Protein AF-A0A2R6NJC8-F1 (afdb_monomer_lite)

InterPro domains:
  IPR000626 Ubiquitin-like domain [PF00240] (3-74)
  IPR000626 Ubiquitin-like domain [PF00240] (79-150)
  IPR000626 Ubiquitin-like domain [PF00240] (155-226)
  IPR000626 Ubiquitin-like domain [PF00240] (231-302)
  IPR000626 Ubiquitin-like domain [PF00240] (307-374)
  IPR000626 Ubiquitin-like domain [PS50053] (1-76)
  IPR000626 Ubiquitin-like domain [PS50053] (77-152)
  IPR000626 Ubiquitin-like domain [PS50053] (153-228)
  IPR000626 Ubiquitin-like domain [PS50053] (229-304)
  IPR000626 Ubiquitin-like domain [PS50053] (305-373)
  IPR000626 Ubiquitin-like domain [SM00213] (1-72)
  IPR000626 Ubiquitin-like domain [SM00213] (77-148)
  IPR000626 Ubiquitin-like domain [SM00213] (153-224)
  IPR000626 Ubiquitin-like domain [SM00213] (229-300)
  IPR000626 Ubiquitin-like domain [SM00213] (305-376)
  IPR019954 Ubiquitin conserved site [PS00299] (27-52)
  IPR019954 Ubiquitin conserved site [PS00299] (103-128)
  IPR019954 Ubiquitin conserved site [PS00299] (179-204)
  IPR019954 Ubiquitin conserved site [PS00299] (255-280)
  IPR019954 Ubiquitin conserved site [PS00299] (331-356)

Radius of gyration: 40.55 Å; chains: 1; bounding box: 77×120×90 Å

Organism: NCBI:txid98765

Foldseek 3Di:
DWEWEAEPVGDIDIDDDDQFDFPLNVLVRCCVVPVAHSVQWWKAFPNDTGDRGDGNVVVVNDHHGYIYTDGDPDDAQWEWEAEPVRDIDIDHDDQFDFLLNVLVSCCVVPVAHSVQWFKDFPNDTGDRGDGNVVVVNTRHHYIYTDGDPPQAQWEWEQEPVRDIDIDHDDQFDFVLNVLVSVCVVPVQHSVQWWKDFPNDTGDRGDGNVVVVNTRHGYIYTDGDPDDAQWEWEAEPVRDIDIDHDDQFDFVLNVLVSCCVVPVAHSVQWWKDFPNDTGDRGDGNVVVVNTRHGYIYTDGDPDAAQKEWEQEPVRDIDIDHDDQFQFVLNVLVRCCVVPVQHSVQWWKDFPNDTGDRGDGNVVVVNGRHHYIYTDGPVVVCCCQAEPDDHVDWDQDVHTDHDDDDPDDDDPVVVVVVVPPDDDDVVNVVVVVVVVVLQVPQKFAFQKKFFFAQDLVQATATQDMDGAPGWIWTADPVQQWTWIWGQDPVVQKIKIWTHHPVFFPAKAWAQPPVRFTKIKTFGNFFTWIWMAGNDDPDDPDDGDFIATAQANDDSRLQCLLQGRRMMMTTTPDNVSRVSVCVVCVVSVGHHDHDDTHYDHPCLRPPVLVVVQLCCLPPQDDVLLLQLLLQLRSVNLDTSVLSVVCSVVLSVCCVPVNDVVSNVLSVQLSVQSVCLVPDDPVSSVDSDRSVSSSVVSVVVDDDDPDPPPPVPPQLQWDQAKEWEDESHGIHTDTSDIDTDFQLCSVAVPVNVQKYKYAYDYRVRHHDDDDPRYPVVVSCCVRVVCCACVADAGSNFGWHFAAAAPVQVVRRIGMTGGWDQGPVRDIDHRVVSLPLLAAQAPDPVCNCQVVDVVSVRNLSNRRVQRWRWFDFDDPVQEAEDEFLDDDPDTLQQQEWEWEPVQQQRRQVRVPVSDVVCVLQPDGAQKFFKDFRSFGHMYGYAHVDDDGHTYDYPSGRSGGGSVRRIITTSDGQRAWAFDFDWPLNVVLVVVLPDDPVVLVVLLVVQLVLLVCLQFALQSVLVLCVSVVHCVVVVSSVVSVVCVVVVNGRVCVDPVSVVSSVVSSVVSVCCCVVTVRGTDPPDTDFAEHEPPVLPDEQLEKWAWHQHSVRDDIWIQAAWDWDADPPNDDSLNIATGGTPGDDDPPDSCNVPVNYRHMYDHSDDPHSRRDDDRPD

Sequence (1168 aa):
MQIFVKTLTGKTITLEVESSDTIDNVKAKIQDKEGIPPDQQRLIFAGKQLEDGRTLSDYNIQKESTLHLVLRLRGGMQIFVKTLTGKTITLEVESSDTIDNVKAKIQDKEGIPPDQQRLIFAGKQLEDGRTLSDYNIQKESTLHLVLRLRGGMQIFVKTLTGKTITLEVESSDTIDNVKAKIQDKEGIPPDQQRLIFAGKQLEDGRTLSDYNIQKESTLHLVLRLRGGMQIFVKTLTGKTITLEVESSDTIDNVKAKIQDKEGIPPDQQRLIFAGKQLEDGRTLSDYNIQKESTLHLVLRLRGGMQIFVKTLTGKTITLEVESSDTIDNVKAKIQDKEGIPPDQQRLIFAGKQLEDGRTLSDYNIQKESTLHLAAIGHQFLQEFGEPNPRKSIVLGTKVYFCTSNQPFKVDVVKRIRTTAYASSGVKKERRRLAHFGVFTSVPLSTIQFGWECRDNTFSVEWDEDVTSGELVFDPERREFRIKIYDSESAMTRIIAIRVAHINWASAAMDSSVIPTLFMSLEHPPHFETEPMYLSGGRSKPPQRQRWSYLDYEHAHVVAYTSLAIRLVCRDKSGLRIFEDLCTSTHIKAGDFLYPVEFRELFSRDARLKYNAWLVSQLPWTVAFQVEAMVCKLLVDLREMLLLKPKIS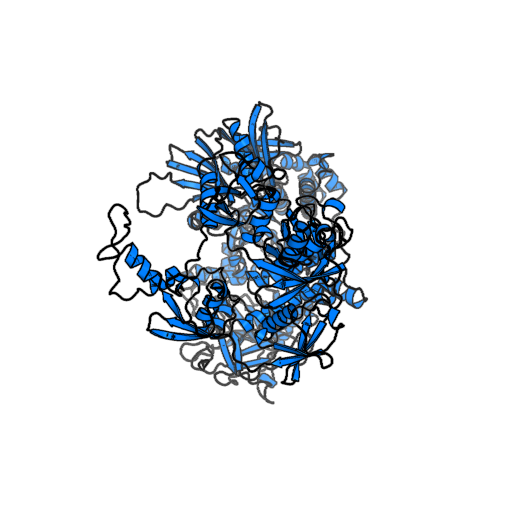RMVQEKGREFTVLFLRYFAIQAKASSWYTSEARNSILSVEELFVRCQQDFTPPTRPQQRPMADVDTFQCLHVSVTPTRMKLDGPYPERSNRIIRQYPSHHDSFLRVSFVDETGLQYRFDRDVDGRSFIKRRVGSLLTVGLKVAGRRFHFLAYSQSALKEHAVWFVKEFVDTNGRLVNAATIIEGLGTFSGLLNDPKLIYCPARYGARISQAFTATDSSVTVEPEEIFELDDIKRGKWCFTDGVGTISAELACAIWKTLAERNRGVKGARTYPRAFQIRFMGSKGMLSVDYRLTGRAICIRPSMIKFEAPSSLAVEIARAFYRPGPFYLNRQLIMILEALGIPYEVFAKLQRAAVQDAQQSVNSLERSARLLEAYGLGASYRMTSVMLSLHKLGVGPLSEDPFWRRMMDFSVNHVLRELKYHARIPVPQAWNLVGVADIHGYLKKGEIFGCIVPPDGTAPIYLTGPTMISRSPTIHPGDVQIARGIGKPPPGSPFAKESLRNTLVFSVKGTSIHLDLEPLN

Secondary structure (DSSP, 8-state):
-EEEEEETTS-EEEEE--TT-BHHHHHHHHHHHH---TTTEEEEETTEEPPTTSBTGGGT--TT-EEEEEE--S---EEEEEETTS-EEEEE--TT-BHHHHHHHHHHHH---TTTEEEEETTEEPPTTSBTGGGT--TT-EEEEEEP-S--SEEEEE-TTS-EEEEE--TT-BHHHHHHHHHHHH---GGGEEEEETTEEPPTTSBTGGGT--TT-EEEEEE--S---EEEEEETTS-EEEEE--TT-BHHHHHHHHHHHH---TTTEEEEETTEEPPTTSBTGGGTPPTT-EEEEEE--S--EEEEEE-TTS-EEEEEE-TT-BHHHHHHHHHHHH---GGG--EEETTEEPPTTSBTGGGT--TT-EEEE--HHHHHHHHHBSSS-SS-EEESEEE-B---SSPP-HHHHHHHHHSPPPPHHHHHHHHHHHHHHTT--EEEEEEEEEEE-TTS-EEEEEEEEEEEEEEEEETTTTEEEEEEEETTTTEEEEEEEEGGGEEEEEEEE-TTS-EEEEEEESSPPEEEEEE---S---SPPPPBEEESSSSTTGGGTHHHHTTEEEEEESSTHHHHHHHHHHHHHT--EE-----EE---TT-HHHHHHHHHHHHHHS-HHHHHHHHHHHHTTSS-HHHHHHHHHHHHHHHHHHHHHHHHHHHHHHHHHHHHHHHS-SSGGG----HHHHHHHHHHH-PPPSS----SS--TTEEEEEEEEE-SS-EEEEEEEEEE--HHHHH-GGGGGGEEEEEEB-TTSSBPP--TTB-HHHHHIIIIIHHHHH-EEETTEEEEEEE--HHHHHTTEEEEE--EE-TTS-EE-HHHHHHTT-B-SS-TT-TTGGG-HHHHHHHHTTTTS--EEEEE--GGGEEE----EETTEETTTTEEEE-HHHHHHHHHHHHHH-GGGTT-SS--SEEEEEETTEEEEEEE-TT--SS-EEE-GGGBSSB-TT--EEEEEEE--SPEEEEE-HHHHHHHHHTT--HHHHHHHHHHHHHHHHHGGG-HHHHHHHHHHHT-SGGGTHHHHHHHHHHTT----TT-HHHHHHHHHHHHHHHHHHHHH--EEEEEEEE-EEEE-TT--SPTTEEEEEE--TTSPPPEE-EEEEEEE-SS--SGGGEEEEEEE-SPPTTSHHHH---TTEEEEPS-SSSSS-PPPP--

pLDDT: mean 83.74, std 13.52, range [28.77, 98.31]

Structure (mmCIF, N/CA/C/O backbone):
data_AF-A0A2R6NJC8-F1
#
_entry.id   AF-A0A2R6NJC8-F1
#
loop_
_atom_site.group_PDB
_atom_site.id
_atom_site.type_symbol
_atom_site.label_atom_id
_atom_site.label_alt_id
_atom_site.label_comp_id
_atom_site.label_asym_id
_atom_site.label_entity_id
_atom_site.label_seq_id
_atom_site.pdbx_PDB_ins_code
_atom_site.Cartn_x
_atom_site.Cartn_y
_atom_site.Cartn_z
_atom_site.occupancy
_atom_site.B_iso_or_equiv
_atom_site.auth_seq_id
_atom_site.auth_comp_id
_atom_site.auth_asym_id
_atom_site.auth_atom_id
_atom_site.pdbx_PDB_model_num
ATOM 1 N N . MET A 1 1 ? -18.883 -63.480 -39.395 1.00 82.44 1 MET A N 1
ATOM 2 C CA . MET A 1 1 ? -19.271 -64.798 -38.837 1.00 82.44 1 MET A CA 1
ATOM 3 C C . MET A 1 1 ? -18.699 -64.938 -37.436 1.00 82.44 1 MET A C 1
ATOM 5 O O . MET A 1 1 ? -17.597 -64.474 -37.187 1.00 82.44 1 MET A O 1
ATOM 9 N N . GLN A 1 2 ? -19.440 -65.550 -36.516 1.00 86.94 2 GLN A N 1
ATOM 10 C CA . GLN A 1 2 ? -18.984 -65.724 -35.137 1.00 86.94 2 GLN A CA 1
ATOM 11 C C . GLN A 1 2 ? -18.220 -67.045 -34.996 1.00 86.94 2 GLN A C 1
ATOM 13 O O . GLN A 1 2 ? -18.735 -68.073 -35.427 1.00 86.94 2 GLN A O 1
ATOM 18 N N . ILE A 1 3 ? -17.026 -67.024 -34.404 1.00 92.50 3 ILE A N 1
ATOM 19 C CA . ILE A 1 3 ? -16.242 -68.215 -34.038 1.00 92.50 3 ILE A CA 1
ATOM 20 C C . ILE A 1 3 ? -15.901 -68.184 -32.545 1.00 92.50 3 ILE A C 1
ATOM 22 O O . ILE A 1 3 ? -15.941 -67.130 -31.904 1.00 92.50 3 ILE A O 1
ATOM 26 N N . PHE A 1 4 ? -15.534 -69.335 -31.991 1.00 91.62 4 PHE A N 1
ATOM 27 C CA . PHE A 1 4 ? -15.145 -69.480 -30.592 1.00 91.62 4 PHE A CA 1
ATOM 28 C C . PHE A 1 4 ? -13.667 -69.846 -30.475 1.00 91.62 4 PHE A C 1
ATOM 30 O O . PHE A 1 4 ? -13.152 -70.642 -31.251 1.00 91.62 4 PHE A O 1
ATOM 37 N N . VAL A 1 5 ? -12.975 -69.296 -29.482 1.00 91.38 5 VAL A N 1
ATOM 38 C CA . VAL A 1 5 ? -11.580 -69.611 -29.169 1.00 91.38 5 VAL A CA 1
ATOM 39 C C . VAL A 1 5 ? -11.499 -70.084 -27.727 1.00 91.38 5 VAL A C 1
ATOM 41 O O . VAL A 1 5 ? -11.769 -69.328 -26.798 1.00 91.38 5 VAL A O 1
ATOM 44 N N . LYS A 1 6 ? -11.151 -71.350 -27.519 1.00 87.75 6 LYS A N 1
ATOM 45 C CA . LYS A 1 6 ? -11.101 -71.971 -26.198 1.00 87.75 6 LYS A CA 1
ATOM 46 C C . LYS A 1 6 ? -9.666 -72.039 -25.690 1.00 87.75 6 LYS A C 1
ATOM 48 O O . LYS A 1 6 ? -8.800 -72.626 -26.341 1.00 87.75 6 LYS A O 1
ATOM 53 N N . THR A 1 7 ? -9.408 -71.452 -24.527 1.00 81.31 7 THR A N 1
ATOM 54 C CA . THR A 1 7 ? -8.098 -71.501 -23.869 1.00 81.31 7 THR A CA 1
ATOM 55 C C . THR A 1 7 ? -7.888 -72.847 -23.169 1.00 81.31 7 THR A C 1
ATOM 57 O O . THR A 1 7 ? -8.840 -73.577 -22.874 1.00 81.31 7 THR A O 1
ATOM 60 N N . LEU A 1 8 ? -6.634 -73.172 -22.835 1.00 69.69 8 LEU A N 1
ATOM 61 C CA . LEU A 1 8 ? -6.288 -74.377 -22.065 1.00 69.69 8 LEU A CA 1
ATOM 62 C C . LEU A 1 8 ? -6.893 -74.414 -20.647 1.00 69.69 8 LEU A C 1
ATOM 64 O O . LEU A 1 8 ? -7.014 -75.490 -20.070 1.00 69.69 8 LEU A O 1
ATOM 68 N N . THR A 1 9 ? -7.311 -73.270 -20.097 1.00 66.25 9 THR A N 1
ATOM 69 C CA . THR A 1 9 ? -7.998 -73.177 -18.795 1.00 66.25 9 THR A CA 1
ATOM 70 C C . THR A 1 9 ? -9.514 -73.392 -18.896 1.00 66.25 9 THR A C 1
ATOM 72 O O . THR A 1 9 ? -10.212 -73.327 -17.888 1.00 66.25 9 THR A O 1
ATOM 75 N N . GLY A 1 10 ? -10.038 -73.652 -20.101 1.00 66.00 10 GLY A N 1
ATOM 76 C CA . GLY A 1 10 ? -11.456 -73.917 -20.358 1.00 66.00 10 GLY A CA 1
ATOM 77 C C . GLY A 1 10 ? -12.304 -72.677 -20.662 1.00 66.00 10 GLY A C 1
ATOM 78 O O . GLY A 1 10 ? -13.470 -72.833 -21.034 1.00 66.00 10 GLY A O 1
ATOM 79 N N . LYS A 1 11 ? -11.736 -71.463 -20.571 1.00 81.69 11 LYS A N 1
ATOM 80 C CA . LYS A 1 11 ? -12.406 -70.205 -20.947 1.00 81.69 11 LYS A CA 1
ATOM 81 C C . LYS A 1 11 ? -12.663 -70.191 -22.457 1.00 81.69 11 LYS A C 1
ATOM 83 O O . LYS A 1 11 ? -11.781 -70.540 -23.235 1.00 81.69 11 LYS A O 1
ATOM 88 N N . THR A 1 12 ? -13.868 -69.795 -22.869 1.00 82.62 12 THR A N 1
ATOM 89 C CA . THR A 1 12 ? -14.246 -69.664 -24.287 1.00 82.62 12 THR A CA 1
ATOM 90 C C . THR A 1 12 ? -14.422 -68.187 -24.624 1.00 82.62 12 THR A C 1
ATOM 92 O O . THR A 1 12 ? -15.189 -67.495 -23.961 1.00 82.62 12 THR A O 1
ATOM 95 N N . ILE A 1 13 ? -13.690 -67.711 -25.627 1.00 89.56 13 ILE A N 1
ATOM 96 C CA . ILE A 1 13 ? -13.687 -66.334 -26.125 1.00 89.56 13 ILE A CA 1
ATOM 97 C C . ILE A 1 13 ? -14.468 -66.313 -27.435 1.00 89.56 13 ILE A C 1
ATOM 99 O O . ILE A 1 13 ? -14.212 -67.124 -28.321 1.00 89.56 13 ILE A O 1
ATOM 103 N N . THR A 1 14 ? -15.402 -65.383 -27.582 1.00 91.12 14 THR A N 1
ATOM 104 C CA . THR A 1 14 ? -16.202 -65.256 -28.805 1.00 91.12 14 THR A CA 1
ATOM 105 C C . THR A 1 14 ? -15.627 -64.162 -29.700 1.00 91.12 14 THR A C 1
ATOM 107 O O . THR A 1 14 ? -15.441 -63.031 -29.241 1.00 91.12 14 THR A O 1
ATOM 110 N N . LEU A 1 15 ? -15.364 -64.463 -30.974 1.00 88.62 15 LEU A N 1
ATOM 111 C CA . LEU A 1 15 ? -14.820 -63.519 -31.957 1.00 88.62 15 LEU A CA 1
ATOM 112 C C . LEU A 1 15 ? -15.744 -63.365 -33.167 1.00 88.62 15 LEU A C 1
ATOM 114 O O . LEU A 1 15 ? -16.257 -64.345 -33.700 1.00 88.62 15 LEU A O 1
ATOM 118 N N . GLU A 1 16 ? -15.908 -62.121 -33.613 1.00 89.50 16 GLU A N 1
ATOM 119 C CA . GLU A 1 16 ? -16.520 -61.761 -34.896 1.00 89.50 16 GLU A CA 1
ATOM 120 C C . GLU A 1 16 ? -15.409 -61.677 -35.957 1.00 89.50 16 GLU A C 1
ATOM 122 O O . GLU A 1 16 ? -14.505 -60.837 -35.865 1.00 89.50 16 GLU A O 1
ATOM 127 N N . VAL A 1 17 ? -15.449 -62.570 -36.944 1.00 90.00 17 VAL A N 1
ATOM 128 C CA . VAL A 1 17 ? -14.423 -62.718 -37.993 1.00 90.00 17 VAL A CA 1
ATOM 129 C C . VAL A 1 17 ? -15.055 -62.849 -39.375 1.00 90.00 17 VAL A C 1
ATOM 131 O O . VAL A 1 17 ? -16.196 -63.294 -39.500 1.00 90.00 17 VAL A O 1
ATOM 134 N N . GLU A 1 18 ? -14.331 -62.508 -40.429 1.00 89.62 18 GLU A N 1
ATOM 135 C CA . GLU A 1 18 ? -14.726 -62.796 -41.812 1.00 89.62 18 GLU A CA 1
ATOM 136 C C . GLU A 1 18 ? -14.039 -64.070 -42.307 1.00 89.62 18 GLU A C 1
ATOM 138 O O . GLU A 1 18 ? -12.953 -64.411 -41.853 1.00 89.62 18 GLU A O 1
ATOM 143 N N . SER A 1 19 ? -14.645 -64.814 -43.237 1.00 85.06 19 SER A N 1
ATOM 144 C CA . SER A 1 19 ? -14.005 -66.029 -43.774 1.00 85.06 19 SER A CA 1
ATOM 145 C C . SER A 1 19 ? -12.674 -65.734 -44.479 1.00 85.06 19 SER A C 1
ATOM 147 O O . SER A 1 19 ? -11.804 -66.597 -44.508 1.00 85.06 19 SER A O 1
ATOM 149 N N . SER A 1 20 ? -12.504 -64.513 -44.991 1.00 87.06 20 SER A N 1
ATOM 150 C CA . SER A 1 20 ? -11.275 -63.988 -45.592 1.00 87.06 20 SER A CA 1
ATOM 151 C C . SER A 1 20 ? -10.226 -63.504 -44.585 1.00 87.06 20 SER A C 1
ATOM 153 O O . SER A 1 20 ? -9.113 -63.200 -45.009 1.00 87.06 20 SER A O 1
ATOM 155 N N . ASP A 1 21 ? -10.534 -63.421 -43.284 1.00 88.94 21 ASP A N 1
ATOM 156 C CA . ASP A 1 21 ? -9.545 -63.008 -42.280 1.00 88.94 21 ASP A CA 1
ATOM 157 C C . ASP A 1 21 ? -8.388 -64.011 -42.240 1.00 88.94 21 ASP A C 1
ATOM 159 O O . ASP A 1 21 ? -8.606 -65.224 -42.158 1.00 88.94 21 ASP A O 1
ATOM 163 N N . THR A 1 22 ? -7.151 -63.510 -42.275 1.00 91.75 22 THR A N 1
ATOM 164 C CA . THR A 1 22 ? -5.953 -64.324 -42.045 1.00 91.75 22 THR A CA 1
ATOM 165 C C . THR A 1 22 ? -5.857 -64.750 -40.585 1.00 91.75 22 THR A C 1
ATOM 167 O O . THR A 1 22 ? -6.444 -64.132 -39.692 1.00 91.75 22 THR A O 1
ATOM 170 N N . ILE A 1 23 ? -5.095 -65.804 -40.307 1.00 89.69 23 ILE A N 1
ATOM 171 C CA . ILE A 1 23 ? -4.850 -66.243 -38.931 1.00 89.69 23 ILE A CA 1
ATOM 172 C C . ILE A 1 23 ? -4.159 -65.148 -38.109 1.00 89.69 23 ILE A C 1
ATOM 174 O O . ILE A 1 23 ? -4.484 -65.003 -36.931 1.00 89.69 23 ILE A O 1
ATOM 178 N N . ASP A 1 24 ? -3.314 -64.319 -38.725 1.00 83.69 24 ASP A N 1
ATOM 179 C CA . ASP A 1 24 ? -2.761 -63.120 -38.081 1.00 83.69 24 ASP A CA 1
ATOM 180 C C . ASP A 1 24 ? -3.833 -62.116 -37.658 1.00 83.69 24 ASP A C 1
ATOM 182 O O . ASP A 1 24 ? -3.834 -61.669 -36.509 1.00 83.69 24 ASP A O 1
ATOM 186 N N . ASN A 1 25 ? -4.810 -61.823 -38.523 1.00 86.31 25 ASN A N 1
ATOM 187 C CA . ASN A 1 25 ? -5.922 -60.936 -38.168 1.00 86.31 25 ASN A CA 1
ATOM 188 C C . ASN A 1 25 ? -6.727 -61.500 -36.989 1.00 86.31 25 ASN A C 1
ATOM 190 O O . ASN A 1 25 ? -7.160 -60.765 -36.101 1.00 86.31 25 ASN A O 1
ATOM 194 N N . VAL A 1 26 ? -6.916 -62.821 -36.950 1.00 85.88 26 VAL A N 1
ATOM 195 C CA . VAL A 1 26 ? -7.620 -63.494 -35.850 1.00 85.88 26 VAL A CA 1
ATOM 196 C C . VAL A 1 26 ? -6.821 -63.403 -34.550 1.00 85.88 26 VAL A C 1
ATOM 198 O O . VAL A 1 26 ? -7.412 -63.163 -33.496 1.00 85.88 26 VAL A O 1
ATOM 201 N N . LYS A 1 27 ? -5.492 -63.537 -34.604 1.00 87.44 27 LYS A N 1
ATOM 202 C CA . LYS A 1 27 ? -4.620 -63.357 -33.437 1.00 87.44 27 LYS A CA 1
ATOM 203 C C . LYS A 1 27 ? -4.604 -61.916 -32.931 1.00 87.44 27 LYS A C 1
ATOM 205 O O . LYS A 1 27 ? -4.677 -61.711 -31.721 1.00 87.44 27 LYS A O 1
ATOM 210 N N . ALA A 1 28 ? -4.585 -60.925 -33.821 1.00 79.81 28 ALA A N 1
ATOM 211 C CA . ALA A 1 28 ? -4.707 -59.516 -33.443 1.00 79.81 28 ALA A CA 1
ATOM 212 C C . ALA A 1 28 ? -6.028 -59.261 -32.692 1.00 79.81 28 ALA A C 1
ATOM 214 O O . ALA A 1 28 ? -6.025 -58.740 -31.582 1.00 79.81 28 ALA A O 1
ATOM 215 N N . LYS A 1 29 ? -7.154 -59.788 -33.194 1.00 85.88 29 LYS A N 1
ATOM 216 C CA . LYS A 1 29 ? -8.454 -59.684 -32.500 1.00 85.88 29 LYS A CA 1
ATOM 217 C C . LYS A 1 29 ? -8.470 -60.360 -31.121 1.00 85.88 29 LYS A C 1
ATOM 219 O O . LYS A 1 29 ? -9.228 -59.952 -30.242 1.00 85.88 29 LYS A O 1
ATOM 224 N N . ILE A 1 30 ? -7.675 -61.411 -30.913 1.00 81.88 30 ILE A N 1
ATOM 225 C CA . ILE A 1 30 ? -7.503 -62.040 -29.592 1.00 81.88 30 ILE A CA 1
ATOM 226 C C . ILE A 1 30 ? -6.632 -61.169 -28.688 1.00 81.88 30 ILE A C 1
ATOM 228 O O . ILE A 1 30 ? -6.935 -61.062 -27.501 1.00 81.88 30 ILE A O 1
ATOM 232 N N . GLN A 1 31 ? -5.586 -60.537 -29.223 1.00 79.25 31 GLN A N 1
ATOM 233 C CA . GLN A 1 31 ? -4.765 -59.590 -28.472 1.00 79.25 31 GLN A CA 1
ATOM 234 C C . GLN A 1 31 ? -5.616 -58.424 -27.969 1.00 79.25 31 GLN A C 1
ATOM 236 O O . GLN A 1 31 ? -5.560 -58.114 -26.784 1.00 79.25 31 GLN A O 1
ATOM 241 N N . ASP A 1 32 ? -6.457 -57.852 -28.828 1.00 70.94 32 ASP A N 1
ATOM 242 C CA . ASP A 1 32 ? -7.331 -56.735 -28.465 1.00 70.94 32 ASP A CA 1
ATOM 243 C C . ASP A 1 32 ? -8.323 -57.107 -27.353 1.00 70.94 32 ASP A C 1
ATOM 245 O O . ASP A 1 32 ? -8.651 -56.283 -26.502 1.00 70.94 32 ASP A O 1
ATOM 249 N N . LYS A 1 33 ? -8.801 -58.361 -27.328 1.00 73.75 33 LYS A N 1
ATOM 250 C CA . LYS A 1 33 ? -9.772 -58.823 -26.321 1.00 73.75 33 LYS A CA 1
ATOM 251 C C . LYS A 1 33 ? -9.159 -59.334 -25.025 1.00 73.75 33 LYS A C 1
ATOM 253 O O . LYS A 1 33 ? -9.774 -59.197 -23.973 1.00 73.75 33 LYS A O 1
ATOM 258 N N . GLU A 1 34 ? -8.013 -59.998 -25.095 1.00 77.06 34 GLU A N 1
ATOM 259 C CA . GLU A 1 34 ? -7.449 -60.750 -23.966 1.00 77.06 34 GLU A CA 1
ATOM 260 C C . GLU A 1 34 ? -6.054 -60.258 -23.554 1.00 77.06 34 GLU A C 1
ATOM 262 O O . GLU A 1 34 ? -5.485 -60.774 -22.595 1.00 77.06 34 GLU A O 1
ATOM 267 N N . GLY A 1 35 ? -5.488 -59.274 -24.260 1.00 62.38 35 GLY A N 1
ATOM 268 C CA . GLY A 1 35 ? -4.174 -58.690 -23.970 1.00 62.38 35 GLY A CA 1
ATOM 269 C C . GLY A 1 35 ? -2.990 -59.614 -24.269 1.00 62.38 35 GLY A C 1
ATOM 270 O O . GLY A 1 35 ? -1.879 -59.358 -23.811 1.00 62.38 35 GLY A O 1
ATOM 271 N N . ILE A 1 36 ? -3.209 -60.706 -25.007 1.00 74.88 36 ILE A N 1
ATOM 272 C CA . ILE A 1 36 ? -2.194 -61.729 -25.287 1.00 74.88 36 ILE A CA 1
ATOM 273 C C . ILE A 1 36 ? -1.495 -61.397 -26.614 1.00 74.88 36 ILE A C 1
ATOM 275 O O . ILE A 1 36 ? -2.171 -61.400 -27.639 1.00 74.88 36 ILE A O 1
ATOM 279 N N . PRO A 1 37 ? -0.173 -61.158 -26.657 1.00 69.06 37 PRO A N 1
ATOM 280 C CA . PRO A 1 37 ? 0.542 -60.852 -27.900 1.00 69.06 37 PRO A CA 1
ATOM 281 C C . PRO A 1 37 ? 0.418 -61.958 -28.978 1.00 69.06 37 PRO A C 1
ATOM 283 O O . PRO A 1 37 ? 0.491 -63.138 -28.622 1.00 69.06 37 PRO A O 1
ATOM 286 N N . PRO A 1 38 ? 0.246 -61.632 -30.278 1.00 74.81 38 PRO A N 1
ATOM 287 C CA . PRO A 1 38 ? 0.038 -62.596 -31.367 1.00 74.81 38 PRO A CA 1
ATOM 288 C C . PRO A 1 38 ? 1.131 -63.665 -31.504 1.00 74.81 38 PRO A C 1
ATOM 290 O O . PRO A 1 38 ? 0.836 -64.814 -31.847 1.00 74.81 38 PRO A O 1
ATOM 293 N N . ASP A 1 39 ? 2.382 -63.333 -31.180 1.00 65.25 39 ASP A N 1
ATOM 294 C CA . ASP A 1 39 ? 3.531 -64.249 -31.192 1.00 65.25 39 ASP A CA 1
ATOM 295 C C . ASP A 1 39 ? 3.459 -65.312 -30.077 1.00 65.25 39 ASP A C 1
ATOM 297 O O . ASP A 1 39 ? 3.919 -66.452 -30.240 1.00 65.25 39 ASP A O 1
ATOM 301 N N . GLN A 1 40 ? 2.806 -64.973 -28.963 1.00 73.25 40 GLN A N 1
ATOM 302 C CA . GLN A 1 40 ? 2.505 -65.887 -27.863 1.00 73.25 40 GLN A CA 1
ATOM 303 C C . GLN A 1 40 ? 1.266 -66.740 -28.141 1.00 73.25 40 GLN A C 1
ATOM 305 O O . GLN A 1 40 ? 1.054 -67.755 -27.469 1.00 73.25 40 GLN A O 1
ATOM 310 N N . GLN A 1 41 ? 0.464 -66.389 -29.146 1.00 82.06 41 GLN A N 1
ATOM 311 C CA . GLN A 1 41 ? -0.735 -67.125 -29.508 1.00 82.06 41 GLN A CA 1
ATOM 312 C C . GLN A 1 41 ? -0.437 -68.253 -30.499 1.00 82.06 41 GLN A C 1
ATOM 314 O O . GLN A 1 41 ? 0.091 -68.060 -31.595 1.00 82.06 41 GLN A O 1
ATOM 319 N N . ARG A 1 42 ? -0.854 -69.471 -30.151 1.00 84.25 42 ARG A N 1
ATOM 320 C CA . ARG A 1 42 ? -0.896 -70.607 -31.074 1.00 84.25 42 ARG A CA 1
ATOM 321 C C . ARG A 1 42 ? -2.333 -71.077 -31.224 1.00 84.25 42 ARG A C 1
ATOM 323 O O . ARG A 1 42 ? -2.880 -71.686 -30.307 1.00 84.25 42 ARG A O 1
ATOM 330 N N . LEU A 1 43 ? -2.913 -70.822 -32.392 1.00 90.00 43 LEU A N 1
ATOM 331 C CA . LEU A 1 43 ? -4.255 -71.279 -32.732 1.00 90.00 43 LEU A CA 1
ATOM 332 C C . LEU A 1 43 ? -4.207 -72.667 -33.368 1.00 90.00 43 LEU A C 1
ATOM 334 O O . LEU A 1 43 ? -3.372 -72.947 -34.231 1.00 90.00 43 LEU A O 1
ATOM 338 N N . ILE A 1 44 ? -5.086 -73.549 -32.902 1.00 88.31 44 ILE A N 1
ATOM 339 C CA . ILE A 1 44 ? -5.204 -74.931 -33.364 1.00 88.31 44 ILE A CA 1
ATOM 340 C C . ILE A 1 44 ? -6.664 -75.200 -33.720 1.00 88.31 44 ILE A C 1
ATOM 342 O O . ILE A 1 44 ? -7.554 -74.965 -32.906 1.00 88.31 44 ILE A O 1
ATOM 346 N N . PHE A 1 45 ? -6.914 -75.739 -34.908 1.00 91.06 45 PHE A N 1
ATOM 347 C CA . PHE A 1 45 ? -8.240 -76.167 -35.348 1.00 91.06 45 PHE A CA 1
ATOM 348 C C . PHE A 1 45 ? -8.155 -77.560 -35.971 1.00 91.06 45 PHE A C 1
ATOM 350 O O . PHE A 1 45 ? -7.221 -77.852 -36.717 1.00 91.06 45 PHE A O 1
ATOM 357 N N . ALA A 1 46 ? -9.092 -78.448 -35.616 1.00 81.56 46 ALA A N 1
ATOM 358 C CA . ALA A 1 46 ? -9.111 -79.850 -36.055 1.00 81.56 46 ALA A CA 1
ATOM 359 C C . ALA A 1 46 ? -7.753 -80.582 -35.889 1.00 81.56 46 ALA A C 1
ATOM 361 O O . ALA A 1 46 ? -7.320 -81.343 -36.752 1.00 81.56 46 ALA A O 1
ATOM 362 N N . GLY A 1 47 ? -7.045 -80.310 -34.785 1.00 77.38 47 GLY A N 1
ATOM 363 C CA . GLY A 1 47 ? -5.736 -80.902 -34.480 1.00 77.38 47 GLY A CA 1
ATOM 364 C C . GLY A 1 47 ? -4.551 -80.326 -35.266 1.00 77.38 47 GLY A C 1
ATOM 365 O O . GLY A 1 47 ? -3.415 -80.722 -35.011 1.00 77.38 47 GLY A O 1
ATOM 366 N N . LYS A 1 48 ? -4.772 -79.373 -36.180 1.00 80.31 48 LYS A N 1
ATOM 367 C CA . LYS A 1 48 ? -3.715 -78.702 -36.948 1.00 80.31 48 LYS A CA 1
ATOM 368 C C . LYS A 1 48 ? -3.453 -77.305 -36.405 1.00 80.31 48 LYS A C 1
ATOM 370 O O . LYS A 1 48 ? -4.383 -76.573 -36.077 1.00 80.31 48 LYS A O 1
ATOM 375 N N . GLN A 1 49 ? -2.177 -76.936 -36.313 1.00 87.44 49 GLN A N 1
ATOM 376 C CA . GLN A 1 49 ? -1.809 -75.556 -36.021 1.00 87.44 49 GLN A CA 1
ATOM 377 C C . GLN A 1 49 ? -2.128 -74.689 -37.239 1.00 87.44 49 GLN A C 1
ATOM 379 O O . GLN A 1 49 ? -1.779 -75.048 -38.360 1.00 87.44 49 GLN A O 1
ATOM 384 N N . LEU A 1 50 ? -2.758 -73.551 -36.983 1.00 89.94 50 LEU A N 1
ATOM 385 C CA . LEU A 1 50 ? -3.079 -72.562 -37.992 1.00 89.94 50 LEU A CA 1
ATOM 386 C C . LEU A 1 50 ? -1.852 -71.687 -38.293 1.00 89.94 50 LEU A C 1
ATOM 388 O O . LEU A 1 50 ? -1.129 -71.281 -37.378 1.00 89.94 50 LEU A O 1
ATOM 392 N N . GLU A 1 51 ? -1.607 -71.456 -39.579 1.00 85.56 51 GLU A N 1
ATOM 393 C CA . GLU A 1 51 ? -0.519 -70.627 -40.108 1.00 85.56 51 GLU A CA 1
ATOM 394 C C . GLU A 1 51 ? -1.005 -69.206 -40.402 1.00 85.56 51 GLU A C 1
ATOM 396 O O . GLU A 1 51 ? -1.994 -69.019 -41.108 1.00 85.56 51 GLU A O 1
ATOM 401 N N . ASP A 1 52 ? -0.237 -68.248 -39.902 1.00 80.06 52 ASP A N 1
ATOM 402 C CA . ASP A 1 52 ? -0.438 -66.796 -39.879 1.00 80.06 52 ASP A CA 1
ATOM 403 C C . ASP A 1 52 ? -0.867 -66.181 -41.228 1.00 80.06 52 ASP A C 1
ATOM 405 O O . ASP A 1 52 ? -1.844 -65.433 -41.285 1.00 80.06 52 ASP A O 1
ATOM 409 N N . GLY A 1 53 ? -0.249 -66.609 -42.335 1.00 77.94 53 GLY A N 1
ATOM 410 C CA . GLY A 1 53 ? -0.536 -66.104 -43.687 1.00 77.94 53 GLY A CA 1
ATOM 411 C C . GLY A 1 53 ? -1.710 -66.755 -44.433 1.00 77.94 53 GLY A C 1
ATOM 412 O O . GLY A 1 53 ? -1.950 -66.400 -45.585 1.00 77.94 53 GLY A O 1
ATOM 413 N N . ARG A 1 54 ? -2.424 -67.720 -43.838 1.00 86.12 54 ARG A N 1
ATOM 414 C CA . ARG A 1 54 ? -3.607 -68.351 -44.458 1.00 86.12 54 ARG A CA 1
ATOM 415 C C . ARG A 1 54 ? -4.899 -67.775 -43.891 1.00 86.12 54 ARG A C 1
ATOM 417 O O . ARG A 1 54 ? -4.916 -67.289 -42.767 1.00 86.12 54 ARG A O 1
ATOM 424 N N . THR A 1 55 ? -5.982 -67.845 -44.652 1.00 91.06 55 THR A N 1
ATOM 425 C CA . THR A 1 55 ? -7.309 -67.364 -44.245 1.00 91.06 55 THR A CA 1
ATOM 426 C C . THR A 1 55 ? -8.080 -68.399 -43.430 1.00 91.06 55 THR A C 1
ATOM 428 O O . THR A 1 55 ? -7.798 -69.598 -43.480 1.00 91.06 55 THR A O 1
ATOM 431 N N . LEU A 1 56 ? -9.104 -67.961 -42.696 1.00 88.62 56 LEU A N 1
ATOM 432 C CA . LEU A 1 56 ? -10.044 -68.860 -42.026 1.00 88.62 56 LEU A CA 1
ATOM 433 C C . LEU A 1 56 ? -10.736 -69.815 -43.015 1.00 88.62 56 LEU A C 1
ATOM 435 O O . LEU A 1 56 ? -10.934 -70.991 -42.688 1.00 88.62 56 LEU A O 1
ATOM 439 N N . SER A 1 57 ? -11.043 -69.353 -44.234 1.00 88.62 57 SER A N 1
ATOM 440 C CA . SER A 1 57 ? -11.585 -70.199 -45.302 1.00 88.62 57 SER A CA 1
ATOM 441 C C . SER A 1 57 ? -10.619 -71.289 -45.763 1.00 88.62 57 SER A C 1
ATOM 443 O O . SER A 1 57 ? -11.073 -72.400 -46.025 1.00 88.62 57 SER A O 1
ATOM 445 N N . ASP A 1 58 ? -9.305 -71.040 -45.774 1.00 88.75 58 ASP A N 1
ATOM 446 C CA . ASP A 1 58 ? -8.307 -72.048 -46.176 1.00 88.75 58 ASP A CA 1
ATOM 447 C C . ASP A 1 58 ? -8.276 -73.259 -45.230 1.00 88.75 58 ASP A C 1
ATOM 449 O O . ASP A 1 58 ? -7.844 -74.350 -45.608 1.00 88.75 58 ASP A O 1
ATOM 453 N N . TYR A 1 59 ? -8.759 -73.083 -43.996 1.00 87.88 59 TYR A N 1
ATOM 454 C CA . TYR A 1 59 ? -8.900 -74.142 -42.997 1.00 87.88 59 TYR A CA 1
ATOM 455 C C . TYR A 1 59 ? -10.331 -74.676 -42.863 1.00 87.88 59 TYR A C 1
ATOM 457 O O . TYR A 1 59 ? -10.593 -75.475 -41.961 1.00 87.88 59 TYR A O 1
ATOM 465 N N . ASN A 1 60 ? -11.252 -74.264 -43.744 1.00 87.56 60 ASN A N 1
ATOM 466 C CA . ASN A 1 60 ? -12.683 -74.573 -43.670 1.00 87.56 60 ASN A CA 1
ATOM 467 C C . ASN A 1 60 ? -13.309 -74.224 -42.306 1.00 87.56 60 ASN A C 1
ATOM 469 O O . ASN A 1 60 ? -14.194 -74.929 -41.817 1.00 87.56 60 ASN A O 1
ATOM 473 N N . ILE A 1 61 ? -12.852 -73.141 -41.672 1.00 89.94 61 ILE A N 1
ATOM 474 C CA . ILE A 1 61 ? -13.422 -72.665 -40.410 1.00 89.94 61 ILE A CA 1
ATOM 475 C C . ILE A 1 61 ? -14.729 -71.934 -40.729 1.00 89.94 61 ILE A C 1
ATOM 477 O O . ILE A 1 61 ? -14.735 -70.934 -41.442 1.00 89.94 61 ILE A O 1
ATOM 481 N N . GLN A 1 62 ? -15.843 -72.445 -40.206 1.00 86.56 62 GLN A N 1
ATOM 482 C CA . GLN A 1 62 ? -17.188 -71.904 -40.427 1.00 86.56 62 GLN A CA 1
ATOM 483 C C . GLN A 1 62 ? -17.738 -71.199 -39.182 1.00 86.56 62 GLN A C 1
ATOM 485 O O . GLN A 1 62 ? -17.157 -71.274 -38.095 1.00 86.56 62 GLN A O 1
ATOM 490 N N . LYS A 1 63 ? -18.896 -70.546 -39.322 1.00 84.81 63 LYS A N 1
ATOM 491 C CA . LYS A 1 63 ? -19.654 -69.986 -38.196 1.00 84.81 63 LYS A CA 1
ATOM 492 C C . LYS A 1 63 ? -19.826 -71.049 -37.095 1.00 84.81 63 LYS A C 1
ATOM 494 O O . LYS A 1 63 ? -20.111 -72.200 -37.396 1.00 84.81 63 LYS A O 1
ATOM 499 N N . GLU A 1 64 ? -19.627 -70.646 -35.845 1.00 87.88 64 GLU A N 1
ATOM 500 C CA . GLU A 1 64 ? -19.658 -71.466 -34.622 1.00 87.88 64 GLU A CA 1
ATOM 501 C C . GLU A 1 64 ? -18.515 -72.486 -34.467 1.00 87.88 64 GLU A C 1
ATOM 503 O O . GLU A 1 64 ? -18.479 -73.250 -33.502 1.00 87.88 64 GLU A O 1
ATOM 508 N N . SER A 1 65 ? -17.510 -72.458 -35.347 1.00 89.50 65 SER A N 1
ATOM 509 C CA . SER A 1 65 ? -16.302 -73.271 -35.172 1.00 89.50 65 SER A CA 1
ATOM 510 C C . SER A 1 65 ? -15.536 -72.880 -33.908 1.00 89.50 65 SER A C 1
ATOM 512 O O . SER A 1 65 ? -15.429 -71.699 -33.577 1.00 89.50 65 SER A O 1
ATOM 514 N N . THR A 1 66 ? -14.960 -73.873 -33.222 1.00 89.69 66 THR A N 1
ATOM 515 C CA . THR A 1 66 ? -14.133 -73.658 -32.026 1.00 89.69 66 THR A CA 1
ATOM 516 C C . THR A 1 66 ? -12.657 -73.911 -32.324 1.00 89.69 66 THR A C 1
ATOM 518 O O . THR A 1 66 ? -12.259 -75.039 -32.609 1.00 89.69 66 THR A O 1
ATOM 521 N N . LEU A 1 67 ? -11.837 -72.868 -32.230 1.00 92.12 67 LEU A N 1
ATOM 522 C CA . LEU A 1 67 ? -10.379 -72.932 -32.267 1.00 92.12 67 LEU A CA 1
ATOM 523 C C . LEU A 1 67 ? -9.846 -73.093 -30.839 1.00 92.12 67 LEU A C 1
ATOM 525 O O . LEU A 1 67 ? -10.437 -72.601 -29.882 1.00 92.12 67 LEU A O 1
ATOM 529 N N . HIS A 1 68 ? -8.700 -73.741 -30.678 1.00 88.50 68 HIS A N 1
ATOM 530 C CA . HIS A 1 68 ? -8.004 -73.844 -29.400 1.00 88.50 68 HIS A CA 1
ATOM 531 C C . HIS A 1 68 ? -6.810 -72.894 -29.360 1.00 88.50 68 HIS A C 1
ATOM 533 O O . HIS A 1 68 ? -5.950 -72.949 -30.238 1.00 88.50 68 HIS A O 1
ATOM 539 N N . LEU A 1 69 ? -6.745 -72.056 -28.323 1.00 87.00 69 LEU A N 1
ATOM 540 C CA . LEU A 1 69 ? -5.619 -71.162 -28.066 1.00 87.00 69 LEU A CA 1
ATOM 541 C C . LEU A 1 69 ? -4.661 -71.798 -27.058 1.00 87.00 69 LEU A C 1
ATOM 543 O O . LEU A 1 69 ? -4.996 -72.006 -25.889 1.00 87.00 69 LEU A O 1
ATOM 547 N N . VAL A 1 70 ? -3.448 -72.073 -27.525 1.00 81.25 70 VAL A N 1
ATOM 548 C CA . VAL A 1 70 ? -2.319 -72.538 -26.719 1.00 81.25 70 VAL A CA 1
ATOM 549 C C . VAL A 1 70 ? -1.306 -71.404 -26.617 1.00 81.25 70 VAL A C 1
ATOM 551 O O . VAL A 1 70 ? -0.879 -70.865 -27.634 1.00 81.25 70 VAL A O 1
ATOM 554 N N . LEU A 1 71 ? -0.893 -71.052 -25.401 1.00 75.38 71 LEU A N 1
ATOM 555 C CA . LEU A 1 71 ? 0.121 -70.018 -25.197 1.00 75.38 71 LEU A CA 1
ATOM 556 C C . LEU A 1 71 ? 1.522 -70.606 -25.364 1.00 75.38 71 LEU A C 1
ATOM 558 O O . LEU A 1 71 ? 1.873 -71.603 -24.728 1.00 75.38 71 LEU A O 1
ATOM 562 N N . ARG A 1 72 ? 2.335 -70.007 -26.234 1.00 62.19 72 ARG A N 1
ATOM 563 C CA . ARG A 1 72 ? 3.752 -70.354 -26.372 1.00 62.19 72 ARG A CA 1
ATOM 564 C C . ARG A 1 72 ? 4.548 -69.624 -25.290 1.00 62.19 72 ARG A C 1
ATOM 566 O O . ARG A 1 72 ? 4.605 -68.407 -25.277 1.00 62.19 72 ARG A O 1
ATOM 573 N N . LEU A 1 73 ? 5.234 -70.377 -24.428 1.00 47.94 73 LEU A N 1
ATOM 574 C CA . LEU A 1 73 ? 6.131 -69.839 -23.389 1.00 47.94 73 LEU A CA 1
ATOM 575 C C . LEU A 1 73 ? 7.546 -69.496 -23.906 1.00 47.94 73 LEU A C 1
ATOM 577 O O . LEU A 1 73 ? 8.495 -69.450 -23.125 1.00 47.94 73 LEU A O 1
ATOM 581 N N . ARG A 1 74 ? 7.743 -69.308 -25.218 1.00 46.72 74 ARG A N 1
ATOM 582 C CA . ARG A 1 74 ? 9.064 -68.936 -25.754 1.00 46.72 74 ARG A CA 1
ATOM 583 C C . ARG A 1 74 ? 9.141 -67.421 -25.863 1.00 46.72 74 ARG A C 1
ATOM 585 O O . ARG A 1 74 ? 8.355 -66.836 -26.591 1.00 46.72 74 ARG A O 1
ATOM 592 N N . GLY A 1 75 ? 10.088 -66.835 -25.126 1.00 54.81 75 GLY A N 1
ATOM 593 C CA . GLY A 1 75 ? 10.270 -65.389 -25.017 1.00 54.81 75 GLY A CA 1
ATOM 594 C C . GLY A 1 75 ? 10.335 -64.709 -26.381 1.00 54.81 75 GLY A C 1
ATOM 595 O O . GLY A 1 75 ? 11.228 -65.031 -27.177 1.00 54.81 75 GLY A O 1
ATOM 596 N N . GLY A 1 76 ? 9.390 -63.794 -26.596 1.00 59.59 76 GLY A N 1
ATOM 597 C CA . GLY A 1 76 ? 9.265 -62.943 -27.772 1.00 59.59 76 GLY A CA 1
ATOM 598 C C . GLY A 1 76 ? 10.509 -62.093 -28.020 1.00 59.59 76 GLY A C 1
ATOM 599 O O . GLY A 1 76 ? 11.518 -62.160 -27.298 1.00 59.59 76 GLY A O 1
ATOM 600 N N . MET A 1 77 ? 10.485 -61.343 -29.118 1.00 75.62 77 MET A N 1
ATOM 601 C CA . MET A 1 77 ? 11.548 -60.401 -29.438 1.00 75.62 77 MET A CA 1
ATOM 602 C C . MET A 1 77 ? 11.461 -59.214 -28.470 1.00 75.62 77 MET A C 1
ATOM 604 O O . MET A 1 77 ? 10.713 -58.264 -28.654 1.00 75.62 77 MET A O 1
ATOM 608 N N . GLN A 1 78 ? 12.261 -59.282 -27.409 1.00 78.50 78 GLN A N 1
ATOM 609 C CA . GLN A 1 78 ? 12.415 -58.185 -26.461 1.00 78.50 78 GLN A CA 1
ATOM 610 C C . GLN A 1 78 ? 13.525 -57.250 -26.917 1.00 78.50 78 GLN A C 1
ATOM 612 O O . GLN A 1 78 ? 14.588 -57.714 -27.320 1.00 78.50 78 GLN A O 1
ATOM 617 N N . ILE A 1 79 ? 13.329 -55.945 -26.784 1.00 86.69 79 ILE A N 1
ATOM 618 C CA . ILE A 1 79 ? 14.397 -54.946 -26.886 1.00 86.69 79 ILE A CA 1
ATOM 619 C C . ILE A 1 79 ? 14.507 -54.166 -25.576 1.00 86.69 79 ILE A C 1
ATOM 621 O O . ILE A 1 79 ? 13.554 -54.059 -24.800 1.00 86.69 79 ILE A O 1
ATOM 625 N N . PHE A 1 80 ? 15.680 -53.598 -25.324 1.00 87.75 80 PHE A N 1
ATOM 626 C CA . PHE A 1 80 ? 15.945 -52.763 -24.161 1.00 87.75 80 PHE A CA 1
ATOM 627 C C . PHE A 1 80 ? 16.009 -51.292 -24.559 1.00 87.75 80 PHE A C 1
ATOM 629 O O . PHE A 1 80 ? 16.623 -50.937 -25.557 1.00 87.75 80 PHE A O 1
ATOM 636 N N . VAL A 1 81 ? 15.438 -50.412 -23.746 1.00 88.81 81 VAL A N 1
ATOM 637 C CA . VAL A 1 81 ? 15.506 -48.961 -23.926 1.00 88.81 81 VAL A CA 1
ATOM 638 C C . VAL A 1 81 ? 16.175 -48.344 -22.703 1.00 88.81 81 VAL A C 1
ATOM 640 O O . VAL A 1 81 ? 15.620 -48.346 -21.606 1.00 88.81 81 VAL A O 1
ATOM 643 N N . LYS A 1 82 ? 17.394 -47.826 -22.871 1.00 85.38 82 LYS A N 1
ATOM 644 C CA . LYS A 1 82 ? 18.140 -47.118 -21.823 1.00 85.38 82 LYS A CA 1
ATOM 645 C C . LYS A 1 82 ? 17.822 -45.632 -21.846 1.00 85.38 82 LYS A C 1
ATOM 647 O O . LYS A 1 82 ? 18.109 -44.950 -22.828 1.00 85.38 82 LYS A O 1
ATOM 652 N N . THR A 1 83 ? 17.297 -45.115 -20.744 1.00 78.19 83 THR A N 1
ATOM 653 C CA . THR A 1 83 ? 17.062 -43.680 -20.561 1.00 78.19 83 THR A CA 1
ATOM 654 C C . THR A 1 83 ? 18.353 -42.953 -20.164 1.00 78.19 83 THR A C 1
ATOM 656 O O . THR A 1 83 ? 19.311 -43.552 -19.667 1.00 78.19 83 THR A O 1
ATOM 659 N N . LEU A 1 84 ? 18.372 -41.623 -20.306 1.00 66.00 84 LEU A N 1
ATOM 660 C CA . LEU A 1 84 ? 19.485 -40.760 -19.870 1.00 66.00 84 LEU A CA 1
ATOM 661 C C . LEU A 1 84 ? 19.778 -40.813 -18.356 1.00 66.00 84 LEU A C 1
ATOM 663 O O . LEU A 1 84 ? 20.834 -40.356 -17.923 1.00 66.00 84 LEU A O 1
ATOM 667 N N . THR A 1 85 ? 18.862 -41.348 -17.542 1.00 64.50 85 THR A N 1
ATOM 668 C CA . THR A 1 85 ? 19.065 -41.548 -16.096 1.00 64.50 85 THR A CA 1
ATOM 669 C C . THR A 1 85 ? 19.719 -42.893 -15.768 1.00 64.50 85 THR A C 1
ATOM 671 O O . THR A 1 85 ? 19.997 -43.159 -14.601 1.00 64.50 85 THR A O 1
ATOM 674 N N . GLY A 1 86 ? 19.981 -43.731 -16.780 1.00 63.72 86 GLY A N 1
ATOM 675 C CA . GLY A 1 86 ? 20.560 -45.069 -16.638 1.00 63.72 86 GLY A CA 1
ATOM 676 C C . GLY A 1 86 ? 19.536 -46.184 -16.393 1.00 63.72 86 GLY A C 1
ATOM 677 O O . GLY A 1 86 ? 19.928 -47.348 -16.313 1.00 63.72 86 GLY A O 1
ATOM 678 N N . LYS A 1 87 ? 18.234 -45.864 -16.307 1.00 78.00 87 LYS A N 1
ATOM 679 C CA . LYS A 1 87 ? 17.153 -46.862 -16.208 1.00 78.00 87 LYS A CA 1
ATOM 680 C C . LYS A 1 87 ? 17.044 -47.621 -17.536 1.00 78.00 87 LYS A C 1
ATOM 682 O O . LYS A 1 87 ? 17.022 -47.000 -18.594 1.00 78.00 87 LYS A O 1
ATOM 687 N N . THR A 1 88 ? 16.979 -48.951 -17.477 1.00 77.75 88 THR A N 1
ATOM 688 C CA . THR A 1 88 ? 16.758 -49.812 -18.653 1.00 77.75 88 THR A CA 1
ATOM 689 C C . THR A 1 88 ? 15.331 -50.351 -18.613 1.00 77.75 88 THR A C 1
ATOM 691 O O . THR A 1 88 ? 14.948 -50.989 -17.636 1.00 77.75 88 THR A O 1
ATOM 694 N N . ILE A 1 89 ? 14.548 -50.075 -19.651 1.00 82.50 89 ILE A N 1
ATOM 695 C CA . ILE A 1 89 ? 13.163 -50.527 -19.827 1.00 82.50 89 ILE A CA 1
ATOM 696 C C . ILE A 1 89 ? 13.178 -51.697 -20.810 1.00 82.50 89 ILE A C 1
ATOM 698 O O . ILE A 1 89 ? 13.901 -51.645 -21.797 1.00 82.50 89 ILE A O 1
ATOM 702 N N . THR A 1 90 ? 12.408 -52.752 -20.557 1.00 81.56 90 THR A N 1
ATOM 703 C CA . THR A 1 90 ? 12.258 -53.875 -21.504 1.00 81.56 90 THR A CA 1
ATOM 704 C C . THR A 1 90 ? 10.949 -53.714 -22.269 1.00 81.56 90 THR A C 1
ATOM 706 O O . THR A 1 90 ? 9.918 -53.481 -21.635 1.00 81.56 90 THR A O 1
ATOM 709 N N . LEU A 1 91 ? 10.969 -53.824 -23.595 1.00 79.12 91 LEU A N 1
ATOM 710 C CA . LEU A 1 91 ? 9.787 -53.762 -24.460 1.00 79.12 91 LEU A CA 1
ATOM 711 C C . LEU A 1 91 ? 9.676 -55.044 -25.279 1.00 79.12 91 LEU A C 1
ATOM 713 O O . LEU A 1 91 ? 10.672 -55.488 -25.840 1.00 79.12 91 LEU A O 1
ATOM 717 N N . GLU A 1 92 ? 8.469 -55.595 -25.363 1.00 77.31 92 GLU A N 1
ATOM 718 C CA . GLU A 1 92 ? 8.125 -56.665 -26.305 1.00 77.31 92 GLU A CA 1
ATOM 719 C C . GLU A 1 92 ? 7.724 -56.027 -27.639 1.00 77.31 92 GLU A C 1
ATOM 721 O O . GLU A 1 92 ? 6.818 -55.182 -27.686 1.00 77.31 92 GLU A O 1
ATOM 726 N N . VAL A 1 93 ? 8.427 -56.395 -28.705 1.00 80.75 93 VAL A N 1
ATOM 727 C CA . VAL A 1 93 ? 8.289 -55.798 -30.038 1.00 80.75 93 VAL A CA 1
ATOM 728 C C . VAL A 1 93 ? 8.352 -56.870 -31.120 1.00 80.75 93 VAL A C 1
ATOM 730 O O . VAL A 1 93 ? 8.885 -57.955 -30.904 1.00 80.75 93 VAL A O 1
ATOM 733 N N . GLU A 1 94 ? 7.859 -56.546 -32.308 1.00 76.44 94 GLU A N 1
ATOM 734 C CA . GLU A 1 94 ? 8.046 -57.363 -33.508 1.00 76.44 94 GLU A CA 1
ATOM 735 C C . GLU A 1 94 ? 9.088 -56.728 -34.432 1.00 76.44 94 GLU A C 1
ATOM 737 O O . GLU A 1 94 ? 9.263 -55.512 -34.452 1.00 76.44 94 GLU A O 1
ATOM 742 N N . SER A 1 95 ? 9.788 -57.518 -35.250 1.00 75.56 95 SER A N 1
ATOM 743 C CA . SER A 1 95 ? 10.760 -56.963 -36.208 1.00 75.56 95 SER A CA 1
ATOM 744 C C . SER A 1 95 ? 10.117 -56.015 -37.235 1.00 75.56 95 SER A C 1
ATOM 746 O O . SER A 1 95 ? 10.794 -55.139 -37.772 1.00 75.56 95 SER A O 1
ATOM 748 N N . SER A 1 96 ? 8.818 -56.186 -37.486 1.00 76.56 96 SER A N 1
ATOM 749 C CA . SER A 1 96 ? 7.955 -55.354 -38.330 1.00 76.56 96 SER A CA 1
ATOM 750 C C . SER A 1 96 ? 7.479 -54.061 -37.660 1.00 76.56 96 SER A C 1
ATOM 752 O O . SER A 1 96 ? 6.978 -53.192 -38.372 1.00 76.56 96 SER A O 1
ATOM 754 N N . ASP A 1 97 ? 7.628 -53.896 -36.338 1.00 81.81 97 ASP A N 1
ATOM 755 C CA . ASP A 1 97 ? 7.180 -52.679 -35.652 1.00 81.81 97 ASP A CA 1
ATOM 756 C C . ASP A 1 97 ? 7.917 -51.455 -36.202 1.00 81.81 97 ASP A C 1
ATOM 758 O O . ASP A 1 97 ? 9.151 -51.435 -36.278 1.00 81.81 97 ASP A O 1
ATOM 762 N N . THR A 1 98 ? 7.164 -50.412 -36.558 1.00 86.25 98 THR A N 1
ATOM 763 C CA . THR A 1 98 ? 7.733 -49.105 -36.896 1.00 86.25 98 THR A CA 1
ATOM 764 C C . THR A 1 98 ? 8.328 -48.443 -35.659 1.00 86.25 98 THR A C 1
ATOM 766 O O . THR A 1 98 ? 7.938 -48.717 -34.522 1.00 86.25 98 THR A O 1
ATOM 769 N N . ILE A 1 99 ? 9.276 -47.531 -35.855 1.00 89.56 99 ILE A N 1
ATOM 770 C CA . ILE A 1 99 ? 9.839 -46.745 -34.753 1.00 89.56 99 ILE A CA 1
ATOM 771 C C . ILE A 1 99 ? 8.756 -45.918 -34.053 1.00 89.56 99 ILE A C 1
ATOM 773 O O . ILE A 1 99 ? 8.838 -45.736 -32.839 1.00 89.56 99 ILE A O 1
ATOM 777 N N . ASP A 1 100 ? 7.724 -45.487 -34.777 1.00 81.69 100 ASP A N 1
ATOM 778 C CA . ASP A 1 100 ? 6.555 -44.829 -34.193 1.00 81.69 100 ASP A CA 1
ATOM 779 C C . ASP A 1 100 ? 5.769 -45.758 -33.246 1.00 81.69 100 ASP A C 1
ATOM 781 O O . ASP A 1 100 ? 5.522 -45.402 -32.093 1.00 81.69 100 ASP A O 1
ATOM 785 N N . ASN A 1 101 ? 5.514 -47.012 -33.647 1.00 81.12 101 ASN A N 1
ATOM 786 C CA . ASN A 1 101 ? 4.891 -48.021 -32.777 1.00 81.12 101 ASN A CA 1
ATOM 787 C C . ASN A 1 101 ? 5.735 -48.293 -31.523 1.00 81.12 101 ASN A C 1
ATOM 789 O O . ASN A 1 101 ? 5.212 -48.441 -30.417 1.00 81.12 101 ASN A O 1
ATOM 793 N N . VAL A 1 102 ? 7.062 -48.339 -31.670 1.00 83.75 102 VAL A N 1
ATOM 794 C CA . VAL A 1 102 ? 7.982 -48.527 -30.539 1.00 83.75 102 VAL A CA 1
ATOM 795 C C . VAL A 1 102 ? 7.917 -47.338 -29.580 1.00 83.75 102 VAL A C 1
ATOM 797 O O . VAL A 1 102 ? 7.963 -47.534 -28.365 1.00 83.75 102 VAL A O 1
ATOM 800 N N . LYS A 1 103 ? 7.769 -46.111 -30.093 1.00 86.69 103 LYS A N 1
ATOM 801 C CA . LYS A 1 103 ? 7.579 -44.920 -29.259 1.00 86.69 103 LYS A CA 1
ATOM 802 C C . LYS A 1 103 ? 6.232 -44.915 -28.544 1.00 86.69 103 LYS A C 1
ATOM 804 O O . LYS A 1 103 ? 6.198 -44.595 -27.357 1.00 86.69 103 LYS A O 1
ATOM 809 N N . ALA A 1 104 ? 5.152 -45.326 -29.204 1.00 75.50 104 ALA A N 1
ATOM 810 C CA . ALA A 1 104 ? 3.851 -45.498 -28.557 1.00 75.50 104 ALA A CA 1
ATOM 811 C C . ALA A 1 104 ? 3.943 -46.501 -27.390 1.00 75.50 104 ALA A C 1
ATOM 813 O O . ALA A 1 104 ? 3.602 -46.171 -26.257 1.00 75.50 104 ALA A O 1
ATOM 814 N N . LYS A 1 105 ? 4.587 -47.659 -27.598 1.00 80.69 105 LYS A N 1
ATOM 815 C CA . LYS A 1 105 ? 4.828 -48.650 -26.527 1.00 80.69 105 LYS A CA 1
ATOM 816 C C . LYS A 1 105 ? 5.651 -48.092 -25.352 1.00 80.69 105 LYS A C 1
ATOM 818 O O . LYS A 1 105 ? 5.482 -48.523 -24.211 1.00 80.69 105 LYS A O 1
ATOM 823 N N . ILE A 1 106 ? 6.561 -47.145 -25.596 1.00 81.12 106 ILE A N 1
ATOM 824 C CA . ILE A 1 106 ? 7.301 -46.439 -24.532 1.00 81.12 106 ILE A CA 1
ATOM 825 C C . ILE A 1 106 ? 6.405 -45.427 -23.815 1.00 81.12 106 ILE A C 1
ATOM 827 O O . ILE A 1 106 ? 6.527 -45.282 -22.598 1.00 81.12 106 ILE A O 1
ATOM 831 N N . GLN A 1 107 ? 5.521 -44.735 -24.535 1.00 76.94 107 GLN A N 1
ATOM 832 C CA . GLN A 1 107 ? 4.554 -43.816 -23.941 1.00 76.94 107 GLN A CA 1
ATOM 833 C C . GLN A 1 107 ? 3.622 -44.562 -22.994 1.00 76.94 107 GLN A C 1
ATOM 835 O O . GLN A 1 107 ? 3.484 -44.145 -21.848 1.00 76.94 107 GLN A O 1
ATOM 840 N N . ASP A 1 108 ? 3.065 -45.690 -23.426 1.00 67.62 108 ASP A N 1
ATOM 841 C CA . ASP A 1 108 ? 2.166 -46.498 -22.600 1.00 67.62 108 ASP A CA 1
ATOM 842 C C . ASP A 1 108 ? 2.858 -46.990 -21.323 1.00 67.62 108 ASP A C 1
ATOM 844 O O . ASP A 1 108 ? 2.254 -47.070 -20.254 1.00 67.62 108 ASP A O 1
ATOM 848 N N . LYS A 1 109 ? 4.159 -47.292 -21.414 1.00 69.62 109 LYS A N 1
ATOM 849 C CA . LYS A 1 109 ? 4.929 -47.870 -20.307 1.00 69.62 109 LYS A CA 1
ATOM 850 C C . LYS A 1 109 ? 5.538 -46.844 -19.353 1.00 69.62 109 LYS A C 1
ATOM 852 O O . LYS A 1 109 ? 5.694 -47.131 -18.169 1.00 69.62 109 LYS A O 1
ATOM 857 N N . GLU A 1 110 ? 5.935 -45.677 -19.851 1.00 76.75 110 GLU A N 1
ATOM 858 C CA . GLU A 1 110 ? 6.691 -44.676 -19.083 1.00 76.75 110 GLU A CA 1
ATOM 859 C C . GLU A 1 110 ? 6.033 -43.287 -19.062 1.00 76.75 110 GLU A C 1
ATOM 861 O O . GLU A 1 110 ? 6.560 -42.375 -18.424 1.00 76.75 110 GLU A O 1
ATOM 866 N N . GLY A 1 111 ? 4.901 -43.099 -19.745 1.00 64.31 111 GLY A N 1
ATOM 867 C CA . GLY A 1 111 ? 4.159 -41.836 -19.804 1.00 64.31 111 GLY A CA 1
ATOM 868 C C . GLY A 1 111 ? 4.851 -40.726 -20.602 1.00 64.31 111 GLY A C 1
ATOM 869 O O . GLY A 1 111 ? 4.530 -39.553 -20.423 1.00 64.31 111 GLY A O 1
ATOM 870 N N . ILE A 1 112 ? 5.833 -41.063 -21.447 1.00 75.12 112 ILE A N 1
ATOM 871 C CA . ILE A 1 112 ? 6.623 -40.094 -22.223 1.00 75.12 112 ILE A CA 1
ATOM 872 C C . ILE A 1 112 ? 5.997 -39.949 -23.619 1.00 75.12 112 ILE A C 1
ATOM 874 O O . ILE A 1 112 ? 6.000 -40.932 -24.351 1.00 75.12 112 ILE A O 1
ATOM 878 N N . PRO A 1 113 ? 5.515 -38.769 -24.043 1.00 71.38 113 PRO A N 1
ATOM 879 C CA . PRO A 1 113 ? 4.929 -38.584 -25.375 1.00 71.38 113 PRO A CA 1
ATOM 880 C C . PRO A 1 113 ? 5.894 -38.930 -26.536 1.00 71.38 113 PRO A C 1
ATOM 882 O O . PRO A 1 113 ? 7.079 -38.594 -26.432 1.00 71.38 113 PRO A O 1
ATOM 885 N N . PRO A 1 114 ? 5.442 -39.571 -27.636 1.00 75.19 114 PRO A N 1
ATOM 886 C CA . PRO A 1 114 ? 6.286 -40.041 -28.747 1.00 75.19 114 PRO A CA 1
ATOM 887 C C . PRO A 1 114 ? 7.151 -38.959 -29.412 1.00 75.19 114 PRO A C 1
ATOM 889 O O . PRO A 1 114 ? 8.282 -39.222 -29.833 1.00 75.19 114 PRO A O 1
ATOM 892 N N . ASP A 1 115 ? 6.674 -37.716 -29.458 1.00 66.94 115 ASP A N 1
ATOM 893 C CA . ASP A 1 115 ? 7.381 -36.558 -30.017 1.00 66.94 115 ASP A CA 1
ATOM 894 C C . ASP A 1 115 ? 8.567 -36.094 -29.142 1.00 66.94 115 ASP A C 1
ATOM 896 O O . ASP A 1 115 ? 9.601 -35.626 -29.646 1.00 66.94 115 ASP A O 1
ATOM 900 N N . GLN A 1 116 ? 8.459 -36.304 -27.828 1.00 75.06 116 GLN A N 1
ATOM 901 C CA . GLN A 1 116 ? 9.525 -36.092 -26.849 1.00 75.06 116 GLN A CA 1
ATOM 902 C C . GLN A 1 116 ? 10.544 -37.233 -26.852 1.00 75.06 116 GLN A C 1
ATOM 904 O O . GLN A 1 116 ? 11.662 -37.070 -26.347 1.00 75.06 116 GLN A O 1
ATOM 909 N N . GLN A 1 117 ? 10.207 -38.373 -27.454 1.00 83.12 117 GLN A N 1
ATOM 910 C CA . GLN A 1 117 ? 11.097 -39.516 -27.555 1.00 83.12 117 GLN A CA 1
ATOM 911 C C . GLN A 1 117 ? 12.024 -39.406 -28.768 1.00 83.12 117 GLN A C 1
ATOM 913 O O . GLN A 1 117 ? 11.610 -39.314 -29.925 1.00 83.12 117 GLN A O 1
ATOM 918 N N . ARG A 1 118 ? 13.333 -39.473 -28.518 1.00 86.38 118 ARG A N 1
ATOM 919 C CA . ARG A 1 118 ? 14.344 -39.682 -29.557 1.00 86.38 118 ARG A CA 1
ATOM 920 C C . ARG A 1 118 ? 15.057 -40.995 -29.294 1.00 86.38 118 ARG A C 1
ATOM 922 O O . ARG A 1 118 ? 15.866 -41.085 -28.372 1.00 86.38 118 ARG A O 1
ATOM 929 N N . LEU A 1 119 ? 14.777 -41.987 -30.130 1.00 90.25 119 LEU A N 1
ATOM 930 C CA . LEU A 1 119 ? 15.435 -43.285 -30.076 1.00 90.25 119 LEU A CA 1
ATOM 931 C C . LEU A 1 119 ? 16.713 -43.268 -30.915 1.00 90.25 119 LEU A C 1
ATOM 933 O O . LEU A 1 119 ? 16.735 -42.762 -32.040 1.00 90.25 119 LEU A O 1
ATOM 937 N N . ILE A 1 120 ? 17.797 -43.777 -30.334 1.00 89.88 120 ILE A N 1
ATOM 938 C CA . ILE A 1 120 ? 19.119 -43.864 -30.956 1.00 89.88 120 ILE A CA 1
ATOM 939 C C . ILE A 1 120 ? 19.617 -45.303 -30.842 1.00 89.88 120 ILE A C 1
ATOM 941 O O . ILE A 1 120 ? 19.651 -45.862 -29.748 1.00 89.88 120 ILE A O 1
ATOM 945 N N . PHE A 1 121 ? 20.060 -45.882 -31.952 1.00 91.94 121 PHE A N 1
ATOM 946 C CA . PHE A 1 121 ? 20.675 -47.207 -32.001 1.00 91.94 121 PHE A CA 1
ATOM 947 C C . PHE A 1 121 ? 21.941 -47.158 -32.861 1.00 91.94 121 PHE A C 1
ATOM 949 O O . PHE A 1 121 ? 21.960 -46.498 -33.898 1.00 91.94 121 PHE A O 1
ATOM 956 N N . ALA A 1 122 ? 23.024 -47.795 -32.401 1.00 80.75 122 ALA A N 1
ATOM 957 C CA . ALA A 1 122 ? 24.334 -47.793 -33.072 1.00 80.75 122 ALA A CA 1
ATOM 958 C C . ALA A 1 122 ? 24.832 -46.387 -33.499 1.00 80.75 122 ALA A C 1
ATOM 960 O O . ALA A 1 122 ? 25.407 -46.204 -34.570 1.00 80.75 122 ALA A O 1
ATOM 961 N N . GLY A 1 123 ? 24.569 -45.365 -32.673 1.00 76.81 123 GLY A N 1
ATOM 962 C CA . GLY A 1 123 ? 24.951 -43.972 -32.942 1.00 76.81 123 GLY A CA 1
ATOM 963 C C . GLY A 1 123 ? 24.068 -43.229 -33.955 1.00 76.81 123 GLY A C 1
ATOM 964 O O . GLY A 1 123 ? 24.277 -42.037 -34.169 1.00 76.81 123 GLY A O 1
ATOM 965 N N . LYS A 1 124 ? 23.059 -43.883 -34.544 1.00 78.69 124 LYS A N 1
ATOM 966 C CA . LYS A 1 124 ? 22.100 -43.270 -35.472 1.00 78.69 124 LYS A CA 1
ATOM 967 C C . LYS A 1 124 ? 20.761 -43.024 -34.792 1.00 78.69 124 LYS A C 1
ATOM 969 O O . LYS A 1 124 ? 20.279 -43.849 -34.021 1.00 78.69 124 LYS A O 1
ATOM 974 N N . GLN A 1 125 ? 20.156 -41.877 -35.086 1.00 88.12 125 GLN A N 1
ATOM 975 C CA . GLN A 1 125 ? 18.782 -41.611 -34.681 1.00 88.12 125 GLN A CA 1
ATOM 976 C C . GLN A 1 125 ? 17.828 -42.414 -35.568 1.00 88.12 125 GLN A C 1
ATOM 978 O O . GLN A 1 125 ? 17.982 -42.417 -36.787 1.00 88.12 125 GLN A O 1
ATOM 983 N N . LEU A 1 126 ? 16.849 -43.050 -34.937 1.00 90.00 126 LEU A N 1
ATOM 984 C CA . LEU A 1 126 ? 15.812 -43.817 -35.609 1.00 90.00 126 LEU A CA 1
ATOM 985 C C . LEU A 1 126 ? 14.706 -42.883 -36.142 1.00 90.00 126 LEU A C 1
ATOM 987 O O . LEU A 1 126 ? 14.376 -41.880 -35.499 1.00 90.00 126 LEU A O 1
ATOM 991 N N . GLU A 1 127 ? 14.194 -43.181 -37.335 1.00 86.06 127 GLU A N 1
ATOM 992 C CA . GLU A 1 127 ? 13.155 -42.430 -38.054 1.00 86.06 127 GLU A CA 1
ATOM 993 C C . GLU A 1 127 ? 11.802 -43.131 -37.908 1.00 86.06 127 GLU A C 1
ATOM 995 O O . GLU A 1 127 ? 11.719 -44.340 -38.111 1.00 86.06 127 GLU A O 1
ATOM 1000 N N . ASP A 1 128 ? 10.751 -42.362 -37.609 1.00 78.25 128 ASP A N 1
ATOM 1001 C CA . ASP A 1 128 ? 9.436 -42.870 -37.179 1.00 78.25 128 ASP A CA 1
ATOM 1002 C C . ASP A 1 128 ? 8.767 -43.800 -38.213 1.00 78.25 128 ASP A C 1
ATOM 1004 O O . ASP A 1 128 ? 8.146 -44.791 -37.837 1.00 78.25 128 ASP A O 1
ATOM 1008 N N . GLY A 1 129 ? 8.976 -43.555 -39.512 1.00 75.75 129 GLY A N 1
ATOM 1009 C CA . GLY A 1 129 ? 8.390 -44.340 -40.608 1.00 75.75 129 GLY A CA 1
ATOM 1010 C C . GLY A 1 129 ? 9.142 -45.614 -41.019 1.00 75.75 129 GLY A C 1
ATOM 1011 O O . GLY A 1 129 ? 8.727 -46.260 -41.977 1.00 75.75 129 GLY A O 1
ATOM 1012 N N . ARG A 1 130 ? 10.252 -45.970 -40.358 1.00 82.75 130 ARG A N 1
ATOM 1013 C CA . ARG A 1 130 ? 10.999 -47.215 -40.631 1.00 82.75 130 ARG A CA 1
ATOM 1014 C C . ARG A 1 130 ? 10.717 -48.269 -39.567 1.00 82.75 130 ARG A C 1
ATOM 1016 O O . ARG A 1 130 ? 10.337 -47.927 -38.453 1.00 82.75 130 ARG A O 1
ATOM 1023 N N . THR A 1 131 ? 10.924 -49.539 -39.888 1.00 86.81 131 THR A N 1
ATOM 1024 C CA . THR A 1 131 ? 10.748 -50.669 -38.964 1.00 86.81 131 THR A CA 1
ATOM 1025 C C . THR A 1 131 ? 12.001 -50.959 -38.140 1.00 86.81 131 THR A C 1
ATOM 1027 O O . THR A 1 131 ? 13.109 -50.532 -38.475 1.00 86.81 131 THR A O 1
ATOM 1030 N N . LEU A 1 132 ? 11.858 -51.726 -37.058 1.00 85.69 132 LEU A N 1
ATOM 1031 C CA . LEU A 1 132 ? 12.992 -52.252 -36.294 1.00 85.69 132 LEU A CA 1
ATOM 1032 C C . LEU A 1 132 ? 13.936 -53.089 -37.175 1.00 85.69 132 LEU A C 1
ATOM 1034 O O . LEU A 1 132 ? 15.160 -52.982 -37.039 1.00 85.69 132 LEU A O 1
ATOM 1038 N N . SER A 1 133 ? 13.383 -53.867 -38.112 1.00 83.62 133 SER A N 1
ATOM 1039 C CA . SER A 1 133 ? 14.162 -54.659 -39.068 1.00 83.62 133 SER A CA 1
ATOM 1040 C C . SER A 1 133 ? 14.985 -53.802 -40.035 1.00 83.62 133 SER A C 1
ATOM 1042 O O . SER A 1 133 ? 16.139 -54.142 -40.294 1.00 83.62 133 SER A O 1
ATOM 1044 N N . ASP A 1 134 ? 14.478 -52.639 -40.462 1.00 85.00 134 ASP A N 1
ATOM 1045 C CA . ASP A 1 134 ? 15.207 -51.710 -41.345 1.00 85.00 134 ASP A CA 1
ATOM 1046 C C . ASP A 1 134 ? 16.496 -51.171 -40.703 1.00 85.00 134 ASP A C 1
ATOM 1048 O O . ASP A 1 134 ? 17.439 -50.775 -41.394 1.00 85.00 134 ASP A O 1
ATOM 1052 N N . TYR A 1 135 ? 16.553 -51.164 -39.369 1.00 84.88 135 TYR A N 1
ATOM 1053 C CA . TYR A 1 135 ? 17.729 -50.778 -38.590 1.00 84.88 135 TYR A CA 1
ATOM 1054 C C . TYR A 1 135 ? 18.564 -51.967 -38.101 1.00 84.88 135 TYR A C 1
ATOM 1056 O O . TYR A 1 135 ? 19.522 -51.762 -37.351 1.00 84.88 135 TYR A O 1
ATOM 1064 N N . ASN A 1 136 ? 18.233 -53.192 -38.526 1.00 86.19 136 ASN A N 1
ATOM 1065 C CA . ASN A 1 136 ? 18.821 -54.441 -38.038 1.00 86.19 136 ASN A CA 1
ATOM 1066 C C . ASN A 1 136 ? 18.776 -54.562 -36.505 1.00 86.19 136 ASN A C 1
ATOM 1068 O O . ASN A 1 136 ? 19.701 -55.088 -35.882 1.00 86.19 136 ASN A O 1
ATOM 1072 N N . ILE A 1 137 ? 17.713 -54.054 -35.878 1.00 87.31 137 ILE A N 1
ATOM 1073 C CA . ILE A 1 137 ? 17.510 -54.191 -34.437 1.00 87.31 137 ILE A CA 1
ATOM 1074 C C . ILE A 1 137 ? 17.013 -55.612 -34.178 1.00 87.31 137 ILE A C 1
ATOM 1076 O O . ILE A 1 137 ? 15.968 -56.019 -34.673 1.00 87.31 137 ILE A O 1
ATOM 1080 N N . GLN A 1 138 ? 17.786 -56.373 -33.408 1.00 83.00 138 GLN A N 1
ATOM 1081 C CA . GLN A 1 138 ? 17.500 -57.769 -33.078 1.00 83.00 138 GLN A CA 1
ATOM 1082 C C . GLN A 1 138 ? 17.010 -57.917 -31.636 1.00 83.00 138 GLN A C 1
ATOM 1084 O O . GLN A 1 138 ? 17.098 -56.984 -30.833 1.00 83.00 138 GLN A O 1
ATOM 1089 N N . LYS A 1 139 ? 16.540 -59.117 -31.289 1.00 79.56 139 LYS A N 1
ATOM 1090 C CA . LYS A 1 139 ? 16.247 -59.495 -29.905 1.00 79.56 139 LYS A CA 1
ATOM 1091 C C . LYS A 1 139 ? 17.425 -59.142 -28.982 1.00 79.56 139 LYS A C 1
ATOM 1093 O O . LYS A 1 139 ? 18.580 -59.343 -29.338 1.00 79.56 139 LYS A O 1
ATOM 1098 N N . GLU A 1 140 ? 17.104 -58.583 -27.820 1.00 83.12 140 GLU A N 1
ATOM 1099 C CA . GLU A 1 140 ? 18.004 -58.068 -26.780 1.00 83.12 140 GLU A CA 1
ATOM 1100 C C . GLU A 1 140 ? 18.844 -56.837 -27.174 1.00 83.12 140 GLU A C 1
ATOM 1102 O O . GLU A 1 140 ? 19.713 -56.392 -26.419 1.00 83.12 140 GLU A O 1
ATOM 1107 N N . SER A 1 141 ? 18.556 -56.207 -28.316 1.00 86.31 141 SER A N 1
ATOM 1108 C CA . SER A 1 141 ? 19.194 -54.940 -28.692 1.00 86.31 141 SER A CA 1
ATOM 1109 C C . SER A 1 141 ? 18.858 -53.824 -27.708 1.00 86.31 141 SER A C 1
ATOM 1111 O O . SER A 1 141 ? 17.730 -53.720 -27.232 1.00 86.31 141 SER A O 1
ATOM 1113 N N . THR A 1 142 ? 19.829 -52.948 -27.427 1.00 87.81 142 THR A N 1
ATOM 1114 C CA . THR A 1 142 ? 19.629 -51.785 -26.550 1.00 87.81 142 THR A CA 1
ATOM 1115 C C . THR A 1 142 ? 19.556 -50.485 -27.349 1.00 87.81 142 THR A C 1
ATOM 1117 O O . THR A 1 142 ? 20.555 -50.036 -27.909 1.00 87.81 142 THR A O 1
ATOM 1120 N N . LEU A 1 143 ? 18.389 -49.850 -27.353 1.00 91.50 143 LEU A N 1
ATOM 1121 C CA . LEU A 1 143 ? 18.160 -48.502 -27.860 1.00 91.50 143 LEU A CA 1
ATOM 1122 C C . LEU A 1 143 ? 18.412 -47.488 -26.737 1.00 91.50 143 LEU A C 1
ATOM 1124 O O . LEU A 1 143 ? 18.123 -47.736 -25.567 1.00 91.50 143 LEU A O 1
ATOM 1128 N N . HIS A 1 144 ? 18.921 -46.314 -27.085 1.00 88.62 144 HIS A N 1
ATOM 1129 C CA . HIS A 1 144 ? 19.058 -45.190 -26.167 1.00 88.62 144 HIS A CA 1
ATOM 1130 C C . HIS A 1 144 ? 17.915 -44.200 -26.378 1.00 88.62 144 HIS A C 1
ATOM 1132 O O . HIS A 1 144 ? 17.771 -43.638 -27.463 1.00 88.62 144 HIS A O 1
ATOM 1138 N N . LEU A 1 145 ? 17.131 -43.963 -25.326 1.00 85.56 145 LEU A N 1
ATOM 1139 C CA . LEU A 1 145 ? 16.090 -42.942 -25.304 1.00 85.56 145 LEU A CA 1
ATOM 1140 C C . LEU A 1 145 ? 16.672 -41.623 -24.796 1.00 85.56 145 LEU A C 1
ATOM 1142 O O . LEU A 1 145 ? 17.007 -41.466 -23.618 1.00 85.56 145 LEU A O 1
ATOM 1146 N N . VAL A 1 146 ? 16.759 -40.660 -25.706 1.00 82.25 146 VAL A N 1
ATOM 1147 C CA . VAL A 1 146 ? 17.106 -39.270 -25.425 1.00 82.25 146 VAL A CA 1
ATOM 1148 C C . VAL A 1 146 ? 15.819 -38.454 -25.442 1.00 82.25 146 VAL A C 1
ATOM 1150 O O . VAL A 1 146 ? 15.087 -38.469 -26.425 1.00 82.25 146 VAL A O 1
ATOM 1153 N N . LEU A 1 147 ? 15.536 -37.719 -24.369 1.00 75.12 147 LEU A N 1
ATOM 1154 C CA . LEU A 1 147 ? 14.377 -36.828 -24.342 1.00 75.12 147 LEU A CA 1
ATOM 1155 C C . LEU A 1 147 ? 14.691 -35.549 -25.119 1.00 75.12 147 LEU A C 1
ATOM 1157 O O . LEU A 1 147 ? 15.667 -34.851 -24.822 1.00 75.12 147 LEU A O 1
ATOM 1161 N N . ARG A 1 148 ? 13.874 -35.226 -26.122 1.00 61.25 148 ARG A N 1
ATOM 1162 C CA . ARG A 1 148 ? 13.917 -33.917 -26.778 1.00 61.25 148 ARG A CA 1
ATOM 1163 C C . ARG A 1 148 ? 13.296 -32.893 -25.830 1.00 61.25 148 ARG A C 1
ATOM 1165 O O . ARG A 1 148 ? 12.126 -32.977 -25.503 1.00 61.25 148 ARG A O 1
ATOM 1172 N N . LEU A 1 149 ? 14.072 -31.883 -25.431 1.00 47.88 149 LEU A N 1
ATOM 1173 C CA . LEU A 1 149 ? 13.572 -30.729 -24.663 1.00 47.88 149 LEU A CA 1
ATOM 1174 C C . LEU A 1 149 ? 12.917 -29.655 -25.555 1.00 47.88 149 LEU A C 1
ATOM 1176 O O . LEU A 1 149 ? 12.664 -28.543 -25.095 1.00 47.88 149 LEU A O 1
ATOM 1180 N N . ARG A 1 150 ? 12.681 -29.944 -26.842 1.00 46.56 150 ARG A N 1
ATOM 1181 C CA . ARG A 1 150 ? 11.910 -29.049 -27.711 1.00 46.56 150 ARG A CA 1
ATOM 1182 C C . ARG A 1 150 ? 10.442 -29.348 -27.447 1.00 46.56 150 ARG A C 1
ATOM 1184 O O . ARG A 1 150 ? 10.008 -30.448 -27.753 1.00 46.56 150 ARG A O 1
ATOM 1191 N N . GLY A 1 151 ? 9.744 -28.392 -26.829 1.00 52.03 151 GLY A N 1
ATOM 1192 C CA . GLY A 1 151 ? 8.351 -28.552 -26.415 1.00 52.03 151 GLY A CA 1
ATOM 1193 C C . GLY A 1 151 ? 7.492 -29.085 -27.555 1.00 52.03 151 GLY A C 1
ATOM 1194 O O . GLY A 1 151 ? 7.549 -28.530 -28.661 1.00 52.03 151 GLY A O 1
ATOM 1195 N N . GLY A 1 152 ? 6.747 -30.148 -27.261 1.00 60.78 152 GLY A N 1
ATOM 1196 C CA . GLY A 1 152 ? 5.754 -30.738 -28.146 1.00 60.78 152 GLY A CA 1
ATOM 1197 C C . GLY A 1 152 ? 4.682 -29.739 -28.563 1.00 60.78 152 GLY A C 1
ATOM 1198 O O . GLY A 1 152 ? 4.742 -28.541 -28.236 1.00 60.78 152 GLY A O 1
ATOM 1199 N N . MET A 1 153 ? 3.710 -30.198 -29.345 1.00 77.50 153 MET A N 1
ATOM 1200 C CA . MET A 1 153 ? 2.541 -29.384 -29.649 1.00 77.50 153 MET A CA 1
ATOM 1201 C C . MET A 1 153 ? 1.727 -29.204 -28.361 1.00 77.50 153 MET A C 1
ATOM 1203 O O . MET A 1 153 ? 0.911 -30.022 -27.962 1.00 77.50 153 MET A O 1
ATOM 1207 N N . GLN A 1 154 ? 1.996 -28.101 -27.671 1.00 82.94 154 GLN A N 1
ATOM 1208 C CA . GLN A 1 154 ? 1.250 -27.704 -26.488 1.00 82.94 154 GLN A CA 1
ATOM 1209 C C . GLN A 1 154 ? 0.087 -26.822 -26.901 1.00 82.94 154 GLN A C 1
ATOM 1211 O O . GLN A 1 154 ? 0.276 -25.878 -27.664 1.00 82.94 154 GLN A O 1
ATOM 1216 N N . ILE A 1 155 ? -1.089 -27.071 -26.346 1.00 88.44 155 ILE A N 1
ATOM 1217 C CA . ILE A 1 155 ? -2.205 -26.130 -26.389 1.00 88.44 155 ILE A CA 1
ATOM 1218 C C . ILE A 1 155 ? -2.531 -25.665 -24.975 1.00 88.44 155 ILE A C 1
ATOM 1220 O O . ILE A 1 155 ? -2.259 -26.338 -23.978 1.00 88.44 155 ILE A O 1
ATOM 1224 N N . PHE A 1 156 ? -3.126 -24.487 -24.878 1.00 91.06 156 PHE A N 1
ATOM 1225 C CA . PHE A 1 156 ? -3.567 -23.907 -23.624 1.00 91.06 156 PHE A CA 1
ATOM 1226 C C . PHE A 1 156 ? -5.078 -24.024 -23.510 1.00 91.06 156 PHE A C 1
ATOM 1228 O O . PHE A 1 156 ? -5.803 -23.684 -24.436 1.00 91.06 156 PHE A O 1
ATOM 1235 N N . VAL A 1 157 ? -5.578 -24.442 -22.355 1.00 90.62 157 VAL A N 1
ATOM 1236 C CA . VAL A 1 157 ? -7.008 -24.462 -22.054 1.00 90.62 157 VAL A CA 1
ATOM 1237 C C . VAL A 1 157 ? -7.282 -23.477 -20.930 1.00 90.62 157 VAL A C 1
ATOM 1239 O O . VAL A 1 157 ? -6.870 -23.675 -19.788 1.00 90.62 157 VAL A O 1
ATOM 1242 N N . LYS A 1 158 ? -7.964 -22.377 -21.248 1.00 87.62 158 LYS A N 1
ATOM 1243 C CA . LYS A 1 158 ? -8.439 -21.411 -20.255 1.00 87.62 158 LYS A CA 1
ATOM 1244 C C . LYS A 1 158 ? -9.745 -21.900 -19.658 1.00 87.62 158 LYS A C 1
ATOM 1246 O O . LYS A 1 158 ? -10.765 -21.952 -20.341 1.00 87.62 158 LYS A O 1
ATOM 1251 N N . THR A 1 159 ? -9.712 -22.215 -18.371 1.00 78.81 159 THR A N 1
ATOM 1252 C CA . THR A 1 159 ? -10.914 -22.532 -17.593 1.00 78.81 159 THR A CA 1
ATOM 1253 C C . THR A 1 159 ? -11.736 -21.274 -17.306 1.00 78.81 159 THR A C 1
ATOM 1255 O O . THR A 1 159 ? -11.228 -20.150 -17.359 1.00 78.81 159 THR A O 1
ATOM 1258 N N . LEU A 1 160 ? -12.989 -21.463 -16.885 1.00 62.62 160 LEU A N 1
ATOM 1259 C CA . LEU A 1 160 ? -13.883 -20.387 -16.436 1.00 62.62 160 LEU A CA 1
ATOM 1260 C C . LEU A 1 160 ? -13.331 -19.534 -15.274 1.00 62.62 160 LEU A C 1
ATOM 1262 O O . LEU A 1 160 ? -13.797 -18.420 -15.065 1.00 62.62 160 LEU A O 1
ATOM 1266 N N . THR A 1 161 ? -12.331 -20.022 -14.530 1.00 62.50 161 THR A N 1
ATOM 1267 C CA . THR A 1 161 ? -11.707 -19.299 -13.401 1.00 62.50 161 THR A CA 1
ATOM 1268 C C . THR A 1 161 ? -10.555 -18.378 -13.822 1.00 62.50 161 THR A C 1
ATOM 1270 O O . THR A 1 161 ? -9.936 -17.732 -12.979 1.00 62.50 161 THR A O 1
ATOM 1273 N N . GLY A 1 162 ? -10.222 -18.347 -15.118 1.00 63.38 162 GLY A N 1
ATOM 1274 C CA . GLY A 1 162 ? -9.057 -17.635 -15.649 1.00 63.38 162 GLY A CA 1
ATOM 1275 C C . GLY A 1 162 ? -7.730 -18.384 -15.475 1.00 63.38 162 GLY A C 1
ATOM 1276 O O . GLY A 1 162 ? -6.705 -17.914 -15.967 1.00 63.38 162 GLY A O 1
ATOM 1277 N N . LYS A 1 163 ? -7.730 -19.559 -14.826 1.00 75.94 163 LYS A N 1
ATOM 1278 C CA . LYS A 1 163 ? -6.591 -20.488 -14.813 1.00 75.94 163 LYS A CA 1
ATOM 1279 C C . LYS A 1 163 ? -6.391 -21.060 -16.220 1.00 75.94 163 LYS A C 1
ATOM 1281 O O . LYS A 1 163 ? -7.325 -21.633 -16.786 1.00 75.94 163 LYS A O 1
ATOM 1286 N N . THR A 1 164 ? -5.177 -20.924 -16.748 1.00 79.69 164 THR A N 1
ATOM 1287 C CA . THR A 1 164 ? -4.731 -21.563 -17.993 1.00 79.69 164 THR A CA 1
ATOM 1288 C C . THR A 1 164 ? -4.041 -22.883 -17.664 1.00 79.69 164 THR A C 1
ATOM 1290 O O . THR A 1 164 ? -3.115 -22.903 -16.853 1.00 79.69 164 THR A O 1
ATOM 1293 N N . ILE A 1 165 ? -4.481 -23.970 -18.289 1.00 84.00 165 ILE A N 1
ATOM 1294 C CA . ILE A 1 165 ? -3.884 -25.305 -18.184 1.00 84.00 165 ILE A CA 1
ATOM 1295 C C . ILE A 1 165 ? -3.135 -25.583 -19.479 1.00 84.00 165 ILE A C 1
ATOM 1297 O O . ILE A 1 165 ? -3.665 -25.334 -20.556 1.00 84.00 165 ILE A O 1
ATOM 1301 N N . THR A 1 166 ? -1.921 -26.110 -19.388 1.00 85.81 166 THR A N 1
ATOM 1302 C CA . THR A 1 166 ? -1.178 -26.566 -20.567 1.00 85.81 166 THR A CA 1
ATOM 1303 C C . THR A 1 166 ? -1.488 -28.038 -20.817 1.00 85.81 166 THR A C 1
ATOM 1305 O O . THR A 1 166 ? -1.350 -28.856 -19.900 1.00 85.81 166 THR A O 1
ATOM 1308 N N . LEU A 1 167 ? -1.885 -28.390 -22.036 1.00 83.31 167 LEU A N 1
ATOM 1309 C CA . LEU A 1 167 ? -2.041 -29.769 -22.500 1.00 83.31 167 LEU A CA 1
ATOM 1310 C C . LEU A 1 167 ? -1.012 -30.054 -23.588 1.00 83.31 167 LEU A C 1
ATOM 1312 O O . LEU A 1 167 ? -0.861 -29.258 -24.507 1.00 83.31 167 LEU A O 1
ATOM 1316 N N . GLU A 1 168 ? -0.330 -31.188 -23.469 1.00 79.19 168 GLU A N 1
ATOM 1317 C CA . GLU A 1 168 ? 0.452 -31.766 -24.565 1.00 79.19 168 GLU A CA 1
ATOM 1318 C C . GLU A 1 168 ? -0.520 -32.558 -25.437 1.00 79.19 168 GLU A C 1
ATOM 1320 O O . GLU A 1 168 ? -1.243 -33.419 -24.920 1.00 79.19 168 GLU A O 1
ATOM 1325 N N . VAL A 1 169 ? -0.577 -32.231 -26.723 1.00 81.56 169 VAL A N 1
ATOM 1326 C CA . VAL A 1 169 ? -1.521 -32.810 -27.683 1.00 81.56 169 VAL A CA 1
ATOM 1327 C C . VAL A 1 169 ? -0.832 -33.052 -29.019 1.00 81.56 169 VAL A C 1
ATOM 1329 O O . VAL A 1 169 ? 0.200 -32.453 -29.312 1.00 81.56 169 VAL A O 1
ATOM 1332 N N . GLU A 1 170 ? -1.429 -33.887 -29.854 1.00 77.25 170 GLU A N 1
ATOM 1333 C CA . GLU A 1 170 ? -1.025 -34.055 -31.249 1.00 77.25 170 GLU A CA 1
ATOM 1334 C C . GLU A 1 170 ? -2.033 -33.382 -32.180 1.00 77.25 170 GLU A C 1
ATOM 1336 O O . GLU A 1 170 ? -3.210 -33.255 -31.855 1.00 77.25 170 GLU A O 1
ATOM 1341 N N . SER A 1 171 ? -1.613 -32.960 -33.374 1.00 77.75 171 SER A N 1
ATOM 1342 C CA . SER A 1 171 ? -2.547 -32.376 -34.349 1.00 77.75 171 SER A CA 1
ATOM 1343 C C . SER A 1 171 ? -3.661 -33.351 -34.764 1.00 77.75 171 SER A C 1
ATOM 1345 O O . SER A 1 171 ? -4.739 -32.911 -35.154 1.00 77.75 171 SER A O 1
ATOM 1347 N N . SER A 1 172 ? -3.400 -34.655 -34.649 1.00 78.00 172 SER A N 1
ATOM 1348 C CA . SER A 1 172 ? -4.320 -35.775 -34.876 1.00 78.00 172 SER A CA 1
ATOM 1349 C C . SER A 1 172 ? -5.289 -36.043 -33.719 1.00 78.00 172 SER A C 1
ATOM 1351 O O . SER A 1 172 ? -6.254 -36.777 -33.928 1.00 78.00 172 SER A O 1
ATOM 1353 N N . ASP A 1 173 ? -5.078 -35.477 -32.522 1.00 83.44 173 ASP A N 1
ATOM 1354 C CA . ASP A 1 173 ? -5.963 -35.716 -31.375 1.00 83.44 173 ASP A CA 1
ATOM 1355 C C . ASP A 1 173 ? -7.389 -35.242 -31.692 1.00 83.44 173 ASP A C 1
ATOM 1357 O O . ASP A 1 173 ? -7.600 -34.104 -32.128 1.00 83.44 173 ASP A O 1
ATOM 1361 N N . THR A 1 174 ? -8.381 -36.101 -31.437 1.00 87.69 174 THR A N 1
ATOM 1362 C CA . THR A 1 174 ? -9.796 -35.721 -31.497 1.00 87.69 174 THR A CA 1
ATOM 1363 C C . THR A 1 174 ? -10.154 -34.795 -30.339 1.00 87.69 174 THR A C 1
ATOM 1365 O O . THR A 1 174 ? -9.514 -34.791 -29.286 1.00 87.69 174 THR A O 1
ATOM 1368 N N . ILE A 1 175 ? -11.211 -34.003 -30.500 1.00 90.75 175 ILE A N 1
ATOM 1369 C CA . ILE A 1 175 ? -11.708 -33.145 -29.418 1.00 90.75 175 ILE A CA 1
ATOM 1370 C C . ILE A 1 175 ? -12.136 -33.970 -28.199 1.00 90.75 175 ILE A C 1
ATOM 1372 O O . ILE A 1 175 ? -11.953 -33.507 -27.073 1.00 90.75 175 ILE A O 1
ATOM 1376 N N . ASP A 1 176 ? -12.625 -35.193 -28.400 1.00 84.75 176 ASP A N 1
ATOM 1377 C CA . ASP A 1 176 ? -12.937 -36.114 -27.306 1.00 84.75 176 ASP A CA 1
ATOM 1378 C C . ASP A 1 176 ? -11.679 -36.534 -26.520 1.00 84.75 176 ASP A C 1
ATOM 1380 O O . ASP A 1 176 ? -11.644 -36.423 -25.293 1.00 84.75 176 ASP A O 1
ATOM 1384 N N . ASN A 1 177 ? -10.578 -36.855 -27.214 1.00 82.00 177 ASN A N 1
ATOM 1385 C CA . ASN A 1 177 ? -9.284 -37.132 -26.575 1.00 82.00 177 ASN A CA 1
ATOM 1386 C C . ASN A 1 177 ? -8.774 -35.922 -25.783 1.00 82.00 177 ASN A C 1
ATOM 1388 O O . ASN A 1 177 ? -8.240 -36.059 -24.680 1.00 82.00 177 ASN A O 1
ATOM 1392 N N . VAL A 1 178 ? -8.950 -34.712 -26.322 1.00 87.31 178 VAL A N 1
ATOM 1393 C CA . VAL A 1 178 ? -8.569 -33.473 -25.630 1.00 87.31 178 VAL A CA 1
ATOM 1394 C C . VAL A 1 178 ? -9.399 -33.284 -24.359 1.00 87.31 178 VAL A C 1
ATOM 1396 O O . VAL A 1 178 ? -8.851 -32.858 -23.341 1.00 87.31 178 VAL A O 1
ATOM 1399 N N . LYS A 1 179 ? -10.690 -33.633 -24.373 1.00 87.88 179 LYS A N 1
ATOM 1400 C CA . LYS A 1 179 ? -11.544 -33.588 -23.179 1.00 87.88 179 LYS A CA 1
ATOM 1401 C C . LYS A 1 179 ? -11.160 -34.631 -22.136 1.00 87.88 179 LYS A C 1
ATOM 1403 O O . LYS A 1 179 ? -11.090 -34.292 -20.955 1.00 87.88 179 LYS A O 1
ATOM 1408 N N . ALA A 1 180 ? -10.841 -35.856 -22.542 1.00 77.81 180 ALA A N 1
ATOM 1409 C CA . ALA A 1 180 ? -10.322 -36.875 -21.630 1.00 77.81 180 ALA A CA 1
ATOM 1410 C C . ALA A 1 180 ? -9.032 -36.392 -20.938 1.00 77.81 180 ALA A C 1
ATOM 1412 O O . ALA A 1 180 ? -8.947 -36.369 -19.712 1.00 77.81 180 ALA A O 1
ATOM 1413 N N . LYS A 1 181 ? -8.085 -35.816 -21.696 1.00 83.62 181 LYS A N 1
ATOM 1414 C CA . LYS A 1 181 ? -6.851 -35.231 -21.130 1.00 83.62 181 LYS A CA 1
ATOM 1415 C C . LYS A 1 181 ? -7.119 -34.078 -20.146 1.00 83.62 181 LYS A C 1
ATOM 1417 O O . LYS A 1 181 ? -6.318 -33.831 -19.242 1.00 83.62 181 LYS A O 1
ATOM 1422 N N . ILE A 1 182 ? -8.221 -33.340 -20.306 1.00 83.75 182 ILE A N 1
ATOM 1423 C CA . ILE A 1 182 ? -8.658 -32.312 -19.343 1.00 83.75 182 ILE A CA 1
ATOM 1424 C C . ILE A 1 182 ? -9.270 -32.952 -18.098 1.00 83.75 182 ILE A C 1
ATOM 1426 O O . ILE A 1 182 ? -9.021 -32.459 -16.997 1.00 83.75 182 ILE A O 1
ATOM 1430 N N . GLN A 1 183 ? -10.044 -34.029 -18.249 1.00 79.94 183 GLN A N 1
ATOM 1431 C CA . GLN A 1 183 ? -10.596 -34.782 -17.125 1.00 79.94 183 GLN A CA 1
ATOM 1432 C C . GLN A 1 183 ? -9.471 -35.326 -16.249 1.00 79.94 183 GLN A C 1
ATOM 1434 O O . GLN A 1 183 ? -9.498 -35.109 -15.042 1.00 79.94 183 GLN A O 1
ATOM 1439 N N . ASP A 1 184 ? -8.441 -35.921 -16.843 1.00 69.19 184 ASP A N 1
ATOM 1440 C CA . ASP A 1 184 ? -7.300 -36.459 -16.098 1.00 69.19 184 ASP A CA 1
ATOM 1441 C C . ASP A 1 184 ? -6.553 -35.373 -15.310 1.00 69.19 184 ASP A C 1
ATOM 1443 O O . ASP A 1 184 ? -6.059 -35.610 -14.207 1.00 69.19 184 ASP A O 1
ATOM 1447 N N . LYS A 1 185 ? -6.475 -34.149 -15.854 1.00 75.19 185 LYS A N 1
ATOM 1448 C CA . LYS A 1 185 ? -5.771 -33.033 -15.201 1.00 75.19 185 LYS A CA 1
ATOM 1449 C C . LYS A 1 185 ? -6.601 -32.266 -14.180 1.00 75.19 185 LYS A C 1
ATOM 1451 O O . LYS A 1 185 ? -6.039 -31.767 -13.207 1.00 75.19 185 LYS A O 1
ATOM 1456 N N . GLU A 1 186 ? -7.898 -32.098 -14.413 1.00 79.69 186 GLU A N 1
ATOM 1457 C CA . GLU A 1 186 ? -8.747 -31.206 -13.611 1.00 79.69 186 GLU A CA 1
ATOM 1458 C C . GLU A 1 186 ? -9.944 -31.905 -12.956 1.00 79.69 186 GLU A C 1
ATOM 1460 O O . GLU A 1 186 ? -10.672 -31.266 -12.199 1.00 79.69 186 GLU A O 1
ATOM 1465 N N . GLY A 1 187 ? -10.162 -33.194 -13.222 1.00 69.00 187 GLY A N 1
ATOM 1466 C CA . GLY A 1 187 ? -11.254 -33.993 -12.661 1.00 69.00 187 GLY A CA 1
ATOM 1467 C C . GLY A 1 187 ? -12.644 -33.635 -13.196 1.00 69.00 187 GLY A C 1
ATOM 1468 O O . GLY A 1 187 ? -13.641 -33.956 -12.554 1.00 69.00 187 GLY A O 1
ATOM 1469 N N . ILE A 1 188 ? -12.732 -32.931 -14.330 1.00 77.62 188 ILE A N 1
ATOM 1470 C CA . ILE A 1 188 ? -14.001 -32.487 -14.928 1.00 77.62 188 ILE A CA 1
ATOM 1471 C C . ILE A 1 188 ? -14.461 -33.539 -15.949 1.00 77.62 188 ILE A C 1
ATOM 1473 O O . ILE A 1 188 ? -13.745 -33.738 -16.926 1.00 77.62 188 ILE A O 1
ATOM 1477 N N . PRO A 1 189 ? -15.634 -34.177 -15.796 1.00 73.44 189 PRO A N 1
ATOM 1478 C CA . PRO A 1 189 ? -16.145 -35.152 -16.764 1.00 73.44 189 PRO A CA 1
ATOM 1479 C C . PRO A 1 189 ? -16.279 -34.586 -18.198 1.00 73.44 189 PRO A C 1
ATOM 1481 O O . PRO A 1 189 ? -16.694 -33.429 -18.337 1.00 73.44 189 PRO A O 1
ATOM 1484 N N . PRO A 1 190 ? -15.941 -35.338 -19.267 1.00 77.44 190 PRO A N 1
ATOM 1485 C CA . PRO A 1 190 ? -15.941 -34.865 -20.658 1.00 77.44 190 PRO A CA 1
ATOM 1486 C C . PRO A 1 190 ? -17.283 -34.295 -21.142 1.00 77.44 190 PRO A C 1
ATOM 1488 O O . PRO A 1 190 ? -17.309 -33.336 -21.922 1.00 77.44 190 PRO A O 1
ATOM 1491 N N . ASP A 1 191 ? -18.406 -34.813 -20.643 1.00 70.25 191 ASP A N 1
ATOM 1492 C CA . ASP A 1 191 ? -19.763 -34.343 -20.956 1.00 70.25 191 ASP A CA 1
ATOM 1493 C C . ASP A 1 191 ? -20.051 -32.929 -20.403 1.00 70.25 191 ASP A C 1
ATOM 1495 O O . ASP A 1 191 ? -20.741 -32.115 -21.040 1.00 70.25 191 ASP A O 1
ATOM 1499 N N . GLN A 1 192 ? -19.448 -32.602 -19.256 1.00 78.31 192 GLN A N 1
ATOM 1500 C CA . GLN A 1 192 ? -19.474 -31.283 -18.627 1.00 78.31 192 GLN A CA 1
ATOM 1501 C C . GLN A 1 192 ? -18.518 -30.298 -19.303 1.00 78.31 192 GLN A C 1
ATOM 1503 O O . GLN A 1 192 ? -18.648 -29.085 -19.106 1.00 78.31 192 GLN A O 1
ATOM 1508 N N . GLN A 1 193 ? -17.592 -30.779 -20.134 1.00 85.56 193 GLN A N 1
ATOM 1509 C CA . GLN A 1 193 ? -16.641 -29.944 -20.848 1.00 85.56 193 GLN A CA 1
ATOM 1510 C C . GLN A 1 193 ? -17.203 -29.438 -22.182 1.00 85.56 193 GLN A C 1
ATOM 1512 O O . GLN A 1 193 ? -17.601 -30.192 -23.073 1.00 85.56 193 GLN A O 1
ATOM 1517 N N . ARG A 1 194 ? -17.175 -28.118 -22.373 1.00 88.38 194 ARG A N 1
ATOM 1518 C CA . ARG A 1 194 ? -17.412 -27.470 -23.668 1.00 88.38 194 ARG A CA 1
ATOM 1519 C C . ARG A 1 194 ? -16.170 -26.694 -24.077 1.00 88.38 194 ARG A C 1
ATOM 1521 O O . ARG A 1 194 ? -15.860 -25.670 -23.473 1.00 88.38 194 ARG A O 1
ATOM 1528 N N . LEU A 1 195 ? -15.498 -27.160 -25.124 1.00 92.25 195 LEU A N 1
ATOM 1529 C CA . LEU A 1 195 ? -14.327 -26.494 -25.688 1.00 92.25 195 LEU A CA 1
ATOM 1530 C C . LEU A 1 195 ? -14.734 -25.539 -26.812 1.00 92.25 195 LEU A C 1
ATOM 1532 O O . LEU A 1 195 ? -15.567 -25.869 -27.658 1.00 92.25 195 LEU A O 1
ATOM 1536 N N . ILE A 1 196 ? -14.171 -24.331 -26.786 1.00 91.56 196 ILE A N 1
ATOM 1537 C CA . ILE A 1 196 ? -14.432 -23.262 -27.752 1.00 91.56 196 ILE A CA 1
ATOM 1538 C C . ILE A 1 196 ? -13.097 -22.720 -28.265 1.00 91.56 196 ILE A C 1
ATOM 1540 O O . ILE A 1 196 ? -12.227 -22.359 -27.471 1.00 91.56 196 ILE A O 1
ATOM 1544 N N . PHE A 1 197 ? -12.953 -22.601 -29.583 1.00 93.38 197 PHE A N 1
ATOM 1545 C CA . PHE A 1 197 ? -11.792 -22.000 -30.240 1.00 93.38 197 PHE A CA 1
ATOM 1546 C C . PHE A 1 197 ? -12.245 -21.072 -31.373 1.00 93.38 197 PHE A C 1
ATOM 1548 O O . PHE A 1 197 ? -13.173 -21.400 -32.110 1.00 93.38 197 PHE A O 1
ATOM 1555 N N . ALA A 1 198 ? -11.636 -19.885 -31.481 1.00 84.06 198 ALA A N 1
ATOM 1556 C CA . ALA A 1 198 ? -11.991 -18.855 -32.471 1.00 84.06 198 ALA A CA 1
ATOM 1557 C C . ALA A 1 198 ? -13.508 -18.542 -32.553 1.00 84.06 198 ALA A C 1
ATOM 1559 O O . ALA A 1 198 ? -14.060 -18.312 -33.626 1.00 84.06 198 ALA A O 1
ATOM 1560 N N . GLY A 1 199 ? -14.203 -18.573 -31.409 1.00 77.56 199 GLY A N 1
ATOM 1561 C CA . GLY A 1 199 ? -15.650 -18.335 -31.324 1.00 77.56 199 GLY A CA 1
ATOM 1562 C C . GLY A 1 199 ? -16.538 -19.512 -31.754 1.00 77.56 199 GLY A C 1
ATOM 1563 O O . GLY A 1 199 ? -17.758 -19.402 -31.662 1.00 77.56 199 GLY A O 1
ATOM 1564 N N . LYS A 1 200 ? -15.964 -20.648 -32.172 1.00 79.38 200 LYS A N 1
ATOM 1565 C CA . LYS A 1 200 ? -16.695 -21.872 -32.528 1.00 79.38 200 LYS A CA 1
ATOM 1566 C C . LYS A 1 200 ? -16.579 -22.921 -31.428 1.00 79.38 200 LYS A C 1
ATOM 1568 O O . LYS A 1 200 ? -15.509 -23.122 -30.858 1.00 79.38 200 LYS A O 1
ATOM 1573 N N . GLN A 1 201 ? -17.687 -23.595 -31.133 1.00 88.94 201 GLN A N 1
ATOM 1574 C CA . GLN A 1 201 ? -17.665 -24.782 -30.284 1.00 88.94 201 GLN A CA 1
ATOM 1575 C C . GLN A 1 201 ? -17.044 -25.946 -31.058 1.00 88.94 201 GLN A C 1
ATOM 1577 O O . GLN A 1 201 ? -17.378 -26.159 -32.221 1.00 88.94 201 GLN A O 1
ATOM 1582 N N . LEU A 1 202 ? -16.170 -26.687 -30.387 1.00 91.88 202 LEU A N 1
ATOM 1583 C CA . LEU A 1 202 ? -15.504 -27.854 -30.943 1.00 91.88 202 LEU A CA 1
ATOM 1584 C C . LEU A 1 202 ? -16.396 -29.103 -30.811 1.00 91.88 202 LEU A C 1
ATOM 1586 O O . LEU A 1 202 ? -17.101 -29.259 -29.808 1.00 91.88 202 LEU A O 1
ATOM 1590 N N . GLU A 1 203 ? -16.396 -29.944 -31.843 1.00 88.19 203 GLU A N 1
ATOM 1591 C CA . GLU A 1 203 ? -17.182 -31.179 -31.957 1.00 88.19 203 GLU A CA 1
ATOM 1592 C C . GLU A 1 203 ? -16.301 -32.395 -31.660 1.00 88.19 203 GLU A C 1
ATOM 1594 O O . GLU A 1 203 ? -15.207 -32.500 -32.208 1.00 88.19 203 GLU A O 1
ATOM 1599 N N . ASP A 1 204 ? -16.804 -33.322 -30.840 1.00 79.56 204 ASP A N 1
ATOM 1600 C CA . ASP A 1 204 ? -16.031 -34.432 -30.255 1.00 79.56 204 ASP A CA 1
ATOM 1601 C C . ASP A 1 204 ? -15.384 -35.357 -31.308 1.00 79.56 204 ASP A C 1
ATOM 1603 O O . ASP A 1 204 ? -14.274 -35.840 -31.102 1.00 79.56 204 ASP A O 1
ATOM 1607 N N . GLY A 1 205 ? -16.016 -35.519 -32.478 1.00 77.56 205 GLY A N 1
ATOM 1608 C CA . GLY A 1 205 ? -15.537 -36.380 -33.569 1.00 77.56 205 GLY A CA 1
ATOM 1609 C C . GLY A 1 205 ? -14.541 -35.754 -34.556 1.00 77.56 205 GLY A C 1
ATOM 1610 O O . GLY A 1 205 ? -14.168 -36.423 -35.515 1.00 77.56 205 GLY A O 1
ATOM 1611 N N . ARG A 1 206 ? -14.134 -34.490 -34.379 1.00 83.56 206 ARG A N 1
ATOM 1612 C CA . ARG A 1 206 ? -13.136 -33.822 -35.243 1.00 83.56 206 ARG A CA 1
ATOM 1613 C C . ARG A 1 206 ? -11.777 -33.731 -34.557 1.00 83.56 206 ARG A C 1
ATOM 1615 O O . ARG A 1 206 ? -11.709 -33.783 -33.332 1.00 83.56 206 ARG A O 1
ATOM 1622 N N . THR A 1 207 ? -10.702 -33.571 -35.323 1.00 87.94 207 THR A N 1
ATOM 1623 C CA . THR A 1 207 ? -9.336 -33.435 -34.787 1.00 87.94 207 THR A CA 1
ATOM 1624 C C . THR A 1 207 ? -8.947 -31.982 -34.514 1.00 87.94 207 THR A C 1
ATOM 1626 O O . THR A 1 207 ? -9.600 -31.036 -34.964 1.00 87.94 207 THR A O 1
ATOM 1629 N N . LEU A 1 208 ? -7.849 -31.772 -33.784 1.00 87.12 208 LEU A N 1
ATOM 1630 C CA . LEU A 1 208 ? -7.256 -30.445 -33.608 1.00 87.12 208 LEU A CA 1
ATOM 1631 C C . LEU A 1 208 ? -6.835 -29.816 -34.948 1.00 87.12 208 LEU A C 1
ATOM 1633 O O . LEU A 1 208 ? -7.039 -28.611 -35.142 1.00 87.12 208 LEU A O 1
ATOM 1637 N N . SER A 1 209 ? -6.318 -30.609 -35.896 1.00 85.62 209 SER A N 1
ATOM 1638 C CA . SER A 1 209 ? -5.971 -30.127 -37.237 1.00 85.62 209 SER A CA 1
ATOM 1639 C C . SER A 1 209 ? -7.189 -29.686 -38.043 1.00 85.62 209 SER A C 1
ATOM 1641 O O . SER A 1 209 ? -7.100 -28.683 -38.748 1.00 85.62 209 SER A O 1
ATOM 1643 N N . ASP A 1 210 ? -8.342 -30.346 -37.887 1.00 85.12 210 ASP A N 1
ATOM 1644 C CA . ASP A 1 210 ? -9.580 -29.969 -38.591 1.00 85.12 210 ASP A CA 1
ATOM 1645 C C . ASP A 1 210 ? -10.051 -28.550 -38.230 1.00 85.12 210 ASP A C 1
ATOM 1647 O O . ASP A 1 210 ? -10.715 -27.874 -39.020 1.00 85.12 210 ASP A O 1
ATOM 1651 N N . TYR A 1 211 ? -9.691 -28.077 -37.034 1.00 86.69 211 TYR A N 1
ATOM 1652 C CA . TYR A 1 211 ? -9.968 -26.722 -36.557 1.00 86.69 211 TYR A CA 1
ATOM 1653 C C . TYR A 1 211 ? -8.797 -25.748 -36.746 1.00 86.69 211 TYR A C 1
ATOM 1655 O O . TYR A 1 211 ? -8.880 -24.608 -36.281 1.00 86.69 211 TYR A O 1
ATOM 1663 N N . ASN A 1 212 ? -7.723 -26.168 -37.424 1.00 87.06 212 ASN A N 1
ATOM 1664 C CA . ASN A 1 212 ? -6.464 -25.428 -37.541 1.00 87.06 212 ASN A CA 1
ATOM 1665 C C . ASN A 1 212 ? -5.908 -24.982 -36.177 1.00 87.06 212 ASN A C 1
ATOM 1667 O O . ASN A 1 212 ? -5.329 -23.900 -36.053 1.00 87.06 212 ASN A O 1
ATOM 1671 N N . ILE A 1 213 ? -6.091 -25.800 -35.140 1.00 87.00 213 ILE A N 1
ATOM 1672 C CA . ILE A 1 213 ? -5.533 -25.532 -33.817 1.00 87.00 213 ILE A CA 1
ATOM 1673 C C . ILE A 1 213 ? -4.046 -25.869 -33.876 1.00 87.00 213 ILE A C 1
ATOM 1675 O O . ILE A 1 213 ? -3.662 -27.014 -34.083 1.00 87.00 213 ILE A O 1
ATOM 1679 N N . GLN A 1 214 ? -3.212 -24.845 -33.718 1.00 86.06 214 GLN A N 1
ATOM 1680 C CA . GLN A 1 214 ? -1.754 -24.940 -33.788 1.00 86.06 214 GLN A CA 1
ATOM 1681 C C . GLN A 1 214 ? -1.131 -24.970 -32.392 1.00 86.06 214 GLN A C 1
ATOM 1683 O O . GLN A 1 214 ? -1.787 -24.667 -31.390 1.00 86.06 214 GLN A O 1
ATOM 1688 N N . LYS A 1 215 ? 0.167 -25.265 -32.324 1.00 80.12 215 LYS A N 1
ATOM 1689 C CA . LYS A 1 215 ? 0.962 -25.097 -31.104 1.00 80.12 215 LYS A CA 1
ATOM 1690 C C . LYS A 1 215 ? 0.758 -23.696 -30.498 1.00 80.12 215 LYS A C 1
ATOM 1692 O O . LYS A 1 215 ? 0.685 -22.704 -31.213 1.00 80.12 215 LYS A O 1
ATOM 1697 N N . GLU A 1 216 ? 0.645 -23.652 -29.175 1.00 84.56 216 GLU A N 1
ATOM 1698 C CA . GLU A 1 216 ? 0.341 -22.488 -28.330 1.00 84.56 216 GLU A CA 1
ATOM 1699 C C . GLU A 1 216 ? -1.062 -21.878 -28.517 1.00 84.56 216 GLU A C 1
ATOM 1701 O O . GLU A 1 216 ? -1.384 -20.838 -27.935 1.00 84.56 216 GLU A O 1
ATOM 1706 N N . SER A 1 217 ? -1.955 -22.546 -29.254 1.00 87.62 217 SER A N 1
ATOM 1707 C CA . SER A 1 217 ? -3.356 -22.127 -29.351 1.00 87.62 217 SER A CA 1
ATOM 1708 C C . SER A 1 217 ? -4.053 -22.190 -27.997 1.00 87.62 217 SER A C 1
ATOM 1710 O O . SER A 1 217 ? -3.840 -23.114 -27.216 1.00 87.62 217 SER A O 1
ATOM 1712 N N . THR A 1 218 ? -4.925 -21.215 -27.725 1.00 91.25 218 THR A N 1
ATOM 1713 C CA . THR A 1 218 ? -5.722 -21.183 -26.493 1.00 91.25 218 THR A CA 1
ATOM 1714 C C . THR A 1 218 ? -7.178 -21.553 -26.761 1.00 91.25 218 THR A C 1
ATOM 1716 O O . THR A 1 218 ? -7.909 -20.791 -27.391 1.00 91.25 218 THR A O 1
ATOM 1719 N N . LEU A 1 219 ? -7.614 -22.696 -26.238 1.00 93.62 219 LEU A N 1
ATOM 1720 C CA . LEU A 1 219 ? -9.008 -23.119 -26.176 1.00 93.62 219 LEU A CA 1
ATOM 1721 C C . LEU A 1 219 ? -9.649 -22.567 -24.899 1.00 93.62 219 LEU A C 1
ATOM 1723 O O . LEU A 1 219 ? -9.016 -22.464 -23.847 1.00 93.62 219 LEU A O 1
ATOM 1727 N N . HIS A 1 220 ? -10.929 -22.233 -24.971 1.00 91.81 220 HIS A N 1
ATOM 1728 C CA . HIS A 1 220 ? -11.727 -21.840 -23.818 1.00 91.81 220 HIS A CA 1
ATOM 1729 C C . HIS A 1 220 ? -12.593 -23.016 -23.371 1.00 91.81 220 HIS A C 1
ATOM 1731 O O . HIS A 1 220 ? -13.428 -23.495 -24.136 1.00 91.81 220 HIS A O 1
ATOM 1737 N N . LEU A 1 221 ? -12.402 -23.458 -22.129 1.00 88.88 221 LEU A N 1
ATOM 1738 C CA . LEU A 1 221 ? -13.234 -24.464 -21.484 1.00 88.88 221 LEU A CA 1
ATOM 1739 C C . LEU A 1 221 ? -14.371 -23.779 -20.728 1.00 88.88 221 LEU A C 1
ATOM 1741 O O . LEU A 1 221 ? -14.149 -23.056 -19.755 1.00 88.88 221 LEU A O 1
ATOM 1745 N N . VAL A 1 222 ? -15.594 -24.050 -21.168 1.00 84.88 222 VAL A N 1
ATOM 1746 C CA . VAL A 1 222 ? -16.838 -23.662 -20.506 1.00 84.88 222 VAL A CA 1
ATOM 1747 C C . VAL A 1 222 ? -17.475 -24.915 -19.917 1.00 84.88 222 VAL A C 1
ATOM 1749 O O . VAL A 1 222 ? -17.606 -25.925 -20.601 1.00 84.88 222 VAL A O 1
ATOM 1752 N N . LEU A 1 223 ? -17.895 -24.856 -18.657 1.00 78.38 223 LEU A N 1
ATOM 1753 C CA . LEU A 1 223 ? -18.651 -25.940 -18.037 1.00 78.38 223 LEU A CA 1
ATOM 1754 C C . LEU A 1 223 ? -20.116 -25.873 -18.477 1.00 78.38 223 LEU A C 1
ATOM 1756 O O . LEU A 1 223 ? -20.754 -24.821 -18.380 1.00 78.38 223 LEU A O 1
ATOM 1760 N N . ARG A 1 224 ? -20.672 -26.985 -18.959 1.00 65.12 224 ARG A N 1
ATOM 1761 C CA . ARG A 1 224 ? -22.117 -27.088 -19.202 1.00 65.12 224 ARG A CA 1
ATOM 1762 C C . ARG A 1 224 ? -22.832 -27.249 -17.856 1.00 65.12 224 ARG A C 1
ATOM 1764 O O . ARG A 1 224 ? -22.676 -28.258 -17.191 1.00 65.12 224 ARG A O 1
ATOM 1771 N N . LEU A 1 225 ? -23.664 -26.277 -17.472 1.00 46.38 225 LEU A N 1
ATOM 1772 C CA . LEU A 1 225 ? -24.501 -26.331 -16.256 1.00 46.38 225 LEU A CA 1
ATOM 1773 C C . LEU A 1 225 ? -25.804 -27.139 -16.446 1.00 46.38 225 LEU A C 1
ATOM 1775 O O . LEU A 1 225 ? -26.839 -26.790 -15.880 1.00 46.38 225 LEU A O 1
ATOM 1779 N N . ARG A 1 226 ? -25.805 -28.193 -17.269 1.00 46.41 226 ARG A N 1
ATOM 1780 C CA . ARG A 1 226 ? -26.968 -29.091 -17.376 1.00 46.41 226 ARG A CA 1
ATOM 1781 C C . ARG A 1 226 ? -26.678 -30.337 -16.556 1.00 46.41 226 ARG A C 1
ATOM 1783 O O . ARG A 1 226 ? -25.649 -30.959 -16.772 1.00 46.41 226 ARG A O 1
ATOM 1790 N N . GLY A 1 227 ? -27.565 -30.644 -15.606 1.00 54.38 227 GLY A N 1
ATOM 1791 C CA . GLY A 1 227 ? -27.393 -31.753 -14.667 1.00 54.38 227 GLY A CA 1
ATOM 1792 C C . GLY A 1 227 ? -27.082 -33.052 -15.402 1.00 54.38 227 GLY A C 1
ATOM 1793 O O . GLY A 1 227 ? -27.931 -33.518 -16.173 1.00 54.38 227 GLY A O 1
ATOM 1794 N N . GLY A 1 228 ? -25.879 -33.572 -15.152 1.00 61.00 228 GLY A N 1
ATOM 1795 C CA . GLY A 1 228 ? -25.366 -34.827 -15.684 1.00 61.00 228 GLY A CA 1
ATOM 1796 C C . GLY A 1 228 ? -26.280 -36.006 -15.366 1.00 61.00 228 GLY A C 1
ATOM 1797 O O . GLY A 1 228 ? -27.293 -35.886 -14.659 1.00 61.00 228 GLY A O 1
ATOM 1798 N N . MET A 1 229 ? -25.971 -37.151 -15.962 1.00 78.06 229 MET A N 1
ATOM 1799 C CA . MET A 1 229 ? -26.674 -38.389 -15.667 1.00 78.06 229 MET A CA 1
ATOM 1800 C C . MET A 1 229 ? -26.304 -38.827 -14.244 1.00 78.06 229 MET A C 1
ATOM 1802 O O . MET A 1 229 ? -25.273 -39.433 -13.987 1.00 78.06 229 MET A O 1
ATOM 1806 N N . GLN A 1 230 ? -27.164 -38.477 -13.291 1.00 82.69 230 GLN A N 1
ATOM 1807 C CA . GLN A 1 230 ? -27.047 -38.931 -11.912 1.00 82.69 230 GLN A CA 1
ATOM 1808 C C . GLN A 1 230 ? -27.779 -40.253 -11.741 1.00 82.69 230 GLN A C 1
ATOM 1810 O O . GLN A 1 230 ? -28.890 -40.403 -12.240 1.00 82.69 230 GLN A O 1
ATOM 1815 N N . ILE A 1 231 ? -27.208 -41.179 -10.982 1.00 88.75 231 ILE A N 1
ATOM 1816 C CA . ILE A 1 231 ? -27.910 -42.358 -10.468 1.00 88.75 231 ILE A CA 1
ATOM 1817 C C . ILE A 1 231 ? -27.868 -42.350 -8.940 1.00 88.75 231 ILE A C 1
ATOM 1819 O O . ILE A 1 231 ? -26.995 -41.740 -8.320 1.00 88.75 231 ILE A O 1
ATOM 1823 N N . PHE A 1 232 ? -28.816 -43.032 -8.315 1.00 90.44 232 PHE A N 1
ATOM 1824 C CA . PHE A 1 232 ? -28.883 -43.195 -6.869 1.00 90.44 232 PHE A CA 1
ATOM 1825 C C . PHE A 1 232 ? -28.480 -44.612 -6.479 1.00 90.44 232 PHE A C 1
ATOM 1827 O O . PHE A 1 232 ? -28.870 -45.574 -7.129 1.00 90.44 232 PHE A O 1
ATOM 1834 N N . VAL A 1 233 ? -27.743 -44.761 -5.385 1.00 90.50 233 VAL A N 1
ATOM 1835 C CA . VAL A 1 233 ? -27.371 -46.054 -4.809 1.00 90.50 233 VAL A CA 1
ATOM 1836 C C . VAL A 1 233 ? -27.921 -46.128 -3.390 1.00 90.50 233 VAL A C 1
ATOM 1838 O O . VAL A 1 233 ? -27.504 -45.371 -2.514 1.00 90.50 233 VAL A O 1
ATOM 1841 N N . LYS A 1 234 ? -28.884 -47.021 -3.152 1.00 87.50 234 LYS A N 1
ATOM 1842 C CA . LYS A 1 234 ? -29.445 -47.295 -1.824 1.00 87.50 234 LYS A CA 1
ATOM 1843 C C . LYS A 1 234 ? -28.665 -48.404 -1.136 1.00 87.50 234 LYS A C 1
ATOM 1845 O O . LYS A 1 234 ? -28.611 -49.522 -1.642 1.00 87.50 234 LYS A O 1
ATOM 1850 N N . THR A 1 235 ? -28.111 -48.115 0.034 1.00 80.75 235 THR A N 1
ATOM 1851 C CA . THR A 1 235 ? -27.473 -49.117 0.893 1.00 80.75 235 THR A CA 1
ATOM 1852 C C . THR A 1 235 ? -28.520 -49.939 1.653 1.00 80.75 235 THR A C 1
ATOM 1854 O O . THR A 1 235 ? -29.668 -49.520 1.823 1.00 80.75 235 THR A O 1
ATOM 1857 N N . LEU A 1 236 ? -28.108 -51.090 2.195 1.00 73.00 236 LEU A N 1
ATOM 1858 C CA . LEU A 1 236 ? -28.932 -51.923 3.087 1.00 73.00 236 LEU A CA 1
ATOM 1859 C C . LEU A 1 236 ? -29.408 -51.197 4.363 1.00 73.00 236 LEU A C 1
ATOM 1861 O O . LEU A 1 236 ? -30.385 -51.620 4.971 1.00 73.00 236 LEU A O 1
ATOM 1865 N N . THR A 1 237 ? -28.750 -50.103 4.763 1.00 72.62 237 THR A N 1
ATOM 1866 C CA . THR A 1 237 ? -29.127 -49.286 5.932 1.00 72.62 237 THR A CA 1
ATOM 1867 C C . THR A 1 237 ? -30.172 -48.211 5.612 1.00 72.62 237 THR A C 1
ATOM 1869 O O . THR A 1 237 ? -30.554 -47.447 6.493 1.00 72.62 237 THR A O 1
ATOM 1872 N N . GLY A 1 238 ? -30.629 -48.125 4.356 1.00 70.81 238 GLY A N 1
ATOM 1873 C CA . GLY A 1 238 ? -31.595 -47.126 3.891 1.00 70.81 238 GLY A CA 1
ATOM 1874 C C . GLY A 1 238 ? -30.980 -45.783 3.475 1.00 70.81 238 GLY A C 1
ATOM 1875 O O . GLY A 1 238 ? -31.705 -44.902 3.010 1.00 70.81 238 GLY A O 1
ATOM 1876 N N . LYS A 1 239 ? -29.652 -45.615 3.581 1.00 82.81 239 LYS A N 1
ATOM 1877 C CA . LYS A 1 239 ? -28.938 -44.422 3.096 1.00 82.81 239 LYS A CA 1
ATOM 1878 C C . LYS A 1 239 ? -28.927 -44.420 1.564 1.00 82.81 239 LYS A C 1
ATOM 1880 O O . LYS A 1 239 ? -28.599 -45.425 0.942 1.00 82.81 239 LYS A O 1
ATOM 1885 N N . THR A 1 240 ? -29.276 -43.287 0.955 1.00 84.69 240 THR A N 1
ATOM 1886 C CA . THR A 1 240 ? -29.211 -43.095 -0.504 1.00 84.69 240 THR A CA 1
ATOM 1887 C C . THR A 1 240 ? -28.016 -42.209 -0.848 1.00 84.69 240 THR A C 1
ATOM 1889 O O . THR A 1 240 ? -27.865 -41.133 -0.273 1.00 84.69 240 THR A O 1
ATOM 1892 N N . ILE A 1 241 ? -27.170 -42.661 -1.770 1.00 86.44 241 ILE A N 1
ATOM 1893 C CA . ILE A 1 241 ? -25.964 -41.972 -2.239 1.00 86.44 241 ILE A CA 1
ATOM 1894 C C . ILE A 1 241 ? -26.176 -41.581 -3.701 1.00 86.44 241 ILE A C 1
ATOM 1896 O O . ILE A 1 241 ? -26.563 -42.419 -4.506 1.00 86.44 241 ILE A O 1
ATOM 1900 N N . THR A 1 242 ? -25.914 -40.330 -4.063 1.00 86.94 242 THR A N 1
ATOM 1901 C CA . THR A 1 242 ? -25.986 -39.875 -5.463 1.00 86.94 242 THR A CA 1
ATOM 1902 C C . THR A 1 242 ? -24.633 -40.051 -6.147 1.00 86.94 242 THR A C 1
ATOM 1904 O O . THR A 1 242 ? -23.624 -39.627 -5.582 1.00 86.94 242 THR A O 1
ATOM 1907 N N . LEU A 1 243 ? -24.585 -40.621 -7.348 1.00 83.81 243 LEU A N 1
ATOM 1908 C CA . LEU A 1 243 ? -23.381 -40.741 -8.176 1.00 83.81 243 LEU A CA 1
ATOM 1909 C C . LEU A 1 243 ? -23.596 -40.056 -9.525 1.00 83.81 243 LEU A C 1
ATOM 1911 O O . LEU A 1 243 ? -24.644 -40.232 -10.135 1.00 83.81 243 LEU A O 1
ATOM 1915 N N . GLU A 1 244 ? -22.596 -39.309 -9.982 1.00 81.31 244 GLU A N 1
ATOM 1916 C CA . GLU A 1 244 ? -22.525 -38.782 -11.351 1.00 81.31 244 GLU A CA 1
ATOM 1917 C C . GLU A 1 244 ? -21.849 -39.834 -12.239 1.00 81.31 244 GLU A C 1
ATOM 1919 O O . GLU A 1 244 ? -20.727 -40.275 -11.949 1.00 81.31 244 GLU A O 1
ATOM 1924 N N . VAL A 1 245 ? -22.540 -40.260 -13.291 1.00 81.25 245 VAL A N 1
ATOM 1925 C CA . VAL A 1 245 ? -22.126 -41.366 -14.163 1.00 81.25 245 VAL A CA 1
ATOM 1926 C C . VAL A 1 245 ? -22.399 -41.040 -15.627 1.00 81.25 245 VAL A C 1
ATOM 1928 O O . VAL A 1 245 ? -23.213 -40.174 -15.938 1.00 81.25 245 VAL A O 1
ATOM 1931 N N . GLU A 1 246 ? -21.747 -41.764 -16.527 1.00 78.94 246 GLU A N 1
ATOM 1932 C CA . GLU A 1 246 ? -22.059 -41.758 -17.958 1.00 78.94 246 GLU A CA 1
ATOM 1933 C C . GLU A 1 246 ? -22.798 -43.042 -18.346 1.00 78.94 246 GLU A C 1
ATOM 1935 O O . GLU A 1 246 ? -22.624 -44.084 -17.722 1.00 78.94 246 GLU A O 1
ATOM 1940 N N . SER A 1 247 ? -23.609 -43.022 -19.406 1.00 77.06 247 SER A N 1
ATOM 1941 C CA . SER A 1 247 ? -24.283 -44.244 -19.875 1.00 77.06 247 SER A CA 1
ATOM 1942 C C . SER A 1 247 ? -23.296 -45.337 -20.317 1.00 77.06 247 SER A C 1
ATOM 1944 O O . SER A 1 247 ? -23.628 -46.518 -20.279 1.00 77.06 247 SER A O 1
ATOM 1946 N N . SER A 1 248 ? -22.085 -44.942 -20.711 1.00 77.00 248 SER A N 1
ATOM 1947 C CA . SER A 1 248 ? -20.945 -45.795 -21.061 1.00 77.00 248 SER A CA 1
ATOM 1948 C C . SER A 1 248 ? -20.173 -46.335 -19.854 1.00 77.00 248 SER A C 1
ATOM 1950 O O . SER A 1 248 ? -19.371 -47.247 -20.043 1.00 77.00 248 SER A O 1
ATOM 1952 N N . ASP A 1 249 ? -20.388 -45.821 -18.634 1.00 82.44 249 ASP A N 1
ATOM 1953 C CA . ASP A 1 249 ? -19.665 -46.305 -17.454 1.00 82.44 249 ASP A CA 1
ATOM 1954 C C . ASP A 1 249 ? -19.946 -47.796 -17.241 1.00 82.44 249 ASP A C 1
ATOM 1956 O O . ASP A 1 249 ? -21.105 -48.222 -17.204 1.00 82.44 249 ASP A O 1
ATOM 1960 N N . THR A 1 250 ? -18.884 -48.588 -17.073 1.00 86.12 250 THR A N 1
ATOM 1961 C CA . THR A 1 250 ? -19.002 -49.994 -16.678 1.00 86.12 250 THR A CA 1
ATOM 1962 C C . THR A 1 250 ? -19.454 -50.113 -15.228 1.00 86.12 250 THR A C 1
ATOM 1964 O O . THR A 1 250 ? -19.293 -49.197 -14.416 1.00 86.12 250 THR A O 1
ATOM 1967 N N . ILE A 1 251 ? -20.009 -51.264 -14.861 1.00 87.31 251 ILE A N 1
ATOM 1968 C CA . ILE A 1 251 ? -20.376 -51.533 -13.469 1.00 87.31 251 ILE A CA 1
ATOM 1969 C C . ILE A 1 251 ? -19.146 -51.493 -12.552 1.00 87.31 251 ILE A C 1
ATOM 1971 O O . ILE A 1 251 ? -19.269 -51.022 -11.421 1.00 87.31 251 ILE A O 1
ATOM 1975 N N . ASP A 1 252 ? -17.963 -51.871 -13.041 1.00 80.38 252 ASP A N 1
ATOM 1976 C CA . ASP A 1 252 ? -16.700 -51.672 -12.319 1.00 80.38 252 ASP A CA 1
ATOM 1977 C C . ASP A 1 252 ? -16.385 -50.195 -12.059 1.00 80.38 252 ASP A C 1
ATOM 1979 O O . ASP A 1 252 ? -16.074 -49.831 -10.921 1.00 80.38 252 ASP A O 1
ATOM 1983 N N . ASN A 1 253 ? -16.561 -49.313 -13.051 1.00 80.31 253 ASN A N 1
ATOM 1984 C CA . ASN A 1 253 ? -16.390 -47.869 -12.855 1.00 80.31 253 ASN A CA 1
ATOM 1985 C C . ASN A 1 253 ? -17.360 -47.337 -11.791 1.00 80.31 253 ASN A C 1
ATOM 1987 O O . ASN A 1 253 ? -16.995 -46.519 -10.944 1.00 80.31 253 ASN A O 1
ATOM 1991 N N . VAL A 1 254 ? -18.607 -47.818 -11.801 1.00 82.81 254 VAL A N 1
ATOM 1992 C CA . VAL A 1 254 ? -19.621 -47.427 -10.813 1.00 82.81 254 VAL A CA 1
ATOM 1993 C C . VAL A 1 254 ? -19.241 -47.913 -9.413 1.00 82.81 254 VAL A C 1
ATOM 1995 O O . VAL A 1 254 ? -19.405 -47.165 -8.448 1.00 82.81 254 VAL A O 1
ATOM 1998 N N . LYS A 1 255 ? -18.686 -49.123 -9.280 1.00 85.50 255 LYS A N 1
ATOM 1999 C CA . LYS A 1 255 ? -18.194 -49.642 -7.998 1.00 85.50 255 LYS A CA 1
ATOM 2000 C C . LYS A 1 255 ? -16.985 -48.873 -7.472 1.00 85.50 255 LYS A C 1
ATOM 2002 O O . LYS A 1 255 ? -16.943 -48.561 -6.281 1.00 85.50 255 LYS A O 1
ATOM 2007 N N . ALA A 1 256 ? -16.043 -48.506 -8.336 1.00 75.88 256 ALA A N 1
ATOM 2008 C CA . ALA A 1 256 ? -14.918 -47.651 -7.961 1.00 75.88 256 ALA A CA 1
ATOM 2009 C C . ALA A 1 256 ? -15.409 -46.291 -7.429 1.00 75.88 256 ALA A C 1
ATOM 2011 O O . ALA A 1 256 ? -15.047 -45.882 -6.328 1.00 75.88 256 ALA A O 1
ATOM 2012 N N . LYS A 1 257 ? -16.371 -45.654 -8.115 1.00 82.94 257 LYS A N 1
ATOM 2013 C CA . LYS A 1 257 ? -16.994 -44.396 -7.650 1.00 82.94 257 LYS A CA 1
ATOM 2014 C C . LYS A 1 257 ? -17.693 -44.534 -6.287 1.00 82.94 257 LYS A C 1
ATOM 2016 O O . LYS A 1 257 ? -17.766 -43.566 -5.528 1.00 82.94 257 LYS A O 1
ATOM 2021 N N . ILE A 1 258 ? -18.226 -45.713 -5.956 1.00 81.19 258 ILE A N 1
ATOM 2022 C CA . ILE A 1 258 ? -18.797 -46.001 -4.628 1.00 81.19 258 ILE A CA 1
ATOM 2023 C C . ILE A 1 258 ? -17.694 -46.189 -3.585 1.00 81.19 258 ILE A C 1
ATOM 2025 O O . ILE A 1 258 ? -17.852 -45.710 -2.462 1.00 81.19 258 ILE A O 1
ATOM 2029 N N . GLN A 1 259 ? -16.586 -46.845 -3.935 1.00 78.94 259 GLN A N 1
ATOM 2030 C CA . GLN A 1 259 ? -15.433 -47.001 -3.047 1.00 78.94 259 GLN A CA 1
ATOM 2031 C C . GLN A 1 259 ? -14.863 -45.637 -2.660 1.00 78.94 259 GLN A C 1
ATOM 2033 O O . GLN A 1 259 ? -14.702 -45.371 -1.473 1.00 78.94 259 GLN A O 1
ATOM 2038 N N . ASP A 1 260 ? -14.657 -44.747 -3.629 1.00 69.06 260 ASP A N 1
ATOM 2039 C CA . ASP A 1 260 ? -14.148 -43.395 -3.378 1.00 69.06 260 ASP A CA 1
ATOM 2040 C C . ASP A 1 260 ? -15.061 -42.591 -2.444 1.00 69.06 260 ASP A C 1
ATOM 2042 O O . ASP A 1 260 ? -14.607 -41.752 -1.664 1.00 69.06 260 ASP A O 1
ATOM 2046 N N . LYS A 1 261 ? -16.373 -42.842 -2.517 1.00 75.38 261 LYS A N 1
ATOM 2047 C CA . LYS A 1 261 ? -17.380 -42.067 -1.790 1.00 75.38 261 LYS A CA 1
ATOM 2048 C C . LYS A 1 261 ? -17.727 -42.630 -0.413 1.00 75.38 261 LYS A C 1
ATOM 2050 O O . LYS A 1 261 ? -18.037 -41.858 0.491 1.00 75.38 261 LYS A O 1
ATOM 2055 N N . GLU A 1 262 ? -17.700 -43.949 -0.249 1.00 78.69 262 GLU A N 1
ATOM 2056 C CA . GLU A 1 262 ? -18.159 -44.640 0.966 1.00 78.69 262 GLU A CA 1
ATOM 2057 C C . GLU A 1 262 ? -17.098 -45.555 1.600 1.00 78.69 262 GLU A C 1
ATOM 2059 O O . GLU A 1 262 ? -17.345 -46.116 2.665 1.00 78.69 262 GLU A O 1
ATOM 2064 N N . GLY A 1 263 ? -15.922 -45.711 0.984 1.00 67.38 263 GLY A N 1
ATOM 2065 C CA . GLY A 1 263 ? -14.810 -46.516 1.505 1.00 67.38 263 GLY A CA 1
ATOM 2066 C C . GLY A 1 263 ? -15.026 -48.031 1.429 1.00 67.38 263 GLY A C 1
ATOM 2067 O O . GLY A 1 263 ? -14.352 -48.779 2.133 1.00 67.38 263 GLY A O 1
ATOM 2068 N N . ILE A 1 264 ? -15.978 -48.494 0.614 1.00 76.38 264 ILE A N 1
ATOM 2069 C CA . ILE A 1 264 ? -16.347 -49.911 0.493 1.00 76.38 264 ILE A CA 1
ATOM 2070 C C . ILE A 1 264 ? -15.589 -50.517 -0.697 1.00 76.38 264 ILE A C 1
ATOM 2072 O O . ILE A 1 264 ? -15.822 -50.067 -1.816 1.00 76.38 264 ILE A O 1
ATOM 2076 N N . PRO A 1 265 ? -14.721 -51.526 -0.514 1.00 70.75 265 PRO A N 1
ATOM 2077 C CA . PRO A 1 265 ? -14.000 -52.169 -1.617 1.00 70.75 265 PRO A CA 1
ATOM 2078 C C . PRO A 1 265 ? -14.931 -52.741 -2.712 1.00 70.75 265 PRO A C 1
ATOM 2080 O O . PRO A 1 265 ? -15.965 -53.323 -2.364 1.00 70.75 265 PRO A O 1
ATOM 2083 N N . PRO A 1 266 ? -14.621 -52.596 -4.019 1.00 75.44 266 PRO A N 1
ATOM 2084 C CA . PRO A 1 266 ? -15.460 -53.042 -5.138 1.00 75.44 266 PRO A CA 1
ATOM 2085 C C . PRO A 1 266 ? -15.860 -54.524 -5.101 1.00 75.44 266 PRO A C 1
ATOM 2087 O O . PRO A 1 266 ? -16.966 -54.878 -5.521 1.00 75.44 266 PRO A O 1
ATOM 2090 N N . ASP A 1 267 ? -15.009 -55.397 -4.556 1.00 66.94 267 ASP A N 1
ATOM 2091 C CA . ASP A 1 267 ? -15.269 -56.836 -4.399 1.00 66.94 267 ASP A CA 1
ATOM 2092 C C . ASP A 1 267 ? -16.367 -57.136 -3.356 1.00 66.94 267 ASP A C 1
ATOM 2094 O O . ASP A 1 267 ? -17.145 -58.093 -3.498 1.00 66.94 267 ASP A O 1
ATOM 2098 N N . GLN A 1 268 ? -16.491 -56.268 -2.348 1.00 75.06 268 GLN A N 1
ATOM 2099 C CA . GLN A 1 268 ? -17.539 -56.298 -1.327 1.00 75.06 268 GLN A CA 1
ATOM 2100 C C . GLN A 1 268 ? -18.854 -55.683 -1.815 1.00 75.06 268 GLN A C 1
ATOM 2102 O O . GLN A 1 268 ? -19.904 -55.907 -1.202 1.00 75.06 268 GLN A O 1
ATOM 2107 N N . GLN A 1 269 ? -18.833 -54.951 -2.929 1.00 82.06 269 GLN A N 1
ATOM 2108 C CA . GLN A 1 269 ? -20.011 -54.313 -3.494 1.00 82.06 269 GLN A CA 1
ATOM 2109 C C . GLN A 1 269 ? -20.780 -55.254 -4.428 1.00 82.06 269 GLN A C 1
ATOM 2111 O O . GLN A 1 269 ? -20.270 -55.761 -5.429 1.00 82.06 269 GLN A O 1
ATOM 2116 N N . ARG A 1 270 ? -22.071 -55.450 -4.147 1.00 86.12 270 ARG A N 1
ATOM 2117 C CA . ARG A 1 270 ? -23.016 -56.096 -5.064 1.00 86.12 270 ARG A CA 1
ATOM 2118 C C . ARG A 1 270 ? -24.099 -55.101 -5.454 1.00 86.12 270 ARG A C 1
ATOM 2120 O O . ARG A 1 270 ? -24.959 -54.779 -4.639 1.00 86.12 270 ARG A O 1
ATOM 2127 N N . LEU A 1 271 ? -24.066 -54.652 -6.706 1.00 90.50 271 LEU A N 1
ATOM 2128 C CA . LEU A 1 271 ? -25.067 -53.745 -7.260 1.00 90.50 271 LEU A CA 1
ATOM 2129 C C . LEU A 1 271 ? -26.212 -54.524 -7.906 1.00 90.50 271 LEU A C 1
ATOM 2131 O O . LEU A 1 271 ? -25.994 -55.492 -8.637 1.00 90.50 271 LEU A O 1
ATOM 2135 N N . ILE A 1 272 ? -27.439 -54.112 -7.598 1.00 90.00 272 ILE A N 1
ATOM 2136 C CA . ILE A 1 272 ? -28.678 -54.718 -8.086 1.00 90.00 272 ILE A CA 1
ATOM 2137 C C . ILE A 1 272 ? -29.564 -53.619 -8.674 1.00 90.00 272 ILE A C 1
ATOM 2139 O O . ILE A 1 272 ? -29.833 -52.620 -8.011 1.00 90.00 272 ILE A O 1
ATOM 2143 N N . PHE A 1 273 ? -30.071 -53.820 -9.888 1.00 92.19 273 PHE A N 1
ATOM 2144 C CA . PHE A 1 273 ? -31.052 -52.939 -10.525 1.00 92.19 273 PHE A CA 1
ATOM 2145 C C . PHE A 1 273 ? -32.164 -53.776 -11.157 1.00 92.19 273 PHE A C 1
ATOM 2147 O O . PHE A 1 273 ? -31.897 -54.824 -11.743 1.00 92.19 273 PHE A O 1
ATOM 2154 N N . ALA A 1 274 ? -33.422 -53.353 -10.988 1.00 83.12 274 ALA A N 1
ATOM 2155 C CA . ALA A 1 274 ? -34.606 -54.066 -11.487 1.00 83.12 274 ALA A CA 1
ATOM 2156 C C . ALA A 1 274 ? -34.628 -55.580 -11.148 1.00 83.12 274 ALA A C 1
ATOM 2158 O O . ALA A 1 274 ? -35.015 -56.415 -11.962 1.00 83.12 274 ALA A O 1
ATOM 2159 N N . GLY A 1 275 ? -34.164 -55.949 -9.946 1.00 78.31 275 GLY A N 1
ATOM 2160 C CA . GLY A 1 275 ? -34.106 -57.342 -9.481 1.00 78.31 275 GLY A CA 1
ATOM 2161 C C . GLY A 1 275 ? -32.964 -58.187 -10.063 1.00 78.31 275 GLY A C 1
ATOM 2162 O O . GLY A 1 275 ? -32.834 -59.352 -9.691 1.00 78.31 275 GLY A O 1
ATOM 2163 N N . LYS A 1 276 ? -32.110 -57.625 -10.927 1.00 81.50 276 LYS A N 1
ATOM 2164 C CA . LYS A 1 276 ? -30.941 -58.304 -11.503 1.00 81.50 276 LYS A CA 1
ATOM 2165 C C . LYS A 1 276 ? -29.648 -57.781 -10.891 1.00 81.50 276 LYS A C 1
ATOM 2167 O O . LYS A 1 276 ? -29.486 -56.579 -10.691 1.00 81.50 276 LYS A O 1
ATOM 2172 N N . GLN A 1 277 ? -28.723 -58.692 -10.597 1.00 88.38 277 GLN A N 1
ATOM 2173 C CA . GLN A 1 277 ? -27.363 -58.314 -10.226 1.00 88.38 277 GLN A CA 1
ATOM 2174 C C . GLN A 1 277 ? -26.626 -57.806 -11.466 1.00 88.38 277 GLN A C 1
ATOM 2176 O O . GLN A 1 277 ? -26.695 -58.434 -12.521 1.00 88.38 277 GLN A O 1
ATOM 2181 N N . LEU A 1 278 ? -25.919 -56.695 -11.307 1.00 90.31 278 LEU A N 1
ATOM 2182 C CA . LEU A 1 278 ? -25.133 -56.084 -12.368 1.00 90.31 278 LEU A CA 1
ATOM 2183 C C . LEU A 1 278 ? -23.756 -56.755 -12.476 1.00 90.31 278 LEU A C 1
ATOM 2185 O O . LEU A 1 278 ? -23.168 -57.145 -11.462 1.00 90.31 278 LEU A O 1
ATOM 2189 N N . GLU A 1 279 ? -23.294 -56.942 -13.709 1.00 85.50 279 GLU A N 1
ATOM 2190 C CA . GLU A 1 279 ? -22.028 -57.579 -14.070 1.00 85.50 279 GLU A CA 1
ATOM 2191 C C . GLU A 1 279 ? -20.981 -56.511 -14.380 1.00 85.50 279 GLU A C 1
ATOM 2193 O O . GLU A 1 279 ? -21.214 -55.621 -15.193 1.00 85.50 279 GLU A O 1
ATOM 2198 N N . ASP A 1 280 ? -19.822 -56.662 -13.751 1.00 73.06 280 ASP A N 1
ATOM 2199 C CA . ASP A 1 280 ? -18.683 -55.740 -13.708 1.00 73.06 280 ASP A CA 1
ATOM 2200 C C . ASP A 1 280 ? -18.223 -55.225 -15.088 1.00 73.06 280 ASP A C 1
ATOM 2202 O O . ASP A 1 280 ? -18.000 -54.026 -15.260 1.00 73.06 280 ASP A O 1
ATOM 2206 N N . GLY A 1 281 ? -18.222 -56.093 -16.107 1.00 72.44 281 GLY A N 1
ATOM 2207 C CA . GLY A 1 281 ? -17.805 -55.758 -17.476 1.00 72.44 281 GLY A CA 1
ATOM 2208 C C . GLY A 1 281 ? -18.882 -55.177 -18.403 1.00 72.44 281 GLY A C 1
ATOM 2209 O O . GLY A 1 281 ? -18.590 -54.959 -19.576 1.00 72.44 281 GLY A O 1
ATOM 2210 N N . ARG A 1 282 ? -20.119 -54.964 -17.936 1.00 78.06 282 ARG A N 1
ATOM 2211 C CA . ARG A 1 282 ? -21.194 -54.339 -18.734 1.00 78.06 282 ARG A CA 1
ATOM 2212 C C . ARG A 1 282 ? -21.361 -52.869 -18.381 1.00 78.06 282 ARG A C 1
ATOM 2214 O O . ARG A 1 282 ? -21.006 -52.464 -17.278 1.00 78.06 282 ARG A O 1
ATOM 2221 N N . THR A 1 283 ? -21.921 -52.074 -19.285 1.00 86.12 283 THR A N 1
ATOM 2222 C CA . THR A 1 283 ? -22.162 -50.643 -19.050 1.00 86.12 283 THR A CA 1
ATOM 2223 C C . THR A 1 283 ? -23.514 -50.368 -18.391 1.00 86.12 283 THR A C 1
ATOM 2225 O O . THR A 1 283 ? -24.406 -51.219 -18.340 1.00 86.12 283 THR A O 1
ATOM 2228 N N . LEU A 1 284 ? -23.711 -49.144 -17.902 1.00 86.06 284 LEU A N 1
ATOM 2229 C CA . LEU A 1 284 ? -25.020 -48.672 -17.450 1.00 86.06 284 LEU A CA 1
ATOM 2230 C C . LEU A 1 284 ? -26.072 -48.707 -18.576 1.00 86.06 284 LEU A C 1
ATOM 2232 O O . LEU A 1 284 ? -27.226 -49.067 -18.318 1.00 86.06 284 LEU A O 1
ATOM 2236 N N . SER A 1 285 ? -25.685 -48.402 -19.821 1.00 82.44 285 SER A N 1
ATOM 2237 C CA . SER A 1 285 ? -26.567 -48.490 -20.993 1.00 82.44 285 SER A CA 1
ATOM 2238 C C . SER A 1 285 ? -26.984 -49.922 -21.311 1.00 82.44 285 SER A C 1
ATOM 2240 O O . SER A 1 285 ? -28.149 -50.134 -21.642 1.00 82.44 285 SER A O 1
ATOM 2242 N N . ASP A 1 286 ? -26.099 -50.909 -21.135 1.00 84.44 286 ASP A N 1
ATOM 2243 C CA . ASP A 1 286 ? -26.424 -52.329 -21.347 1.00 84.44 286 ASP A CA 1
ATOM 2244 C C . ASP A 1 286 ? -27.570 -52.812 -20.442 1.00 84.44 286 ASP A C 1
ATOM 2246 O O . ASP A 1 286 ? -28.317 -53.730 -20.791 1.00 84.44 286 ASP A O 1
ATOM 2250 N N . TYR A 1 287 ? -27.732 -52.179 -19.277 1.00 85.56 287 TYR A N 1
ATOM 2251 C CA . TYR A 1 287 ? -28.811 -52.451 -18.327 1.00 85.56 287 TYR A CA 1
ATOM 2252 C C . TYR A 1 287 ? -30.004 -51.497 -18.447 1.00 85.56 287 TYR A C 1
ATOM 2254 O O . TYR A 1 287 ? -30.924 -51.576 -17.627 1.00 85.56 287 TYR A O 1
ATOM 2262 N N . ASN A 1 288 ? -30.018 -50.611 -19.450 1.00 86.31 288 ASN A N 1
ATOM 2263 C CA . ASN A 1 288 ? -30.998 -49.532 -19.594 1.00 86.31 288 ASN A CA 1
ATOM 2264 C C . ASN A 1 288 ? -31.136 -48.675 -18.322 1.00 86.31 288 ASN A C 1
ATOM 2266 O O . ASN A 1 288 ? -32.222 -48.187 -18.003 1.00 86.31 288 ASN A O 1
ATOM 2270 N N . ILE A 1 289 ? -30.043 -48.483 -17.581 1.00 87.44 289 ILE A N 1
ATOM 2271 C CA . ILE A 1 289 ? -30.029 -47.605 -16.413 1.00 87.44 289 ILE A CA 1
ATOM 2272 C C . ILE A 1 289 ? -30.032 -46.167 -16.925 1.00 87.44 289 ILE A C 1
ATOM 2274 O O . ILE A 1 289 ? -29.125 -45.744 -17.632 1.00 87.44 289 ILE A O 1
ATOM 2278 N N . GLN A 1 290 ? -31.084 -45.426 -16.587 1.00 85.12 290 GLN A N 1
ATOM 2279 C CA . GLN A 1 290 ? -31.299 -44.044 -17.016 1.00 85.12 290 GLN A CA 1
ATOM 2280 C C . GLN A 1 290 ? -30.951 -43.054 -15.904 1.00 85.12 290 GLN A C 1
ATOM 2282 O O . GLN A 1 290 ? -30.780 -43.431 -14.741 1.00 85.12 290 GLN A O 1
ATOM 2287 N N . LYS A 1 291 ? -30.913 -41.765 -16.246 1.00 81.69 291 LYS A N 1
ATOM 2288 C CA . LYS A 1 291 ? -30.837 -40.681 -15.263 1.00 81.69 291 LYS A CA 1
ATOM 2289 C C . LYS A 1 291 ? -31.904 -40.857 -14.169 1.00 81.69 291 LYS A C 1
ATOM 2291 O O . LYS A 1 291 ? -33.043 -41.206 -14.456 1.00 81.69 291 LYS A O 1
ATOM 2296 N N . GLU A 1 292 ? -31.498 -40.629 -12.925 1.00 86.06 292 GLU A N 1
ATOM 2297 C CA . GLU A 1 292 ? -32.258 -40.787 -11.677 1.00 86.06 292 GLU A CA 1
ATOM 2298 C C . GLU A 1 292 ? -32.655 -42.232 -11.320 1.00 86.06 292 GLU A C 1
ATOM 2300 O O . GLU A 1 292 ? -33.402 -42.469 -10.367 1.00 86.06 292 GLU A O 1
ATOM 2305 N N . SER A 1 293 ? -32.101 -43.230 -12.012 1.00 89.31 293 SER A N 1
ATOM 2306 C CA . SER A 1 293 ? -32.285 -44.638 -11.644 1.00 89.31 293 SER A CA 1
ATOM 2307 C C . SER A 1 293 ? -31.706 -44.944 -10.265 1.00 89.31 293 SER A C 1
ATOM 2309 O O . SER A 1 293 ? -30.650 -44.435 -9.899 1.00 89.31 293 SER A O 1
ATOM 2311 N N . THR A 1 294 ? -32.374 -45.819 -9.506 1.00 89.50 294 THR A N 1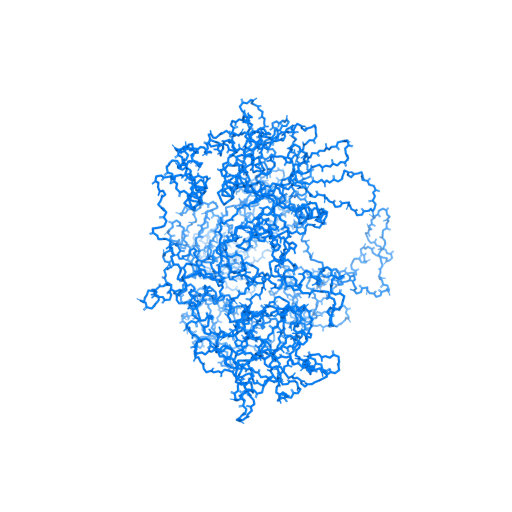
ATOM 2312 C CA . THR A 1 294 ? -31.903 -46.263 -8.185 1.00 89.50 294 THR A CA 1
ATOM 2313 C C . THR A 1 294 ? -31.388 -47.700 -8.230 1.00 89.50 294 THR A C 1
ATOM 2315 O O . THR A 1 294 ? -32.155 -48.632 -8.460 1.00 89.50 294 THR A O 1
ATOM 2318 N N . LEU A 1 295 ? -30.098 -47.880 -7.965 1.00 92.50 295 LEU A N 1
ATOM 2319 C CA . LEU A 1 295 ? -29.436 -49.161 -7.752 1.00 92.50 295 LEU A CA 1
ATOM 2320 C C . LEU A 1 295 ? -29.458 -49.502 -6.256 1.00 92.50 295 LEU A C 1
ATOM 2322 O O . LEU A 1 295 ? -29.374 -48.626 -5.397 1.00 92.50 295 LEU A O 1
ATOM 2326 N N . HIS A 1 296 ? -29.530 -50.785 -5.929 1.00 89.62 296 HIS A N 1
ATOM 2327 C CA . HIS A 1 296 ? -29.407 -51.287 -4.565 1.00 89.62 296 HIS A CA 1
ATOM 2328 C C . HIS A 1 296 ? -28.015 -51.877 -4.347 1.00 89.62 296 HIS A C 1
ATOM 2330 O O . HIS A 1 296 ? -27.609 -52.792 -5.064 1.00 89.62 296 HIS A O 1
ATOM 2336 N N . LEU A 1 297 ? -27.301 -51.368 -3.343 1.00 88.81 297 LEU A N 1
ATOM 2337 C CA . LEU A 1 297 ? -26.010 -51.883 -2.903 1.00 88.81 297 LEU A CA 1
ATOM 2338 C C . LEU A 1 297 ? -26.208 -52.875 -1.756 1.00 88.81 297 LEU A C 1
ATOM 2340 O O . LEU A 1 297 ? -26.637 -52.510 -0.659 1.00 88.81 297 LEU A O 1
ATOM 2344 N N . VAL A 1 298 ? -25.844 -54.128 -2.013 1.00 83.38 298 VAL A N 1
ATOM 2345 C CA . VAL A 1 298 ? -25.788 -55.216 -1.034 1.00 83.38 298 VAL A CA 1
ATOM 2346 C C . VAL A 1 298 ? -24.322 -55.527 -0.748 1.00 83.38 298 VAL A C 1
ATOM 2348 O O . VAL A 1 298 ? -23.535 -55.703 -1.674 1.00 83.38 298 VAL A O 1
ATOM 2351 N N . LEU A 1 299 ? -23.943 -55.610 0.526 1.00 77.31 299 LEU A N 1
ATOM 2352 C CA . LEU A 1 299 ? -22.572 -55.954 0.908 1.00 77.31 299 LEU A CA 1
ATOM 2353 C C . LEU A 1 299 ? -22.391 -57.471 0.937 1.00 77.31 299 LEU A C 1
ATOM 2355 O O . LEU A 1 299 ? -23.193 -58.192 1.537 1.00 77.31 299 LEU A O 1
ATOM 2359 N N . ARG A 1 300 ? -21.339 -57.976 0.288 1.00 64.69 300 ARG A N 1
ATOM 2360 C CA . ARG A 1 300 ? -20.931 -59.382 0.409 1.00 64.69 300 ARG A CA 1
ATOM 2361 C C . ARG A 1 300 ? -20.122 -59.558 1.697 1.00 64.69 300 ARG A C 1
ATOM 2363 O O . ARG A 1 300 ? -19.091 -58.928 1.866 1.00 64.69 300 ARG A O 1
ATOM 2370 N N . LEU A 1 301 ? -20.556 -60.459 2.582 1.00 48.50 301 LEU A N 1
ATOM 2371 C CA . LEU A 1 301 ? -19.884 -60.760 3.862 1.00 48.50 301 LEU A CA 1
ATOM 2372 C C . LEU A 1 301 ? -18.769 -61.825 3.759 1.00 48.50 301 LEU A C 1
ATOM 2374 O O . LEU A 1 301 ? -18.432 -62.458 4.756 1.00 48.50 301 LEU A O 1
ATOM 2378 N N . ARG A 1 302 ? -18.203 -62.087 2.574 1.00 49.66 302 ARG A N 1
ATOM 2379 C CA . ARG A 1 302 ? -17.091 -63.048 2.453 1.00 49.66 302 ARG A CA 1
ATOM 2380 C C . ARG A 1 302 ? -15.769 -62.291 2.465 1.00 49.66 302 ARG A C 1
ATOM 2382 O O . ARG A 1 302 ? -15.563 -61.432 1.622 1.00 49.66 302 ARG A O 1
ATOM 2389 N N . GLY A 1 303 ? -14.927 -62.617 3.449 1.00 54.31 303 GLY A N 1
ATOM 2390 C CA . GLY A 1 303 ? -13.681 -61.914 3.754 1.00 54.31 303 GLY A CA 1
ATOM 2391 C C . GLY A 1 303 ? -12.760 -61.773 2.545 1.00 54.31 303 GLY A C 1
ATOM 2392 O O . GLY A 1 303 ? -12.434 -62.779 1.900 1.00 54.31 303 GLY A O 1
ATOM 2393 N N . GLY A 1 304 ? -12.359 -60.525 2.297 1.00 59.44 304 GLY A N 1
ATOM 2394 C CA . GLY A 1 304 ? -11.456 -60.104 1.233 1.00 59.44 304 GLY A CA 1
ATOM 2395 C C . GLY A 1 304 ? -10.087 -60.785 1.289 1.00 59.44 304 GLY A C 1
ATOM 2396 O O . GLY A 1 304 ? -9.812 -61.678 2.107 1.00 59.44 304 GLY A O 1
ATOM 2397 N N . MET A 1 305 ? -9.229 -60.422 0.343 1.00 76.62 305 MET A N 1
ATOM 2398 C CA . MET A 1 305 ? -7.857 -60.906 0.299 1.00 76.62 305 MET A CA 1
ATOM 2399 C C . MET A 1 305 ? -7.049 -60.216 1.408 1.00 76.62 305 MET A C 1
ATOM 2401 O O . MET A 1 305 ? -6.700 -59.047 1.332 1.00 76.62 305 MET A O 1
ATOM 2405 N N . GLN A 1 306 ? -6.745 -60.963 2.467 1.00 79.69 306 GLN A N 1
ATOM 2406 C CA . GLN A 1 306 ? -5.886 -60.495 3.554 1.00 79.69 306 GLN A CA 1
ATOM 2407 C C . GLN A 1 306 ? -4.448 -60.942 3.320 1.00 79.69 306 GLN A C 1
ATOM 2409 O O . GLN A 1 306 ? -4.224 -62.082 2.924 1.00 79.69 306 GLN A O 1
ATOM 2414 N N . ILE A 1 307 ? -3.474 -60.088 3.619 1.00 88.06 307 ILE A N 1
ATOM 2415 C CA . ILE A 1 307 ? -2.052 -60.446 3.707 1.00 88.06 307 ILE A CA 1
ATOM 2416 C C . ILE A 1 307 ? -1.504 -60.064 5.085 1.00 88.06 307 ILE A C 1
ATOM 2418 O O . ILE A 1 307 ? -2.073 -59.232 5.793 1.00 88.06 307 ILE A O 1
ATOM 2422 N N . PHE A 1 308 ? -0.378 -60.650 5.471 1.00 86.50 308 PHE A N 1
ATOM 2423 C CA . PHE A 1 308 ? 0.315 -60.360 6.720 1.00 86.50 308 PHE A CA 1
ATOM 2424 C C . PHE A 1 308 ? 1.615 -59.601 6.458 1.00 86.50 308 PHE A C 1
ATOM 2426 O O . PHE A 1 308 ? 2.323 -59.884 5.497 1.00 86.50 308 PHE A O 1
ATOM 2433 N N . VAL A 1 309 ? 1.983 -58.671 7.335 1.00 88.38 309 VAL A N 1
ATOM 2434 C CA . VAL A 1 309 ? 3.282 -57.989 7.295 1.00 88.38 309 VAL A CA 1
ATOM 2435 C C . VAL A 1 309 ? 3.980 -58.168 8.637 1.00 88.38 309 VAL A C 1
ATOM 2437 O O . VAL A 1 309 ? 3.469 -57.764 9.679 1.00 88.38 309 VAL A O 1
ATOM 2440 N N . LYS A 1 310 ? 5.161 -58.784 8.631 1.00 80.31 310 LYS A N 1
ATOM 2441 C CA . LYS A 1 310 ? 6.038 -58.878 9.801 1.00 80.31 310 LYS A CA 1
ATOM 2442 C C . LYS A 1 310 ? 6.878 -57.612 9.912 1.00 80.31 310 LYS A C 1
ATOM 2444 O O . LYS A 1 310 ? 7.689 -57.312 9.032 1.00 80.31 310 LYS A O 1
ATOM 2449 N N . THR A 1 311 ? 6.684 -56.879 11.002 1.00 74.38 311 THR A N 1
ATOM 2450 C CA . THR A 1 311 ? 7.482 -55.701 11.337 1.00 74.38 311 THR A CA 1
ATOM 2451 C C . THR A 1 311 ? 8.849 -56.110 11.893 1.00 74.38 311 THR A C 1
ATOM 2453 O O . THR A 1 311 ? 9.087 -57.258 12.274 1.00 74.38 311 THR A O 1
ATOM 2456 N N . LEU A 1 312 ? 9.754 -55.136 11.991 1.00 62.25 312 LEU A N 1
ATOM 2457 C CA . LEU A 1 312 ? 11.111 -55.315 12.519 1.00 62.25 312 LEU A CA 1
ATOM 2458 C C . LEU A 1 312 ? 11.159 -55.737 13.997 1.00 62.25 312 LEU A C 1
ATOM 2460 O O . LEU A 1 312 ? 12.181 -56.242 14.446 1.00 62.25 312 LEU A O 1
ATOM 2464 N N . THR A 1 313 ? 10.068 -55.552 14.750 1.00 62.22 313 THR A N 1
ATOM 2465 C CA . THR A 1 313 ? 9.956 -55.979 16.156 1.00 62.22 313 THR A CA 1
ATOM 2466 C C . THR A 1 313 ? 9.435 -57.412 16.304 1.00 62.22 313 THR A C 1
ATOM 2468 O O . THR A 1 313 ? 9.263 -57.885 17.423 1.00 62.22 313 THR A O 1
ATOM 2471 N N . GLY A 1 314 ? 9.158 -58.104 15.192 1.00 58.28 314 GLY A N 1
ATOM 2472 C CA . GLY A 1 314 ? 8.560 -59.442 15.175 1.00 58.28 314 GLY A CA 1
ATOM 2473 C C . GLY A 1 314 ? 7.028 -59.451 15.267 1.00 58.28 314 GLY A C 1
ATOM 2474 O O . GLY A 1 314 ? 6.420 -60.517 15.159 1.00 58.28 314 GLY A O 1
ATOM 2475 N N . LYS A 1 315 ? 6.383 -58.283 15.410 1.00 76.38 315 LYS A N 1
ATOM 2476 C CA . LYS A 1 315 ? 4.918 -58.139 15.385 1.00 76.38 315 LYS A CA 1
ATOM 2477 C C . LYS A 1 315 ? 4.399 -58.403 13.968 1.00 76.38 315 LYS A C 1
ATOM 2479 O O . LYS A 1 315 ? 4.940 -57.877 13.000 1.00 76.38 315 LYS A O 1
ATOM 2484 N N . THR A 1 316 ? 3.339 -59.198 13.843 1.00 78.38 316 THR A N 1
ATOM 2485 C CA . THR A 1 316 ? 2.666 -59.444 12.556 1.00 78.38 316 THR A CA 1
ATOM 2486 C C . THR A 1 316 ? 1.388 -58.612 12.491 1.00 78.38 316 THR A C 1
ATOM 2488 O O . THR A 1 316 ? 0.571 -58.683 13.406 1.00 78.38 316 THR A O 1
ATOM 2491 N N . ILE A 1 317 ? 1.225 -57.813 11.436 1.00 82.25 317 ILE A N 1
ATOM 2492 C CA . ILE A 1 317 ? 0.018 -57.019 11.173 1.00 82.25 317 ILE A CA 1
ATOM 2493 C C . ILE A 1 317 ? -0.758 -57.623 10.003 1.00 82.25 317 ILE A C 1
ATOM 2495 O O . ILE A 1 317 ? -0.156 -58.060 9.028 1.00 82.25 317 ILE A O 1
ATOM 2499 N N . THR A 1 318 ? -2.086 -57.632 10.084 1.00 82.81 318 THR A N 1
ATOM 2500 C CA . THR A 1 318 ? -2.963 -58.068 8.983 1.00 82.81 318 THR A CA 1
ATOM 2501 C C . THR A 1 318 ? -3.384 -56.863 8.146 1.00 82.81 318 THR A C 1
ATOM 2503 O O . THR A 1 318 ? -3.774 -55.844 8.717 1.00 82.81 318 THR A O 1
ATOM 2506 N N . LEU A 1 319 ? -3.350 -56.957 6.820 1.00 82.56 319 LEU A N 1
ATOM 2507 C CA . LEU A 1 319 ? -3.822 -55.930 5.889 1.00 82.56 319 LEU A CA 1
ATOM 2508 C C . LEU A 1 319 ? -4.857 -56.518 4.935 1.00 82.56 319 LEU A C 1
ATOM 2510 O O . LEU A 1 319 ? -4.643 -57.598 4.397 1.00 82.56 319 LEU A O 1
ATOM 2514 N N . GLU A 1 320 ? -5.939 -55.779 4.708 1.00 78.56 320 GLU A N 1
ATOM 2515 C CA . GLU A 1 320 ? -6.913 -56.057 3.647 1.00 78.56 320 GLU A CA 1
ATOM 2516 C C . GLU A 1 320 ? -6.429 -55.406 2.348 1.00 78.56 320 GLU A C 1
ATOM 2518 O O . GLU A 1 320 ? -6.191 -54.190 2.293 1.00 78.56 320 GLU A O 1
ATOM 2523 N N . VAL A 1 321 ? -6.249 -56.218 1.313 1.00 80.62 321 VAL A N 1
ATOM 2524 C CA . VAL A 1 321 ? -5.653 -55.821 0.035 1.00 80.62 321 VAL A CA 1
ATOM 2525 C C . VAL A 1 321 ? -6.398 -56.452 -1.136 1.00 80.62 321 VAL A C 1
ATOM 2527 O O . VAL A 1 321 ? -7.106 -57.440 -0.978 1.00 80.62 321 VAL A O 1
ATOM 2530 N N . GLU A 1 322 ? -6.212 -55.897 -2.324 1.00 75.06 322 GLU A N 1
ATOM 2531 C CA . GLU A 1 322 ? -6.649 -56.508 -3.581 1.00 75.06 322 GLU A CA 1
ATOM 2532 C C . GLU A 1 322 ? -5.438 -57.053 -4.341 1.00 75.06 322 GLU A C 1
ATOM 2534 O O . GLU A 1 322 ? -4.326 -56.552 -4.198 1.00 75.06 322 GLU A O 1
ATOM 2539 N N . SER A 1 323 ? -5.614 -58.067 -5.189 1.00 71.19 323 SER A N 1
ATOM 2540 C CA . SER A 1 323 ? -4.502 -58.591 -5.998 1.00 71.19 323 SER A CA 1
ATOM 2541 C C . SER A 1 323 ? -3.929 -57.541 -6.964 1.00 71.19 323 SER A C 1
ATOM 2543 O O . SER A 1 323 ? -2.757 -57.612 -7.328 1.00 71.19 323 SER A O 1
ATOM 2545 N N . SER A 1 324 ? -4.745 -56.558 -7.344 1.00 71.88 324 SER A N 1
ATOM 2546 C CA . SER A 1 324 ? -4.399 -55.381 -8.145 1.00 71.88 324 SER A CA 1
ATOM 2547 C C . SER A 1 324 ? -3.707 -54.268 -7.350 1.00 71.88 324 SER A C 1
ATOM 2549 O O . SER A 1 324 ? -3.172 -53.354 -7.975 1.00 71.88 324 SER A O 1
ATOM 2551 N N . ASP A 1 325 ? -3.682 -54.313 -6.009 1.00 79.19 325 ASP A N 1
ATOM 2552 C CA . ASP A 1 325 ? -3.033 -53.265 -5.215 1.00 79.19 325 ASP A CA 1
ATOM 2553 C C . ASP A 1 325 ? -1.550 -53.181 -5.578 1.00 79.19 325 ASP A C 1
ATOM 2555 O O . ASP A 1 325 ? -0.824 -54.180 -5.519 1.00 79.19 325 ASP A O 1
ATOM 2559 N N . THR A 1 326 ? -1.087 -51.977 -5.916 1.00 85.06 326 THR A N 1
ATOM 2560 C CA . THR A 1 326 ? 0.340 -51.718 -6.103 1.00 85.06 326 THR A CA 1
ATOM 2561 C C . THR A 1 326 ? 1.078 -51.813 -4.774 1.00 85.06 326 THR A C 1
ATOM 2563 O O . THR A 1 326 ? 0.511 -51.620 -3.696 1.00 85.06 326 THR A O 1
ATOM 2566 N N . ILE A 1 327 ? 2.377 -52.085 -4.820 1.00 86.88 327 ILE A N 1
ATOM 2567 C CA . ILE A 1 327 ? 3.207 -52.098 -3.616 1.00 86.88 327 ILE A CA 1
ATOM 2568 C C . ILE A 1 327 ? 3.204 -50.726 -2.933 1.00 86.88 327 ILE A C 1
ATOM 2570 O O . ILE A 1 327 ? 3.247 -50.676 -1.704 1.00 86.88 327 ILE A O 1
ATOM 2574 N N . ASP A 1 328 ? 3.077 -49.632 -3.687 1.00 82.62 328 ASP A N 1
ATOM 2575 C CA . ASP A 1 328 ? 2.892 -48.294 -3.117 1.00 82.62 328 ASP A CA 1
ATOM 2576 C C . ASP A 1 328 ? 1.571 -48.173 -2.334 1.00 82.62 328 ASP A C 1
ATOM 2578 O O . ASP A 1 328 ? 1.570 -47.711 -1.190 1.00 82.62 328 ASP A O 1
ATOM 2582 N N . ASN A 1 329 ? 0.462 -48.707 -2.867 1.00 80.12 329 ASN A N 1
ATOM 2583 C CA . ASN A 1 329 ? -0.815 -48.777 -2.144 1.00 80.12 329 ASN A CA 1
ATOM 2584 C C . ASN A 1 329 ? -0.681 -49.604 -0.859 1.00 80.12 329 ASN A C 1
ATOM 2586 O O . ASN A 1 329 ? -1.157 -49.202 0.203 1.00 80.12 329 ASN A O 1
ATOM 2590 N N . VAL A 1 330 ? 0.007 -50.748 -0.921 1.00 83.12 330 VAL A N 1
ATOM 2591 C CA . VAL A 1 330 ? 0.254 -51.596 0.256 1.00 83.12 330 VAL A CA 1
ATOM 2592 C C . VAL A 1 330 ? 1.082 -50.847 1.304 1.00 83.12 330 VAL A C 1
ATOM 2594 O O . VAL A 1 330 ? 0.783 -50.935 2.496 1.00 83.12 330 VAL A O 1
ATOM 2597 N N . LYS A 1 331 ? 2.078 -50.056 0.887 1.00 86.38 331 LYS A N 1
ATOM 2598 C CA . LYS A 1 331 ? 2.862 -49.210 1.794 1.00 86.38 331 LYS A CA 1
ATOM 2599 C C . LYS A 1 331 ? 2.031 -48.096 2.423 1.00 86.38 331 LYS A C 1
ATOM 2601 O O . LYS A 1 331 ? 2.157 -47.859 3.625 1.00 86.38 331 LYS A O 1
ATOM 2606 N N . ALA A 1 332 ? 1.155 -47.443 1.666 1.00 77.25 332 ALA A N 1
ATOM 2607 C CA . ALA A 1 332 ? 0.219 -46.464 2.216 1.00 77.25 332 ALA A CA 1
ATOM 2608 C C . ALA A 1 332 ? -0.678 -47.101 3.296 1.00 77.25 332 ALA A C 1
ATOM 2610 O O . ALA A 1 332 ? -0.763 -46.593 4.412 1.00 77.25 332 ALA A O 1
ATOM 2611 N N . LYS A 1 333 ? -1.214 -48.304 3.046 1.00 82.00 333 LYS A N 1
ATOM 2612 C CA . LYS A 1 333 ? -2.018 -49.043 4.039 1.00 82.00 333 LYS A CA 1
ATOM 2613 C C . LYS A 1 333 ? -1.231 -49.406 5.308 1.00 82.00 333 LYS A C 1
ATOM 2615 O O . LYS A 1 333 ? -1.788 -49.423 6.406 1.00 82.00 333 LYS A O 1
ATOM 2620 N N . ILE A 1 334 ? 0.070 -49.680 5.193 1.00 80.31 334 ILE A N 1
ATOM 2621 C CA . ILE A 1 334 ? 0.954 -49.887 6.355 1.00 80.31 334 ILE A CA 1
ATOM 2622 C C . ILE A 1 334 ? 1.203 -48.574 7.102 1.00 80.31 334 ILE A C 1
ATOM 2624 O O . ILE A 1 334 ? 1.258 -48.585 8.333 1.00 80.31 334 ILE A O 1
ATOM 2628 N N . GLN A 1 335 ? 1.340 -47.451 6.392 1.00 81.75 335 GLN A N 1
ATOM 2629 C CA . GLN A 1 335 ? 1.484 -46.133 7.009 1.00 81.75 335 GLN A CA 1
ATOM 2630 C C . GLN A 1 335 ? 0.256 -45.799 7.851 1.00 81.75 335 GLN A C 1
ATOM 2632 O O . GLN A 1 335 ? 0.409 -45.405 9.004 1.00 81.75 335 GLN A O 1
ATOM 2637 N N . ASP A 1 336 ? -0.938 -46.005 7.307 1.00 69.75 336 ASP A N 1
ATOM 2638 C CA . ASP A 1 336 ? -2.186 -45.719 8.013 1.00 69.75 336 ASP A CA 1
ATOM 2639 C C . ASP A 1 336 ? -2.335 -46.575 9.277 1.00 69.75 336 ASP A C 1
ATOM 2641 O O . ASP A 1 336 ? -2.883 -46.122 10.283 1.00 69.75 336 ASP A O 1
ATOM 2645 N N . LYS A 1 337 ? -1.808 -47.807 9.255 1.00 74.44 337 LYS A N 1
ATOM 2646 C CA . LYS A 1 337 ? -1.959 -48.766 10.356 1.00 74.44 337 LYS A CA 1
ATOM 2647 C C . LYS A 1 337 ? -0.865 -48.689 11.425 1.00 74.44 337 LYS A C 1
ATOM 2649 O O . LYS A 1 337 ? -1.166 -48.850 12.603 1.00 74.44 337 LYS A O 1
ATOM 2654 N N . GLU A 1 338 ? 0.391 -48.457 11.044 1.00 77.50 338 GLU A N 1
ATOM 2655 C CA . GLU A 1 338 ? 1.545 -48.462 11.963 1.00 77.50 338 GLU A CA 1
ATOM 2656 C C . GLU A 1 338 ? 2.307 -47.120 12.014 1.00 77.50 338 GLU A C 1
ATOM 2658 O O . GLU A 1 338 ? 3.274 -46.990 12.764 1.00 77.50 338 GLU A O 1
ATOM 2663 N N . GLY A 1 339 ? 1.899 -46.106 11.244 1.00 65.62 339 GLY A N 1
ATOM 2664 C CA . GLY A 1 339 ? 2.483 -44.758 11.273 1.00 65.62 339 GLY A CA 1
ATOM 2665 C C . GLY A 1 339 ? 3.853 -44.622 10.597 1.00 65.62 339 GLY A C 1
ATOM 2666 O O . GLY A 1 339 ? 4.548 -43.630 10.821 1.00 65.62 339 GLY A O 1
ATOM 2667 N N . ILE A 1 340 ? 4.271 -45.604 9.790 1.00 72.88 340 ILE A N 1
ATOM 2668 C CA . ILE A 1 340 ? 5.575 -45.617 9.107 1.00 72.88 340 ILE A CA 1
ATOM 2669 C C . ILE A 1 340 ? 5.419 -45.000 7.707 1.00 72.88 340 ILE A C 1
ATOM 2671 O O . ILE A 1 340 ? 4.684 -45.562 6.905 1.00 72.88 340 ILE A O 1
ATOM 2675 N N . PRO A 1 341 ? 6.093 -43.891 7.357 1.00 68.62 341 PRO A N 1
ATOM 2676 C CA . PRO A 1 341 ? 5.999 -43.294 6.019 1.00 68.62 341 PRO A CA 1
ATOM 2677 C C . PRO A 1 341 ? 6.404 -44.264 4.878 1.00 68.62 341 PRO A C 1
ATOM 2679 O O . PRO A 1 341 ? 7.383 -44.991 5.056 1.00 68.62 341 PRO A O 1
ATOM 2682 N N . PRO A 1 342 ? 5.716 -44.289 3.714 1.00 73.06 342 PRO A N 1
ATOM 2683 C CA . PRO A 1 342 ? 5.949 -45.236 2.612 1.00 73.06 342 PRO A CA 1
ATOM 2684 C C . PRO A 1 342 ? 7.383 -45.255 2.071 1.00 73.06 342 PRO A C 1
ATOM 2686 O O . PRO A 1 342 ? 7.908 -46.313 1.719 1.00 73.06 342 PRO A O 1
ATOM 2689 N N . ASP A 1 343 ? 8.060 -44.106 2.078 1.00 69.12 343 ASP A N 1
ATOM 2690 C CA . ASP A 1 343 ? 9.462 -43.951 1.671 1.00 69.12 343 ASP A CA 1
ATOM 2691 C C . ASP A 1 343 ? 10.451 -44.610 2.650 1.00 69.12 343 ASP A C 1
ATOM 2693 O O . ASP A 1 343 ? 11.590 -44.914 2.290 1.00 69.12 343 ASP A O 1
ATOM 2697 N N . GLN A 1 344 ? 10.013 -44.870 3.882 1.00 65.38 344 GLN A N 1
ATOM 2698 C CA . GLN A 1 344 ? 10.770 -45.584 4.913 1.00 65.38 344 GLN A CA 1
ATOM 2699 C C . GLN A 1 344 ? 10.437 -47.077 4.959 1.00 65.38 344 GLN A C 1
ATOM 2701 O O . GLN A 1 344 ? 11.068 -47.825 5.711 1.00 65.38 344 GLN A O 1
ATOM 2706 N N . GLN A 1 345 ? 9.470 -47.525 4.158 1.00 74.56 345 GLN A N 1
ATOM 2707 C CA . GLN A 1 345 ? 9.065 -48.917 4.093 1.00 74.56 345 GLN A CA 1
ATOM 2708 C C . GLN A 1 345 ? 9.780 -49.646 2.959 1.00 74.56 345 GLN A C 1
ATOM 2710 O O . GLN A 1 345 ? 9.724 -49.257 1.792 1.00 74.56 345 GLN A O 1
ATOM 2715 N N . ARG A 1 346 ? 10.413 -50.773 3.287 1.00 77.75 346 ARG A N 1
ATOM 2716 C CA . ARG A 1 346 ? 10.936 -51.719 2.300 1.00 77.75 346 ARG A CA 1
ATOM 2717 C C . ARG A 1 346 ? 10.270 -53.067 2.513 1.00 77.75 346 ARG A C 1
ATOM 2719 O O . ARG A 1 346 ? 10.554 -53.722 3.511 1.00 77.75 346 ARG A O 1
ATOM 2726 N N . LEU A 1 347 ? 9.394 -53.457 1.592 1.00 84.12 347 LEU A N 1
ATOM 2727 C CA . LEU A 1 347 ? 8.669 -54.722 1.656 1.00 84.12 347 LEU A CA 1
ATOM 2728 C C . LEU A 1 347 ? 9.422 -55.812 0.897 1.00 84.12 347 LEU A C 1
ATOM 2730 O O . LEU A 1 347 ? 9.928 -55.584 -0.202 1.00 84.12 347 LEU A O 1
ATOM 2734 N N . ILE A 1 348 ? 9.518 -56.988 1.509 1.00 80.94 348 ILE A N 1
ATOM 2735 C CA . ILE A 1 348 ? 10.207 -58.160 0.970 1.00 80.94 348 ILE A CA 1
ATOM 2736 C C . ILE A 1 348 ? 9.245 -59.347 0.999 1.00 80.94 348 ILE A C 1
ATOM 2738 O O . ILE A 1 348 ? 8.648 -59.636 2.035 1.00 80.94 348 ILE A O 1
ATOM 2742 N N . PHE A 1 349 ? 9.140 -60.066 -0.115 1.00 85.19 349 PHE A N 1
ATOM 2743 C CA . PHE A 1 349 ? 8.382 -61.311 -0.229 1.00 85.19 349 PHE A CA 1
ATOM 2744 C C . PHE A 1 349 ? 9.211 -62.348 -0.992 1.00 85.19 349 PHE A C 1
ATOM 2746 O O . PHE A 1 349 ? 9.875 -62.009 -1.970 1.00 85.19 349 PHE A O 1
ATOM 2753 N N . ALA A 1 350 ? 9.235 -63.597 -0.512 1.00 74.25 350 ALA A N 1
ATOM 2754 C CA . ALA A 1 350 ? 10.038 -64.687 -1.088 1.00 74.25 350 ALA A CA 1
ATOM 2755 C C . ALA A 1 350 ? 11.516 -64.307 -1.370 1.00 74.25 350 ALA A C 1
ATOM 2757 O O . ALA A 1 350 ? 12.098 -64.685 -2.384 1.00 74.25 350 ALA A O 1
ATOM 2758 N N . GLY A 1 351 ? 12.120 -63.506 -0.482 1.00 65.56 351 GLY A N 1
ATOM 2759 C CA . GLY A 1 351 ? 13.510 -63.046 -0.601 1.00 65.56 351 GLY A CA 1
ATOM 2760 C C . GLY A 1 351 ? 13.752 -61.916 -1.612 1.00 65.56 351 GLY A C 1
ATOM 2761 O O . GLY A 1 351 ? 14.890 -61.470 -1.746 1.00 65.56 351 GLY A O 1
ATOM 2762 N N . LYS A 1 352 ? 12.716 -61.415 -2.296 1.00 70.44 352 LYS A N 1
ATOM 2763 C CA . LYS A 1 352 ? 12.809 -60.303 -3.254 1.00 70.44 352 LYS A CA 1
ATOM 2764 C C . LYS A 1 352 ? 12.185 -59.034 -2.689 1.00 70.44 352 LYS A C 1
ATOM 2766 O O . LYS A 1 352 ? 11.134 -59.080 -2.053 1.00 70.44 352 LYS A O 1
ATOM 2771 N N . GLN A 1 353 ? 12.840 -57.899 -2.927 1.00 82.44 353 GLN A N 1
ATOM 2772 C CA . GLN A 1 353 ? 12.253 -56.597 -2.629 1.00 82.44 353 GLN A CA 1
ATOM 2773 C C . GLN A 1 353 ? 11.124 -56.309 -3.616 1.00 82.44 353 GLN A C 1
ATOM 2775 O O . GLN A 1 353 ? 11.287 -56.495 -4.819 1.00 82.44 353 GLN A O 1
ATOM 2780 N N . LEU A 1 354 ? 10.020 -55.815 -3.077 1.00 85.75 354 LEU A N 1
ATOM 2781 C CA . LEU A 1 354 ? 8.853 -55.405 -3.832 1.00 85.75 354 LEU A CA 1
ATOM 2782 C C . LEU A 1 354 ? 9.032 -53.965 -4.347 1.00 85.75 354 LEU A C 1
ATOM 2784 O O . LEU A 1 354 ? 9.463 -53.080 -3.604 1.00 85.75 354 LEU A O 1
ATOM 2788 N N . GLU A 1 355 ? 8.750 -53.758 -5.631 1.00 81.44 355 GLU A N 1
ATOM 2789 C CA . GLU A 1 355 ? 8.834 -52.476 -6.348 1.00 81.44 355 GLU A CA 1
ATOM 2790 C C . GLU A 1 355 ? 7.488 -51.741 -6.327 1.00 81.44 355 GLU A C 1
ATOM 2792 O O . GLU A 1 355 ? 6.472 -52.332 -6.686 1.00 81.44 355 GLU A O 1
ATOM 2797 N N . ASP A 1 356 ? 7.507 -50.448 -5.986 1.00 73.25 356 ASP A N 1
ATOM 2798 C CA . ASP A 1 356 ? 6.323 -49.611 -5.707 1.00 73.25 356 ASP A CA 1
ATOM 2799 C C . ASP A 1 356 ? 5.281 -49.589 -6.839 1.00 73.25 356 ASP A C 1
ATOM 2801 O O . ASP A 1 356 ? 4.084 -49.587 -6.570 1.00 73.25 356 ASP A O 1
ATOM 2805 N N . GLY A 1 357 ? 5.724 -49.648 -8.098 1.00 70.00 357 GLY A N 1
ATOM 2806 C CA . GLY A 1 357 ? 4.847 -49.606 -9.274 1.00 70.00 357 GLY A CA 1
ATOM 2807 C C . GLY A 1 357 ? 4.259 -50.948 -9.722 1.00 70.00 357 GLY A C 1
ATOM 2808 O O . GLY A 1 357 ? 3.526 -50.970 -10.703 1.00 70.00 357 GLY A O 1
ATOM 2809 N N . ARG A 1 358 ? 4.593 -52.063 -9.061 1.00 73.06 358 ARG A N 1
ATOM 2810 C CA . ARG A 1 358 ? 4.045 -53.393 -9.383 1.00 73.06 358 ARG A CA 1
ATOM 2811 C C . ARG A 1 358 ? 2.906 -53.761 -8.447 1.00 73.06 358 ARG A C 1
ATOM 2813 O O . ARG A 1 358 ? 2.856 -53.256 -7.332 1.00 73.06 358 ARG A O 1
ATOM 2820 N N . THR A 1 359 ? 2.019 -54.647 -8.876 1.00 79.56 359 THR A N 1
ATOM 2821 C CA . THR A 1 359 ? 0.888 -55.133 -8.075 1.00 79.56 359 THR A CA 1
ATOM 2822 C C . THR A 1 359 ? 1.261 -56.326 -7.198 1.00 79.56 359 THR A C 1
ATOM 2824 O O . THR A 1 359 ? 2.272 -56.995 -7.422 1.00 79.56 359 THR A O 1
ATOM 2827 N N . LEU A 1 360 ? 0.437 -56.642 -6.198 1.00 77.56 360 LEU A N 1
ATOM 2828 C CA . LEU A 1 360 ? 0.561 -57.882 -5.427 1.00 77.56 360 LEU A CA 1
ATOM 2829 C C . LEU A 1 360 ? 0.495 -59.129 -6.328 1.00 77.56 360 LEU A C 1
ATOM 2831 O O . LEU A 1 360 ? 1.243 -60.087 -6.105 1.00 77.56 360 LEU A O 1
ATOM 2835 N N . SER A 1 361 ? -0.340 -59.098 -7.372 1.00 75.12 361 SER A N 1
ATOM 2836 C CA . SER A 1 361 ? -0.454 -60.178 -8.356 1.00 75.12 361 SER A CA 1
ATOM 2837 C C . SER A 1 361 ? 0.817 -60.366 -9.187 1.00 75.12 361 SER A C 1
ATOM 2839 O O . SER A 1 361 ? 1.208 -61.508 -9.420 1.00 75.12 361 SER A O 1
ATOM 2841 N N . ASP A 1 362 ? 1.543 -59.288 -9.510 1.00 75.25 362 ASP A N 1
ATOM 2842 C CA . ASP A 1 362 ? 2.818 -59.363 -10.244 1.00 75.25 362 ASP A CA 1
ATOM 2843 C C . ASP A 1 362 ? 3.884 -60.167 -9.482 1.00 75.25 362 ASP A C 1
ATOM 2845 O O . ASP A 1 362 ? 4.813 -60.719 -10.078 1.00 75.25 362 ASP A O 1
ATOM 2849 N N . TYR A 1 363 ? 3.762 -60.236 -8.153 1.00 75.12 363 TYR A N 1
ATOM 2850 C CA . TYR A 1 363 ? 4.638 -61.012 -7.275 1.00 75.12 363 TYR A CA 1
ATOM 2851 C C . TYR A 1 363 ? 4.049 -62.362 -6.854 1.00 75.12 363 TYR A C 1
ATOM 2853 O O . TYR A 1 363 ? 4.650 -63.042 -6.019 1.00 75.12 363 TYR A O 1
ATOM 2861 N N . ASN A 1 364 ? 2.902 -62.765 -7.415 1.00 81.94 364 ASN A N 1
ATOM 2862 C CA . ASN A 1 364 ? 2.134 -63.939 -6.991 1.00 81.94 364 ASN A CA 1
ATOM 2863 C C . ASN A 1 364 ? 1.847 -63.951 -5.477 1.00 81.94 364 ASN A C 1
ATOM 2865 O O . ASN A 1 364 ? 1.831 -65.008 -4.843 1.00 81.94 364 ASN A O 1
ATOM 2869 N N . ILE A 1 365 ? 1.631 -62.780 -4.876 1.00 82.31 365 ILE A N 1
ATOM 2870 C CA . ILE A 1 365 ? 1.234 -62.683 -3.473 1.00 82.31 365 ILE A CA 1
ATOM 2871 C C . ILE A 1 365 ? -0.247 -63.050 -3.394 1.00 82.31 365 ILE A C 1
ATOM 2873 O O . ILE A 1 365 ? -1.093 -62.391 -3.990 1.00 82.31 365 ILE A O 1
ATOM 2877 N N . GLN A 1 366 ? -0.554 -64.124 -2.673 1.00 82.19 366 GLN A N 1
ATOM 2878 C CA . GLN A 1 366 ? -1.910 -64.651 -2.509 1.00 82.19 366 GLN A CA 1
ATOM 2879 C C . GLN A 1 366 ? -2.482 -64.309 -1.130 1.00 82.19 366 GLN A C 1
ATOM 2881 O O . GLN A 1 366 ? -1.763 -63.846 -0.239 1.00 82.19 366 GLN A O 1
ATOM 2886 N N . LYS A 1 367 ? -3.778 -64.574 -0.939 1.00 80.12 367 LYS A N 1
ATOM 2887 C CA . LYS A 1 367 ? -4.430 -64.506 0.374 1.00 80.12 367 LYS A CA 1
ATOM 2888 C C . LYS A 1 367 ? -3.604 -65.275 1.420 1.00 80.12 367 LYS A C 1
ATOM 2890 O O . LYS A 1 367 ? -3.122 -66.366 1.145 1.00 80.12 367 LYS A O 1
ATOM 2895 N N . GLU A 1 368 ? -3.424 -64.661 2.586 1.00 82.44 368 GLU A N 1
ATOM 2896 C CA . GLU A 1 368 ? -2.630 -65.109 3.742 1.00 82.44 368 GLU A CA 1
ATOM 2897 C C . GLU A 1 368 ? -1.099 -65.114 3.557 1.00 82.44 368 GLU A C 1
ATOM 2899 O O . GLU A 1 368 ? -0.355 -65.580 4.421 1.00 82.44 368 GLU A O 1
ATOM 2904 N N . SER A 1 369 ? -0.584 -64.519 2.479 1.00 85.62 369 SER A N 1
ATOM 2905 C CA . SER A 1 369 ? 0.864 -64.346 2.291 1.00 85.62 369 SER A CA 1
ATOM 2906 C C . SER A 1 369 ? 1.488 -63.426 3.346 1.00 85.62 369 SER A C 1
ATOM 2908 O O . SER A 1 369 ? 0.873 -62.446 3.754 1.00 85.62 369 SER A O 1
ATOM 2910 N N . THR A 1 370 ? 2.738 -63.695 3.753 1.00 83.44 370 THR A N 1
ATOM 2911 C CA . THR A 1 370 ? 3.478 -62.860 4.722 1.00 83.44 370 THR A CA 1
ATOM 2912 C C . THR A 1 370 ? 4.626 -62.085 4.068 1.00 83.44 370 THR A C 1
ATOM 2914 O O . THR A 1 370 ? 5.557 -62.684 3.534 1.00 83.44 370 THR A O 1
ATOM 2917 N N . LEU A 1 371 ? 4.593 -60.755 4.160 1.00 87.19 371 LEU A N 1
ATOM 2918 C CA . LEU A 1 371 ? 5.642 -59.831 3.724 1.00 87.19 371 LEU A CA 1
ATOM 2919 C C . LEU A 1 371 ? 6.519 -59.413 4.916 1.00 87.19 371 LEU A C 1
ATOM 2921 O O . LEU A 1 371 ? 6.065 -59.384 6.058 1.00 87.19 371 LEU A O 1
ATOM 2925 N N . HIS A 1 372 ? 7.771 -59.038 4.660 1.00 80.19 372 HIS A N 1
ATOM 2926 C CA . HIS A 1 372 ? 8.721 -58.573 5.676 1.00 80.19 372 HIS A CA 1
ATOM 2927 C C . HIS A 1 372 ? 9.124 -57.113 5.451 1.00 80.19 372 HIS A C 1
ATOM 2929 O O . HIS A 1 372 ? 9.476 -56.739 4.333 1.00 80.19 372 HIS A O 1
ATOM 2935 N N . LEU A 1 373 ? 9.121 -56.303 6.515 1.00 77.00 373 LEU A N 1
ATOM 2936 C CA . LEU A 1 373 ? 9.533 -54.894 6.481 1.00 77.00 373 LEU A CA 1
ATOM 2937 C C . LEU A 1 373 ? 11.021 -54.732 6.863 1.00 77.00 373 LEU A C 1
ATOM 2939 O O . LEU A 1 373 ? 11.420 -55.197 7.927 1.00 77.00 373 LEU A O 1
ATOM 2943 N N . ALA A 1 374 ? 11.838 -54.051 6.045 1.00 62.34 374 ALA A N 1
ATOM 2944 C CA . ALA A 1 374 ? 13.270 -53.794 6.299 1.00 62.34 374 ALA A CA 1
ATOM 2945 C C . ALA A 1 374 ? 13.609 -52.284 6.421 1.00 62.34 374 ALA A C 1
ATOM 2947 O O . ALA A 1 374 ? 13.140 -51.481 5.621 1.00 62.34 374 ALA A O 1
ATOM 2948 N N . ALA A 1 375 ? 14.454 -51.876 7.385 1.00 57.88 375 ALA A N 1
ATOM 2949 C CA . ALA A 1 375 ? 14.843 -50.465 7.589 1.00 57.88 375 ALA A CA 1
ATOM 2950 C C . ALA A 1 375 ? 16.122 -50.056 6.825 1.00 57.88 375 ALA A C 1
ATOM 2952 O O . ALA A 1 375 ? 17.165 -50.702 6.938 1.00 57.88 375 ALA A O 1
ATOM 2953 N N . ILE A 1 376 ? 16.072 -48.909 6.131 1.00 56.53 376 ILE A N 1
ATOM 2954 C CA . ILE A 1 376 ? 17.165 -48.327 5.316 1.00 56.53 376 ILE A CA 1
ATOM 2955 C C . ILE A 1 376 ? 18.454 -48.081 6.125 1.00 56.53 376 ILE A C 1
ATOM 2957 O O . ILE A 1 376 ? 19.557 -48.268 5.611 1.00 56.53 376 ILE A O 1
ATOM 2961 N N . GLY A 1 377 ? 18.340 -47.720 7.409 1.00 57.47 377 GLY A N 1
ATOM 2962 C CA . GLY A 1 377 ? 19.497 -47.476 8.282 1.00 57.47 377 GLY A CA 1
ATOM 2963 C C . GLY A 1 377 ? 20.383 -48.709 8.497 1.00 57.47 377 GLY A C 1
ATOM 2964 O O . GLY A 1 377 ? 21.605 -48.584 8.546 1.00 57.47 377 GLY A O 1
ATOM 2965 N N . HIS A 1 378 ? 19.795 -49.910 8.537 1.00 60.00 378 HIS A N 1
ATOM 2966 C CA . HIS A 1 378 ? 20.561 -51.154 8.655 1.00 60.00 378 HIS A CA 1
ATOM 2967 C C . HIS A 1 378 ? 21.293 -51.513 7.362 1.00 60.00 378 HIS A C 1
ATOM 2969 O O . HIS A 1 378 ? 22.412 -52.014 7.418 1.00 60.00 378 HIS A O 1
ATOM 2975 N N . GLN A 1 379 ? 20.710 -51.211 6.199 1.00 58.94 379 GLN A N 1
ATOM 2976 C CA . GLN A 1 379 ? 21.392 -51.408 4.922 1.00 58.94 379 GLN A CA 1
ATOM 2977 C C . GLN A 1 379 ? 22.540 -50.406 4.735 1.00 58.94 379 GLN A C 1
ATOM 2979 O O . GLN A 1 379 ? 23.607 -50.786 4.264 1.00 58.94 379 GLN A O 1
ATOM 2984 N N . PHE A 1 380 ? 22.367 -49.151 5.164 1.00 63.44 380 PHE A N 1
ATOM 2985 C CA . PHE A 1 380 ? 23.454 -48.171 5.173 1.00 63.44 380 PHE A CA 1
ATOM 2986 C C . PHE A 1 380 ? 24.627 -48.638 6.048 1.00 63.44 380 PHE A C 1
ATOM 2988 O O . PHE A 1 380 ? 25.774 -48.557 5.621 1.00 63.44 380 PHE A O 1
ATOM 2995 N N . LEU A 1 381 ? 24.352 -49.199 7.231 1.00 65.75 381 LEU A N 1
ATOM 2996 C CA . LEU A 1 381 ? 25.389 -49.782 8.088 1.00 65.75 381 LEU A CA 1
ATOM 2997 C C . LEU A 1 381 ? 25.985 -51.082 7.517 1.00 65.75 381 LEU A C 1
ATOM 2999 O O . LEU A 1 381 ? 27.164 -51.323 7.717 1.00 65.75 381 LEU A O 1
ATOM 3003 N N . GLN A 1 382 ? 25.243 -51.892 6.755 1.00 67.19 382 GLN A N 1
ATOM 3004 C CA . GLN A 1 382 ? 25.824 -53.040 6.036 1.00 67.19 382 GLN A CA 1
ATOM 3005 C C . GLN A 1 382 ? 26.723 -52.622 4.864 1.00 67.19 382 GLN A C 1
ATOM 3007 O O . GLN A 1 382 ? 27.703 -53.299 4.553 1.00 67.19 382 GLN A O 1
ATOM 3012 N N . GLU A 1 383 ? 26.377 -51.538 4.170 1.00 70.88 383 GLU A N 1
ATOM 3013 C CA . GLU A 1 383 ? 27.162 -51.059 3.035 1.00 70.88 383 GLU A CA 1
ATOM 3014 C C . GLU A 1 383 ? 28.362 -50.221 3.479 1.00 70.88 383 GLU A C 1
ATOM 3016 O O . GLU A 1 383 ? 29.419 -50.348 2.871 1.00 70.88 383 GLU A O 1
ATOM 3021 N N . PHE A 1 384 ? 28.239 -49.423 4.542 1.00 74.19 384 PHE A N 1
ATOM 3022 C CA . PHE A 1 384 ? 29.243 -48.430 4.941 1.00 74.19 384 PHE A CA 1
ATOM 3023 C C . PHE A 1 384 ? 29.722 -48.545 6.399 1.00 74.19 384 PHE A C 1
ATOM 3025 O O . PHE A 1 384 ? 30.598 -47.775 6.796 1.00 74.19 384 PHE A O 1
ATOM 3032 N N . GLY A 1 385 ? 29.190 -49.475 7.201 1.00 73.25 385 GLY A N 1
ATOM 3033 C CA . GLY A 1 385 ? 29.499 -49.609 8.629 1.00 73.25 385 GLY A CA 1
ATOM 3034 C C . GLY A 1 385 ? 30.216 -50.894 9.064 1.00 73.25 385 GLY A C 1
ATOM 3035 O O . GLY A 1 385 ? 30.373 -51.843 8.299 1.00 73.25 385 GLY A O 1
ATOM 3036 N N . GLU A 1 386 ? 30.724 -50.883 10.299 1.00 64.94 386 GLU A N 1
ATOM 3037 C CA . GLU A 1 386 ? 31.589 -51.929 10.879 1.00 64.94 386 GLU A CA 1
ATOM 3038 C C . GLU A 1 386 ? 30.887 -53.291 11.113 1.00 64.94 386 GLU A C 1
ATOM 3040 O O . GLU A 1 386 ? 29.669 -53.322 11.306 1.00 64.94 386 GLU A O 1
ATOM 3045 N N . PRO A 1 387 ? 31.626 -54.432 11.132 1.00 51.22 387 PRO A N 1
ATOM 3046 C CA . PRO A 1 387 ? 33.093 -54.558 11.096 1.00 51.22 387 PRO A CA 1
ATOM 3047 C C . PRO A 1 387 ? 33.707 -54.680 9.689 1.00 51.22 387 PRO A C 1
ATOM 3049 O O . PRO A 1 387 ? 34.912 -54.518 9.553 1.00 51.22 387 PRO A O 1
ATOM 3052 N N . ASN A 1 388 ? 32.907 -54.910 8.638 1.00 64.69 388 ASN A N 1
ATOM 3053 C CA . ASN A 1 388 ? 33.385 -55.061 7.253 1.00 64.69 388 ASN A CA 1
ATOM 3054 C C . ASN A 1 388 ? 32.489 -54.287 6.264 1.00 64.69 388 ASN A C 1
ATOM 3056 O O . ASN A 1 388 ? 31.591 -54.881 5.657 1.00 64.69 388 ASN A O 1
ATOM 3060 N N . PRO A 1 389 ? 32.708 -52.971 6.083 1.00 69.75 389 PRO A N 1
ATOM 3061 C CA . PRO A 1 389 ? 31.895 -52.169 5.177 1.00 69.75 389 PRO A CA 1
ATOM 3062 C C . PRO A 1 389 ? 32.162 -52.558 3.717 1.00 69.75 389 PRO A C 1
ATOM 3064 O O . PRO A 1 389 ? 33.306 -52.562 3.258 1.00 69.75 389 PRO A O 1
ATOM 3067 N N . ARG A 1 390 ? 31.101 -52.865 2.960 1.00 66.56 390 ARG A N 1
ATOM 3068 C CA . ARG A 1 390 ? 31.191 -53.243 1.532 1.00 66.56 390 ARG A CA 1
ATOM 3069 C C . ARG A 1 390 ? 31.614 -52.083 0.622 1.00 66.56 390 ARG A C 1
ATOM 3071 O O . ARG A 1 390 ? 32.031 -52.311 -0.510 1.00 66.56 390 ARG A O 1
ATOM 3078 N N . LYS A 1 391 ? 31.469 -50.844 1.092 1.00 67.06 391 LYS A N 1
ATOM 3079 C CA . LYS A 1 391 ? 31.770 -49.588 0.400 1.00 67.06 391 LYS A CA 1
ATOM 3080 C C . LYS A 1 391 ? 32.323 -48.581 1.409 1.00 67.06 391 LYS A C 1
ATOM 3082 O O . LYS A 1 391 ? 31.996 -48.623 2.589 1.00 67.06 391 LYS A O 1
ATOM 3087 N N . SER A 1 392 ? 33.142 -47.634 0.956 1.00 70.31 392 SER A N 1
ATOM 3088 C CA . SER A 1 392 ? 33.707 -46.601 1.833 1.00 70.31 392 SER A CA 1
ATOM 3089 C C . SER A 1 392 ? 33.567 -45.201 1.261 1.00 70.31 392 SER A C 1
ATOM 3091 O O . SER A 1 392 ? 33.702 -45.014 0.054 1.00 70.31 392 SER A O 1
ATOM 3093 N N . ILE A 1 393 ? 33.358 -44.219 2.140 1.00 70.44 393 ILE A N 1
ATOM 3094 C CA . ILE A 1 393 ? 33.288 -42.797 1.793 1.00 70.44 393 ILE A CA 1
ATOM 3095 C C . ILE A 1 393 ? 34.571 -42.115 2.277 1.00 70.44 393 ILE A C 1
ATOM 3097 O O . ILE A 1 393 ? 34.962 -42.272 3.435 1.00 70.44 393 ILE A O 1
ATOM 3101 N N . VAL A 1 394 ? 35.225 -41.357 1.394 1.00 65.00 394 VAL A N 1
ATOM 3102 C CA . VAL A 1 394 ? 36.443 -40.595 1.706 1.00 65.00 394 VAL A CA 1
ATOM 3103 C C . VAL A 1 394 ? 36.151 -39.106 1.554 1.00 65.00 394 VAL A C 1
ATOM 3105 O O . VAL A 1 394 ? 35.766 -38.649 0.480 1.00 65.00 394 VAL A O 1
ATOM 3108 N N . LEU A 1 395 ? 36.339 -38.352 2.635 1.00 53.41 395 LEU A N 1
ATOM 3109 C CA . LEU A 1 395 ? 36.222 -36.893 2.677 1.00 53.41 395 LEU A CA 1
ATOM 3110 C C . LEU A 1 395 ? 37.512 -36.336 3.284 1.00 53.41 395 LEU A C 1
ATOM 3112 O O . LEU A 1 395 ? 37.571 -36.006 4.465 1.00 53.41 395 LEU A O 1
ATOM 3116 N N . GLY A 1 396 ? 38.582 -36.335 2.487 1.00 73.12 396 GLY A N 1
ATOM 3117 C CA . GLY A 1 396 ? 39.955 -36.131 2.965 1.00 73.12 396 GLY A CA 1
ATOM 3118 C C . GLY A 1 396 ? 40.507 -37.375 3.669 1.00 73.12 396 GLY A C 1
ATOM 3119 O O . GLY A 1 396 ? 41.509 -37.930 3.231 1.00 73.12 396 GLY A O 1
ATOM 3120 N N . THR A 1 397 ? 39.808 -37.872 4.694 1.00 56.56 397 THR A N 1
ATOM 3121 C CA . THR A 1 397 ? 40.064 -39.161 5.359 1.00 56.56 397 THR A CA 1
ATOM 3122 C C . THR A 1 397 ? 38.882 -40.120 5.192 1.00 56.56 397 THR A C 1
ATOM 3124 O O . THR A 1 397 ? 37.759 -39.717 4.870 1.00 56.56 397 THR A O 1
ATOM 3127 N N . LYS A 1 398 ? 39.142 -41.423 5.349 1.00 72.19 398 LYS A N 1
ATOM 3128 C CA . LYS A 1 398 ? 38.117 -42.471 5.263 1.00 72.19 398 LYS A CA 1
ATOM 3129 C C . LYS A 1 398 ? 37.200 -42.389 6.484 1.00 72.19 398 LYS A C 1
ATOM 3131 O O . LYS A 1 398 ? 37.677 -42.421 7.616 1.00 72.19 398 LYS A O 1
ATOM 3136 N N . VAL A 1 399 ? 35.898 -42.267 6.242 1.00 71.00 399 VAL A N 1
ATOM 3137 C CA . VAL A 1 399 ? 34.880 -42.118 7.288 1.00 71.00 399 VAL A CA 1
ATOM 3138 C C . VAL A 1 399 ? 34.251 -43.478 7.577 1.00 71.00 399 VAL A C 1
ATOM 3140 O O . VAL A 1 399 ? 33.814 -44.163 6.651 1.00 71.00 399 VAL A O 1
ATOM 3143 N N . TYR A 1 400 ? 34.202 -43.853 8.856 1.00 72.25 400 TYR A N 1
ATOM 3144 C CA . TYR A 1 400 ? 33.602 -45.098 9.336 1.00 72.25 400 TYR A CA 1
ATOM 3145 C C . TYR A 1 400 ? 32.264 -44.813 10.018 1.00 72.25 400 TYR A C 1
ATOM 3147 O O . TYR A 1 400 ? 32.124 -43.824 10.739 1.00 72.25 400 TYR A O 1
ATOM 3155 N N . PHE A 1 401 ? 31.279 -45.676 9.773 1.00 75.38 401 PHE A N 1
ATOM 3156 C CA . PHE A 1 401 ? 29.938 -45.555 10.334 1.00 75.38 401 PHE A CA 1
ATOM 3157 C C . PHE A 1 401 ? 29.662 -46.729 11.277 1.00 75.38 401 PHE A C 1
ATOM 3159 O O . PHE A 1 401 ? 29.951 -47.879 10.964 1.00 75.38 401 PHE A O 1
ATOM 3166 N N . CYS A 1 402 ? 29.073 -46.461 12.434 1.00 74.56 402 CYS A N 1
ATOM 3167 C CA . CYS A 1 402 ? 28.626 -47.493 13.362 1.00 74.56 402 CYS A CA 1
ATOM 3168 C C . CYS A 1 402 ? 27.288 -47.088 13.979 1.00 74.56 402 CYS A C 1
ATOM 3170 O O . CYS A 1 402 ? 26.860 -45.930 13.895 1.00 74.56 402 CYS A O 1
ATOM 3172 N N . THR A 1 403 ? 26.594 -48.055 14.570 1.00 72.62 403 THR A N 1
ATOM 3173 C CA . THR A 1 403 ? 25.360 -47.789 15.305 1.00 72.62 403 THR A CA 1
ATOM 3174 C C . THR A 1 403 ? 25.685 -46.919 16.520 1.00 72.62 403 THR A C 1
ATOM 3176 O O . THR A 1 403 ? 26.563 -47.250 17.310 1.00 72.62 403 THR A O 1
ATOM 3179 N N . SER A 1 404 ? 24.996 -45.785 16.663 1.00 70.06 404 SER A N 1
ATOM 3180 C CA . SER A 1 404 ? 25.205 -44.888 17.802 1.00 70.06 404 SER A CA 1
ATOM 3181 C C . SER A 1 404 ? 24.588 -45.475 19.069 1.00 70.06 404 SER A C 1
ATOM 3183 O O . SER A 1 404 ? 23.393 -45.759 19.101 1.00 70.06 404 SER A O 1
ATOM 3185 N N . ASN A 1 405 ? 25.378 -45.544 20.139 1.00 71.06 405 ASN A N 1
ATOM 3186 C CA . ASN A 1 405 ? 24.914 -45.931 21.477 1.00 71.06 405 ASN A CA 1
ATOM 3187 C C . ASN A 1 405 ? 24.302 -44.740 22.245 1.00 71.06 405 ASN A C 1
ATOM 3189 O O . ASN A 1 405 ? 23.839 -44.885 23.372 1.00 71.06 405 ASN A O 1
ATOM 3193 N N . GLN A 1 406 ? 24.345 -43.541 21.655 1.00 69.06 406 GLN A N 1
ATOM 3194 C CA . GLN A 1 406 ? 23.825 -42.298 22.224 1.00 69.06 406 GLN A CA 1
ATOM 3195 C C . GLN A 1 406 ? 22.411 -42.013 21.685 1.00 69.06 406 GLN A C 1
ATOM 3197 O O . GLN A 1 406 ? 22.197 -42.155 20.473 1.00 69.06 406 GLN A O 1
ATOM 3202 N N . PRO A 1 407 ? 21.461 -41.563 22.530 1.00 64.69 407 PRO A N 1
ATOM 3203 C CA . PRO A 1 407 ? 20.135 -41.146 22.084 1.00 64.69 407 PRO A CA 1
ATOM 3204 C C . PRO A 1 407 ? 20.221 -39.940 21.135 1.00 64.69 407 PRO A C 1
ATOM 3206 O O . PRO A 1 407 ? 21.118 -39.097 21.233 1.00 64.69 407 PRO A O 1
ATOM 3209 N N . PHE A 1 408 ? 19.286 -39.845 20.188 1.00 64.81 408 PHE A N 1
ATOM 3210 C CA . PHE A 1 408 ? 19.297 -38.769 19.197 1.00 64.81 408 PHE A CA 1
ATOM 3211 C C . PHE A 1 408 ? 19.053 -37.400 19.848 1.00 64.81 408 PHE A C 1
ATOM 3213 O O . PHE A 1 408 ? 18.179 -37.232 20.698 1.00 64.81 408 PHE A O 1
ATOM 3220 N N . LYS A 1 409 ? 19.790 -36.377 19.400 1.00 73.06 409 LYS A N 1
ATOM 3221 C CA . LYS A 1 409 ? 19.540 -34.989 19.813 1.00 73.06 409 LYS A CA 1
ATOM 3222 C C . LYS A 1 409 ? 18.263 -34.482 19.142 1.00 73.06 409 LYS A C 1
ATOM 3224 O O . LYS A 1 409 ? 18.238 -34.276 17.925 1.00 73.06 409 LYS A O 1
ATOM 3229 N N . VAL A 1 410 ? 17.215 -34.276 19.938 1.00 67.94 410 VAL A N 1
ATOM 3230 C CA . VAL A 1 410 ? 15.861 -33.899 19.488 1.00 67.94 410 VAL A CA 1
ATOM 3231 C C . VAL A 1 410 ? 15.880 -32.660 18.582 1.00 67.94 410 VAL A C 1
ATOM 3233 O O . VAL A 1 410 ? 15.201 -32.626 17.556 1.00 67.94 410 VAL A O 1
ATOM 3236 N N . ASP A 1 411 ? 16.724 -31.680 18.892 1.00 58.69 411 ASP A N 1
ATOM 3237 C CA . ASP A 1 411 ? 16.830 -30.407 18.167 1.00 58.69 411 ASP A CA 1
ATOM 3238 C C . ASP A 1 411 ? 17.333 -30.591 16.728 1.00 58.69 411 ASP A C 1
ATOM 3240 O O . ASP A 1 411 ? 16.879 -29.915 15.802 1.00 58.69 411 ASP A O 1
ATOM 3244 N N . VAL A 1 412 ? 18.253 -31.539 16.518 1.00 61.47 412 VAL A N 1
ATOM 3245 C CA . VAL A 1 412 ? 18.821 -31.845 15.197 1.00 61.47 412 VAL A CA 1
ATOM 3246 C C . VAL A 1 412 ? 17.777 -32.534 14.327 1.00 61.47 412 VAL A C 1
ATOM 3248 O O . VAL A 1 412 ? 17.596 -32.152 13.172 1.00 61.47 412 VAL A O 1
ATOM 3251 N N . VAL A 1 413 ? 17.040 -33.489 14.897 1.00 59.69 413 VAL A N 1
ATOM 3252 C CA . VAL A 1 413 ? 15.940 -34.181 14.210 1.00 59.69 413 VAL A CA 1
ATOM 3253 C C . VAL A 1 413 ? 14.830 -33.194 13.854 1.00 59.69 413 VAL A C 1
ATOM 3255 O O . VAL A 1 413 ? 14.356 -33.187 12.719 1.00 59.69 413 VAL A O 1
ATOM 3258 N N . LYS A 1 414 ? 14.461 -32.301 14.782 1.00 59.03 414 LYS A N 1
ATOM 3259 C CA . LYS A 1 414 ? 13.459 -31.256 14.546 1.00 59.03 414 LYS A CA 1
ATOM 3260 C C . LYS A 1 414 ? 13.888 -30.316 13.419 1.00 59.03 414 LYS A C 1
ATOM 3262 O O . LYS A 1 414 ? 13.084 -30.042 12.538 1.00 59.03 414 LYS A O 1
ATOM 3267 N N . ARG A 1 415 ? 15.157 -29.893 13.389 1.00 53.34 415 ARG A N 1
ATOM 3268 C CA . ARG A 1 415 ? 15.711 -29.041 12.324 1.00 53.34 415 ARG A CA 1
ATOM 3269 C C . ARG A 1 415 ? 15.715 -29.729 10.959 1.00 53.34 415 ARG A C 1
ATOM 3271 O O . ARG A 1 415 ? 15.394 -29.091 9.963 1.00 53.34 415 ARG A O 1
ATOM 3278 N N . ILE A 1 416 ? 16.064 -31.013 10.896 1.00 54.81 416 ILE A N 1
ATOM 3279 C CA . ILE A 1 416 ? 16.033 -31.780 9.641 1.00 54.81 416 ILE A CA 1
ATOM 3280 C C . ILE A 1 416 ? 14.587 -31.914 9.142 1.00 54.81 416 ILE A C 1
ATOM 3282 O O . ILE A 1 416 ? 14.337 -31.677 7.966 1.00 54.81 416 ILE A O 1
ATOM 3286 N N . ARG A 1 417 ? 13.630 -32.195 10.037 1.00 49.19 417 ARG A N 1
ATOM 3287 C CA . ARG A 1 417 ? 12.199 -32.317 9.703 1.00 49.19 417 ARG A CA 1
ATOM 3288 C C . ARG A 1 417 ? 11.546 -31.001 9.271 1.00 49.19 417 ARG A C 1
ATOM 3290 O O . ARG A 1 417 ? 10.625 -31.029 8.467 1.00 49.19 417 ARG A O 1
ATOM 3297 N N . THR A 1 418 ? 11.999 -29.856 9.785 1.00 44.47 418 THR A N 1
ATOM 3298 C CA . THR A 1 418 ? 11.475 -28.534 9.392 1.00 44.47 418 THR A CA 1
ATOM 3299 C C . THR A 1 418 ? 12.195 -27.920 8.192 1.00 44.47 418 THR A C 1
ATOM 3301 O O . THR A 1 418 ? 11.756 -26.892 7.676 1.00 44.47 418 THR A O 1
ATOM 3304 N N . THR A 1 419 ? 13.291 -28.524 7.724 1.00 43.03 419 THR A N 1
ATOM 3305 C CA . THR A 1 419 ? 13.988 -28.063 6.520 1.00 43.03 419 THR A CA 1
ATOM 3306 C C . THR A 1 419 ? 13.225 -28.545 5.290 1.00 43.03 419 THR A C 1
ATOM 3308 O O . THR A 1 419 ? 13.144 -29.744 5.037 1.00 43.03 419 THR A O 1
ATOM 3311 N N . ALA A 1 420 ? 12.675 -27.611 4.510 1.00 39.31 420 ALA A N 1
ATOM 3312 C CA . ALA A 1 420 ? 11.939 -27.934 3.293 1.00 39.31 420 ALA A CA 1
ATOM 3313 C C . ALA A 1 420 ? 12.807 -28.752 2.318 1.00 39.31 420 ALA A C 1
ATOM 3315 O O . ALA A 1 420 ? 13.909 -28.339 1.939 1.00 39.31 420 ALA A O 1
ATOM 3316 N N . TYR A 1 421 ? 12.299 -29.911 1.901 1.00 42.91 421 TYR A N 1
ATOM 3317 C CA . TYR A 1 421 ? 12.930 -30.737 0.881 1.00 42.91 421 TYR A CA 1
ATOM 3318 C C . TYR A 1 421 ? 12.898 -30.002 -0.467 1.00 42.91 421 TYR A C 1
ATOM 3320 O O . TYR A 1 421 ? 11.836 -29.704 -1.005 1.00 42.91 421 TYR A O 1
ATOM 3328 N N . ALA A 1 422 ? 14.072 -29.702 -1.021 1.00 42.59 422 ALA A N 1
ATOM 3329 C CA . ALA A 1 422 ? 14.208 -29.198 -2.383 1.00 42.59 422 ALA A CA 1
ATOM 3330 C C . ALA A 1 422 ? 14.611 -30.357 -3.299 1.00 42.59 422 ALA A C 1
ATOM 3332 O O . ALA A 1 422 ? 15.693 -30.935 -3.119 1.00 42.59 422 ALA A O 1
ATOM 3333 N N . SER A 1 423 ? 13.747 -30.674 -4.269 1.00 39.44 423 SER A N 1
ATOM 3334 C CA . SER A 1 423 ? 13.964 -31.755 -5.231 1.00 39.44 423 SER A CA 1
ATOM 3335 C C . SER A 1 423 ? 15.287 -31.581 -5.984 1.00 39.44 423 SER A C 1
ATOM 3337 O O . SER A 1 423 ? 15.781 -30.465 -6.194 1.00 39.44 423 SER A O 1
ATOM 3339 N N . SER A 1 424 ? 15.880 -32.697 -6.409 1.00 41.75 424 SER A N 1
ATOM 3340 C CA . SER A 1 424 ? 17.112 -32.695 -7.206 1.00 41.75 424 SER A CA 1
ATOM 3341 C C . SER A 1 424 ? 16.962 -31.879 -8.495 1.00 41.75 424 SER A C 1
ATOM 3343 O O . SER A 1 424 ? 17.943 -31.277 -8.917 1.00 41.75 424 SER A O 1
ATOM 3345 N N . GLY A 1 425 ? 15.746 -31.784 -9.052 1.00 47.03 425 GLY A N 1
ATOM 3346 C CA . GLY A 1 425 ? 15.384 -30.952 -10.203 1.00 47.03 425 GLY A CA 1
ATOM 3347 C C . GLY A 1 425 ? 15.453 -29.450 -9.924 1.00 47.03 425 GLY A C 1
ATOM 3348 O O . GLY A 1 425 ? 16.124 -28.742 -10.660 1.00 47.03 425 GLY A O 1
ATOM 3349 N N . VAL A 1 426 ? 14.886 -28.960 -8.815 1.00 46.22 426 VAL A N 1
ATOM 3350 C CA . VAL A 1 426 ? 14.996 -27.537 -8.421 1.00 46.22 426 VAL A CA 1
ATOM 3351 C C . VAL A 1 426 ? 16.436 -27.179 -8.036 1.00 46.22 426 VAL A C 1
ATOM 3353 O O . VAL A 1 426 ? 16.905 -26.075 -8.311 1.00 46.22 426 VAL A O 1
ATOM 3356 N N . LYS A 1 427 ? 17.188 -28.128 -7.459 1.00 44.22 427 LYS A N 1
ATOM 3357 C CA . LYS A 1 427 ? 18.636 -27.979 -7.232 1.00 44.22 427 LYS A CA 1
ATOM 3358 C C . LYS A 1 427 ? 19.437 -28.000 -8.537 1.00 44.22 427 LYS A C 1
ATOM 3360 O O . LYS A 1 427 ? 20.426 -27.281 -8.625 1.00 44.22 427 LYS A O 1
ATOM 3365 N N . LYS A 1 428 ? 19.034 -28.790 -9.540 1.00 45.47 428 LYS A N 1
ATOM 3366 C CA . LYS A 1 428 ? 19.640 -28.801 -10.883 1.00 45.47 428 LYS A CA 1
ATOM 3367 C C . LYS A 1 428 ? 19.311 -27.530 -11.653 1.00 45.47 428 LYS A C 1
ATOM 3369 O O . LYS A 1 428 ? 20.206 -27.010 -12.294 1.00 45.47 428 LYS A O 1
ATOM 3374 N N . GLU A 1 429 ? 18.100 -27.002 -11.527 1.00 44.16 429 GLU A N 1
ATOM 3375 C CA . GLU A 1 429 ? 17.675 -25.748 -12.151 1.00 44.16 429 GLU A CA 1
ATOM 3376 C C . GLU A 1 429 ? 18.373 -24.551 -11.505 1.00 44.16 429 GLU A C 1
ATOM 3378 O O . GLU A 1 429 ? 18.942 -23.727 -12.207 1.00 44.16 429 GLU A O 1
ATOM 3383 N N . ARG A 1 430 ? 18.497 -24.523 -10.169 1.00 45.66 430 ARG A N 1
ATOM 3384 C CA . ARG A 1 430 ? 19.397 -23.578 -9.485 1.00 45.66 430 ARG A CA 1
ATOM 3385 C C . ARG A 1 430 ? 20.847 -23.732 -9.933 1.00 45.66 430 ARG A C 1
ATOM 3387 O O . ARG A 1 430 ? 21.516 -22.727 -10.106 1.00 45.66 430 ARG A O 1
ATOM 3394 N N . ARG A 1 431 ? 21.342 -24.958 -10.146 1.00 45.28 431 ARG A N 1
ATOM 3395 C CA . ARG A 1 431 ? 22.697 -25.199 -10.680 1.00 45.28 431 ARG A CA 1
ATOM 3396 C C . ARG A 1 431 ? 22.838 -24.806 -12.154 1.00 45.28 431 ARG A C 1
ATOM 3398 O O . ARG A 1 431 ? 23.925 -24.401 -12.534 1.00 45.28 431 ARG A O 1
ATOM 3405 N N . ARG A 1 432 ? 21.777 -24.903 -12.962 1.00 48.88 432 ARG A N 1
ATOM 3406 C CA . ARG A 1 432 ? 21.732 -24.530 -14.384 1.00 48.88 432 ARG A CA 1
ATOM 3407 C C . ARG A 1 432 ? 21.654 -23.012 -14.552 1.00 48.88 432 ARG A C 1
ATOM 3409 O O . ARG A 1 432 ? 22.427 -22.463 -15.324 1.00 48.88 432 ARG A O 1
ATOM 3416 N N . LEU A 1 433 ? 20.808 -22.342 -13.769 1.00 46.28 433 LEU A N 1
ATOM 3417 C CA . LEU A 1 433 ? 20.752 -20.882 -13.647 1.00 46.28 433 LEU A CA 1
ATOM 3418 C C . LEU A 1 433 ? 22.039 -20.319 -13.032 1.00 46.28 433 LEU A C 1
ATOM 3420 O O . LEU A 1 433 ? 22.511 -19.282 -13.477 1.00 46.28 433 LEU A O 1
ATOM 3424 N N . ALA A 1 434 ? 22.662 -21.026 -12.082 1.00 43.50 434 ALA A N 1
ATOM 3425 C CA . ALA A 1 434 ? 24.000 -20.687 -11.597 1.00 43.50 434 ALA A CA 1
ATOM 3426 C C . ALA A 1 434 ? 25.097 -20.954 -12.645 1.00 43.50 434 ALA A C 1
ATOM 3428 O O . ALA A 1 434 ? 26.099 -20.258 -12.647 1.00 43.50 434 ALA A O 1
ATOM 3429 N N . HIS A 1 435 ? 24.931 -21.919 -13.557 1.00 41.75 435 HIS A N 1
ATOM 3430 C CA . HIS A 1 435 ? 25.862 -22.120 -14.676 1.00 41.75 435 HIS A CA 1
ATOM 3431 C C . HIS A 1 435 ? 25.733 -21.029 -15.749 1.00 41.75 435 HIS A C 1
ATOM 3433 O O . HIS A 1 435 ? 26.745 -20.614 -16.298 1.00 41.75 435 HIS A O 1
ATOM 3439 N N . PHE A 1 436 ? 24.517 -20.537 -16.018 1.00 46.34 436 PHE A N 1
ATOM 3440 C CA . PHE A 1 436 ? 24.287 -19.395 -16.914 1.00 46.34 436 PHE A CA 1
ATOM 3441 C C . PHE A 1 436 ? 24.718 -18.061 -16.277 1.00 46.34 436 PHE A C 1
ATOM 3443 O O . PHE A 1 436 ? 25.367 -17.255 -16.926 1.00 46.34 436 PHE A O 1
ATOM 3450 N N . GLY A 1 437 ? 24.419 -17.835 -14.995 1.00 44.22 437 GLY A N 1
ATOM 3451 C CA . GLY A 1 437 ? 24.687 -16.564 -14.309 1.00 44.22 437 GLY A CA 1
ATOM 3452 C C . GLY A 1 437 ? 26.137 -16.322 -13.868 1.00 44.22 437 GLY A C 1
ATOM 3453 O O . GLY A 1 437 ? 26.448 -15.214 -13.447 1.00 44.22 437 GLY A O 1
ATOM 3454 N N . VAL A 1 438 ? 27.027 -17.321 -13.932 1.00 45.41 438 VAL A N 1
ATOM 3455 C CA . VAL A 1 438 ? 28.421 -17.185 -13.450 1.00 45.41 438 VAL A CA 1
ATOM 3456 C C . VAL A 1 438 ? 29.424 -16.873 -14.573 1.00 45.41 438 VAL A C 1
ATOM 3458 O O . VAL A 1 438 ? 30.518 -16.412 -14.267 1.00 45.41 438 VAL A O 1
ATOM 3461 N N . PHE A 1 439 ? 29.075 -17.051 -15.857 1.00 49.16 439 PHE A N 1
ATOM 3462 C CA . PHE A 1 439 ? 30.056 -16.951 -16.957 1.00 49.16 439 PHE A CA 1
ATOM 3463 C C . PHE A 1 439 ? 29.680 -16.050 -18.146 1.00 49.16 439 PHE A C 1
ATOM 3465 O O . PHE A 1 439 ? 30.499 -15.898 -19.048 1.00 49.16 439 PHE A O 1
ATOM 3472 N N . THR A 1 440 ? 28.498 -15.426 -18.173 1.00 70.25 440 THR A N 1
ATOM 3473 C CA . THR A 1 440 ? 28.135 -14.460 -19.229 1.00 70.25 440 THR A CA 1
ATOM 3474 C C . THR A 1 440 ? 27.952 -13.067 -18.642 1.00 70.25 440 THR A C 1
ATOM 3476 O O . THR A 1 440 ? 26.927 -12.782 -18.019 1.00 70.25 440 THR A O 1
ATOM 3479 N N . SER A 1 441 ? 28.948 -12.207 -18.844 1.00 86.81 441 SER A N 1
ATOM 3480 C CA . SER A 1 441 ? 28.875 -10.778 -18.549 1.00 86.81 441 SER A CA 1
ATOM 3481 C C . SER A 1 441 ? 29.052 -9.968 -19.830 1.00 86.81 441 SER A C 1
ATOM 3483 O O . SER A 1 441 ? 29.721 -10.403 -20.767 1.00 86.81 441 SER A O 1
ATOM 3485 N N . VAL A 1 442 ? 28.399 -8.809 -19.900 1.00 93.06 442 VAL A N 1
ATOM 3486 C CA . VAL A 1 442 ? 28.576 -7.868 -21.009 1.00 93.06 442 VAL A CA 1
ATOM 3487 C C . VAL A 1 442 ? 29.638 -6.849 -20.600 1.00 93.06 442 VAL A C 1
ATOM 3489 O O . VAL A 1 442 ? 29.374 -6.063 -19.686 1.00 93.06 442 VAL A O 1
ATOM 3492 N N . PRO A 1 443 ? 30.819 -6.828 -21.237 1.00 93.44 443 PRO A N 1
ATOM 3493 C CA . PRO A 1 443 ? 31.849 -5.849 -20.925 1.00 93.44 443 PRO A CA 1
ATOM 3494 C C . PRO A 1 443 ? 31.443 -4.456 -21.423 1.00 93.44 443 PRO A C 1
ATOM 3496 O O . PRO A 1 443 ? 31.060 -4.272 -22.582 1.00 93.44 443 PRO A O 1
ATOM 3499 N N . LEU A 1 444 ? 31.559 -3.460 -20.548 1.00 96.06 444 LEU A N 1
ATOM 3500 C CA . LEU A 1 444 ? 31.154 -2.077 -20.806 1.00 96.06 444 LEU A CA 1
ATOM 3501 C C . LEU A 1 444 ? 32.370 -1.155 -20.909 1.00 96.06 444 LEU A C 1
ATOM 3503 O O . LEU A 1 444 ? 33.355 -1.335 -20.186 1.00 96.06 444 LEU A O 1
ATOM 3507 N N . SER A 1 445 ? 32.308 -0.181 -21.815 1.00 94.75 445 SER A N 1
ATOM 3508 C CA . SER A 1 445 ? 33.284 0.909 -21.922 1.00 94.75 445 SER A CA 1
ATOM 3509 C C . SER A 1 445 ? 32.780 2.195 -21.280 1.00 94.75 445 SER A C 1
ATOM 3511 O O . SER A 1 445 ? 33.572 2.894 -20.667 1.00 94.75 445 SER A O 1
ATOM 3513 N N . THR A 1 446 ? 31.481 2.485 -21.383 1.00 96.06 446 THR A N 1
ATOM 3514 C CA . THR A 1 446 ? 30.902 3.758 -20.927 1.00 96.06 446 THR A CA 1
ATOM 3515 C C . THR A 1 446 ? 29.495 3.532 -20.386 1.00 96.06 446 THR A C 1
ATOM 3517 O O . THR A 1 446 ? 28.713 2.759 -20.952 1.00 96.06 446 THR A O 1
ATOM 3520 N N . ILE A 1 447 ? 29.160 4.215 -19.294 1.00 96.69 447 ILE A N 1
ATOM 3521 C CA . ILE A 1 447 ? 27.826 4.222 -18.686 1.00 96.69 447 ILE A CA 1
ATOM 3522 C C . ILE A 1 447 ? 27.281 5.639 -18.780 1.00 96.69 447 ILE A C 1
ATOM 3524 O O . ILE A 1 447 ? 27.967 6.579 -18.398 1.00 96.69 447 ILE A O 1
ATOM 3528 N N . GLN A 1 448 ? 26.052 5.796 -19.269 1.00 97.25 448 GLN A N 1
ATOM 3529 C CA . GLN A 1 448 ? 25.450 7.108 -19.483 1.00 97.25 448 GLN A CA 1
ATOM 3530 C C . GLN A 1 448 ? 24.022 7.157 -18.936 1.00 97.25 448 GLN A C 1
ATOM 3532 O O . GLN A 1 448 ? 23.207 6.264 -19.185 1.00 97.25 448 GLN A O 1
ATOM 3537 N N . PHE A 1 449 ? 23.717 8.236 -18.219 1.00 97.44 449 PHE A N 1
ATOM 3538 C CA . PHE A 1 449 ? 22.375 8.590 -17.766 1.00 97.44 449 PHE A CA 1
ATOM 3539 C C . PHE A 1 449 ? 21.933 9.873 -18.462 1.00 97.44 449 PHE A C 1
ATOM 3541 O O . PHE A 1 449 ? 22.726 10.792 -18.684 1.00 97.44 449 PHE A O 1
ATOM 3548 N N . GLY A 1 450 ? 20.650 9.961 -18.791 1.00 95.44 450 GLY A N 1
ATOM 3549 C CA . GLY A 1 450 ? 20.179 11.071 -19.602 1.00 95.44 450 GLY A CA 1
ATOM 3550 C C . GLY A 1 450 ? 18.677 11.265 -19.599 1.00 95.44 450 GLY A C 1
ATOM 3551 O O . GLY A 1 450 ? 17.961 10.783 -18.721 1.00 95.44 450 GLY A O 1
ATOM 3552 N N . TRP A 1 451 ? 18.216 12.012 -20.594 1.00 94.44 451 TRP A N 1
ATOM 3553 C CA . TRP A 1 451 ? 16.826 12.404 -20.764 1.00 94.44 451 TRP A CA 1
ATOM 3554 C C . TRP A 1 451 ? 16.325 12.055 -22.164 1.00 94.44 451 TRP A C 1
ATOM 3556 O O . TRP A 1 451 ? 16.952 12.403 -23.165 1.00 94.44 451 TRP A O 1
ATOM 3566 N N . GLU A 1 452 ? 15.176 11.384 -22.230 1.00 91.44 452 GLU A N 1
ATOM 3567 C CA . GLU A 1 452 ? 14.462 11.102 -23.479 1.00 91.44 452 GLU A CA 1
ATOM 3568 C C . GLU A 1 452 ? 13.700 12.372 -23.906 1.00 91.44 452 GLU A C 1
ATOM 3570 O O . GLU A 1 452 ? 12.676 12.727 -23.319 1.00 91.44 452 GLU A O 1
ATOM 3575 N N . CYS A 1 453 ? 14.226 13.100 -24.894 1.00 89.31 453 CYS A N 1
ATOM 3576 C CA . CYS A 1 453 ? 13.650 14.359 -25.366 1.00 89.31 453 CYS A CA 1
ATOM 3577 C C . CYS A 1 453 ? 12.419 14.118 -26.254 1.00 89.31 453 CYS A C 1
ATOM 3579 O O . CYS A 1 453 ? 12.278 13.075 -26.894 1.00 89.31 453 CYS A O 1
ATOM 3581 N N . ARG A 1 454 ? 11.525 15.114 -26.339 1.00 83.44 454 ARG A N 1
ATOM 3582 C CA . ARG A 1 454 ? 10.274 15.016 -27.121 1.00 83.44 454 ARG A CA 1
ATOM 3583 C C . ARG A 1 454 ? 10.496 14.826 -28.616 1.00 83.44 454 ARG A C 1
ATOM 3585 O O . ARG A 1 454 ? 9.654 14.232 -29.275 1.00 83.44 454 ARG A O 1
ATOM 3592 N N . ASP A 1 455 ? 11.612 15.322 -29.134 1.00 84.38 455 ASP A N 1
ATOM 3593 C CA . ASP A 1 455 ? 12.039 15.193 -30.528 1.00 84.38 455 ASP A CA 1
ATOM 3594 C C . ASP A 1 455 ? 12.703 13.839 -30.837 1.00 84.38 455 ASP A C 1
ATOM 3596 O O . ASP A 1 455 ? 13.290 13.674 -31.900 1.00 84.38 455 ASP A O 1
ATOM 3600 N N . ASN A 1 456 ? 12.569 12.855 -29.937 1.00 86.31 456 ASN A N 1
ATOM 3601 C CA . ASN A 1 456 ? 13.188 11.533 -30.021 1.00 86.31 456 ASN A CA 1
ATOM 3602 C C . ASN A 1 456 ? 14.723 11.575 -30.046 1.00 86.31 456 ASN A C 1
ATOM 3604 O O . ASN A 1 456 ? 15.337 10.738 -30.698 1.00 86.31 456 ASN A O 1
ATOM 3608 N N . THR A 1 457 ? 15.341 12.501 -29.314 1.00 90.44 457 THR A N 1
ATOM 3609 C CA . THR A 1 457 ? 16.790 12.514 -29.060 1.00 90.44 457 THR A CA 1
ATOM 3610 C C . THR A 1 457 ? 17.068 12.175 -27.597 1.00 90.44 457 THR A C 1
ATOM 3612 O O . THR A 1 457 ? 16.356 12.616 -26.696 1.00 90.44 457 THR A O 1
ATOM 3615 N N . PHE A 1 458 ? 18.115 11.402 -27.328 1.00 94.38 458 PHE A N 1
ATOM 3616 C CA . PHE A 1 458 ? 18.593 11.142 -25.975 1.00 94.38 458 PHE A CA 1
ATOM 3617 C C . PHE A 1 458 ? 19.680 12.155 -25.609 1.00 94.38 458 PHE A C 1
ATOM 3619 O O . PHE A 1 458 ? 20.773 12.129 -26.176 1.00 94.38 458 PHE A O 1
ATOM 3626 N N . SER A 1 459 ? 19.380 13.047 -24.659 1.00 96.44 459 SER A N 1
ATOM 3627 C CA . SER A 1 459 ? 20.393 13.944 -24.098 1.00 96.44 459 SER A CA 1
ATOM 3628 C C . SER A 1 459 ? 21.167 13.205 -23.016 1.00 96.44 459 SER A C 1
ATOM 3630 O O . SER A 1 459 ? 20.590 12.883 -21.975 1.00 96.44 459 SER A O 1
ATOM 3632 N N . VAL A 1 460 ? 22.448 12.928 -23.240 1.00 96.75 460 VAL A N 1
ATOM 3633 C CA . VAL A 1 460 ? 23.352 12.455 -22.184 1.00 96.75 460 VAL 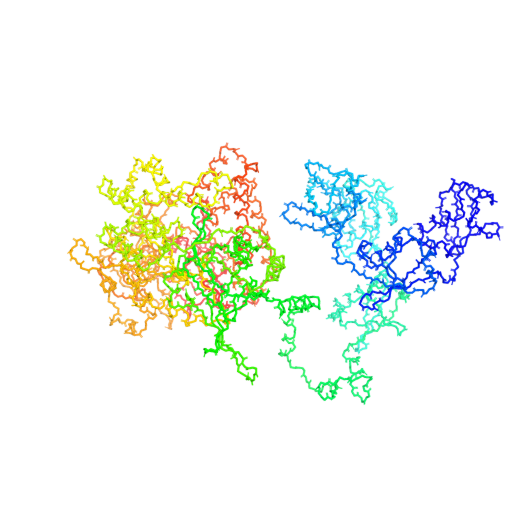A CA 1
ATOM 3634 C C . VAL A 1 460 ? 23.580 13.626 -21.240 1.00 96.75 460 VAL A C 1
ATOM 3636 O O . VAL A 1 460 ? 23.887 14.720 -21.684 1.00 96.75 460 VAL A O 1
ATOM 3639 N N . GLU A 1 461 ? 23.385 13.430 -19.942 1.00 96.38 461 GLU A N 1
ATOM 3640 C CA . GLU A 1 461 ? 23.525 14.501 -18.937 1.00 96.38 461 GLU A CA 1
ATOM 3641 C C . GLU A 1 461 ? 24.502 14.110 -17.822 1.00 96.38 461 GLU A C 1
ATOM 3643 O O . GLU A 1 461 ? 24.881 14.938 -16.994 1.00 96.38 461 GLU A O 1
ATOM 3648 N N . TRP A 1 462 ? 24.902 12.841 -17.807 1.00 96.50 462 TRP A N 1
ATOM 3649 C CA . TRP A 1 462 ? 26.010 12.309 -17.039 1.00 96.50 462 TRP A CA 1
ATOM 3650 C C . TRP A 1 462 ? 26.561 11.090 -17.771 1.00 96.50 462 TRP A C 1
ATOM 3652 O O . TRP A 1 462 ? 25.790 10.244 -18.239 1.00 96.50 462 TRP A O 1
ATOM 3662 N N . ASP A 1 463 ? 27.877 10.983 -17.833 1.00 95.12 463 ASP A N 1
ATOM 3663 C CA . ASP A 1 463 ? 28.587 9.835 -18.361 1.00 95.12 463 ASP A CA 1
ATOM 3664 C C . ASP A 1 463 ? 29.857 9.539 -17.565 1.00 95.12 463 ASP A C 1
ATOM 3666 O O . ASP A 1 463 ? 30.444 10.404 -16.917 1.00 95.12 463 ASP A O 1
ATOM 3670 N N . GLU A 1 464 ? 30.260 8.275 -17.601 1.00 93.94 464 GLU A N 1
ATOM 3671 C CA . GLU A 1 464 ? 31.516 7.811 -17.033 1.00 93.94 464 GLU A CA 1
ATOM 3672 C C . GLU A 1 464 ? 32.105 6.724 -17.931 1.00 93.94 464 GLU A C 1
ATOM 3674 O O . GLU A 1 464 ? 31.466 5.695 -18.190 1.00 93.94 464 GLU A O 1
ATOM 3679 N N . ASP A 1 465 ? 33.341 6.940 -18.376 1.00 93.50 465 ASP A N 1
ATOM 3680 C CA . ASP A 1 465 ? 34.145 5.908 -19.021 1.00 93.50 465 ASP A CA 1
ATOM 3681 C C . ASP A 1 465 ? 34.712 4.952 -17.967 1.00 93.50 465 ASP A C 1
ATOM 3683 O O . ASP A 1 465 ? 35.378 5.352 -17.012 1.00 93.50 465 ASP A O 1
ATOM 3687 N N . VAL A 1 466 ? 34.454 3.658 -18.147 1.00 89.94 466 VAL A N 1
ATOM 3688 C CA . VAL A 1 466 ? 34.782 2.605 -17.186 1.00 89.94 466 VAL A CA 1
ATOM 3689 C C . VAL A 1 466 ? 35.838 1.648 -17.739 1.00 89.94 466 VAL A C 1
ATOM 3691 O O . VAL A 1 466 ? 35.609 0.844 -18.647 1.00 89.94 466 VAL A O 1
ATOM 3694 N N . THR A 1 467 ? 37.020 1.669 -17.122 1.00 82.50 467 THR A N 1
ATOM 3695 C CA . THR A 1 467 ? 38.150 0.784 -17.468 1.00 82.50 467 THR A CA 1
ATOM 3696 C C . THR A 1 467 ? 37.900 -0.675 -17.092 1.00 82.50 467 THR A C 1
ATOM 3698 O O . THR A 1 467 ? 38.398 -1.584 -17.762 1.00 82.50 467 THR A O 1
ATOM 3701 N N . SER A 1 468 ? 37.056 -0.936 -16.090 1.00 86.38 468 SER A N 1
ATOM 3702 C CA . SER A 1 468 ? 36.625 -2.273 -15.666 1.00 86.38 468 SER A CA 1
ATOM 3703 C C . SER A 1 468 ? 35.149 -2.249 -15.253 1.00 86.38 468 SER A C 1
ATOM 3705 O O . SER A 1 468 ? 34.809 -2.056 -14.085 1.00 86.38 468 SER A O 1
ATOM 3707 N N . GLY A 1 469 ? 34.262 -2.385 -16.243 1.00 91.38 469 GLY A N 1
ATOM 3708 C CA . GLY A 1 469 ? 32.813 -2.382 -16.059 1.00 91.38 469 GLY A CA 1
ATOM 3709 C C . GLY A 1 469 ? 32.162 -3.577 -16.745 1.00 91.38 469 GLY A C 1
ATOM 3710 O O . GLY A 1 469 ? 32.511 -3.907 -17.879 1.00 91.38 469 GLY A O 1
ATOM 3711 N N . GLU A 1 470 ? 31.205 -4.214 -16.078 1.00 94.06 470 GLU A N 1
ATOM 3712 C CA . GLU A 1 470 ? 30.429 -5.311 -16.656 1.00 94.06 470 GLU A CA 1
ATOM 3713 C C . GLU A 1 470 ? 28.951 -5.236 -16.273 1.00 94.06 470 GLU A C 1
ATOM 3715 O O . GLU A 1 470 ? 28.594 -4.801 -15.180 1.00 94.06 470 GLU A O 1
ATOM 3720 N N . LEU A 1 471 ? 28.081 -5.706 -17.160 1.00 95.06 471 LEU A N 1
ATOM 3721 C CA . LEU A 1 471 ? 26.675 -5.958 -16.872 1.00 95.06 471 LEU A CA 1
ATOM 3722 C C . LEU A 1 471 ? 26.456 -7.463 -16.702 1.00 95.06 471 LEU A C 1
ATOM 3724 O O . LEU A 1 471 ? 26.775 -8.256 -17.587 1.00 95.06 471 LEU A O 1
ATOM 3728 N N . VAL A 1 472 ? 25.869 -7.844 -15.570 1.00 92.31 472 VAL A N 1
ATOM 3729 C CA . VAL A 1 472 ? 25.512 -9.229 -15.240 1.00 92.31 472 VAL A CA 1
ATOM 3730 C C . VAL A 1 472 ? 24.051 -9.329 -14.827 1.00 92.31 472 VAL A C 1
ATOM 3732 O O . VAL A 1 472 ? 23.452 -8.355 -14.374 1.00 92.31 472 VAL A O 1
ATOM 3735 N N . PHE A 1 473 ? 23.472 -10.521 -14.936 1.00 91.00 473 PHE A N 1
ATOM 3736 C CA . PHE A 1 473 ? 22.133 -10.797 -14.426 1.00 91.00 473 PHE A CA 1
ATOM 3737 C C . PHE A 1 473 ? 22.202 -11.631 -13.144 1.00 91.00 473 PHE A C 1
ATOM 3739 O O . PHE A 1 473 ? 22.824 -12.690 -13.111 1.00 91.00 473 PHE A O 1
ATOM 3746 N N . ASP A 1 474 ? 21.542 -11.156 -12.088 1.00 86.81 474 ASP A N 1
ATOM 3747 C CA . ASP A 1 474 ? 21.355 -11.873 -10.830 1.00 86.81 474 ASP A CA 1
ATOM 3748 C C . ASP A 1 474 ? 19.997 -12.604 -10.858 1.00 86.81 474 ASP A C 1
ATOM 3750 O O . ASP A 1 474 ? 18.947 -11.963 -10.701 1.00 86.81 474 ASP A O 1
ATOM 3754 N N . PRO A 1 475 ? 19.975 -13.938 -11.050 1.00 78.69 475 PRO A N 1
ATOM 3755 C CA . PRO A 1 475 ? 18.732 -14.697 -11.150 1.00 78.69 475 PRO A CA 1
ATOM 3756 C C . PRO A 1 475 ? 18.002 -14.836 -9.810 1.00 78.69 475 PRO A C 1
ATOM 3758 O O . PRO A 1 475 ? 16.784 -15.021 -9.806 1.00 78.69 475 PRO A O 1
ATOM 3761 N N . GLU A 1 476 ? 18.701 -14.740 -8.673 1.00 79.25 476 GLU A N 1
ATOM 3762 C CA . GLU A 1 476 ? 18.065 -14.832 -7.356 1.00 79.25 476 GLU A CA 1
ATOM 3763 C C . GLU A 1 476 ? 17.270 -13.564 -7.046 1.00 79.25 476 GLU A C 1
ATOM 3765 O O . GLU A 1 476 ? 16.149 -13.638 -6.533 1.00 79.25 476 GLU A O 1
ATOM 3770 N N . ARG A 1 477 ? 17.830 -12.400 -7.395 1.00 79.69 477 ARG A N 1
ATOM 3771 C CA . ARG A 1 477 ? 17.191 -11.091 -7.191 1.00 79.69 477 ARG A CA 1
ATOM 3772 C C . ARG A 1 477 ? 16.310 -10.654 -8.357 1.00 79.69 477 ARG A C 1
ATOM 3774 O O . ARG A 1 477 ? 15.481 -9.763 -8.179 1.00 79.69 477 ARG A O 1
ATOM 3781 N N . ARG A 1 478 ? 16.448 -11.298 -9.522 1.00 88.44 478 ARG A N 1
ATOM 3782 C CA . ARG A 1 478 ? 15.868 -10.873 -10.808 1.00 88.44 478 ARG A CA 1
ATOM 3783 C C . ARG A 1 478 ? 16.247 -9.428 -11.144 1.00 88.44 478 ARG A C 1
ATOM 3785 O O . ARG A 1 478 ? 15.391 -8.594 -11.457 1.00 88.44 478 ARG A O 1
ATOM 3792 N N . GLU A 1 479 ? 17.542 -9.146 -11.056 1.00 92.19 479 GLU A N 1
ATOM 3793 C CA . GLU A 1 479 ? 18.126 -7.817 -11.243 1.00 92.19 479 GLU A CA 1
ATOM 3794 C C . GLU A 1 479 ? 19.261 -7.868 -12.273 1.00 92.19 479 GLU A C 1
ATOM 3796 O O . GLU A 1 479 ? 20.142 -8.719 -12.197 1.00 92.19 479 GLU A O 1
ATOM 3801 N N . PHE A 1 480 ? 19.264 -6.931 -13.215 1.00 94.62 480 PHE A N 1
ATOM 3802 C CA . PHE A 1 480 ? 20.453 -6.577 -13.979 1.00 94.62 480 PHE A CA 1
ATOM 3803 C C . PHE A 1 480 ? 21.361 -5.736 -13.086 1.00 94.62 480 PHE A C 1
ATOM 3805 O O . PHE A 1 480 ? 20.912 -4.762 -12.484 1.00 94.62 480 PHE A O 1
ATOM 3812 N N . ARG A 1 481 ? 22.630 -6.114 -12.961 1.00 94.31 481 ARG A N 1
ATOM 3813 C CA . ARG A 1 481 ? 23.604 -5.435 -12.107 1.00 94.31 481 ARG A CA 1
ATOM 3814 C C . ARG A 1 481 ? 24.777 -4.996 -12.965 1.00 94.31 481 ARG A C 1
ATOM 3816 O O . ARG A 1 481 ? 25.500 -5.832 -13.497 1.00 94.31 481 ARG A O 1
ATOM 3823 N N . ILE A 1 482 ? 24.955 -3.688 -13.081 1.00 96.12 482 ILE A N 1
ATOM 3824 C CA . ILE A 1 482 ? 26.149 -3.098 -13.677 1.00 96.12 482 ILE A CA 1
ATOM 3825 C C . ILE A 1 482 ? 27.168 -2.958 -12.555 1.00 96.12 482 ILE A C 1
ATOM 3827 O O . ILE A 1 482 ? 26.902 -2.263 -11.574 1.00 96.12 482 ILE A O 1
ATOM 3831 N N . LYS A 1 483 ? 28.296 -3.650 -12.667 1.00 94.06 483 LYS A N 1
ATOM 3832 C CA . LYS A 1 483 ? 29.401 -3.608 -11.713 1.00 94.06 483 LYS A CA 1
ATOM 3833 C C . LYS A 1 483 ? 30.526 -2.771 -12.294 1.00 94.06 483 LYS A C 1
ATOM 3835 O O . LYS A 1 483 ? 30.950 -3.010 -13.419 1.00 94.06 483 LYS A O 1
ATOM 3840 N N . ILE A 1 484 ? 31.006 -1.822 -11.505 1.00 93.19 484 ILE A N 1
ATOM 3841 C CA . ILE A 1 484 ? 32.141 -0.964 -11.830 1.00 93.19 484 ILE A CA 1
ATOM 3842 C C . ILE A 1 484 ? 33.208 -1.243 -10.776 1.00 93.19 484 ILE A C 1
ATOM 3844 O O . ILE A 1 484 ? 32.995 -0.985 -9.585 1.00 93.19 484 ILE A O 1
ATOM 3848 N N . TYR A 1 485 ? 34.325 -1.821 -11.204 1.00 89.25 485 TYR A N 1
ATOM 3849 C CA . TYR A 1 485 ? 35.418 -2.203 -10.319 1.00 89.25 485 TYR A CA 1
ATOM 3850 C C . TYR A 1 485 ? 36.390 -1.042 -10.168 1.00 89.25 485 TYR A C 1
ATOM 3852 O O . TYR A 1 485 ? 37.009 -0.620 -11.141 1.00 89.25 485 TYR A O 1
ATOM 3860 N N . ASP A 1 486 ? 36.537 -0.553 -8.942 1.00 80.00 486 ASP A N 1
ATOM 3861 C CA . ASP A 1 486 ? 37.498 0.491 -8.616 1.00 80.00 486 ASP A CA 1
ATOM 3862 C C . ASP A 1 486 ? 38.730 -0.139 -7.949 1.00 80.00 486 ASP A C 1
ATOM 3864 O O . ASP A 1 486 ? 38.666 -0.674 -6.836 1.00 80.00 486 ASP A O 1
ATOM 3868 N N . SER A 1 487 ? 39.851 -0.114 -8.674 1.00 68.56 487 SER A N 1
ATOM 3869 C CA . SER A 1 487 ? 41.132 -0.651 -8.215 1.00 68.56 487 SER A CA 1
ATOM 3870 C C . SER A 1 487 ? 41.775 0.185 -7.108 1.00 68.56 487 SER A C 1
ATOM 3872 O O . SER A 1 487 ? 42.575 -0.358 -6.351 1.00 68.56 487 SER A O 1
ATOM 3874 N N . GLU A 1 488 ? 41.440 1.473 -6.993 1.00 71.94 488 GLU A N 1
ATOM 3875 C CA . GLU A 1 488 ? 42.023 2.374 -5.993 1.00 71.94 488 GLU A CA 1
ATOM 3876 C C . GLU A 1 488 ? 41.298 2.270 -4.648 1.00 71.94 488 GLU A C 1
ATOM 3878 O O . GLU A 1 488 ? 41.938 2.234 -3.596 1.00 71.94 488 GLU A O 1
ATOM 3883 N N . SER A 1 489 ? 39.963 2.171 -4.661 1.00 70.19 489 SER A N 1
ATOM 3884 C CA . SER A 1 489 ? 39.158 2.122 -3.429 1.00 70.19 489 SER A CA 1
ATOM 3885 C C . SER A 1 489 ? 38.903 0.714 -2.878 1.00 70.19 489 SER A C 1
ATOM 3887 O O . SER A 1 489 ? 38.333 0.581 -1.791 1.00 70.19 489 SER A O 1
ATOM 3889 N N . ALA A 1 490 ? 39.308 -0.340 -3.601 1.00 77.69 490 ALA A N 1
ATOM 3890 C CA . ALA A 1 490 ? 39.003 -1.742 -3.283 1.00 77.69 490 ALA A CA 1
ATOM 3891 C C . ALA A 1 490 ? 37.495 -2.000 -3.055 1.00 77.69 490 ALA A C 1
ATOM 3893 O O . ALA A 1 490 ? 37.095 -2.883 -2.287 1.00 77.69 490 ALA A O 1
ATOM 3894 N N . MET A 1 491 ? 36.644 -1.222 -3.727 1.00 85.38 491 MET A N 1
ATOM 3895 C CA . MET A 1 491 ? 35.188 -1.313 -3.676 1.00 85.38 491 MET A CA 1
ATOM 3896 C C . MET A 1 491 ? 34.639 -1.509 -5.089 1.00 85.38 491 MET A C 1
ATOM 3898 O O . MET A 1 491 ? 35.172 -1.012 -6.075 1.00 85.38 491 MET A O 1
ATOM 3902 N N . THR A 1 492 ? 33.538 -2.240 -5.197 1.00 90.12 492 THR A N 1
ATOM 3903 C CA . THR A 1 492 ? 32.762 -2.357 -6.433 1.00 90.12 492 THR A CA 1
ATOM 3904 C C . THR A 1 492 ? 31.531 -1.471 -6.309 1.00 90.12 492 THR A C 1
ATOM 3906 O O . THR A 1 492 ? 30.733 -1.654 -5.384 1.00 90.12 492 THR A O 1
ATOM 3909 N N . ARG A 1 493 ? 31.366 -0.510 -7.224 1.00 93.12 493 ARG A N 1
ATOM 3910 C CA . ARG A 1 493 ? 30.118 0.254 -7.376 1.00 93.12 493 ARG A CA 1
ATOM 3911 C C . ARG A 1 493 ? 29.135 -0.574 -8.194 1.00 93.12 493 ARG A C 1
ATOM 3913 O O . ARG A 1 493 ? 29.520 -1.229 -9.158 1.00 93.12 493 ARG A O 1
ATOM 3920 N N . ILE A 1 494 ? 27.869 -0.572 -7.791 1.00 93.81 494 ILE A N 1
ATOM 3921 C CA . ILE A 1 494 ? 26.834 -1.400 -8.403 1.00 93.81 494 ILE A CA 1
ATOM 3922 C C . ILE A 1 494 ? 25.604 -0.552 -8.715 1.00 93.81 494 ILE A C 1
ATOM 3924 O O . ILE A 1 494 ? 25.056 0.107 -7.831 1.00 93.81 494 ILE A O 1
ATOM 3928 N N . ILE A 1 495 ? 25.144 -0.621 -9.962 1.00 96.38 495 ILE A N 1
ATOM 3929 C CA . ILE A 1 495 ? 23.844 -0.105 -10.399 1.00 96.38 495 ILE A CA 1
ATOM 3930 C C . ILE A 1 495 ? 22.934 -1.317 -10.597 1.00 96.38 495 ILE A C 1
ATOM 3932 O O . ILE A 1 495 ? 23.150 -2.116 -11.507 1.00 96.38 495 ILE A O 1
ATOM 3936 N N . ALA A 1 496 ? 21.939 -1.487 -9.730 1.00 94.56 496 ALA A N 1
ATOM 3937 C CA . ALA A 1 496 ? 21.006 -2.609 -9.783 1.00 94.56 496 ALA A CA 1
ATOM 3938 C C . ALA A 1 496 ? 19.645 -2.176 -10.347 1.00 94.56 496 ALA A C 1
ATOM 3940 O O . ALA A 1 496 ? 18.974 -1.298 -9.800 1.00 94.56 496 ALA A O 1
ATOM 3941 N N . ILE A 1 497 ? 19.226 -2.822 -11.433 1.00 96.00 497 ILE A N 1
ATOM 3942 C CA . ILE A 1 497 ? 17.985 -2.576 -12.166 1.00 96.00 497 ILE A CA 1
ATOM 3943 C C . ILE A 1 497 ? 17.121 -3.831 -12.065 1.00 96.00 497 ILE A C 1
ATOM 3945 O O . ILE A 1 497 ? 17.471 -4.893 -12.577 1.00 96.00 497 ILE A O 1
ATOM 3949 N N . ARG A 1 498 ? 15.960 -3.730 -11.418 1.00 92.88 498 ARG A N 1
ATOM 3950 C CA . ARG A 1 498 ? 15.000 -4.841 -11.381 1.00 92.88 498 ARG A CA 1
ATOM 3951 C C . ARG A 1 498 ? 14.376 -5.037 -12.749 1.00 92.88 498 ARG A C 1
ATOM 3953 O O . ARG A 1 498 ? 13.918 -4.073 -13.349 1.00 92.88 498 ARG A O 1
ATOM 3960 N N . VAL A 1 499 ? 14.240 -6.294 -13.168 1.00 91.75 499 VAL A N 1
ATOM 3961 C CA . VAL A 1 499 ? 13.563 -6.667 -14.425 1.00 91.75 499 VAL A CA 1
ATOM 3962 C C . VAL A 1 499 ? 12.172 -6.029 -14.522 1.00 91.75 499 VAL A C 1
ATOM 3964 O O . VAL A 1 499 ? 11.803 -5.502 -15.560 1.00 91.75 499 VAL A O 1
ATOM 3967 N N . ALA A 1 500 ? 11.425 -5.999 -13.415 1.00 90.31 500 ALA A N 1
ATOM 3968 C CA . ALA A 1 500 ? 10.085 -5.410 -13.363 1.00 90.31 500 ALA A CA 1
ATOM 3969 C C . ALA A 1 500 ? 10.048 -3.873 -13.476 1.00 90.31 500 ALA A C 1
ATOM 3971 O O . ALA A 1 500 ? 8.961 -3.319 -13.562 1.00 90.31 500 ALA A O 1
ATOM 3972 N N . HIS A 1 501 ? 11.192 -3.184 -13.404 1.00 92.75 501 HIS A N 1
ATOM 3973 C CA . HIS A 1 501 ? 11.272 -1.729 -13.569 1.00 92.75 501 HIS A CA 1
ATOM 3974 C C . HIS A 1 501 ? 11.607 -1.323 -15.011 1.00 92.75 501 HIS A C 1
ATOM 3976 O O . HIS A 1 501 ? 11.573 -0.133 -15.308 1.00 92.75 501 HIS A O 1
ATOM 3982 N N . ILE A 1 502 ? 11.964 -2.267 -15.889 1.00 92.75 502 ILE A N 1
ATOM 3983 C CA . ILE A 1 502 ? 12.318 -1.983 -17.283 1.00 92.75 502 ILE A CA 1
ATOM 3984 C C . ILE A 1 502 ? 11.024 -1.866 -18.092 1.00 92.75 502 ILE A C 1
ATOM 3986 O O . ILE A 1 502 ? 10.266 -2.829 -18.190 1.00 92.75 502 ILE A O 1
ATOM 3990 N N . ASN A 1 503 ? 10.778 -0.686 -18.662 1.00 90.12 503 ASN A N 1
ATOM 3991 C CA . ASN A 1 503 ? 9.649 -0.435 -19.556 1.00 90.12 503 ASN A CA 1
ATOM 3992 C C . ASN A 1 503 ? 9.916 -1.055 -20.933 1.00 90.12 503 ASN A C 1
ATOM 3994 O O . ASN A 1 503 ? 9.115 -1.827 -21.454 1.00 90.12 503 ASN A O 1
ATOM 3998 N N . TRP A 1 504 ? 11.087 -0.759 -21.497 1.00 92.31 504 TRP A N 1
ATOM 3999 C CA . TRP A 1 504 ? 11.594 -1.406 -22.701 1.00 92.31 504 TRP A CA 1
ATOM 4000 C C . TRP A 1 504 ? 13.124 -1.371 -22.719 1.00 92.31 504 TRP A C 1
ATOM 4002 O O . TRP A 1 504 ? 13.749 -0.554 -22.036 1.00 92.31 504 TRP A O 1
ATOM 4012 N N . ALA A 1 505 ? 13.720 -2.271 -23.497 1.00 94.81 505 ALA A N 1
ATOM 4013 C CA . ALA A 1 505 ? 15.160 -2.329 -23.704 1.00 94.81 505 ALA A CA 1
ATOM 4014 C C . ALA A 1 505 ? 15.487 -2.546 -25.185 1.00 94.81 505 ALA A C 1
ATOM 4016 O O . ALA A 1 505 ? 14.672 -3.099 -25.930 1.00 94.81 505 ALA A O 1
ATOM 4017 N N . SER A 1 506 ? 16.677 -2.133 -25.606 1.00 95.25 506 SER A N 1
ATOM 4018 C CA . SER A 1 506 ? 17.201 -2.388 -26.944 1.00 95.25 506 SER A CA 1
ATOM 4019 C C . SER A 1 506 ? 18.690 -2.692 -26.924 1.00 95.25 506 SER A C 1
ATOM 4021 O O . SER A 1 506 ? 19.408 -2.334 -25.986 1.00 95.25 506 SER A O 1
ATOM 4023 N N . ALA A 1 507 ? 19.129 -3.379 -27.973 1.00 95.69 507 ALA A N 1
ATOM 4024 C CA . ALA A 1 507 ? 20.516 -3.712 -28.240 1.00 95.69 507 ALA A CA 1
ATOM 4025 C C . ALA A 1 507 ? 20.771 -3.559 -29.738 1.00 95.69 507 ALA A C 1
ATOM 4027 O O . ALA A 1 507 ? 20.221 -4.303 -30.544 1.00 95.69 507 ALA A O 1
ATOM 4028 N N . ALA A 1 508 ? 21.584 -2.578 -30.120 1.00 94.69 508 ALA A N 1
ATOM 4029 C CA . ALA A 1 508 ? 21.903 -2.332 -31.522 1.00 94.69 508 ALA A CA 1
ATOM 4030 C C . ALA A 1 508 ? 23.238 -1.595 -31.683 1.00 94.69 508 ALA A C 1
ATOM 4032 O O . ALA A 1 508 ? 23.914 -1.239 -30.718 1.00 94.69 508 ALA A O 1
ATOM 4033 N N . MET A 1 509 ? 23.631 -1.387 -32.935 1.00 91.94 509 MET A N 1
ATOM 4034 C CA . MET A 1 509 ? 24.745 -0.515 -33.294 1.00 91.94 509 MET A CA 1
ATOM 4035 C C . MET A 1 509 ? 24.220 0.919 -33.382 1.00 91.94 509 MET A C 1
ATOM 4037 O O . MET A 1 509 ? 23.218 1.152 -34.055 1.00 91.94 509 MET A O 1
ATOM 4041 N N . ASP A 1 510 ? 24.871 1.870 -32.713 1.00 87.38 510 ASP A N 1
ATOM 4042 C CA . ASP A 1 510 ? 24.506 3.283 -32.846 1.00 87.38 510 ASP A CA 1
ATOM 4043 C C . ASP A 1 510 ? 24.906 3.858 -34.224 1.00 87.38 510 ASP A C 1
ATOM 4045 O O . ASP A 1 510 ? 25.495 3.171 -35.066 1.00 87.38 510 ASP A O 1
ATOM 4049 N N . SER A 1 511 ? 24.599 5.138 -34.466 1.00 80.62 511 SER A N 1
ATOM 4050 C CA . SER A 1 511 ? 24.929 5.836 -35.721 1.00 80.62 511 SER A CA 1
ATOM 4051 C C . SER A 1 511 ? 26.427 5.866 -36.044 1.00 80.62 511 SER A C 1
ATOM 4053 O O . SER A 1 511 ? 26.801 6.033 -37.202 1.00 80.62 511 SER A O 1
ATOM 4055 N N . SER A 1 512 ? 27.278 5.693 -35.033 1.00 85.00 512 SER A N 1
ATOM 4056 C CA . SER A 1 512 ? 28.737 5.658 -35.137 1.00 85.00 512 SER A CA 1
ATOM 4057 C C . SER A 1 512 ? 29.281 4.226 -35.209 1.00 85.00 512 SER A C 1
ATOM 4059 O O . SER A 1 512 ? 30.491 4.019 -35.133 1.00 85.00 512 SER A O 1
ATOM 4061 N N . VAL A 1 513 ? 28.408 3.227 -35.387 1.00 87.75 513 VAL A N 1
ATOM 4062 C CA . VAL A 1 513 ? 28.757 1.800 -35.447 1.00 87.75 513 VAL A CA 1
ATOM 4063 C C . VAL A 1 513 ? 29.378 1.312 -34.126 1.00 87.75 513 VAL A C 1
ATOM 4065 O O . VAL A 1 513 ? 30.242 0.433 -34.109 1.00 87.75 513 VAL A O 1
ATOM 4068 N N . ILE A 1 514 ? 28.899 1.838 -32.998 1.00 91.62 514 ILE A N 1
ATOM 4069 C CA . ILE A 1 514 ? 29.310 1.436 -31.651 1.00 91.62 514 ILE A CA 1
ATOM 4070 C C . ILE A 1 514 ? 28.217 0.545 -31.031 1.00 91.62 514 ILE A C 1
ATOM 4072 O O . ILE A 1 514 ? 27.045 0.940 -30.991 1.00 91.62 514 ILE A O 1
ATOM 4076 N N . PRO A 1 515 ? 28.555 -0.664 -30.537 1.00 95.56 515 PRO A N 1
ATOM 4077 C CA . PRO A 1 515 ? 27.580 -1.556 -29.918 1.00 95.56 515 PRO A CA 1
ATOM 4078 C C . PRO A 1 515 ? 27.037 -0.941 -28.622 1.00 95.56 515 PRO A C 1
ATOM 4080 O O . PRO A 1 515 ? 27.785 -0.661 -27.687 1.00 95.56 515 PRO A O 1
ATOM 4083 N N . THR A 1 516 ? 25.725 -0.727 -28.575 1.00 96.62 516 THR A N 1
ATOM 4084 C CA . THR A 1 516 ? 25.044 0.022 -27.521 1.00 96.62 516 THR A CA 1
ATOM 4085 C C . THR A 1 516 ? 23.814 -0.727 -27.018 1.00 96.62 516 THR A C 1
ATOM 4087 O O . THR A 1 516 ? 23.019 -1.254 -27.799 1.00 96.62 516 THR A O 1
ATOM 4090 N N . LEU A 1 517 ? 23.626 -0.708 -25.701 1.00 96.88 517 LEU A N 1
ATOM 4091 C CA . LEU A 1 517 ? 22.400 -1.128 -25.033 1.00 96.88 517 LEU A CA 1
ATOM 4092 C C . LEU A 1 517 ? 21.651 0.100 -24.523 1.00 96.88 517 LEU A C 1
ATOM 4094 O O . LEU A 1 517 ? 22.266 1.046 -24.021 1.00 96.88 517 LEU A O 1
ATOM 4098 N N . PHE A 1 518 ? 20.327 0.062 -24.580 1.00 96.50 518 PHE A N 1
ATOM 4099 C CA . PHE A 1 518 ? 19.481 1.095 -23.995 1.00 96.50 518 PHE A CA 1
ATOM 4100 C C . PHE A 1 518 ? 18.402 0.469 -23.119 1.00 96.50 518 PHE A C 1
ATOM 4102 O O . PHE A 1 518 ? 17.813 -0.552 -23.470 1.00 96.50 518 PHE A O 1
ATOM 4109 N N . MET A 1 519 ? 18.133 1.087 -21.971 1.00 96.00 519 MET A N 1
ATOM 4110 C CA . MET A 1 519 ? 17.046 0.701 -21.078 1.00 96.00 519 MET A CA 1
ATOM 4111 C C . MET A 1 519 ? 16.267 1.942 -20.642 1.00 96.00 519 MET A C 1
ATOM 4113 O O . MET A 1 519 ? 16.821 2.827 -19.987 1.00 96.00 519 MET A O 1
ATOM 4117 N N . SER A 1 520 ? 14.971 1.965 -20.958 1.00 94.00 520 SER A N 1
ATOM 4118 C CA . SER A 1 520 ? 14.015 2.926 -20.400 1.00 94.00 520 SER A CA 1
ATOM 4119 C C . SER A 1 520 ? 13.315 2.290 -19.202 1.00 94.00 520 SER A C 1
ATOM 4121 O O . SER A 1 520 ? 12.851 1.145 -19.266 1.00 94.00 520 SER A O 1
ATOM 4123 N N . LEU A 1 521 ? 13.260 3.011 -18.086 1.00 94.38 521 LEU A N 1
ATOM 4124 C CA . LEU A 1 521 ? 12.836 2.510 -16.785 1.00 94.38 521 LEU A CA 1
ATOM 4125 C C . LEU A 1 521 ? 11.596 3.246 -16.271 1.00 94.38 521 LEU A C 1
ATOM 4127 O O . LEU A 1 521 ? 11.477 4.465 -16.362 1.00 94.38 521 LEU A O 1
ATOM 4131 N N . GLU A 1 522 ? 10.702 2.516 -15.609 1.00 91.31 522 GLU A N 1
ATOM 4132 C CA . GLU A 1 522 ? 9.583 3.103 -14.865 1.00 91.31 522 GLU A CA 1
ATOM 4133 C C . GLU A 1 522 ? 10.049 3.705 -13.522 1.00 91.31 522 GLU A C 1
ATOM 4135 O O . GLU A 1 522 ? 9.488 4.684 -13.005 1.00 91.31 522 GLU A O 1
ATOM 4140 N N . HIS A 1 523 ? 11.099 3.126 -12.932 1.00 93.38 523 HIS A N 1
ATOM 4141 C CA . HIS A 1 523 ? 11.654 3.524 -11.640 1.00 93.38 523 HIS A CA 1
ATOM 4142 C C . HIS A 1 523 ? 13.189 3.563 -11.668 1.00 93.38 523 HIS A C 1
ATOM 4144 O O . HIS A 1 523 ? 13.788 2.689 -12.294 1.00 93.38 523 HIS A O 1
ATOM 4150 N N . PRO A 1 524 ? 13.828 4.510 -10.946 1.00 94.62 524 PRO A N 1
ATOM 4151 C CA . PRO A 1 524 ? 15.284 4.595 -10.862 1.00 94.62 524 PRO A CA 1
ATOM 4152 C C . PRO A 1 524 ? 15.952 3.290 -10.399 1.00 94.62 524 PRO A C 1
ATOM 4154 O O . PRO A 1 524 ? 15.359 2.552 -9.597 1.00 94.62 524 PRO A O 1
ATOM 4157 N N . PRO A 1 525 ? 17.192 3.015 -10.841 1.00 95.69 525 PRO A N 1
ATOM 4158 C CA . PRO A 1 525 ? 17.984 1.913 -10.318 1.00 95.69 525 PRO A CA 1
ATOM 4159 C C . PRO A 1 525 ? 18.400 2.149 -8.863 1.00 95.69 525 PRO A C 1
ATOM 4161 O O . PRO A 1 525 ? 18.305 3.249 -8.314 1.00 95.69 525 PRO A O 1
ATOM 4164 N N . HIS A 1 526 ? 18.896 1.095 -8.224 1.00 93.56 526 HIS A N 1
ATOM 4165 C CA . HIS A 1 526 ? 19.552 1.202 -6.928 1.00 93.56 526 HIS A CA 1
ATOM 4166 C C . HIS A 1 526 ? 21.056 1.382 -7.105 1.00 93.56 526 HIS A C 1
ATOM 4168 O O . HIS A 1 526 ? 21.688 0.622 -7.835 1.00 93.56 526 HIS A O 1
ATOM 4174 N N . PHE A 1 527 ? 21.620 2.345 -6.382 1.00 94.25 527 PHE A N 1
ATOM 4175 C CA . PHE A 1 527 ? 23.060 2.572 -6.322 1.00 94.25 527 PHE A CA 1
ATOM 4176 C C . PHE A 1 527 ? 23.625 1.954 -5.048 1.00 94.25 527 PHE A C 1
ATOM 4178 O O . PHE A 1 527 ? 23.151 2.246 -3.943 1.00 94.25 527 PHE A O 1
ATOM 4185 N N . GLU A 1 528 ? 24.620 1.089 -5.194 1.00 92.88 528 GLU A N 1
ATOM 4186 C CA . GLU A 1 528 ? 25.215 0.337 -4.095 1.00 92.88 528 GLU A CA 1
ATOM 4187 C C . GLU A 1 528 ? 26.744 0.289 -4.182 1.00 92.88 528 GLU A C 1
ATOM 4189 O O . GLU A 1 528 ? 27.321 0.460 -5.253 1.00 92.88 528 GLU A O 1
ATOM 4194 N N . THR A 1 529 ? 27.401 0.021 -3.053 1.00 91.38 529 THR A N 1
ATOM 4195 C CA . THR A 1 529 ? 28.816 -0.370 -3.016 1.00 91.38 529 THR A CA 1
ATOM 4196 C C . THR A 1 529 ? 29.022 -1.654 -2.224 1.00 91.38 529 THR A C 1
ATOM 4198 O O . THR A 1 529 ? 28.351 -1.902 -1.217 1.00 91.38 529 THR A O 1
ATOM 4201 N N . GLU A 1 530 ? 29.967 -2.470 -2.684 1.00 87.69 530 GLU A N 1
ATOM 4202 C CA . GLU A 1 530 ? 30.352 -3.748 -2.087 1.00 87.69 530 GLU A CA 1
ATOM 4203 C C . GLU A 1 530 ? 31.885 -3.843 -1.962 1.00 87.69 530 GLU A C 1
ATOM 4205 O O . GLU A 1 530 ? 32.578 -3.513 -2.924 1.00 87.69 530 GLU A O 1
ATOM 4210 N N . PRO A 1 531 ? 32.444 -4.287 -0.821 1.00 80.12 531 PRO A N 1
ATOM 4211 C CA . PRO A 1 531 ? 33.888 -4.487 -0.683 1.00 80.12 531 PRO A CA 1
ATOM 4212 C C . PRO A 1 531 ? 34.411 -5.595 -1.598 1.00 80.12 531 PRO A C 1
ATOM 4214 O O . PRO A 1 531 ? 33.798 -6.657 -1.712 1.00 80.12 531 PRO A O 1
ATOM 4217 N N . MET A 1 532 ? 35.577 -5.377 -2.204 1.00 67.62 532 MET A N 1
ATOM 4218 C CA . MET A 1 532 ? 36.229 -6.366 -3.057 1.00 67.62 532 MET A CA 1
ATOM 4219 C C . MET A 1 532 ? 36.844 -7.470 -2.178 1.00 67.62 532 MET A C 1
ATOM 4221 O O . MET A 1 532 ? 37.765 -7.239 -1.396 1.00 67.62 532 MET A O 1
ATOM 4225 N N . TYR A 1 533 ? 36.289 -8.680 -2.241 1.00 60.22 533 TYR A N 1
ATOM 4226 C CA . TYR A 1 533 ? 36.705 -9.792 -1.389 1.00 60.22 533 TYR A CA 1
ATOM 4227 C C . TYR A 1 533 ? 38.004 -10.453 -1.866 1.00 60.22 533 TYR A C 1
ATOM 4229 O O . TYR A 1 533 ? 38.007 -11.167 -2.867 1.00 60.22 533 TYR A O 1
ATOM 4237 N N . LEU A 1 534 ? 39.082 -10.330 -1.084 1.00 47.69 534 LEU A N 1
ATOM 4238 C CA . LEU A 1 534 ? 40.185 -11.296 -1.106 1.00 47.69 534 LEU A CA 1
ATOM 4239 C C . LEU A 1 534 ? 39.736 -12.540 -0.326 1.00 47.69 534 LEU A C 1
ATOM 4241 O O . LEU A 1 534 ? 39.423 -12.477 0.865 1.00 47.69 534 LEU A O 1
ATOM 4245 N N . SER A 1 535 ? 39.638 -13.675 -1.012 1.00 38.22 535 SER A N 1
ATOM 4246 C CA . SER A 1 535 ? 39.203 -14.947 -0.426 1.00 38.22 535 SER A CA 1
ATOM 4247 C C . SER A 1 535 ? 40.145 -15.374 0.712 1.00 38.22 535 SER A C 1
ATOM 4249 O O . SER A 1 535 ? 41.267 -15.788 0.440 1.00 38.22 535 SER A O 1
ATOM 4251 N N . GLY A 1 536 ? 39.716 -15.290 1.983 1.00 37.81 536 GLY A N 1
ATOM 4252 C CA . GLY A 1 536 ? 40.563 -15.764 3.094 1.00 37.81 536 GLY A CA 1
ATOM 4253 C C . GLY A 1 536 ? 40.089 -15.632 4.552 1.00 37.81 536 GLY A C 1
ATOM 4254 O O . GLY A 1 536 ? 40.758 -16.171 5.428 1.00 37.81 536 GLY A O 1
ATOM 4255 N N . GLY A 1 537 ? 38.968 -14.972 4.878 1.00 39.28 537 GLY A N 1
ATOM 4256 C CA . GLY A 1 537 ? 38.583 -14.708 6.281 1.00 39.28 537 GLY A CA 1
ATOM 4257 C C . GLY A 1 537 ? 37.252 -15.328 6.729 1.00 39.28 537 GLY A C 1
ATOM 4258 O O . GLY A 1 537 ? 36.234 -15.149 6.072 1.00 39.28 537 GLY A O 1
ATOM 4259 N N . ARG A 1 538 ? 37.225 -15.989 7.900 1.00 39.44 538 ARG A N 1
ATOM 4260 C CA . ARG A 1 538 ? 36.018 -16.533 8.578 1.00 39.44 538 ARG A CA 1
ATOM 4261 C C . ARG A 1 538 ? 35.106 -15.455 9.224 1.00 39.44 538 ARG A C 1
ATOM 4263 O O . ARG A 1 538 ? 34.445 -15.742 10.221 1.00 39.44 538 ARG A O 1
ATOM 4270 N N . SER A 1 539 ? 35.058 -14.222 8.713 1.00 51.28 539 SER A N 1
ATOM 4271 C CA . SER A 1 539 ? 34.134 -13.183 9.208 1.00 51.28 539 SER A CA 1
ATOM 4272 C C . SER A 1 539 ? 32.903 -13.056 8.300 1.00 51.28 539 SER A C 1
ATOM 4274 O O . SER A 1 539 ? 32.977 -13.292 7.096 1.00 51.28 539 SER A O 1
ATOM 4276 N N . LYS A 1 540 ? 31.739 -12.717 8.881 1.00 53.44 540 LYS A N 1
ATOM 4277 C CA . LYS A 1 540 ? 30.537 -12.371 8.098 1.00 53.44 540 LYS A CA 1
ATOM 4278 C C . LYS A 1 540 ? 30.878 -11.225 7.147 1.00 53.44 540 LYS A C 1
ATOM 4280 O O . LYS A 1 540 ? 31.510 -10.272 7.611 1.00 53.44 540 LYS A O 1
ATOM 4285 N N . PRO A 1 541 ? 30.430 -11.269 5.885 1.00 56.69 541 PRO A N 1
ATOM 4286 C CA . PRO A 1 541 ? 30.792 -10.214 4.973 1.00 56.69 541 PRO A CA 1
ATOM 4287 C C . PRO A 1 541 ? 30.216 -8.850 5.360 1.00 56.69 541 PRO A C 1
ATOM 4289 O O . PRO A 1 541 ? 29.096 -8.820 5.883 1.00 56.69 541 PRO A O 1
ATOM 4292 N N . PRO A 1 542 ? 30.954 -7.727 5.176 1.00 61.28 542 PRO A N 1
ATOM 4293 C CA . PRO A 1 542 ? 30.401 -6.403 5.375 1.00 61.28 542 PRO A CA 1
ATOM 4294 C C . PRO A 1 542 ? 29.157 -6.261 4.512 1.00 61.28 542 PRO A C 1
ATOM 4296 O O . PRO A 1 542 ? 29.137 -6.660 3.348 1.00 61.28 542 PRO A O 1
ATOM 4299 N N . GLN A 1 543 ? 28.107 -5.701 5.100 1.00 77.75 543 GLN A N 1
ATOM 4300 C CA . GLN A 1 543 ? 26.888 -5.421 4.359 1.00 77.75 543 GLN A CA 1
ATOM 4301 C C . GLN A 1 543 ? 27.177 -4.393 3.264 1.00 77.75 543 GLN A C 1
ATOM 4303 O O . GLN A 1 543 ? 27.893 -3.413 3.499 1.00 77.75 543 GLN A O 1
ATOM 4308 N N . ARG A 1 544 ? 26.570 -4.592 2.091 1.00 87.75 544 ARG A N 1
ATOM 4309 C CA . ARG A 1 544 ? 26.608 -3.616 0.999 1.00 87.75 544 ARG A CA 1
ATOM 4310 C C . ARG A 1 544 ? 26.031 -2.290 1.479 1.00 87.75 544 ARG A C 1
ATOM 4312 O O . ARG A 1 544 ? 25.120 -2.253 2.307 1.00 87.75 544 ARG A O 1
ATOM 4319 N N . GLN A 1 545 ? 26.536 -1.184 0.958 1.00 90.50 545 GLN A N 1
ATOM 4320 C CA . GLN A 1 545 ? 26.008 0.142 1.277 1.00 90.50 545 GLN A CA 1
ATOM 4321 C C . GLN A 1 545 ? 25.091 0.608 0.154 1.00 90.50 545 GLN A C 1
ATOM 4323 O O . GLN A 1 545 ? 25.441 0.466 -1.008 1.00 90.50 545 GLN A O 1
ATOM 4328 N N . ARG A 1 546 ? 23.935 1.191 0.495 1.00 91.44 546 ARG A N 1
ATOM 4329 C CA . ARG A 1 546 ? 23.044 1.854 -0.472 1.00 91.44 546 ARG A CA 1
ATOM 4330 C C . ARG A 1 546 ? 23.303 3.358 -0.501 1.00 91.44 546 ARG A C 1
ATOM 4332 O O . ARG A 1 546 ? 23.551 3.972 0.547 1.00 91.44 546 ARG A O 1
ATOM 4339 N N . TRP A 1 547 ? 23.184 3.941 -1.687 1.00 93.06 547 TRP A N 1
ATOM 4340 C CA . TRP A 1 547 ? 23.458 5.345 -1.975 1.00 93.06 547 TRP A CA 1
ATOM 4341 C C . TRP A 1 547 ? 22.319 6.000 -2.760 1.00 93.06 547 TRP A C 1
ATOM 4343 O O . TRP A 1 547 ? 21.458 5.331 -3.332 1.00 93.06 547 TRP A O 1
ATOM 4353 N N . SER A 1 548 ? 22.299 7.331 -2.736 1.00 94.19 548 SER A N 1
ATOM 4354 C CA . SER A 1 548 ? 21.341 8.155 -3.485 1.00 94.19 548 SER A CA 1
ATOM 4355 C C . SER A 1 548 ? 21.836 8.530 -4.883 1.00 94.19 548 SER A C 1
ATOM 4357 O O . SER A 1 548 ? 21.047 9.015 -5.683 1.00 94.19 548 SER A O 1
ATOM 4359 N N . TYR A 1 549 ? 23.128 8.342 -5.143 1.00 94.44 549 TYR A N 1
ATOM 4360 C CA . TYR A 1 549 ? 23.853 8.706 -6.357 1.00 94.44 549 TYR A CA 1
ATOM 4361 C C . TYR A 1 549 ? 25.137 7.865 -6.439 1.00 94.44 549 TYR A C 1
ATOM 4363 O O . TYR A 1 549 ? 25.498 7.212 -5.455 1.00 94.44 549 TYR A O 1
ATOM 4371 N N . LEU A 1 550 ? 25.810 7.881 -7.592 1.00 91.38 550 LEU A N 1
ATOM 4372 C CA . LEU A 1 550 ? 27.071 7.153 -7.813 1.00 91.38 550 LEU A CA 1
ATOM 4373 C C . LEU A 1 550 ? 28.289 7.922 -7.298 1.00 91.38 550 LEU A C 1
ATOM 4375 O O . LEU A 1 550 ? 29.115 7.361 -6.584 1.00 91.38 550 LEU A O 1
ATOM 4379 N N . ASP A 1 551 ? 28.356 9.209 -7.619 1.00 89.62 551 ASP A N 1
ATOM 4380 C CA . ASP A 1 551 ? 29.432 10.129 -7.261 1.00 89.62 551 ASP A CA 1
ATOM 4381 C C . ASP A 1 551 ? 28.886 11.560 -7.099 1.00 89.62 551 ASP A C 1
ATOM 4383 O O . ASP A 1 551 ? 27.677 11.806 -7.184 1.00 89.62 551 ASP A O 1
ATOM 4387 N N . TYR A 1 552 ? 29.785 12.502 -6.816 1.00 90.06 552 TYR A N 1
ATOM 4388 C CA . TYR A 1 552 ? 29.435 13.894 -6.555 1.00 90.06 552 TYR A CA 1
ATOM 4389 C C . TYR A 1 552 ? 28.807 14.607 -7.766 1.00 90.06 552 TYR A C 1
ATOM 4391 O O . TYR A 1 552 ? 27.836 15.343 -7.586 1.00 90.06 552 TYR A O 1
ATOM 4399 N N . GLU A 1 553 ? 29.289 14.358 -8.984 1.00 90.75 553 GLU A N 1
ATOM 4400 C CA . GLU A 1 553 ? 28.738 14.977 -10.195 1.00 90.75 553 GLU A CA 1
ATOM 4401 C C . GLU A 1 553 ? 27.365 14.383 -10.527 1.00 90.75 553 GLU A C 1
ATOM 4403 O O . GLU A 1 553 ? 26.400 15.115 -10.769 1.00 90.75 553 GLU A O 1
ATOM 4408 N N . HIS A 1 554 ? 27.213 13.060 -10.403 1.00 94.06 554 HIS A N 1
ATOM 4409 C CA . HIS A 1 554 ? 25.927 12.395 -10.579 1.00 94.06 554 HIS A CA 1
ATOM 4410 C C . HIS A 1 554 ? 24.879 12.910 -9.581 1.00 94.06 554 HIS A C 1
ATOM 4412 O O . HIS A 1 554 ? 23.711 13.081 -9.937 1.00 94.06 554 HIS A O 1
ATOM 4418 N N . ALA A 1 555 ? 25.272 13.232 -8.341 1.00 94.31 555 ALA A N 1
ATOM 4419 C CA . ALA A 1 555 ? 24.365 13.741 -7.307 1.00 94.31 555 ALA A CA 1
ATOM 4420 C C . ALA A 1 555 ? 23.575 14.990 -7.741 1.00 94.31 555 ALA A C 1
ATOM 4422 O O . ALA A 1 555 ? 22.494 15.263 -7.211 1.00 94.31 555 ALA A O 1
ATOM 4423 N N . HIS A 1 556 ? 24.098 15.752 -8.701 1.00 93.31 556 HIS A N 1
ATOM 4424 C CA . HIS A 1 556 ? 23.472 16.959 -9.220 1.00 93.31 556 HIS A CA 1
ATOM 4425 C C . HIS A 1 556 ? 22.365 16.718 -10.249 1.00 93.31 556 HIS A C 1
ATOM 4427 O O . HIS A 1 556 ? 21.500 17.589 -10.396 1.00 93.31 556 HIS A O 1
ATOM 4433 N N . VAL A 1 557 ? 22.378 15.569 -10.928 1.00 94.56 557 VAL A N 1
ATOM 4434 C CA . VAL A 1 557 ? 21.469 15.263 -12.045 1.00 94.56 557 VAL A CA 1
ATOM 4435 C C . VAL A 1 557 ? 20.662 13.977 -11.853 1.00 94.56 557 VAL A C 1
ATOM 4437 O O . VAL A 1 557 ? 19.615 13.834 -12.478 1.00 94.56 557 VAL A O 1
ATOM 4440 N N . VAL A 1 558 ? 21.054 13.103 -10.915 1.00 95.62 558 VAL A N 1
ATOM 4441 C CA . VAL A 1 558 ? 20.430 11.792 -10.631 1.00 95.62 558 VAL A CA 1
ATOM 4442 C C . VAL A 1 558 ? 18.910 11.858 -10.483 1.00 95.62 558 VAL A C 1
ATOM 4444 O O . VAL A 1 558 ? 18.192 10.966 -10.937 1.00 95.62 558 VAL A O 1
ATOM 4447 N N . ALA A 1 559 ? 18.394 12.933 -9.880 1.00 93.56 559 ALA A N 1
ATOM 4448 C CA . ALA A 1 559 ? 16.964 13.105 -9.658 1.00 93.56 559 ALA A CA 1
ATOM 4449 C C . ALA A 1 559 ? 16.166 13.241 -10.966 1.00 93.56 559 ALA A C 1
ATOM 4451 O O . ALA A 1 559 ? 14.963 12.970 -10.957 1.00 93.56 559 ALA A O 1
ATOM 4452 N N . TYR A 1 560 ? 16.837 13.634 -12.055 1.00 93.62 560 TYR A N 1
ATOM 4453 C CA . TYR A 1 560 ? 16.259 13.888 -13.370 1.00 93.62 560 TYR A CA 1
ATOM 4454 C C . TYR A 1 560 ? 16.579 12.792 -14.397 1.00 93.62 560 TYR A C 1
ATOM 4456 O O . TYR A 1 560 ? 15.739 12.495 -15.239 1.00 93.62 560 TYR A O 1
ATOM 4464 N N . THR A 1 561 ? 17.756 12.165 -14.312 1.00 94.25 561 THR A N 1
ATOM 4465 C CA . THR A 1 561 ? 18.326 11.341 -15.399 1.00 94.25 561 THR A CA 1
ATOM 4466 C C . THR A 1 561 ? 18.233 9.828 -15.178 1.00 94.25 561 THR A C 1
ATOM 4468 O O . THR A 1 561 ? 18.549 9.035 -16.059 1.00 94.25 561 THR A O 1
ATOM 4471 N N . SER A 1 562 ? 17.770 9.385 -14.006 1.00 93.06 562 SER A N 1
ATOM 4472 C CA . SER A 1 562 ? 17.825 7.969 -13.605 1.00 93.06 562 SER A CA 1
ATOM 4473 C C . SER A 1 562 ? 16.810 7.034 -14.284 1.00 93.06 562 SER A C 1
ATOM 4475 O O . SER A 1 562 ? 16.757 5.856 -13.931 1.00 93.06 562 SER A O 1
ATOM 4477 N N . LEU A 1 563 ? 15.955 7.530 -15.186 1.00 94.38 563 LEU A N 1
ATOM 4478 C CA . LEU A 1 563 ? 14.952 6.700 -15.874 1.00 94.38 563 LEU A CA 1
ATOM 4479 C C . LEU A 1 563 ? 15.390 6.211 -17.256 1.00 94.38 563 LEU A C 1
ATOM 4481 O O . LEU A 1 563 ? 14.741 5.324 -17.795 1.00 94.38 563 LEU A O 1
ATOM 4485 N N . ALA A 1 564 ? 16.477 6.739 -17.811 1.00 94.31 564 ALA A N 1
ATOM 4486 C CA . ALA A 1 564 ? 16.965 6.350 -19.125 1.00 94.31 564 ALA A CA 1
ATOM 4487 C C . ALA A 1 564 ? 18.470 6.102 -19.055 1.00 94.31 564 ALA A C 1
ATOM 4489 O O . ALA A 1 564 ? 19.238 6.976 -18.645 1.00 94.31 564 ALA A O 1
ATOM 4490 N N . ILE A 1 565 ? 18.870 4.883 -19.414 1.00 96.88 565 ILE A N 1
ATOM 4491 C CA . ILE A 1 565 ? 20.244 4.405 -19.273 1.00 96.88 565 ILE A CA 1
ATOM 4492 C C . ILE A 1 565 ? 20.737 3.923 -20.628 1.00 96.88 565 ILE A C 1
ATOM 4494 O O . ILE A 1 565 ? 20.128 3.042 -21.238 1.00 96.88 565 ILE A O 1
ATOM 4498 N N . ARG A 1 566 ? 21.877 4.460 -21.058 1.00 96.81 566 ARG A N 1
ATOM 4499 C CA . ARG A 1 566 ? 22.613 4.013 -22.238 1.00 96.81 566 ARG A CA 1
ATOM 4500 C C . ARG A 1 566 ? 23.934 3.394 -21.794 1.00 96.81 566 ARG A C 1
ATOM 4502 O O . ARG A 1 566 ? 24.678 3.994 -21.022 1.00 96.81 566 ARG A O 1
ATOM 4509 N N . LEU A 1 567 ? 24.218 2.184 -22.265 1.00 97.44 567 LEU A N 1
ATOM 4510 C CA . LEU A 1 567 ? 25.444 1.451 -21.955 1.00 97.44 567 LEU A CA 1
ATOM 4511 C C . LEU A 1 567 ? 26.197 1.170 -23.249 1.00 97.44 567 LEU A C 1
ATOM 4513 O O . LEU A 1 567 ? 25.645 0.565 -24.167 1.00 97.44 567 LEU A O 1
ATOM 4517 N N . VAL A 1 568 ? 27.457 1.584 -23.311 1.00 96.38 568 VAL A N 1
ATOM 4518 C CA . VAL A 1 568 ? 28.325 1.318 -24.458 1.00 96.38 568 VAL A CA 1
ATOM 4519 C C . VAL A 1 568 ? 29.107 0.038 -24.187 1.00 96.38 568 VAL A C 1
ATOM 4521 O O . VAL A 1 568 ? 29.800 -0.073 -23.172 1.00 96.38 568 VAL A O 1
ATOM 4524 N N . CYS A 1 569 ? 28.966 -0.953 -25.065 1.00 95.62 569 CYS A N 1
ATOM 4525 C CA . CYS A 1 569 ? 29.690 -2.216 -24.969 1.00 95.62 569 CYS A CA 1
ATOM 4526 C C . CYS A 1 569 ? 31.111 -2.057 -25.519 1.00 95.62 569 CYS A C 1
ATOM 4528 O O . CYS A 1 569 ? 31.333 -1.331 -26.486 1.00 95.62 569 CYS A O 1
ATOM 4530 N N . ARG A 1 570 ? 32.077 -2.798 -24.964 1.00 92.25 570 ARG A N 1
ATOM 4531 C CA . ARG A 1 570 ? 33.448 -2.819 -25.516 1.00 92.25 570 ARG A CA 1
ATOM 4532 C C . ARG A 1 570 ? 33.524 -3.486 -26.880 1.00 92.25 570 ARG A C 1
ATOM 4534 O O . ARG A 1 570 ? 34.365 -3.133 -27.700 1.00 92.25 570 ARG A O 1
ATOM 4541 N N . ASP A 1 571 ? 32.671 -4.476 -27.103 1.00 90.06 571 ASP A N 1
ATOM 4542 C CA . ASP A 1 571 ? 32.681 -5.291 -28.303 1.00 90.06 571 ASP A CA 1
ATOM 4543 C C . ASP A 1 571 ? 31.263 -5.741 -28.687 1.00 90.06 571 ASP A C 1
ATOM 4545 O O . ASP A 1 571 ? 30.323 -5.710 -27.888 1.00 90.06 571 ASP A O 1
ATOM 4549 N N . LYS A 1 572 ? 31.107 -6.164 -29.947 1.00 91.25 572 LYS A N 1
ATOM 4550 C CA . LYS A 1 572 ? 29.805 -6.537 -30.521 1.00 91.25 572 LYS A CA 1
ATOM 4551 C C . LYS A 1 572 ? 29.183 -7.779 -29.875 1.00 91.25 572 LYS A C 1
ATOM 4553 O O . LYS A 1 572 ? 27.973 -7.960 -29.999 1.00 91.25 572 LYS A O 1
ATOM 4558 N N . SER A 1 573 ? 29.962 -8.633 -29.202 1.00 89.88 573 SER A N 1
ATOM 4559 C CA . SER A 1 573 ? 29.410 -9.817 -28.529 1.00 89.88 573 SER A CA 1
ATOM 4560 C C . SER A 1 573 ? 28.481 -9.428 -27.378 1.00 89.88 573 SER A C 1
ATOM 4562 O O . SER A 1 573 ? 27.523 -10.151 -27.105 1.00 89.88 573 SER A O 1
ATOM 4564 N N . GLY A 1 574 ? 28.685 -8.240 -26.792 1.00 89.69 574 GLY A N 1
ATOM 4565 C CA . GLY A 1 574 ? 27.831 -7.683 -25.749 1.00 89.69 574 GLY A CA 1
ATOM 4566 C C . GLY A 1 574 ? 26.358 -7.560 -26.143 1.00 89.69 574 GLY A C 1
ATOM 4567 O O . GLY A 1 574 ? 25.493 -7.831 -25.312 1.00 89.69 574 GLY A O 1
ATOM 4568 N N . LEU A 1 575 ? 26.066 -7.242 -27.413 1.00 93.31 575 LEU A N 1
ATOM 4569 C CA . LEU A 1 575 ? 24.691 -7.163 -27.923 1.00 93.31 575 LEU A CA 1
ATOM 4570 C C . LEU A 1 575 ? 23.998 -8.526 -27.834 1.00 93.31 575 LEU A C 1
ATOM 4572 O O . LEU A 1 575 ? 22.949 -8.653 -27.207 1.00 93.31 575 LEU A O 1
ATOM 4576 N N . ARG A 1 576 ? 24.646 -9.564 -28.373 1.00 90.00 576 ARG A N 1
ATOM 4577 C CA . ARG A 1 576 ? 24.122 -10.935 -28.373 1.00 90.00 576 ARG A CA 1
ATOM 4578 C C . ARG A 1 576 ? 23.962 -11.486 -26.955 1.00 90.00 576 ARG A C 1
ATOM 4580 O O . ARG A 1 576 ? 22.947 -12.097 -26.643 1.00 90.00 576 ARG A O 1
ATOM 4587 N N . ILE A 1 577 ? 24.945 -11.248 -26.084 1.00 91.00 577 ILE A N 1
ATOM 4588 C CA . ILE A 1 577 ? 24.871 -11.678 -24.680 1.00 91.00 577 ILE A CA 1
ATOM 4589 C C . ILE A 1 577 ? 23.686 -10.996 -23.983 1.00 91.00 577 ILE A C 1
ATOM 4591 O O . ILE A 1 577 ? 22.943 -11.650 -23.254 1.00 91.00 577 ILE A O 1
ATOM 4595 N N . PHE A 1 578 ? 23.466 -9.698 -24.212 1.00 92.88 578 PHE A N 1
ATOM 4596 C CA . PHE A 1 578 ? 22.330 -8.991 -23.625 1.00 92.88 578 PHE A CA 1
ATOM 4597 C C . PHE A 1 578 ? 20.977 -9.476 -24.165 1.00 92.88 578 PHE A C 1
ATOM 4599 O O . PHE A 1 578 ? 20.033 -9.607 -23.385 1.00 92.88 578 PHE A O 1
ATOM 4606 N N . GLU A 1 579 ? 20.870 -9.792 -25.457 1.00 90.62 579 GLU A N 1
ATOM 4607 C CA . GLU A 1 579 ? 19.672 -10.405 -26.051 1.00 90.62 579 GLU A CA 1
ATOM 4608 C C . GLU A 1 579 ? 19.352 -11.772 -25.423 1.00 90.62 579 GLU A C 1
ATOM 4610 O O . GLU A 1 579 ? 18.194 -12.046 -25.083 1.00 90.62 579 GLU A O 1
ATOM 4615 N N . ASP A 1 580 ? 20.372 -12.604 -25.187 1.00 86.69 580 ASP A N 1
ATOM 4616 C CA . ASP A 1 580 ? 20.229 -13.889 -24.493 1.00 86.69 580 ASP A CA 1
ATOM 4617 C C . ASP A 1 580 ? 19.749 -13.682 -23.041 1.00 86.69 580 ASP A C 1
ATOM 4619 O O . ASP A 1 580 ? 18.824 -14.360 -22.572 1.00 86.69 580 ASP A O 1
ATOM 4623 N N . LEU A 1 581 ? 20.311 -12.691 -22.334 1.00 88.50 581 LEU A N 1
ATOM 4624 C CA . LEU A 1 581 ? 19.868 -12.314 -20.987 1.00 88.50 581 LEU A CA 1
ATOM 4625 C C . LEU A 1 581 ? 18.415 -11.802 -20.985 1.00 88.50 581 LEU A C 1
ATOM 4627 O O . LEU A 1 581 ? 17.618 -12.219 -20.138 1.00 88.50 581 LEU A O 1
ATOM 4631 N N . CYS A 1 582 ? 18.027 -10.956 -21.940 1.00 87.88 582 CYS A N 1
ATOM 4632 C CA . CYS A 1 582 ? 16.652 -10.474 -22.095 1.00 87.88 582 CYS A CA 1
ATOM 4633 C C . CYS A 1 582 ? 15.676 -11.632 -22.346 1.00 87.88 582 CYS A C 1
ATOM 4635 O O . CYS A 1 582 ? 14.653 -11.745 -21.665 1.00 87.88 582 CYS A O 1
ATOM 4637 N N . THR A 1 583 ? 16.043 -12.566 -23.225 1.00 82.81 583 THR A N 1
ATOM 4638 C CA . THR A 1 583 ? 15.247 -13.765 -23.521 1.00 82.81 583 THR A CA 1
ATOM 4639 C C . THR A 1 583 ? 15.027 -14.612 -22.266 1.00 82.81 583 THR A C 1
ATOM 4641 O O . THR A 1 583 ? 13.900 -15.019 -21.980 1.00 82.81 583 THR A O 1
ATOM 4644 N N . SER A 1 584 ? 16.072 -14.808 -21.453 1.00 78.31 584 SER A N 1
ATOM 4645 C CA . SER A 1 584 ? 15.980 -15.553 -20.187 1.00 78.31 584 SER A CA 1
ATOM 4646 C C . SER A 1 584 ? 15.109 -14.873 -19.119 1.00 78.31 584 SER A C 1
ATOM 4648 O O . SER A 1 584 ? 14.611 -15.531 -18.205 1.00 78.31 584 SER A O 1
ATOM 4650 N N . THR A 1 585 ? 14.902 -13.558 -19.234 1.00 80.69 585 THR A N 1
ATOM 4651 C CA . THR A 1 585 ? 14.117 -12.749 -18.289 1.00 80.69 585 THR A CA 1
ATOM 4652 C C . THR A 1 585 ? 12.714 -12.404 -18.786 1.00 80.69 585 THR A C 1
ATOM 4654 O O . THR A 1 585 ? 11.958 -11.770 -18.045 1.00 80.69 585 THR A O 1
ATOM 4657 N N . HIS A 1 586 ? 12.342 -12.877 -19.982 1.00 83.25 586 HIS A N 1
ATOM 4658 C CA . HIS A 1 586 ? 11.106 -12.538 -20.695 1.00 83.25 586 HIS A CA 1
ATOM 4659 C C . HIS A 1 586 ? 10.970 -11.043 -21.037 1.00 83.25 586 HIS A C 1
ATOM 4661 O O . HIS A 1 586 ? 9.856 -10.528 -21.139 1.00 83.25 586 HIS A O 1
ATOM 4667 N N . ILE A 1 587 ? 12.094 -10.347 -21.226 1.00 85.44 587 ILE A N 1
ATOM 4668 C CA . ILE A 1 587 ? 12.134 -9.005 -21.815 1.00 85.44 587 ILE A CA 1
ATOM 4669 C C . ILE A 1 587 ? 12.404 -9.152 -23.314 1.00 85.44 587 ILE A C 1
ATOM 4671 O O . ILE A 1 587 ? 13.260 -9.932 -23.724 1.00 85.44 587 ILE A O 1
ATOM 4675 N N . LYS A 1 588 ? 11.693 -8.387 -24.147 1.00 86.19 588 LYS A N 1
ATOM 4676 C CA . LYS A 1 588 ? 11.992 -8.290 -25.579 1.00 86.19 588 LYS A CA 1
ATOM 4677 C C . LYS A 1 588 ? 12.961 -7.130 -25.808 1.00 86.19 588 LYS A C 1
ATOM 4679 O O . LYS A 1 588 ? 12.581 -5.984 -25.579 1.00 86.19 588 LYS A O 1
ATOM 4684 N N . ALA A 1 589 ? 14.179 -7.429 -26.257 1.00 89.19 589 ALA A N 1
ATOM 4685 C CA . ALA A 1 589 ? 15.111 -6.413 -26.735 1.00 89.19 589 ALA A CA 1
ATOM 4686 C C . ALA A 1 589 ? 14.724 -5.992 -28.164 1.00 89.19 589 ALA A C 1
ATOM 4688 O O . ALA A 1 589 ? 14.543 -6.843 -29.035 1.00 89.19 589 ALA A O 1
ATOM 4689 N N . GLY A 1 590 ? 14.522 -4.692 -28.379 1.00 90.75 590 GLY A N 1
ATOM 4690 C CA . GLY A 1 590 ? 14.365 -4.099 -29.710 1.00 90.75 590 GLY A CA 1
ATOM 4691 C C . GLY A 1 590 ? 15.699 -3.672 -30.327 1.00 90.75 590 GLY A C 1
ATOM 4692 O O . GLY A 1 590 ? 16.749 -3.786 -29.701 1.00 90.75 590 GLY A O 1
ATOM 4693 N N . ASP A 1 591 ? 15.634 -3.126 -31.536 1.00 88.69 591 ASP A N 1
ATOM 4694 C CA . ASP A 1 591 ? 16.764 -2.611 -32.324 1.00 88.69 591 ASP A CA 1
ATOM 4695 C C . ASP A 1 591 ? 16.819 -1.072 -32.377 1.00 88.69 591 ASP A C 1
ATOM 4697 O O . ASP A 1 591 ? 17.791 -0.485 -32.847 1.00 88.69 591 ASP A O 1
ATOM 4701 N N . PHE A 1 592 ? 15.788 -0.396 -31.866 1.00 89.38 592 PHE A N 1
ATOM 4702 C CA . PHE A 1 592 ? 15.727 1.060 -31.829 1.00 89.38 592 PHE A CA 1
ATOM 4703 C C . PHE A 1 592 ? 16.752 1.667 -30.855 1.00 89.38 592 PHE A C 1
ATOM 4705 O O . PHE A 1 592 ? 16.801 1.303 -29.677 1.00 89.38 592 PHE A O 1
ATOM 4712 N N . LEU A 1 593 ? 17.499 2.666 -31.324 1.00 88.56 593 LEU A N 1
ATOM 4713 C CA . LEU A 1 593 ? 18.340 3.540 -30.508 1.00 88.56 593 LEU A CA 1
ATOM 4714 C C . LEU A 1 593 ? 18.020 5.000 -30.821 1.00 88.56 593 LEU A C 1
ATOM 4716 O O . LEU A 1 593 ? 17.797 5.365 -31.975 1.00 88.56 593 LEU A O 1
ATOM 4720 N N . TYR A 1 594 ? 18.034 5.836 -29.788 1.00 88.94 594 TYR A N 1
ATOM 4721 C CA . TYR A 1 594 ? 17.931 7.279 -29.956 1.00 88.94 594 TYR A CA 1
ATOM 4722 C C . TYR A 1 594 ? 19.218 7.857 -30.571 1.00 88.94 594 TYR A C 1
ATOM 4724 O O . TYR A 1 594 ? 20.313 7.425 -30.196 1.00 88.94 594 TYR A O 1
ATOM 4732 N N . PRO A 1 595 ? 19.118 8.885 -31.435 1.00 91.00 595 PRO A N 1
ATOM 4733 C CA . PRO A 1 595 ? 20.194 9.850 -31.637 1.00 91.00 595 PRO A CA 1
ATOM 4734 C C . PRO A 1 595 ? 20.665 10.409 -30.291 1.00 91.00 595 PRO A C 1
ATOM 4736 O O . PRO A 1 595 ? 19.850 10.620 -29.390 1.00 91.00 595 PRO A O 1
ATOM 4739 N N . VAL A 1 596 ? 21.969 10.635 -30.146 1.00 93.31 596 VAL A N 1
ATOM 4740 C CA . VAL A 1 596 ? 22.587 11.023 -28.871 1.00 93.31 596 VAL A CA 1
ATOM 4741 C C . VAL A 1 596 ? 23.203 12.411 -28.983 1.00 93.31 596 VAL A C 1
ATOM 4743 O O . VAL A 1 596 ? 23.985 12.666 -29.894 1.00 93.31 596 VAL A O 1
ATOM 4746 N N . GLU A 1 597 ? 22.886 13.288 -28.033 1.00 94.56 597 GLU A N 1
ATOM 4747 C CA . GLU A 1 597 ? 23.436 14.644 -27.934 1.00 94.56 597 GLU A CA 1
ATOM 4748 C C . GLU A 1 597 ? 23.743 15.001 -26.472 1.00 94.56 597 GLU A C 1
ATOM 4750 O O . GLU A 1 597 ? 23.234 14.369 -25.552 1.00 94.56 597 GLU A O 1
ATOM 4755 N N . PHE A 1 598 ? 24.551 16.035 -26.241 1.00 95.25 598 PHE A N 1
ATOM 4756 C CA . PHE A 1 598 ? 24.692 16.674 -24.931 1.00 95.25 598 PHE A CA 1
ATOM 4757 C C . PHE A 1 598 ? 24.010 18.043 -24.997 1.00 95.25 598 PHE A C 1
ATOM 4759 O O . PHE A 1 598 ? 24.520 18.959 -25.644 1.00 95.25 598 PHE A O 1
ATOM 4766 N N . ARG A 1 599 ? 22.828 18.183 -24.381 1.00 95.06 599 ARG A N 1
ATOM 4767 C CA . ARG A 1 599 ? 22.012 19.411 -24.475 1.00 95.06 599 ARG A CA 1
ATOM 4768 C C . ARG A 1 599 ? 22.072 20.292 -23.239 1.00 95.06 599 ARG A C 1
ATOM 4770 O O . ARG A 1 599 ? 21.397 21.323 -23.214 1.00 95.06 599 ARG A O 1
ATOM 4777 N N . GLU A 1 600 ? 22.868 19.923 -22.233 1.00 94.75 600 GLU A N 1
ATOM 4778 C CA . GLU A 1 600 ? 23.027 20.691 -20.994 1.00 94.75 600 GLU A CA 1
ATOM 4779 C C . GLU A 1 600 ? 21.669 21.037 -20.347 1.00 94.75 600 GLU A C 1
ATOM 4781 O O . GLU A 1 600 ? 21.445 22.166 -19.876 1.00 94.75 600 GLU A O 1
ATOM 4786 N N . LEU A 1 601 ? 20.725 20.091 -20.369 1.00 95.50 601 LEU A N 1
ATOM 4787 C CA . LEU A 1 601 ? 19.372 20.294 -19.854 1.00 95.50 601 LEU A CA 1
ATOM 4788 C C . LEU A 1 601 ? 19.401 20.573 -18.349 1.00 95.50 601 LEU A C 1
ATOM 4790 O O . LEU A 1 601 ? 18.636 21.404 -17.859 1.00 95.50 601 LEU A O 1
ATOM 4794 N N . PHE A 1 602 ? 20.325 19.939 -17.619 1.00 95.69 602 PHE A N 1
ATOM 4795 C CA . PHE A 1 602 ? 20.456 20.056 -16.161 1.00 95.69 602 PHE A CA 1
ATOM 4796 C C . PHE A 1 602 ? 21.774 20.702 -15.710 1.00 95.69 602 PHE A C 1
ATOM 4798 O O . PHE A 1 602 ? 22.208 20.531 -14.561 1.00 95.69 602 PHE A O 1
ATOM 4805 N N . SER A 1 603 ? 22.402 21.494 -16.585 1.00 94.44 603 SER A N 1
ATOM 4806 C CA . SER A 1 603 ? 23.662 22.180 -16.286 1.00 94.44 603 SER A CA 1
ATOM 4807 C C . SER A 1 603 ? 23.568 23.073 -15.044 1.00 94.44 603 SER A C 1
ATOM 4809 O O . SER A 1 603 ? 22.489 23.472 -14.584 1.00 94.44 603 SER A O 1
ATOM 4811 N N . ARG A 1 604 ? 24.723 23.402 -14.454 1.00 94.56 604 ARG A N 1
ATOM 4812 C CA . ARG A 1 604 ? 24.782 24.285 -13.278 1.00 94.56 604 ARG A CA 1
ATOM 4813 C C . ARG A 1 604 ? 24.109 25.635 -13.551 1.00 94.56 604 ARG A C 1
ATOM 4815 O O . ARG A 1 604 ? 23.378 26.118 -12.690 1.00 94.56 604 ARG A O 1
ATOM 4822 N N . ASP A 1 605 ? 24.314 26.210 -14.734 1.00 95.31 605 ASP A N 1
ATOM 4823 C CA . ASP A 1 605 ? 23.692 27.472 -15.146 1.00 95.31 605 ASP A CA 1
ATOM 4824 C C . ASP A 1 605 ? 22.160 27.360 -15.236 1.00 95.31 605 ASP A C 1
ATOM 4826 O O . ASP A 1 605 ? 21.448 28.156 -14.616 1.00 95.31 605 ASP A O 1
ATOM 4830 N N . ALA A 1 606 ? 21.643 26.318 -15.901 1.00 95.44 606 ALA A N 1
ATOM 4831 C CA . ALA A 1 606 ? 20.204 26.067 -15.992 1.00 95.44 606 ALA A CA 1
ATOM 4832 C C . ALA A 1 606 ? 19.569 25.923 -14.597 1.00 95.44 606 ALA A C 1
ATOM 4834 O O . ALA A 1 606 ? 18.572 26.581 -14.286 1.00 95.44 606 ALA A O 1
ATOM 4835 N N . ARG A 1 607 ? 20.201 25.145 -13.705 1.00 94.69 607 ARG A N 1
ATOM 4836 C CA . ARG A 1 607 ? 19.763 24.977 -12.309 1.00 94.69 607 ARG A CA 1
ATOM 4837 C C . ARG A 1 607 ? 19.782 26.289 -11.524 1.00 94.69 607 ARG A C 1
ATOM 4839 O O . ARG A 1 607 ? 18.865 26.523 -10.735 1.00 94.69 607 ARG A O 1
ATOM 4846 N N . LEU A 1 608 ? 20.792 27.143 -11.699 1.00 94.75 608 LEU A N 1
ATOM 4847 C CA . LEU A 1 608 ? 20.871 28.438 -11.013 1.00 94.75 608 LEU A CA 1
ATOM 4848 C C . LEU A 1 608 ? 19.777 29.399 -11.497 1.00 94.75 608 LEU A C 1
ATOM 4850 O O . LEU A 1 608 ? 19.058 29.960 -10.667 1.00 94.75 608 LEU A O 1
ATOM 4854 N N . LYS A 1 609 ? 19.589 29.527 -12.818 1.00 95.31 609 LYS A N 1
ATOM 4855 C CA . LYS A 1 609 ? 18.523 30.346 -13.426 1.00 95.31 609 LYS A CA 1
ATOM 4856 C C . LYS A 1 609 ? 17.134 29.887 -12.986 1.00 95.31 609 LYS A C 1
ATOM 4858 O O . LYS A 1 609 ? 16.300 30.712 -12.605 1.00 95.31 609 LYS A O 1
ATOM 4863 N N . TYR A 1 610 ? 16.904 28.576 -12.993 1.00 95.50 610 TYR A N 1
ATOM 4864 C CA . TYR A 1 610 ? 15.654 27.965 -12.553 1.00 95.50 610 TYR A CA 1
ATOM 4865 C C . TYR A 1 610 ? 15.375 28.232 -11.067 1.00 95.50 610 TYR A C 1
ATOM 4867 O O . TYR A 1 610 ? 14.317 28.758 -10.721 1.00 95.50 610 TYR A O 1
ATOM 4875 N N . ASN A 1 611 ? 16.348 27.981 -10.184 1.00 94.31 611 ASN A N 1
ATOM 4876 C CA . ASN A 1 611 ? 16.191 28.236 -8.749 1.00 94.31 611 ASN A CA 1
ATOM 4877 C C . ASN A 1 611 ? 15.954 29.722 -8.432 1.00 94.31 611 ASN A C 1
ATOM 4879 O O . ASN A 1 611 ? 15.105 30.038 -7.597 1.00 94.31 611 ASN A O 1
ATOM 4883 N N . ALA A 1 612 ? 16.673 30.631 -9.099 1.00 94.75 612 ALA A N 1
ATOM 4884 C CA . ALA A 1 612 ? 16.479 32.070 -8.935 1.00 94.75 612 ALA A CA 1
ATOM 4885 C C . ALA A 1 612 ? 15.061 32.498 -9.344 1.00 94.75 612 ALA A C 1
ATOM 4887 O O . ALA A 1 612 ? 14.414 33.275 -8.642 1.00 94.75 612 ALA A O 1
ATOM 4888 N N . TRP A 1 613 ? 14.536 31.942 -10.441 1.00 94.94 613 TRP A N 1
ATOM 4889 C CA . TRP A 1 613 ? 13.161 32.194 -10.869 1.00 94.94 613 TRP A CA 1
ATOM 4890 C C . TRP A 1 613 ? 12.130 31.697 -9.848 1.00 94.94 613 TRP A C 1
ATOM 4892 O O . TRP A 1 613 ? 11.256 32.472 -9.451 1.00 94.94 613 TRP A O 1
ATOM 4902 N N . LEU A 1 614 ? 12.258 30.454 -9.366 1.00 94.50 614 LEU A N 1
ATOM 4903 C CA . LEU A 1 614 ? 11.338 29.903 -8.369 1.00 94.50 614 LEU A CA 1
ATOM 4904 C C . LEU A 1 614 ? 11.280 30.765 -7.103 1.00 94.50 614 LEU A C 1
ATOM 4906 O O . LEU A 1 614 ? 10.190 31.038 -6.598 1.00 94.50 614 LEU A O 1
ATOM 4910 N N . VAL A 1 615 ? 12.439 31.161 -6.566 1.00 91.44 615 VAL A N 1
ATOM 4911 C CA . VAL A 1 615 ? 12.539 31.877 -5.284 1.00 91.44 615 VAL A CA 1
ATOM 4912 C C . VAL A 1 615 ? 12.078 33.323 -5.408 1.00 91.44 615 VAL A C 1
ATOM 4914 O O . VAL A 1 615 ? 11.272 33.767 -4.592 1.00 91.44 615 VAL A O 1
ATOM 4917 N N . SER A 1 616 ? 12.572 34.044 -6.414 1.00 90.00 616 SER A N 1
ATOM 4918 C CA . SER A 1 616 ? 12.451 35.503 -6.463 1.00 90.00 616 SER A CA 1
ATOM 4919 C C . SER A 1 616 ? 11.236 36.007 -7.239 1.00 90.00 616 SER A C 1
ATOM 4921 O O . SER A 1 616 ? 10.868 37.163 -7.066 1.00 90.00 616 SER A O 1
ATOM 4923 N N . GLN A 1 617 ? 10.627 35.191 -8.109 1.00 90.25 617 GLN A N 1
ATOM 4924 C CA . GLN A 1 617 ? 9.608 35.679 -9.055 1.00 90.25 617 GLN A CA 1
ATOM 4925 C C . GLN A 1 617 ? 8.263 34.948 -8.971 1.00 90.25 617 GLN A C 1
ATOM 4927 O O . GLN A 1 617 ? 7.270 35.467 -9.475 1.00 90.25 617 GLN A O 1
ATOM 4932 N N . LEU A 1 618 ? 8.199 33.765 -8.347 1.00 94.94 618 LEU A N 1
ATOM 4933 C CA . LEU A 1 618 ? 6.956 32.999 -8.242 1.00 94.94 618 LEU A CA 1
ATOM 4934 C C . LEU A 1 618 ? 6.392 32.972 -6.815 1.00 94.94 618 LEU A C 1
ATOM 4936 O O . LEU A 1 618 ? 7.131 32.694 -5.861 1.00 94.94 618 LEU A O 1
ATOM 4940 N N . PRO A 1 619 ? 5.062 33.141 -6.658 1.00 94.50 619 PRO A N 1
ATOM 4941 C CA . PRO A 1 619 ? 4.372 32.789 -5.425 1.00 94.50 619 PRO A CA 1
ATOM 4942 C C . PRO A 1 619 ? 4.619 31.323 -5.061 1.00 94.50 619 PRO A C 1
ATOM 4944 O O . PRO A 1 619 ? 4.655 30.458 -5.935 1.00 94.50 619 PRO A O 1
ATOM 4947 N N . TRP A 1 620 ? 4.729 31.030 -3.763 1.00 94.38 620 TRP A N 1
ATOM 4948 C CA . TRP A 1 620 ? 5.053 29.692 -3.250 1.00 94.38 620 TRP A CA 1
ATOM 4949 C C . TRP A 1 620 ? 4.196 28.569 -3.855 1.00 94.38 620 TRP A C 1
ATOM 4951 O O . TRP A 1 620 ? 4.732 27.570 -4.324 1.00 94.38 620 TRP A O 1
ATOM 4961 N N . THR A 1 621 ? 2.874 28.739 -3.884 1.00 94.25 621 THR A N 1
ATOM 4962 C CA . THR A 1 621 ? 1.949 27.711 -4.379 1.00 94.25 621 THR A CA 1
ATOM 4963 C C . THR A 1 621 ? 2.095 27.452 -5.877 1.00 94.25 621 THR A C 1
ATOM 4965 O O . THR A 1 621 ? 1.920 26.316 -6.307 1.00 94.25 621 THR A O 1
ATOM 4968 N N . VAL A 1 622 ? 2.471 28.466 -6.663 1.00 96.88 622 VAL A N 1
ATOM 4969 C CA . VAL A 1 622 ? 2.780 28.330 -8.096 1.00 96.88 622 VAL A CA 1
ATOM 4970 C C . VAL A 1 622 ? 4.141 27.658 -8.275 1.00 96.88 622 VAL A C 1
ATOM 4972 O O . VAL A 1 622 ? 4.249 26.694 -9.027 1.00 96.88 622 VAL A O 1
ATOM 4975 N N . ALA A 1 623 ? 5.157 28.105 -7.527 1.00 97.31 623 ALA A N 1
ATOM 4976 C CA . ALA A 1 623 ? 6.497 27.519 -7.539 1.00 97.31 623 ALA A CA 1
ATOM 4977 C C . ALA A 1 623 ? 6.473 26.020 -7.194 1.00 97.31 623 ALA A C 1
ATOM 4979 O O . ALA A 1 623 ? 7.182 25.238 -7.818 1.00 97.31 623 ALA A O 1
ATOM 4980 N N . PHE A 1 624 ? 5.616 25.605 -6.255 1.00 97.44 624 PHE A N 1
ATOM 4981 C CA . PHE A 1 624 ? 5.409 24.195 -5.927 1.00 97.44 624 PHE A CA 1
ATOM 4982 C C . PHE A 1 624 ? 4.899 23.387 -7.129 1.00 97.44 624 PHE A C 1
ATOM 4984 O O . PHE A 1 624 ? 5.386 22.286 -7.362 1.00 97.44 624 PHE A O 1
ATOM 4991 N N . GLN A 1 625 ? 3.937 23.910 -7.901 1.00 97.38 625 GLN A N 1
ATOM 4992 C CA . GLN A 1 625 ? 3.403 23.201 -9.074 1.00 97.38 625 GLN A CA 1
ATOM 4993 C C . GLN A 1 625 ? 4.421 23.136 -10.219 1.00 97.38 625 GLN A C 1
ATOM 4995 O O . GLN A 1 625 ? 4.517 22.112 -10.891 1.00 97.38 625 GLN A O 1
ATOM 5000 N N . VAL A 1 626 ? 5.207 24.201 -10.407 1.00 97.44 626 VAL A N 1
ATOM 5001 C CA . VAL A 1 626 ? 6.329 24.226 -11.357 1.00 97.44 626 VAL A CA 1
ATOM 5002 C C . VAL A 1 626 ? 7.355 23.147 -11.001 1.00 97.44 626 VAL A C 1
ATOM 5004 O O . VAL A 1 626 ? 7.647 22.280 -11.823 1.00 97.44 626 VAL A O 1
ATOM 5007 N N . GLU A 1 627 ? 7.811 23.133 -9.747 1.00 96.75 627 GLU A N 1
ATOM 5008 C CA . GLU A 1 627 ? 8.739 22.122 -9.234 1.00 96.75 627 GLU A CA 1
ATOM 5009 C C . GLU A 1 627 ? 8.161 20.708 -9.335 1.00 96.75 627 GLU A C 1
ATOM 5011 O O . GLU A 1 627 ? 8.867 19.767 -9.689 1.00 96.75 627 GLU A O 1
ATOM 5016 N N . ALA A 1 628 ? 6.859 20.542 -9.087 1.00 96.75 628 ALA A N 1
ATOM 5017 C CA . ALA A 1 628 ? 6.210 19.243 -9.168 1.00 96.75 628 ALA A CA 1
ATOM 5018 C C . ALA A 1 628 ? 6.277 18.622 -10.566 1.00 96.75 628 ALA A C 1
ATOM 5020 O O . ALA A 1 628 ? 6.435 17.406 -10.663 1.00 96.75 628 ALA A O 1
ATOM 5021 N N . MET A 1 629 ? 6.185 19.418 -11.634 1.00 95.19 629 MET A N 1
ATOM 5022 C CA . MET A 1 629 ? 6.297 18.912 -13.006 1.00 95.19 629 MET A CA 1
ATOM 5023 C C . MET A 1 629 ? 7.718 18.451 -13.333 1.00 95.19 629 MET A C 1
ATOM 5025 O O . MET A 1 629 ? 7.885 17.364 -13.888 1.00 95.19 629 MET A O 1
ATOM 5029 N N . VAL A 1 630 ? 8.725 19.225 -12.919 1.00 94.62 630 VAL A N 1
ATOM 5030 C CA . VAL A 1 630 ? 10.141 18.874 -13.100 1.00 94.62 630 VAL A CA 1
ATOM 5031 C C . VAL A 1 630 ? 10.489 17.624 -12.286 1.00 94.62 630 VAL A C 1
ATOM 5033 O O . VAL A 1 630 ? 11.017 16.660 -12.826 1.00 94.62 630 VAL A O 1
ATOM 5036 N N . CYS A 1 631 ? 10.117 17.562 -11.004 1.00 93.25 631 CYS A N 1
ATOM 5037 C CA . CYS A 1 631 ? 10.361 16.394 -10.148 1.00 93.25 631 CYS A CA 1
ATOM 5038 C C . CYS A 1 631 ? 9.629 15.120 -10.613 1.00 93.25 631 CYS A C 1
ATOM 5040 O O . CYS A 1 631 ? 10.048 14.003 -10.296 1.00 93.25 631 CYS A O 1
ATOM 5042 N N . LYS A 1 632 ? 8.520 15.271 -11.346 1.00 91.00 632 LYS A N 1
ATOM 5043 C CA . LYS A 1 632 ? 7.782 14.166 -11.979 1.00 91.00 632 LYS A CA 1
ATOM 5044 C C . LYS A 1 632 ? 8.312 13.794 -13.359 1.00 91.00 632 LYS A C 1
ATOM 5046 O O . LYS A 1 632 ? 7.774 12.865 -13.954 1.00 91.00 632 LYS A O 1
ATOM 5051 N N . LEU A 1 633 ? 9.361 14.473 -13.818 1.00 91.50 633 LEU A N 1
ATOM 5052 C CA . LEU A 1 633 ? 10.003 14.258 -15.107 1.00 91.50 633 LEU A CA 1
ATOM 5053 C C . LEU A 1 633 ? 9.037 14.456 -16.285 1.00 91.50 633 LEU A C 1
ATOM 5055 O O . LEU A 1 633 ? 9.096 13.743 -17.277 1.00 91.50 633 LEU A O 1
ATOM 5059 N N . LEU A 1 634 ? 8.100 15.400 -16.149 1.00 90.31 634 LEU A N 1
ATOM 5060 C CA . LEU A 1 634 ? 7.159 15.730 -17.223 1.00 90.31 634 LEU A CA 1
ATOM 5061 C C . LEU A 1 634 ? 7.755 16.714 -18.229 1.00 90.31 634 LEU A C 1
ATOM 5063 O O . LEU A 1 634 ? 7.307 16.742 -19.370 1.00 90.31 634 LEU A O 1
ATOM 5067 N N . VAL A 1 635 ? 8.707 17.531 -17.776 1.00 92.19 635 VAL A N 1
ATOM 5068 C CA . VAL A 1 635 ? 9.434 18.564 -18.526 1.00 92.19 635 VAL A CA 1
ATOM 5069 C C . VAL A 1 635 ? 10.837 18.700 -17.933 1.00 92.19 635 VAL A C 1
ATOM 5071 O O . VAL A 1 635 ? 11.004 18.534 -16.717 1.00 92.19 635 VAL A O 1
ATOM 5074 N N . ASP A 1 636 ? 11.829 19.013 -18.761 1.00 94.12 636 ASP A N 1
ATOM 5075 C CA . ASP A 1 636 ? 13.181 19.344 -18.298 1.00 94.12 636 ASP A CA 1
ATOM 5076 C C . ASP A 1 636 ? 13.300 20.823 -17.864 1.00 94.12 636 ASP A C 1
ATOM 5078 O O . ASP A 1 636 ? 12.350 21.612 -17.953 1.00 94.12 636 ASP A O 1
ATOM 5082 N N . LEU A 1 637 ? 14.469 21.218 -17.341 1.00 95.69 637 LEU A N 1
ATOM 5083 C CA . LEU A 1 637 ? 14.666 22.580 -16.835 1.00 95.69 637 LEU A CA 1
ATOM 5084 C C . LEU A 1 637 ? 14.677 23.636 -17.942 1.00 95.69 637 LEU A C 1
ATOM 5086 O O . LEU A 1 637 ? 14.225 24.754 -17.688 1.00 95.69 637 LEU A O 1
ATOM 5090 N N . ARG A 1 638 ? 15.175 23.327 -19.145 1.00 94.25 638 ARG A N 1
ATOM 5091 C CA . ARG A 1 638 ? 15.177 24.276 -20.265 1.00 94.25 638 ARG A CA 1
ATOM 5092 C C . ARG A 1 638 ? 13.763 24.461 -20.796 1.00 94.25 638 ARG A C 1
ATOM 5094 O O . ARG A 1 638 ? 13.330 25.604 -20.905 1.00 94.25 638 ARG A O 1
ATOM 5101 N N . GLU A 1 639 ? 13.017 23.376 -21.006 1.00 94.12 639 GLU A N 1
ATOM 5102 C CA . GLU A 1 639 ? 11.587 23.428 -21.345 1.00 94.12 639 GLU A CA 1
ATOM 5103 C C . GLU A 1 639 ? 10.803 24.281 -20.339 1.00 94.12 639 GLU A C 1
ATOM 5105 O O . GLU A 1 639 ? 10.036 25.171 -20.713 1.00 94.12 639 GLU A O 1
ATOM 5110 N N . MET A 1 640 ? 11.032 24.076 -19.042 1.00 96.00 640 MET A N 1
ATOM 5111 C CA . MET A 1 640 ? 10.346 24.858 -18.019 1.00 96.00 640 MET A CA 1
ATOM 5112 C C . MET A 1 640 ? 10.768 26.339 -18.017 1.00 96.00 640 MET A C 1
ATOM 5114 O O . MET A 1 640 ? 9.936 27.230 -17.821 1.00 96.00 640 MET A O 1
ATOM 5118 N N . LEU A 1 641 ? 12.049 26.629 -18.261 1.00 95.94 641 LEU A N 1
ATOM 5119 C CA . LEU A 1 641 ? 12.548 27.997 -18.411 1.00 95.94 641 LEU A CA 1
ATOM 5120 C C . LEU A 1 641 ? 12.007 28.689 -19.673 1.00 95.94 641 LEU A C 1
ATOM 5122 O O . LEU A 1 641 ? 11.858 29.910 -19.649 1.00 95.94 641 LEU A O 1
ATOM 5126 N N . LEU A 1 642 ? 11.652 27.953 -20.730 1.00 95.19 642 LEU A N 1
ATOM 5127 C CA . LEU A 1 642 ? 10.940 28.503 -21.893 1.00 95.19 642 LEU A CA 1
ATOM 5128 C C . LEU A 1 642 ? 9.506 28.916 -21.531 1.00 95.19 642 LEU A C 1
ATOM 5130 O O . LEU A 1 642 ? 9.032 29.968 -21.956 1.00 95.19 642 LEU A O 1
ATOM 5134 N N . LEU A 1 643 ? 8.825 28.150 -20.673 1.00 96.25 643 LEU A N 1
ATOM 5135 C CA . LEU A 1 643 ? 7.471 28.480 -20.205 1.00 96.25 643 LEU A CA 1
ATOM 5136 C C . LEU A 1 643 ? 7.424 29.640 -19.198 1.00 96.25 643 LEU A C 1
ATOM 5138 O O . LEU A 1 643 ? 6.354 30.216 -18.968 1.00 96.25 643 LEU A O 1
ATOM 5142 N N . LYS A 1 644 ? 8.565 30.017 -18.606 1.00 96.25 644 LYS A N 1
ATOM 5143 C CA . LYS A 1 644 ? 8.665 31.056 -17.568 1.00 96.25 644 LYS A CA 1
ATOM 5144 C C . LYS A 1 644 ? 7.901 32.349 -17.900 1.00 96.25 644 LYS A C 1
ATOM 5146 O O . LYS A 1 644 ? 7.112 32.769 -17.052 1.00 96.25 644 LYS A O 1
ATOM 5151 N N . PRO A 1 645 ? 8.063 32.999 -19.073 1.00 96.12 645 PRO A N 1
ATOM 5152 C CA . PRO A 1 645 ? 7.358 34.247 -19.372 1.00 96.12 645 PRO A CA 1
ATOM 5153 C C . PRO A 1 645 ? 5.835 34.079 -19.411 1.00 96.12 645 PRO A C 1
ATOM 5155 O O . PRO A 1 645 ? 5.113 34.952 -18.930 1.00 96.12 645 PRO A O 1
ATOM 5158 N N . LYS A 1 646 ? 5.340 32.948 -19.935 1.00 96.06 646 LYS A N 1
ATOM 5159 C CA . LYS A 1 646 ? 3.901 32.653 -20.024 1.00 96.06 646 LYS A CA 1
ATOM 5160 C C . LYS A 1 646 ? 3.301 32.418 -18.637 1.00 96.06 646 LYS A C 1
ATOM 5162 O O . LYS A 1 646 ? 2.250 32.972 -18.324 1.00 96.06 646 LYS A O 1
ATOM 5167 N N . ILE A 1 647 ? 3.997 31.663 -17.784 1.00 97.19 647 ILE A N 1
ATOM 5168 C CA . ILE A 1 647 ? 3.575 31.413 -16.398 1.00 97.19 647 ILE A CA 1
ATOM 5169 C C . ILE A 1 647 ? 3.578 32.719 -15.598 1.00 97.19 647 ILE A C 1
ATOM 5171 O O . ILE A 1 647 ? 2.588 33.028 -14.939 1.00 97.19 647 ILE A O 1
ATOM 5175 N N . SER A 1 648 ? 4.644 33.521 -15.687 1.00 95.44 648 SER A N 1
ATOM 5176 C CA . SER A 1 648 ? 4.719 34.815 -14.994 1.00 95.44 648 SER A CA 1
ATOM 5177 C C . SER A 1 648 ? 3.600 35.766 -15.428 1.00 95.44 648 SER A C 1
ATOM 5179 O O . SER A 1 648 ? 2.966 36.385 -14.575 1.00 95.44 648 SER A O 1
ATOM 5181 N N . ARG A 1 649 ? 3.302 35.834 -16.733 1.00 95.69 649 ARG A N 1
ATOM 5182 C CA . ARG A 1 649 ? 2.178 36.618 -17.262 1.00 95.69 649 ARG A CA 1
ATOM 5183 C C . ARG A 1 649 ? 0.838 36.121 -16.719 1.00 95.69 649 ARG A C 1
ATOM 5185 O O . ARG A 1 649 ? 0.037 36.923 -16.258 1.00 95.69 649 ARG A O 1
ATOM 5192 N N . MET A 1 650 ? 0.614 34.807 -16.692 1.00 95.69 650 MET A N 1
ATOM 5193 C CA . MET A 1 650 ? -0.620 34.225 -16.154 1.00 95.69 650 MET A CA 1
ATOM 5194 C C . MET A 1 650 ? -0.817 34.547 -14.668 1.00 95.69 650 MET A C 1
ATOM 5196 O O . MET A 1 650 ? -1.928 34.878 -14.256 1.00 95.69 650 MET A O 1
ATOM 5200 N N . VAL A 1 651 ? 0.255 34.518 -13.869 1.00 96.19 651 VAL A N 1
ATOM 5201 C CA . VAL A 1 651 ? 0.197 34.927 -12.457 1.00 96.19 651 VAL A CA 1
ATOM 5202 C C . VAL A 1 651 ? -0.219 36.392 -12.327 1.00 96.19 651 VAL A C 1
ATOM 5204 O O . VAL A 1 651 ? -1.038 36.701 -11.464 1.00 96.19 651 VAL A O 1
ATOM 5207 N N . GLN A 1 652 ? 0.317 37.275 -13.174 1.00 95.25 652 GLN A N 1
ATOM 5208 C CA . GLN A 1 652 ? 0.001 38.707 -13.165 1.00 95.25 652 GLN A CA 1
ATOM 5209 C C . GLN A 1 652 ? -1.432 38.994 -13.641 1.00 95.25 652 GLN A C 1
ATOM 5211 O O . GLN A 1 652 ? -2.140 39.764 -13.002 1.00 95.25 652 GLN A O 1
ATOM 5216 N N . GLU A 1 653 ? -1.879 38.358 -14.726 1.00 95.38 653 GLU A N 1
ATOM 5217 C CA . GLU A 1 653 ? -3.172 38.640 -15.367 1.00 95.38 653 GLU A CA 1
ATOM 5218 C C . GLU A 1 653 ? -4.357 37.902 -14.729 1.00 95.38 653 GLU A C 1
ATOM 5220 O O . GLU A 1 653 ? -5.477 38.412 -14.723 1.00 95.38 653 GLU A O 1
ATOM 5225 N N . LYS A 1 654 ? -4.148 36.672 -14.240 1.00 93.81 654 LYS A N 1
ATOM 5226 C CA . LYS A 1 654 ? -5.216 35.775 -13.755 1.00 93.81 654 LYS A CA 1
ATOM 5227 C C . LYS A 1 654 ? -5.092 35.416 -12.272 1.00 93.81 654 LYS A C 1
ATOM 5229 O O . LYS A 1 654 ? -6.012 34.827 -11.706 1.00 93.81 654 LYS A O 1
ATOM 5234 N N . GLY A 1 655 ? -3.976 35.759 -11.632 1.00 94.06 655 GLY A N 1
ATOM 5235 C CA . GLY A 1 655 ? -3.732 35.496 -10.218 1.00 94.06 655 GLY A CA 1
ATOM 5236 C C . GLY A 1 655 ? -3.226 34.082 -9.908 1.00 94.06 655 GLY A C 1
ATOM 5237 O O . GLY A 1 655 ? -3.208 33.166 -10.737 1.00 94.06 655 GLY A O 1
ATOM 5238 N N . ARG A 1 656 ? -2.799 33.897 -8.652 1.00 93.50 656 ARG A N 1
ATOM 5239 C CA . ARG A 1 656 ? -2.143 32.665 -8.175 1.00 93.50 656 ARG A CA 1
ATOM 5240 C C . ARG A 1 656 ? -3.042 31.425 -8.225 1.00 93.50 656 ARG A C 1
ATOM 5242 O O . ARG A 1 656 ? -2.575 30.355 -8.595 1.00 93.50 656 ARG A O 1
ATOM 5249 N N . GLU A 1 657 ? -4.315 31.551 -7.851 1.00 90.44 657 GLU A N 1
ATOM 5250 C CA . GLU A 1 657 ? -5.222 30.402 -7.699 1.00 90.44 657 GLU A CA 1
ATOM 5251 C C . GLU A 1 657 ? -5.600 29.804 -9.052 1.00 90.44 657 GLU A C 1
ATOM 5253 O O . GLU A 1 657 ? -5.501 28.590 -9.239 1.00 90.44 657 GLU A O 1
ATOM 5258 N N . PHE A 1 658 ? -5.932 30.666 -10.018 1.00 93.50 658 PHE A N 1
ATOM 5259 C CA . PHE A 1 658 ? -6.155 30.265 -11.403 1.00 93.50 658 PHE A CA 1
ATOM 5260 C C . PHE A 1 658 ? -4.921 29.560 -11.970 1.00 93.50 658 PHE A C 1
ATOM 5262 O O . PHE A 1 658 ? -5.030 28.458 -12.504 1.00 93.50 658 PHE A O 1
ATOM 5269 N N . THR A 1 659 ? -3.739 30.158 -11.783 1.00 96.06 659 THR A N 1
ATOM 5270 C CA . THR A 1 659 ? -2.478 29.599 -12.288 1.00 96.06 659 THR A CA 1
ATOM 5271 C C . THR A 1 659 ? -2.197 28.216 -11.698 1.00 96.06 659 THR A C 1
ATOM 5273 O O . THR A 1 659 ? -1.819 27.305 -12.425 1.00 96.06 659 THR A O 1
ATOM 5276 N N . VAL A 1 660 ? -2.420 28.008 -10.395 1.00 94.62 660 VAL A N 1
ATOM 5277 C CA . VAL A 1 660 ? -2.243 26.691 -9.755 1.00 94.62 660 VAL A CA 1
ATOM 5278 C C . VAL A 1 660 ? -3.178 25.640 -10.360 1.00 94.62 660 VAL A C 1
ATOM 5280 O O . VAL A 1 660 ? -2.735 24.526 -10.640 1.00 94.62 660 VAL A O 1
ATOM 5283 N N . LEU A 1 661 ? -4.457 25.968 -10.575 1.00 93.25 661 LEU A N 1
ATOM 5284 C CA . LEU A 1 661 ? -5.411 25.041 -11.193 1.00 93.25 661 LEU A CA 1
ATOM 5285 C C . LEU A 1 661 ? -5.025 24.716 -12.640 1.00 93.25 661 LEU A C 1
ATOM 5287 O O . LEU A 1 661 ? -5.044 23.547 -13.027 1.00 93.25 661 LEU A O 1
ATOM 5291 N N . PHE A 1 662 ? -4.618 25.733 -13.400 1.00 96.25 662 PHE A N 1
ATOM 5292 C CA . PHE A 1 662 ? -4.145 25.572 -14.767 1.00 96.25 662 PHE A CA 1
ATOM 5293 C C . PHE A 1 662 ? -2.895 24.685 -14.838 1.00 96.25 662 PHE A C 1
ATOM 5295 O O . PHE A 1 662 ? -2.875 23.726 -15.600 1.00 96.25 662 PHE A O 1
ATOM 5302 N N . LEU A 1 663 ? -1.871 24.940 -14.016 1.00 96.44 663 LEU A N 1
ATOM 5303 C CA . LEU A 1 663 ? -0.634 24.149 -14.026 1.00 96.44 663 LEU A CA 1
ATOM 5304 C C . LEU A 1 663 ? -0.884 22.682 -13.661 1.00 96.44 663 LEU A C 1
ATOM 5306 O O . LEU A 1 663 ? -0.255 21.792 -14.226 1.00 96.44 663 LEU A O 1
ATOM 5310 N N . ARG A 1 664 ? -1.839 22.406 -12.764 1.00 93.75 664 ARG A N 1
ATOM 5311 C CA . ARG A 1 664 ? -2.268 21.030 -12.473 1.00 93.75 664 ARG A CA 1
ATOM 5312 C C . ARG A 1 664 ? -2.933 20.372 -13.679 1.00 93.75 664 ARG A C 1
ATOM 5314 O O . ARG A 1 664 ? -2.662 19.204 -13.944 1.00 93.75 664 ARG A O 1
ATOM 5321 N N . TYR A 1 665 ? -3.787 21.101 -14.395 1.00 93.25 665 TYR A N 1
ATOM 5322 C CA . TYR A 1 665 ? -4.389 20.623 -15.638 1.00 93.25 665 TYR A CA 1
ATOM 5323 C C . TYR A 1 665 ? -3.320 20.358 -16.706 1.00 93.25 665 TYR A C 1
ATOM 5325 O O . TYR A 1 665 ? -3.264 19.258 -17.248 1.00 93.25 665 TYR A O 1
ATOM 5333 N N . PHE A 1 666 ? -2.412 21.310 -16.928 1.00 94.38 666 PHE A N 1
ATOM 5334 C CA . PHE A 1 666 ? -1.291 21.170 -17.854 1.00 94.38 666 PHE A CA 1
ATOM 5335 C C . PHE A 1 666 ? -0.417 19.955 -17.514 1.00 94.38 666 PHE A C 1
ATOM 5337 O O . PHE A 1 666 ? -0.115 19.161 -18.397 1.00 94.38 666 PHE A O 1
ATOM 5344 N N . ALA A 1 667 ? -0.097 19.724 -16.237 1.00 92.69 667 ALA A N 1
ATOM 5345 C CA . ALA A 1 667 ? 0.654 18.543 -15.809 1.00 92.69 667 ALA A CA 1
ATOM 5346 C C . ALA A 1 667 ? -0.062 17.217 -16.144 1.00 92.69 667 ALA A C 1
ATOM 5348 O O . ALA A 1 667 ? 0.589 16.236 -16.505 1.00 92.69 667 ALA A O 1
ATOM 5349 N N . ILE A 1 668 ? -1.398 17.172 -16.045 1.00 89.94 668 ILE A N 1
ATOM 5350 C CA . ILE A 1 668 ? -2.195 16.000 -16.443 1.00 89.94 668 ILE A CA 1
ATOM 5351 C C . ILE A 1 668 ? -2.105 15.780 -17.959 1.00 89.94 668 ILE A C 1
ATOM 5353 O O . ILE A 1 668 ? -1.879 14.648 -18.387 1.00 89.94 668 ILE A O 1
ATOM 5357 N N . GLN A 1 669 ? -2.228 16.844 -18.758 1.00 88.69 669 GLN A N 1
ATOM 5358 C CA . GLN A 1 669 ? -2.146 16.768 -20.222 1.00 88.69 669 GLN A CA 1
ATOM 5359 C C . GLN A 1 669 ? -0.739 16.398 -20.713 1.00 88.69 669 GLN A C 1
ATOM 5361 O O . GLN A 1 669 ? -0.589 15.543 -21.589 1.00 88.69 669 GLN A O 1
ATOM 5366 N N . ALA A 1 670 ? 0.300 16.966 -20.094 1.00 85.88 670 ALA A N 1
ATOM 5367 C CA . ALA A 1 670 ? 1.693 16.619 -20.357 1.00 85.88 670 ALA A CA 1
ATOM 5368 C C . ALA A 1 670 ? 1.951 15.132 -20.085 1.00 85.88 670 ALA A C 1
ATOM 5370 O O . ALA A 1 670 ? 2.535 14.446 -20.918 1.00 85.88 670 ALA A O 1
ATOM 5371 N N . LYS A 1 671 ? 1.433 14.600 -18.969 1.00 84.56 671 LYS A N 1
ATOM 5372 C CA . LYS A 1 671 ? 1.538 13.170 -18.660 1.00 84.56 671 LYS A CA 1
ATOM 5373 C C . LYS A 1 671 ? 0.778 12.292 -19.661 1.00 84.56 671 LYS A C 1
ATOM 5375 O O . LYS A 1 671 ? 1.302 11.260 -20.068 1.00 84.56 671 LYS A O 1
ATOM 5380 N N . ALA A 1 672 ? -0.445 12.668 -20.037 1.00 76.00 672 ALA A N 1
ATOM 5381 C CA . ALA A 1 672 ? -1.265 11.895 -20.974 1.00 76.00 672 ALA A CA 1
ATOM 5382 C C . ALA A 1 672 ? -0.586 11.761 -22.346 1.00 76.00 672 ALA A C 1
ATOM 5384 O O . ALA A 1 672 ? -0.534 10.661 -22.897 1.00 76.00 672 ALA A O 1
ATOM 5385 N N . SER A 1 673 ? 0.018 12.854 -22.820 1.00 65.06 673 SER A N 1
ATOM 5386 C CA . SER A 1 673 ? 0.779 12.904 -24.075 1.00 65.06 673 SER A CA 1
ATOM 5387 C C . SER A 1 673 ? 2.006 11.980 -24.067 1.00 65.06 673 SER A C 1
ATOM 5389 O O . SER A 1 673 ? 2.424 11.514 -25.119 1.00 65.06 673 SER A O 1
ATOM 5391 N N . SER A 1 674 ? 2.562 11.671 -22.890 1.00 57.34 674 SER A N 1
ATOM 5392 C CA . SER A 1 674 ? 3.713 10.768 -22.738 1.00 57.34 674 SER A CA 1
ATOM 5393 C C . SER A 1 674 ? 3.351 9.278 -22.587 1.00 57.34 674 SER A C 1
ATOM 5395 O O . SER A 1 674 ? 4.237 8.444 -22.726 1.00 57.34 674 SER A O 1
ATOM 5397 N N . TRP A 1 675 ? 2.102 8.912 -22.253 1.00 46.69 675 TRP A N 1
ATOM 5398 C CA . TRP A 1 675 ? 1.741 7.537 -21.827 1.00 46.69 675 TRP A CA 1
ATOM 5399 C C . TRP A 1 675 ? 0.821 6.788 -22.801 1.00 46.69 675 TRP A C 1
ATOM 5401 O O . TRP A 1 675 ? 0.832 5.559 -22.822 1.00 46.69 675 TRP A O 1
ATOM 5411 N N . TYR A 1 676 ? 0.013 7.496 -23.595 1.00 38.88 676 TYR A N 1
ATOM 5412 C CA . TYR A 1 676 ? -1.002 6.877 -24.446 1.00 38.88 676 TYR A CA 1
ATOM 5413 C C . TYR A 1 676 ? -0.892 7.401 -25.872 1.00 38.88 676 TYR A C 1
ATOM 5415 O O . TYR A 1 676 ? -1.451 8.447 -26.183 1.00 38.88 676 TYR A O 1
ATOM 5423 N N . THR A 1 677 ? -0.180 6.663 -26.728 1.00 39.06 677 THR A N 1
ATOM 5424 C CA . THR A 1 677 ? -0.619 6.185 -28.059 1.00 39.06 677 THR A CA 1
ATOM 5425 C C . THR A 1 677 ? 0.568 6.028 -29.017 1.00 39.06 677 THR A C 1
ATOM 5427 O O . THR A 1 677 ? 1.384 6.925 -29.207 1.00 39.06 677 THR A O 1
ATOM 5430 N N . SER A 1 678 ? 0.613 4.881 -29.695 1.00 37.12 678 SER A N 1
ATOM 5431 C CA . SER A 1 678 ? 1.354 4.701 -30.948 1.00 37.12 678 SER A CA 1
ATOM 5432 C C . SER A 1 678 ? 0.842 5.624 -32.067 1.00 37.12 678 SER A C 1
ATOM 5434 O O . SER A 1 678 ? 1.555 5.845 -33.036 1.00 37.12 678 SER A O 1
ATOM 5436 N N . GLU A 1 679 ? -0.365 6.184 -31.921 1.00 34.75 679 GLU A N 1
ATOM 5437 C CA . GLU A 1 679 ? -1.012 7.116 -32.857 1.00 34.75 679 GLU A CA 1
ATOM 5438 C C . GLU A 1 679 ? -0.643 8.602 -32.623 1.00 34.75 679 GLU A C 1
ATOM 5440 O O . GLU A 1 679 ? -0.575 9.353 -33.593 1.00 34.75 679 GLU A O 1
ATOM 5445 N N . ALA A 1 680 ? -0.312 9.048 -31.397 1.00 42.03 680 ALA A N 1
ATOM 5446 C CA . ALA A 1 680 ? 0.141 10.429 -31.132 1.00 42.03 680 ALA A CA 1
ATOM 5447 C C . ALA A 1 680 ? 1.609 10.696 -31.499 1.00 42.03 680 ALA A C 1
ATOM 5449 O O . ALA A 1 680 ? 2.033 11.852 -31.497 1.00 42.03 680 ALA A O 1
ATOM 5450 N N . ARG A 1 681 ? 2.379 9.673 -31.898 1.00 44.69 681 ARG A N 1
ATOM 5451 C CA . ARG A 1 681 ? 3.712 9.880 -32.499 1.00 44.69 681 ARG A CA 1
ATOM 5452 C C . ARG A 1 681 ? 3.663 10.752 -33.764 1.00 44.69 681 ARG A C 1
ATOM 5454 O O . ARG A 1 681 ? 4.691 11.290 -34.155 1.00 44.69 681 ARG A O 1
ATOM 5461 N N . ASN A 1 682 ? 2.480 10.939 -34.356 1.00 42.12 682 ASN A N 1
ATOM 5462 C CA . ASN A 1 682 ? 2.279 11.743 -35.560 1.00 42.12 682 ASN A CA 1
ATOM 5463 C C . ASN A 1 682 ? 2.091 13.256 -35.313 1.00 42.12 682 ASN A C 1
ATOM 5465 O O . ASN A 1 682 ? 2.079 14.009 -36.281 1.00 42.12 682 ASN A O 1
ATOM 5469 N N . SER A 1 683 ? 1.992 13.740 -34.064 1.00 50.91 683 SER A N 1
ATOM 5470 C CA . SER A 1 683 ? 2.125 15.181 -33.779 1.00 50.91 683 SER A CA 1
ATOM 5471 C C . SER A 1 683 ? 2.915 15.415 -32.490 1.00 50.91 683 SER A C 1
ATOM 5473 O O . SER A 1 683 ? 2.347 15.521 -31.399 1.00 50.91 683 SER A O 1
ATOM 5475 N N . ILE A 1 684 ? 4.239 15.494 -32.602 1.00 58.66 684 ILE A N 1
ATOM 5476 C CA . ILE A 1 684 ? 5.099 15.942 -31.503 1.00 58.66 684 ILE A CA 1
ATOM 5477 C C . ILE A 1 684 ? 4.854 17.447 -31.330 1.00 58.66 684 ILE A C 1
ATOM 5479 O O . ILE A 1 684 ? 5.485 18.261 -31.993 1.00 58.66 684 ILE A O 1
ATOM 5483 N N . LEU A 1 685 ? 3.892 17.821 -30.482 1.00 69.12 685 LEU A N 1
ATOM 5484 C CA . LEU A 1 685 ? 3.736 19.214 -30.068 1.00 69.12 685 LEU A CA 1
ATOM 5485 C C . LEU A 1 685 ? 4.899 19.574 -29.140 1.00 69.12 685 LEU A C 1
ATOM 5487 O O . LEU A 1 685 ? 5.183 18.855 -28.175 1.00 69.12 685 LEU A O 1
ATOM 5491 N N . SER A 1 686 ? 5.545 20.704 -29.405 1.00 85.44 686 SER A N 1
ATOM 5492 C CA . SER A 1 686 ? 6.488 21.313 -28.469 1.00 85.44 686 SER A CA 1
ATOM 5493 C C . SER A 1 686 ? 5.797 21.630 -27.136 1.00 85.44 686 SER A C 1
ATOM 5495 O O . SER A 1 686 ? 4.573 21.794 -27.056 1.00 85.44 686 SER A O 1
ATOM 5497 N N . VAL A 1 687 ? 6.579 21.756 -26.060 1.00 89.00 687 VAL A N 1
ATOM 5498 C CA . VAL A 1 687 ? 6.034 22.090 -24.733 1.00 89.00 687 VAL A CA 1
ATOM 5499 C C . VAL A 1 687 ? 5.254 23.415 -24.743 1.00 89.00 687 VAL A C 1
ATOM 5501 O O . VAL A 1 687 ? 4.253 23.556 -24.038 1.00 89.00 687 VAL A O 1
ATOM 5504 N N . GLU A 1 688 ? 5.668 24.375 -25.575 1.00 90.62 688 GLU A N 1
ATOM 5505 C CA . GLU A 1 688 ? 4.991 25.662 -25.732 1.00 90.62 688 GLU A CA 1
ATOM 5506 C C . GLU A 1 688 ? 3.650 25.534 -26.453 1.00 90.62 688 GLU A C 1
ATOM 5508 O O . GLU A 1 688 ? 2.666 26.125 -26.005 1.00 90.62 688 GLU A O 1
ATOM 5513 N N . GLU A 1 689 ? 3.585 24.752 -27.532 1.00 89.94 689 GLU A N 1
ATOM 5514 C CA . GLU A 1 689 ? 2.333 24.486 -28.249 1.00 89.94 689 GLU A CA 1
ATOM 5515 C C . GLU A 1 689 ? 1.338 23.748 -27.355 1.00 89.94 689 GLU A C 1
ATOM 5517 O O . GLU A 1 689 ? 0.165 24.124 -27.292 1.00 89.94 689 GLU A O 1
ATOM 5522 N N . LEU A 1 690 ? 1.808 22.754 -26.590 1.00 89.38 690 LEU A N 1
ATOM 5523 C CA . LEU A 1 690 ? 0.976 22.062 -25.610 1.00 89.38 690 LEU A CA 1
ATOM 5524 C C . LEU A 1 690 ? 0.448 23.032 -24.546 1.00 89.38 690 LEU A C 1
ATOM 5526 O O . LEU A 1 690 ? -0.724 22.956 -24.176 1.00 89.38 690 LEU A O 1
ATOM 5530 N N . PHE A 1 691 ? 1.285 23.953 -24.060 1.00 93.25 691 PHE A N 1
ATOM 5531 C CA . PHE A 1 691 ? 0.882 24.950 -23.069 1.00 93.25 691 PHE A CA 1
ATOM 5532 C C . PHE A 1 691 ? -0.194 25.889 -23.621 1.00 93.25 691 PHE A C 1
ATOM 5534 O O . PHE A 1 691 ? -1.202 26.119 -22.953 1.00 93.25 691 PHE A O 1
ATOM 5541 N N . VAL A 1 692 ? -0.011 26.399 -24.845 1.00 92.69 692 VAL A N 1
ATOM 5542 C CA . VAL A 1 692 ? -0.977 27.284 -25.516 1.00 92.69 692 VAL A CA 1
ATOM 5543 C C . VAL A 1 692 ? -2.300 26.564 -25.758 1.00 92.69 692 VAL A C 1
ATOM 5545 O O . VAL A 1 692 ? -3.353 27.108 -25.430 1.00 92.69 692 VAL A O 1
ATOM 5548 N N . ARG A 1 693 ? -2.259 25.322 -26.249 1.00 91.19 693 ARG A N 1
ATOM 5549 C CA . ARG A 1 693 ? -3.456 24.492 -26.421 1.00 91.19 693 ARG A CA 1
ATOM 5550 C C . ARG A 1 693 ? -4.177 24.273 -25.094 1.00 91.19 693 ARG A C 1
ATOM 5552 O O . ARG A 1 693 ? -5.371 24.525 -24.989 1.00 91.19 693 ARG A O 1
ATOM 5559 N N . CYS A 1 694 ? -3.446 23.885 -24.048 1.00 93.25 694 CYS A N 1
ATOM 5560 C CA . CYS A 1 694 ? -4.031 23.724 -22.721 1.00 93.25 694 CYS A CA 1
ATOM 5561 C C . CYS A 1 694 ? -4.668 25.024 -22.229 1.00 93.25 694 CYS A C 1
ATOM 5563 O O . CYS A 1 694 ? -5.699 24.972 -21.572 1.00 93.25 694 CYS A O 1
ATOM 5565 N N . GLN A 1 695 ? -4.068 26.180 -22.519 1.00 92.38 695 GLN A N 1
ATOM 5566 C CA . GLN A 1 695 ? -4.603 27.482 -22.126 1.00 92.38 695 GLN A CA 1
ATOM 5567 C C . GLN A 1 695 ? -5.915 27.817 -22.848 1.00 92.38 695 GLN A C 1
ATOM 5569 O O . GLN A 1 695 ? -6.771 28.462 -22.247 1.00 92.38 695 GLN A O 1
ATOM 5574 N N . GLN A 1 696 ? -6.083 27.372 -24.095 1.00 91.06 696 GLN A N 1
ATOM 5575 C CA . GLN A 1 696 ? -7.334 27.506 -24.850 1.00 91.06 696 GLN A CA 1
ATOM 5576 C C . GLN A 1 696 ? -8.416 26.547 -24.332 1.00 91.06 696 GLN A C 1
ATOM 5578 O O . GLN A 1 696 ? -9.564 26.952 -24.167 1.00 91.06 696 GLN A O 1
ATOM 5583 N N . ASP A 1 697 ? -8.038 25.305 -24.018 1.00 91.50 697 ASP A N 1
ATOM 5584 C CA . ASP A 1 697 ? -8.966 24.255 -23.580 1.00 91.50 697 ASP A CA 1
ATOM 5585 C C . ASP A 1 697 ? -9.374 24.391 -22.099 1.00 91.50 697 ASP A C 1
ATOM 5587 O O . ASP A 1 697 ? -10.428 23.909 -21.671 1.00 91.50 697 ASP A O 1
ATOM 5591 N N . PHE A 1 698 ? -8.530 25.017 -21.274 1.00 93.12 698 PHE A N 1
ATOM 5592 C CA . PHE A 1 698 ? -8.733 25.072 -19.832 1.00 93.12 698 PHE A CA 1
ATOM 5593 C C . PHE A 1 698 ? -9.838 26.054 -19.449 1.00 93.12 698 PHE A C 1
ATOM 5595 O O . PHE A 1 698 ? -9.650 27.269 -19.398 1.00 93.12 698 PHE A O 1
ATOM 5602 N N . THR A 1 699 ? -10.978 25.497 -19.052 1.00 86.38 699 THR A N 1
ATOM 5603 C CA . THR A 1 699 ? -12.028 26.245 -18.365 1.00 86.38 699 THR A CA 1
ATOM 5604 C C . THR A 1 699 ? -11.931 25.974 -16.863 1.00 86.38 699 THR A C 1
ATOM 5606 O O . THR A 1 699 ? -12.098 24.823 -16.444 1.00 86.38 699 THR A O 1
ATOM 5609 N N . PRO A 1 700 ? -11.665 26.989 -16.017 1.00 79.56 700 PRO A N 1
ATOM 5610 C CA . PRO A 1 700 ? -11.689 26.789 -14.576 1.00 79.56 700 PRO A CA 1
ATOM 5611 C C . PRO A 1 700 ? -13.104 26.365 -14.143 1.00 79.56 700 PRO A C 1
ATOM 5613 O O . PRO A 1 700 ? -14.088 26.810 -14.741 1.00 79.56 700 PRO A O 1
ATOM 5616 N N . PRO A 1 701 ? -13.249 25.536 -13.096 1.00 74.38 701 PRO A N 1
ATOM 5617 C CA . PRO A 1 701 ? -14.563 25.138 -12.598 1.00 74.38 701 PRO A CA 1
ATOM 5618 C C . PRO A 1 701 ? -15.436 26.375 -12.319 1.00 74.38 701 PRO A C 1
ATOM 5620 O O . PRO A 1 701 ? -15.062 27.222 -11.510 1.00 74.38 701 PRO A O 1
ATOM 5623 N N . THR A 1 702 ? -16.602 26.489 -12.969 1.00 55.00 702 THR A N 1
ATOM 5624 C CA . THR A 1 702 ? -17.431 27.718 -13.035 1.00 55.00 702 THR A CA 1
ATOM 5625 C C . THR A 1 702 ? -18.126 28.111 -11.725 1.00 55.00 702 THR A C 1
ATOM 5627 O O . THR A 1 702 ? -18.985 28.987 -11.696 1.00 55.00 702 THR A O 1
ATOM 5630 N N . ARG A 1 703 ? -17.762 27.491 -10.606 1.00 44.72 703 ARG A N 1
ATOM 5631 C CA . ARG A 1 703 ? -18.105 27.944 -9.262 1.00 44.72 703 ARG A CA 1
ATOM 5632 C C . ARG A 1 703 ? -16.908 27.628 -8.372 1.00 44.72 703 ARG A C 1
ATOM 5634 O O . ARG A 1 703 ? -16.501 26.460 -8.359 1.00 44.72 703 ARG A O 1
ATOM 5641 N N . PRO A 1 704 ? -16.402 28.558 -7.537 1.00 41.47 704 PRO A N 1
ATOM 5642 C CA . PRO A 1 704 ? -15.878 28.081 -6.273 1.00 41.47 704 PRO A CA 1
ATOM 5643 C C . PRO A 1 704 ? -17.040 27.287 -5.688 1.00 41.47 704 PRO A C 1
ATOM 5645 O O . PRO A 1 704 ? -18.152 27.808 -5.571 1.00 41.47 704 PRO A O 1
ATOM 5648 N N . GLN A 1 705 ? -16.852 26.000 -5.403 1.00 39.97 705 GLN A N 1
ATOM 5649 C CA . GLN A 1 705 ? -17.730 25.386 -4.428 1.00 39.97 705 GLN A CA 1
ATOM 5650 C C . GLN A 1 705 ? -17.583 26.281 -3.198 1.00 39.97 705 GLN A C 1
ATOM 5652 O O . GLN A 1 705 ? -16.630 26.131 -2.439 1.00 39.97 705 GLN A O 1
ATOM 5657 N N . GLN A 1 706 ? -18.504 27.229 -3.009 1.00 36.91 706 GLN A N 1
ATOM 5658 C CA . GLN A 1 706 ? -18.912 27.657 -1.692 1.00 36.91 706 GLN A CA 1
ATOM 5659 C C . GLN A 1 706 ? -19.436 26.371 -1.057 1.00 36.91 706 GLN A C 1
ATOM 5661 O O . GLN A 1 706 ? -20.629 26.077 -1.049 1.00 36.91 706 GLN A O 1
ATOM 5666 N N . ARG A 1 707 ? -18.501 25.519 -0.612 1.00 37.72 707 ARG A N 1
ATOM 5667 C CA . ARG A 1 707 ? -18.769 24.625 0.492 1.00 37.72 707 ARG A CA 1
ATOM 5668 C C . ARG A 1 707 ? -19.289 25.574 1.572 1.00 37.72 707 ARG A C 1
ATOM 5670 O O . ARG A 1 707 ? -18.633 26.587 1.822 1.00 37.72 707 ARG A O 1
ATOM 5677 N N . PRO A 1 708 ? -20.510 25.354 2.071 1.00 37.09 708 PRO A N 1
ATOM 5678 C CA . PRO A 1 708 ? -21.126 26.270 3.014 1.00 37.09 708 PRO A CA 1
ATOM 5679 C C . PRO A 1 708 ? -20.214 26.364 4.236 1.00 37.09 708 PRO A C 1
ATOM 5681 O O . PRO A 1 708 ? -20.088 25.386 4.960 1.00 37.09 708 PRO A O 1
ATOM 5684 N N . MET A 1 709 ? -19.551 27.516 4.395 1.00 37.03 709 MET A N 1
ATOM 5685 C CA . MET A 1 709 ? -18.466 27.764 5.352 1.00 37.03 709 MET A CA 1
ATOM 5686 C C . MET A 1 709 ? -17.292 26.769 5.245 1.00 37.03 709 MET A C 1
ATOM 5688 O O . MET A 1 709 ? -17.404 25.652 4.748 1.00 37.03 709 MET A O 1
ATOM 5692 N N . ALA A 1 710 ? -16.104 27.208 5.659 1.00 45.53 710 ALA A N 1
ATOM 5693 C CA . ALA A 1 710 ? -14.917 26.367 5.703 1.00 45.53 710 ALA A CA 1
ATOM 5694 C C . ALA A 1 710 ? -15.234 25.059 6.449 1.00 45.53 710 ALA A C 1
ATOM 5696 O O . ALA A 1 710 ? -15.605 25.083 7.621 1.00 45.53 710 ALA A O 1
ATOM 5697 N N . ASP A 1 711 ? -15.115 23.921 5.767 1.00 61.94 711 ASP A N 1
ATOM 5698 C CA . ASP A 1 711 ? -15.139 22.619 6.422 1.00 61.94 711 ASP A CA 1
ATOM 5699 C C . ASP A 1 711 ? -13.874 22.537 7.282 1.00 61.94 711 ASP A C 1
ATOM 5701 O O . ASP A 1 711 ? -12.814 22.169 6.795 1.00 61.94 711 ASP A O 1
ATOM 5705 N N . VAL A 1 712 ? -13.964 22.971 8.543 1.00 69.62 712 VAL A N 1
ATOM 5706 C CA . VAL A 1 712 ? -12.850 23.025 9.511 1.00 69.62 712 VAL A CA 1
ATOM 5707 C C . VAL A 1 712 ? -12.176 21.652 9.672 1.00 69.62 712 VAL A C 1
ATOM 5709 O O . VAL A 1 712 ? -11.018 21.551 10.090 1.00 69.62 712 VAL A O 1
ATOM 5712 N N . ASP A 1 713 ? -12.890 20.588 9.305 1.00 74.81 713 ASP A N 1
ATOM 5713 C CA . ASP A 1 713 ? -12.455 19.207 9.421 1.00 74.81 713 ASP A CA 1
ATOM 5714 C C . ASP A 1 713 ? -11.703 18.710 8.173 1.00 74.81 713 ASP A C 1
ATOM 5716 O O . ASP A 1 713 ? -11.044 17.670 8.257 1.00 74.81 713 ASP A O 1
ATOM 5720 N N . THR A 1 714 ? -11.698 19.445 7.047 1.00 82.56 714 THR A N 1
ATOM 5721 C CA . THR A 1 714 ? -10.879 19.118 5.863 1.00 82.56 714 THR A CA 1
ATOM 5722 C C . THR A 1 714 ? -10.092 20.301 5.300 1.00 82.56 714 THR A C 1
ATOM 5724 O O . THR A 1 714 ? -10.549 21.437 5.266 1.00 82.56 714 THR A O 1
ATOM 5727 N N . PHE A 1 715 ? -8.881 20.046 4.805 1.00 87.69 715 PHE A N 1
ATOM 5728 C CA . PHE A 1 715 ? -8.031 21.081 4.214 1.00 87.69 715 PHE A CA 1
ATOM 5729 C C . PHE A 1 715 ? -7.245 20.571 3.007 1.00 87.69 715 PHE A C 1
ATOM 5731 O O . PHE A 1 715 ? -7.132 19.372 2.775 1.00 87.69 715 PHE A O 1
ATOM 5738 N N . GLN A 1 716 ? -6.719 21.501 2.213 1.00 88.31 716 GLN A N 1
ATOM 5739 C CA . GLN A 1 716 ? -5.903 21.220 1.034 1.00 88.31 716 GLN A CA 1
ATOM 5740 C C . GLN A 1 716 ? -4.435 21.049 1.452 1.00 88.31 716 GLN A C 1
ATOM 5742 O O . GLN A 1 716 ? -3.752 22.033 1.719 1.00 88.31 716 GLN A O 1
ATOM 5747 N N . CYS A 1 717 ? -3.961 19.805 1.527 1.00 92.94 717 CYS A N 1
ATOM 5748 C CA . CYS A 1 717 ? -2.613 19.462 1.975 1.00 92.94 717 CYS A CA 1
ATOM 5749 C C . CYS A 1 717 ? -1.664 19.223 0.796 1.00 92.94 717 CYS A C 1
ATOM 5751 O O . CYS A 1 717 ? -2.017 18.524 -0.155 1.00 92.94 717 CYS A O 1
ATOM 5753 N N . LEU A 1 718 ? -0.452 19.774 0.871 1.00 95.88 718 LEU A N 1
ATOM 5754 C CA . LEU A 1 718 ? 0.640 19.517 -0.067 1.00 95.88 718 LEU A CA 1
ATOM 5755 C C . LEU A 1 718 ? 1.480 18.323 0.405 1.00 95.88 718 LEU A C 1
ATOM 5757 O O . LEU A 1 718 ? 1.813 18.207 1.588 1.00 95.88 718 LEU A O 1
ATOM 5761 N N . HIS A 1 719 ? 1.861 17.458 -0.534 1.00 97.00 719 HIS A N 1
ATOM 5762 C CA . HIS A 1 719 ? 2.579 16.220 -0.249 1.00 97.00 719 HIS A CA 1
ATOM 5763 C C . HIS A 1 719 ? 3.952 16.192 -0.908 1.00 97.00 719 HIS A C 1
ATOM 5765 O O . HIS A 1 719 ? 4.111 16.591 -2.062 1.00 97.00 719 HIS A O 1
ATOM 5771 N N . VAL A 1 720 ? 4.931 15.641 -0.192 1.00 97.56 720 VAL A N 1
ATOM 5772 C CA . VAL A 1 720 ? 6.255 15.326 -0.735 1.00 97.56 720 VAL A CA 1
ATOM 5773 C C . VAL A 1 720 ? 6.592 13.875 -0.429 1.00 97.56 720 VAL A C 1
ATOM 5775 O O . VAL A 1 720 ? 6.615 13.466 0.728 1.00 97.56 720 VAL A O 1
ATOM 5778 N N . SER A 1 721 ? 6.885 13.091 -1.458 1.00 97.12 721 SER A N 1
ATOM 5779 C CA . SER A 1 721 ? 7.413 11.735 -1.311 1.00 97.12 721 SER A CA 1
ATOM 5780 C C . SER A 1 721 ? 8.913 11.751 -1.566 1.00 97.12 721 SER A C 1
ATOM 5782 O O . SER A 1 721 ? 9.351 12.089 -2.662 1.00 97.12 721 SER A O 1
ATOM 5784 N N . VAL A 1 722 ? 9.705 11.392 -0.562 1.00 96.38 722 VAL A N 1
ATOM 5785 C CA . VAL A 1 722 ? 11.164 11.307 -0.650 1.00 96.38 722 VAL A CA 1
ATOM 5786 C C . VAL A 1 722 ? 11.554 9.859 -0.925 1.00 96.38 722 VAL A C 1
ATOM 5788 O O . VAL A 1 722 ? 11.347 8.988 -0.075 1.00 96.38 722 VAL A O 1
ATOM 5791 N N . THR A 1 723 ? 12.146 9.623 -2.094 1.00 94.88 723 THR A N 1
ATOM 5792 C CA . THR A 1 723 ? 12.739 8.340 -2.490 1.00 94.88 723 THR A CA 1
ATOM 5793 C C . THR A 1 723 ? 14.257 8.359 -2.262 1.00 94.88 723 THR A C 1
ATOM 5795 O O . THR A 1 723 ? 14.819 9.412 -1.908 1.00 94.88 723 THR A O 1
ATOM 5798 N N . PRO A 1 724 ? 14.960 7.221 -2.419 1.00 93.62 724 PRO A N 1
ATOM 5799 C CA . PRO A 1 724 ? 16.417 7.185 -2.366 1.00 93.62 724 PRO A CA 1
ATOM 5800 C C . PRO A 1 724 ? 17.099 8.216 -3.255 1.00 93.62 724 PRO A C 1
ATOM 5802 O O . PRO A 1 724 ? 17.983 8.919 -2.771 1.00 93.62 724 PRO A O 1
ATOM 5805 N N . THR A 1 725 ? 16.667 8.343 -4.506 1.00 93.25 725 THR A N 1
ATOM 5806 C CA . THR A 1 725 ? 17.333 9.172 -5.522 1.00 93.25 725 THR A CA 1
ATOM 5807 C C . THR A 1 725 ? 16.676 10.540 -5.701 1.00 93.25 725 THR A C 1
ATOM 5809 O O . THR A 1 725 ? 17.362 11.520 -5.983 1.00 93.25 725 THR A O 1
ATOM 5812 N N . ARG A 1 726 ? 15.360 10.664 -5.475 1.00 92.38 726 ARG A N 1
ATOM 5813 C CA . ARG A 1 726 ? 14.600 11.878 -5.823 1.00 92.38 726 ARG A CA 1
ATOM 5814 C C . ARG A 1 726 ? 13.505 12.245 -4.823 1.00 92.38 726 ARG A C 1
ATOM 5816 O O . ARG A 1 726 ? 13.325 11.609 -3.784 1.00 92.38 726 ARG A O 1
ATOM 5823 N N . MET A 1 727 ? 12.797 13.328 -5.126 1.00 94.62 727 MET A N 1
ATOM 5824 C CA . MET A 1 727 ? 11.581 13.761 -4.440 1.00 94.62 727 MET A CA 1
ATOM 5825 C C . MET A 1 727 ? 10.455 13.864 -5.467 1.00 94.62 727 MET A C 1
ATOM 5827 O O . MET A 1 727 ? 10.703 14.245 -6.605 1.00 94.62 727 MET A O 1
ATOM 5831 N N . LYS A 1 728 ? 9.226 13.527 -5.078 1.00 94.62 728 LYS A N 1
ATOM 5832 C CA . LYS A 1 728 ? 8.013 13.697 -5.890 1.00 94.62 728 LYS A CA 1
ATOM 5833 C C . LYS A 1 728 ? 7.056 14.615 -5.138 1.00 94.62 728 LYS A C 1
ATOM 5835 O O . LYS A 1 728 ? 6.812 14.392 -3.953 1.00 94.62 728 LYS A O 1
ATOM 5840 N N . LEU A 1 729 ? 6.545 15.645 -5.806 1.00 96.25 729 LEU A N 1
ATOM 5841 C CA . LEU A 1 729 ? 5.632 16.630 -5.220 1.00 96.25 729 LEU A CA 1
ATOM 5842 C C . LEU A 1 729 ? 4.215 16.403 -5.744 1.00 96.25 729 LEU A C 1
ATOM 5844 O O . LEU A 1 729 ? 3.991 16.259 -6.950 1.00 96.25 729 LEU A O 1
ATOM 5848 N N . ASP A 1 730 ? 3.251 16.407 -4.833 1.00 93.94 730 ASP A N 1
ATOM 5849 C CA . ASP A 1 730 ? 1.860 16.089 -5.115 1.00 93.94 730 ASP A CA 1
ATOM 5850 C C . ASP A 1 730 ? 0.886 17.017 -4.385 1.00 93.94 730 ASP A C 1
ATOM 5852 O O . ASP A 1 730 ? 1.206 17.653 -3.378 1.00 93.94 730 ASP A O 1
ATOM 5856 N N . GLY A 1 731 ? -0.342 17.057 -4.900 1.00 90.06 731 GLY A N 1
ATOM 5857 C CA . GLY A 1 731 ? -1.432 17.829 -4.328 1.00 90.06 731 GLY A CA 1
ATOM 5858 C C . GLY A 1 731 ? -1.540 19.279 -4.844 1.00 90.06 731 GLY A C 1
ATOM 5859 O O . GLY A 1 731 ? -0.978 19.631 -5.883 1.00 90.06 731 GLY A O 1
ATOM 5860 N N . PRO A 1 732 ? -2.317 20.124 -4.150 1.00 90.31 732 PRO A N 1
ATOM 5861 C CA . PRO A 1 732 ? -2.941 19.799 -2.878 1.00 90.31 732 PRO A CA 1
ATOM 5862 C C . PRO A 1 732 ? -4.080 18.774 -3.002 1.00 90.31 732 PRO A C 1
ATOM 5864 O O . PRO A 1 732 ? -4.814 18.760 -4.001 1.00 90.31 732 PRO A O 1
ATOM 5867 N N . TYR A 1 733 ? -4.197 17.918 -1.987 1.00 89.12 733 TYR A N 1
ATOM 5868 C CA . TYR A 1 733 ? -5.276 16.945 -1.824 1.00 89.12 733 TYR A CA 1
ATOM 5869 C C . TYR A 1 733 ? -6.122 17.272 -0.590 1.00 89.12 733 TYR A C 1
ATOM 5871 O O . TYR A 1 733 ? -5.587 17.785 0.393 1.00 89.12 733 TYR A O 1
ATOM 5879 N N . PRO A 1 734 ? -7.434 16.974 -0.607 1.00 86.81 734 PRO A N 1
ATOM 5880 C CA . PRO A 1 734 ? -8.261 17.102 0.583 1.00 86.81 734 PRO A CA 1
ATOM 5881 C C . PRO A 1 734 ? -7.840 16.069 1.640 1.00 86.81 734 PRO A C 1
ATOM 5883 O O . PRO A 1 734 ? -7.999 14.867 1.433 1.00 86.81 734 PRO A O 1
ATOM 5886 N N . GLU A 1 735 ? -7.352 16.540 2.784 1.00 87.38 735 GLU A N 1
ATOM 5887 C CA . GLU A 1 735 ? -7.031 15.726 3.958 1.00 87.38 735 GLU A CA 1
ATOM 5888 C C . GLU A 1 735 ? -7.873 16.125 5.166 1.00 87.38 735 GLU A C 1
ATOM 5890 O O . GLU A 1 735 ? -8.337 17.260 5.275 1.00 87.38 735 GLU A O 1
ATOM 5895 N N . ARG A 1 736 ? -8.051 15.185 6.101 1.00 85.94 736 ARG A N 1
ATOM 5896 C CA . ARG A 1 736 ? -8.705 15.465 7.381 1.00 85.94 736 ARG A CA 1
ATOM 5897 C C . ARG A 1 736 ? -7.779 16.300 8.263 1.00 85.94 736 ARG A C 1
ATOM 5899 O O . ARG A 1 736 ? -6.600 15.979 8.415 1.00 85.94 736 ARG A O 1
ATOM 5906 N N . SER A 1 737 ? -8.328 17.353 8.849 1.00 90.25 737 SER A N 1
ATOM 5907 C CA . SER A 1 737 ? -7.595 18.307 9.673 1.00 90.25 737 SER A CA 1
ATOM 5908 C C . SER A 1 737 ? -7.225 17.733 11.047 1.00 90.25 737 SER A C 1
ATOM 5910 O O . SER A 1 737 ? -7.711 16.684 11.486 1.00 90.25 737 SER A O 1
ATOM 5912 N N . ASN A 1 738 ? -6.327 18.430 11.734 1.00 92.44 738 ASN A N 1
ATOM 5913 C CA . ASN A 1 738 ? -5.897 18.145 13.100 1.00 92.44 738 ASN A CA 1
ATOM 5914 C C . ASN A 1 738 ? -5.804 19.453 13.900 1.00 92.44 738 ASN A C 1
ATOM 5916 O O . ASN A 1 738 ? -6.043 20.533 13.356 1.00 92.44 738 ASN A O 1
ATOM 5920 N N . ARG A 1 739 ? -5.465 19.359 15.191 1.00 91.31 739 ARG A N 1
ATOM 5921 C CA . ARG A 1 739 ? -5.456 20.507 16.108 1.00 91.31 739 ARG A CA 1
ATOM 5922 C C . ARG A 1 739 ? -4.626 21.668 15.579 1.00 91.31 739 ARG A C 1
ATOM 5924 O O . ARG A 1 739 ? -5.098 22.796 15.581 1.00 91.31 739 ARG A O 1
ATOM 5931 N N . ILE A 1 740 ? -3.408 21.373 15.128 1.00 93.62 740 ILE A N 1
ATOM 5932 C CA . ILE A 1 740 ? -2.443 22.387 14.703 1.00 93.62 740 ILE A CA 1
ATOM 5933 C C . ILE A 1 740 ? -2.864 23.024 13.389 1.00 93.62 740 ILE A C 1
ATOM 5935 O O . ILE A 1 740 ? -2.854 24.242 13.270 1.00 93.62 740 ILE A O 1
ATOM 5939 N N . ILE A 1 741 ? -3.296 22.222 12.417 1.00 93.69 741 ILE A N 1
ATOM 5940 C CA . ILE A 1 741 ? -3.719 22.753 11.117 1.00 93.69 741 ILE A CA 1
ATOM 5941 C C . ILE A 1 741 ? -4.904 23.718 11.282 1.00 93.69 741 ILE A C 1
ATOM 5943 O O . ILE A 1 741 ? -4.892 24.800 10.702 1.00 93.69 741 ILE A O 1
ATOM 5947 N N . ARG A 1 742 ? -5.867 23.401 12.162 1.00 90.56 742 ARG A N 1
ATOM 5948 C CA . ARG A 1 742 ? -7.010 24.284 12.467 1.00 90.56 742 ARG A CA 1
ATOM 5949 C C . ARG A 1 742 ? -6.627 25.636 13.072 1.00 90.56 742 ARG A C 1
ATOM 5951 O O . ARG A 1 742 ? -7.411 26.570 12.947 1.00 90.56 742 ARG A O 1
ATOM 5958 N N . GLN A 1 743 ? -5.468 25.754 13.720 1.00 90.44 743 GLN A N 1
ATOM 5959 C CA . GLN A 1 743 ? -5.015 27.025 14.295 1.00 90.44 743 GLN A CA 1
ATOM 5960 C C . GLN A 1 743 ? -4.545 28.021 13.226 1.00 90.44 743 GLN A C 1
ATOM 5962 O O . GLN A 1 743 ? -4.515 29.219 13.490 1.00 90.44 743 GLN A O 1
ATOM 5967 N N . TYR A 1 744 ? -4.218 27.551 12.015 1.00 92.12 744 TYR A N 1
ATOM 5968 C CA . TYR A 1 744 ? -3.610 28.372 10.964 1.00 92.12 744 TYR A CA 1
ATOM 5969 C C . TYR A 1 744 ? -4.350 28.260 9.613 1.00 92.12 744 TYR A C 1
ATOM 5971 O O . TYR A 1 744 ? -3.733 27.901 8.604 1.00 92.12 744 TYR A O 1
ATOM 5979 N N . PRO A 1 745 ? -5.655 28.605 9.540 1.00 88.88 745 PRO A N 1
ATOM 5980 C CA . PRO A 1 745 ? -6.489 28.396 8.349 1.00 88.88 745 PRO A CA 1
ATOM 5981 C C . PRO A 1 745 ? -5.974 29.102 7.084 1.00 88.88 745 PRO A C 1
ATOM 5983 O O . PRO A 1 745 ? -6.140 28.590 5.976 1.00 88.88 745 PRO A O 1
ATOM 5986 N N . SER A 1 746 ? -5.312 30.251 7.242 1.00 89.19 746 SER A N 1
ATOM 5987 C CA . SER A 1 746 ? -4.756 31.048 6.137 1.00 89.19 746 SER A CA 1
ATOM 5988 C C . SER A 1 746 ? -3.359 30.605 5.683 1.00 89.19 746 SER A C 1
ATOM 5990 O O . SER A 1 746 ? -2.842 31.153 4.713 1.00 89.19 746 SER A O 1
ATOM 5992 N N . HIS A 1 747 ? -2.743 29.633 6.368 1.00 92.62 747 HIS A N 1
ATOM 5993 C CA . HIS A 1 747 ? -1.347 29.223 6.152 1.00 92.62 747 HIS A CA 1
ATOM 5994 C C . HIS A 1 747 ? -1.186 27.704 6.001 1.00 92.62 747 HIS A C 1
ATOM 5996 O O . HIS A 1 747 ? -0.119 27.153 6.267 1.00 92.62 747 HIS A O 1
ATOM 6002 N N . HIS A 1 748 ? -2.232 26.994 5.569 1.00 92.81 748 HIS A N 1
ATOM 6003 C CA . HIS A 1 748 ? -2.161 25.549 5.324 1.00 92.81 748 HIS A CA 1
ATOM 6004 C C . HIS A 1 748 ? -1.064 25.155 4.317 1.00 92.81 748 HIS A C 1
ATOM 6006 O O . HIS A 1 748 ? -0.477 24.082 4.430 1.00 92.81 748 HIS A O 1
ATOM 6012 N N . ASP A 1 749 ? -0.745 26.033 3.363 1.00 92.56 749 ASP A N 1
ATOM 6013 C CA . ASP A 1 749 ? 0.329 25.861 2.380 1.00 92.56 749 ASP A CA 1
ATOM 6014 C C . ASP A 1 749 ? 1.742 25.937 2.990 1.00 92.56 749 ASP A C 1
ATOM 6016 O O . ASP A 1 749 ? 2.722 25.604 2.317 1.00 92.56 749 ASP A O 1
ATOM 6020 N N . SER A 1 750 ? 1.862 26.358 4.253 1.00 95.69 750 SER A N 1
ATOM 6021 C CA . SER A 1 750 ? 3.101 26.306 5.032 1.00 95.69 750 SER A CA 1
ATOM 6022 C C . SER A 1 750 ? 3.390 24.937 5.639 1.00 95.69 750 SER A C 1
ATOM 6024 O O . SER A 1 750 ? 4.505 24.726 6.114 1.00 95.69 750 SER A O 1
ATOM 6026 N N . PHE A 1 751 ? 2.439 24.001 5.589 1.00 96.81 751 PHE A N 1
ATOM 6027 C CA . PHE A 1 751 ? 2.593 22.642 6.100 1.00 96.81 751 PHE A CA 1
ATOM 6028 C C . PHE A 1 751 ? 2.735 21.643 4.950 1.00 96.81 751 PHE A C 1
ATOM 6030 O O . PHE A 1 751 ? 1.961 21.650 3.993 1.00 96.81 751 PHE A O 1
ATOM 6037 N N . LEU A 1 752 ? 3.714 20.747 5.065 1.00 96.75 752 LEU A N 1
ATOM 6038 C CA . LEU A 1 752 ? 3.933 19.646 4.133 1.00 96.75 752 LEU A CA 1
ATOM 6039 C C . LEU A 1 752 ? 3.762 18.314 4.842 1.00 96.75 752 LEU A C 1
ATOM 6041 O O . LEU A 1 752 ? 4.365 18.076 5.893 1.00 96.75 752 LEU A O 1
ATOM 6045 N N . ARG A 1 753 ? 3.017 17.411 4.208 1.00 97.06 753 ARG A N 1
ATOM 6046 C CA . ARG A 1 753 ? 3.033 15.997 4.565 1.00 97.06 753 ARG A CA 1
ATOM 6047 C C . ARG A 1 753 ? 4.136 15.301 3.775 1.00 97.06 753 ARG A C 1
ATOM 6049 O O . ARG A 1 753 ? 4.058 15.169 2.555 1.00 97.06 753 ARG A O 1
ATOM 6056 N N . VAL A 1 754 ? 5.178 14.863 4.472 1.00 97.69 754 VAL A N 1
ATOM 6057 C CA . VAL A 1 754 ? 6.375 14.267 3.870 1.00 97.69 754 VAL A CA 1
ATOM 6058 C C . VAL A 1 754 ? 6.398 12.772 4.151 1.00 97.69 754 VAL A C 1
ATOM 6060 O O . VAL A 1 754 ? 6.348 12.372 5.310 1.00 97.69 754 VAL A O 1
ATOM 6063 N N . SER A 1 755 ? 6.476 11.947 3.108 1.00 96.94 755 SER A N 1
ATOM 6064 C CA . SER A 1 755 ? 6.534 10.482 3.210 1.00 96.94 755 SER A CA 1
ATOM 6065 C C . SER A 1 755 ? 7.882 9.955 2.727 1.00 96.94 755 SER A C 1
ATOM 6067 O O . SER A 1 755 ? 8.369 10.374 1.679 1.00 96.94 755 SER A O 1
ATOM 6069 N N . PHE A 1 756 ? 8.477 9.022 3.465 1.00 95.62 756 PHE A N 1
ATOM 6070 C CA . PHE A 1 756 ? 9.750 8.389 3.122 1.00 95.62 756 PHE A CA 1
ATOM 6071 C C . PHE A 1 756 ? 9.505 6.978 2.578 1.00 95.62 756 PHE A C 1
ATOM 6073 O O . PHE A 1 756 ? 9.148 6.058 3.318 1.00 95.62 756 PHE A O 1
ATOM 6080 N N . VAL A 1 757 ? 9.701 6.816 1.272 1.00 94.44 757 VAL A N 1
ATOM 6081 C CA . VAL A 1 757 ? 9.300 5.626 0.506 1.00 94.44 757 VAL A CA 1
ATOM 6082 C C . VAL A 1 757 ? 10.443 5.131 -0.384 1.00 94.44 757 VAL A C 1
ATOM 6084 O O . VAL A 1 757 ? 11.402 5.853 -0.629 1.00 94.44 757 VAL A O 1
ATOM 6087 N N . ASP A 1 758 ? 10.358 3.893 -0.860 1.00 91.31 758 ASP A N 1
ATOM 6088 C CA . ASP A 1 758 ? 11.244 3.339 -1.888 1.00 91.31 758 ASP A CA 1
ATOM 6089 C C . ASP A 1 758 ? 10.913 3.933 -3.275 1.00 91.31 758 ASP A C 1
ATOM 6091 O O . ASP A 1 758 ? 9.922 4.649 -3.433 1.00 91.31 758 ASP A O 1
ATOM 6095 N N . GLU A 1 759 ? 11.704 3.633 -4.310 1.00 90.62 759 GLU A N 1
ATOM 6096 C CA . GLU A 1 759 ? 11.510 4.219 -5.656 1.00 90.62 759 GLU A CA 1
ATOM 6097 C C . GLU A 1 759 ? 10.127 3.942 -6.273 1.00 90.62 759 GLU A C 1
ATOM 6099 O O . GLU A 1 759 ? 9.543 4.799 -6.952 1.00 90.62 759 GLU A O 1
ATOM 6104 N N . THR A 1 760 ? 9.574 2.773 -5.940 1.00 88.56 760 THR A N 1
ATOM 6105 C CA . THR A 1 760 ? 8.227 2.308 -6.312 1.00 88.56 760 THR A CA 1
ATOM 6106 C C . THR A 1 760 ? 7.097 3.064 -5.599 1.00 88.56 760 THR A C 1
ATOM 6108 O O . THR A 1 760 ? 5.927 2.876 -5.916 1.00 88.56 760 THR A O 1
ATOM 6111 N N . GLY A 1 761 ? 7.413 3.901 -4.605 1.00 88.38 761 GLY A N 1
ATOM 6112 C CA . GLY A 1 761 ? 6.434 4.547 -3.725 1.00 88.38 761 GLY A CA 1
ATOM 6113 C C . GLY A 1 761 ? 5.955 3.670 -2.562 1.00 88.38 761 GLY A C 1
ATOM 6114 O O . GLY A 1 761 ? 5.171 4.127 -1.734 1.00 88.38 761 GLY A O 1
ATOM 6115 N N . LEU A 1 762 ? 6.430 2.425 -2.465 1.00 87.75 762 LEU A N 1
ATOM 6116 C CA . LEU A 1 762 ? 6.138 1.535 -1.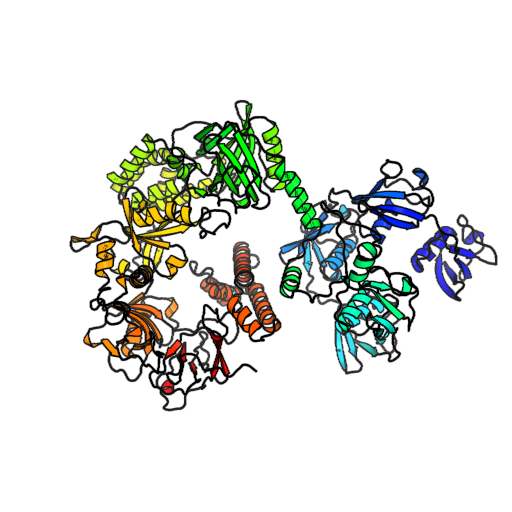342 1.00 87.75 762 LEU A CA 1
ATOM 6117 C C . LEU A 1 762 ? 7.020 1.854 -0.129 1.00 87.75 762 LEU A C 1
ATOM 6119 O O . LEU A 1 762 ? 8.060 2.493 -0.243 1.00 87.75 762 LEU A O 1
ATOM 6123 N N . GLN A 1 763 ? 6.640 1.369 1.053 1.00 85.19 763 GLN A N 1
ATOM 6124 C CA . GLN A 1 763 ? 7.485 1.499 2.243 1.00 85.19 763 GLN A CA 1
ATOM 6125 C C . GLN A 1 763 ? 8.849 0.823 2.048 1.00 85.19 763 GLN A C 1
ATOM 6127 O O . GLN A 1 763 ? 8.939 -0.253 1.450 1.00 85.19 763 GLN A O 1
ATOM 6132 N N . TYR A 1 764 ? 9.895 1.425 2.623 1.00 82.50 764 TYR A N 1
ATOM 6133 C CA . TYR A 1 764 ? 11.232 0.838 2.665 1.00 82.50 764 TYR A CA 1
ATOM 6134 C C . TYR A 1 764 ? 11.200 -0.591 3.209 1.00 82.50 764 TYR A C 1
ATOM 6136 O O . TYR A 1 764 ? 10.771 -0.834 4.338 1.00 82.50 764 TYR A O 1
ATOM 6144 N N . ARG A 1 765 ? 11.706 -1.536 2.415 1.00 73.12 765 ARG A N 1
ATOM 6145 C CA . ARG A 1 765 ? 11.948 -2.911 2.855 1.00 73.12 765 ARG A CA 1
ATOM 6146 C C . ARG A 1 765 ? 13.415 -3.053 3.228 1.00 73.12 765 ARG A C 1
ATOM 6148 O O . ARG A 1 765 ? 14.287 -2.695 2.442 1.00 73.12 765 ARG A O 1
ATOM 6155 N N . PHE A 1 766 ? 13.682 -3.577 4.420 1.00 70.69 766 PHE A N 1
ATOM 6156 C CA . PHE A 1 766 ? 15.045 -3.892 4.832 1.00 70.69 766 PHE A CA 1
ATOM 6157 C C . PHE A 1 766 ? 15.540 -5.119 4.064 1.00 70.69 766 PHE A C 1
ATOM 6159 O O . PHE A 1 766 ? 15.055 -6.230 4.282 1.00 70.69 766 PHE A O 1
ATOM 6166 N N . ASP A 1 767 ? 16.505 -4.899 3.174 1.00 74.69 767 ASP A N 1
ATOM 6167 C CA . ASP A 1 767 ? 17.344 -5.960 2.628 1.00 74.69 767 ASP A CA 1
ATOM 6168 C C . ASP A 1 767 ? 18.368 -6.360 3.703 1.00 74.69 767 ASP A C 1
ATOM 6170 O O . ASP A 1 767 ? 18.973 -5.502 4.345 1.00 74.69 767 ASP A O 1
ATOM 6174 N N . ARG A 1 768 ? 18.519 -7.665 3.951 1.00 76.81 768 ARG A N 1
ATOM 6175 C CA . ARG A 1 768 ? 19.431 -8.189 4.981 1.00 76.81 768 ARG A CA 1
ATOM 6176 C C . ARG A 1 768 ? 20.901 -8.011 4.602 1.00 76.81 768 ARG A C 1
ATOM 6178 O O . ARG A 1 768 ? 21.747 -7.962 5.496 1.00 76.81 768 ARG A O 1
ATOM 6185 N N . ASP A 1 769 ? 21.176 -7.894 3.309 1.00 78.25 769 ASP A N 1
ATOM 6186 C CA . ASP A 1 769 ? 22.522 -7.828 2.745 1.00 78.25 769 ASP A CA 1
ATOM 6187 C C . ASP A 1 769 ? 22.973 -6.384 2.488 1.00 78.25 769 ASP A C 1
ATOM 6189 O O . ASP A 1 769 ? 24.076 -6.159 1.989 1.00 78.25 769 ASP A O 1
ATOM 6193 N N . VAL A 1 770 ? 22.123 -5.408 2.827 1.00 83.00 770 VAL A N 1
ATOM 6194 C CA . VAL A 1 770 ? 22.381 -3.973 2.695 1.00 83.00 770 VAL A CA 1
ATOM 6195 C C . VAL A 1 770 ? 22.281 -3.311 4.066 1.00 83.00 770 VAL A C 1
ATOM 6197 O O . VAL A 1 770 ? 21.342 -3.553 4.827 1.00 83.00 770 VAL A O 1
ATOM 6200 N N . ASP A 1 771 ? 23.212 -2.415 4.379 1.00 86.31 771 ASP A N 1
ATOM 6201 C CA . ASP A 1 771 ? 23.155 -1.593 5.586 1.00 86.31 771 ASP A CA 1
ATOM 6202 C C . ASP A 1 771 ? 22.091 -0.493 5.447 1.00 86.31 771 ASP A C 1
ATOM 6204 O O . ASP A 1 771 ? 22.349 0.675 5.128 1.00 86.31 771 ASP A O 1
ATOM 6208 N N . GLY A 1 772 ? 20.843 -0.882 5.704 1.00 85.00 772 GLY A N 1
ATOM 6209 C CA . GLY A 1 772 ? 19.712 0.035 5.680 1.00 85.00 772 GLY A CA 1
ATOM 6210 C C . GLY A 1 772 ? 19.793 1.124 6.754 1.00 85.00 772 GLY A C 1
ATOM 6211 O O . GLY A 1 772 ? 19.270 2.216 6.546 1.00 85.00 772 GLY A O 1
ATOM 6212 N N . ARG A 1 773 ? 20.454 0.881 7.895 1.00 87.44 773 ARG A N 1
ATOM 6213 C CA . ARG A 1 773 ? 20.511 1.862 8.996 1.00 87.44 773 ARG A CA 1
ATOM 6214 C C . ARG A 1 773 ? 21.356 3.065 8.609 1.00 87.44 773 ARG A C 1
ATOM 6216 O O . ARG A 1 773 ? 20.913 4.201 8.789 1.00 87.44 773 ARG A O 1
ATOM 6223 N N . SER A 1 774 ? 22.539 2.819 8.056 1.00 89.19 774 SER A N 1
ATOM 6224 C CA . SER A 1 774 ? 23.430 3.888 7.614 1.00 89.19 774 SER A CA 1
ATOM 6225 C C . SER A 1 774 ? 22.819 4.674 6.457 1.00 89.19 774 SER A C 1
ATOM 6227 O O . SER A 1 774 ? 22.857 5.905 6.474 1.00 89.19 774 SER A O 1
ATOM 6229 N N . PHE A 1 775 ? 22.157 3.997 5.512 1.00 90.06 775 PHE A N 1
ATOM 6230 C CA . PHE A 1 775 ? 21.412 4.665 4.443 1.00 90.06 775 PHE A CA 1
ATOM 6231 C C . PHE A 1 775 ? 20.307 5.583 4.987 1.00 90.06 775 PHE A C 1
ATOM 6233 O O . PHE A 1 775 ? 20.264 6.763 4.638 1.00 90.06 775 PHE A O 1
ATOM 6240 N N . ILE A 1 776 ? 19.451 5.087 5.888 1.00 90.56 776 ILE A N 1
ATOM 6241 C CA . ILE A 1 776 ? 18.378 5.890 6.495 1.00 90.56 776 ILE A CA 1
ATOM 6242 C C . ILE A 1 776 ? 18.958 7.082 7.262 1.00 90.56 776 ILE A C 1
ATOM 6244 O O . ILE A 1 776 ? 18.461 8.197 7.118 1.00 90.56 776 ILE A O 1
ATOM 6248 N N . LYS A 1 777 ? 20.047 6.898 8.018 1.00 91.81 777 LYS A N 1
ATOM 6249 C CA . LYS A 1 777 ? 20.717 8.002 8.721 1.00 91.81 777 LYS A CA 1
ATOM 6250 C C . LYS A 1 777 ? 21.218 9.081 7.750 1.00 91.81 777 LYS A C 1
ATOM 6252 O O . LYS A 1 777 ? 21.007 10.261 8.014 1.00 91.81 777 LYS A O 1
ATOM 6257 N N . ARG A 1 778 ? 21.832 8.691 6.626 1.00 92.06 778 ARG A N 1
ATOM 6258 C CA . ARG A 1 778 ? 22.343 9.625 5.605 1.00 92.06 778 ARG A CA 1
ATOM 6259 C C . ARG A 1 778 ? 21.221 10.333 4.840 1.00 92.06 778 ARG A C 1
ATOM 6261 O O . ARG A 1 778 ? 21.238 11.557 4.743 1.00 92.06 778 ARG A O 1
ATOM 6268 N N . ARG A 1 779 ? 20.246 9.585 4.309 1.00 91.62 779 ARG A N 1
ATOM 6269 C CA . ARG A 1 779 ? 19.197 10.113 3.416 1.00 91.62 779 ARG A CA 1
ATOM 6270 C C . ARG A 1 779 ? 18.015 10.724 4.163 1.00 91.62 779 ARG A C 1
ATOM 6272 O O . ARG A 1 779 ? 17.587 11.817 3.821 1.00 91.62 779 ARG A O 1
ATOM 6279 N N . VAL A 1 780 ? 17.471 10.026 5.157 1.00 93.44 780 VAL A N 1
ATOM 6280 C CA . VAL A 1 780 ? 16.286 10.478 5.910 1.00 93.44 780 VAL A CA 1
ATOM 6281 C C . VAL A 1 780 ? 16.701 11.350 7.091 1.00 93.44 780 VAL A C 1
ATOM 6283 O O . VAL A 1 780 ? 16.111 12.404 7.314 1.00 93.44 780 VAL A O 1
ATOM 6286 N N . GLY A 1 781 ? 17.741 10.942 7.824 1.00 94.44 781 GLY A N 1
ATOM 6287 C CA . GLY A 1 781 ? 18.216 11.656 9.010 1.00 94.44 781 GLY A CA 1
ATOM 6288 C C . GLY A 1 781 ? 18.616 13.101 8.717 1.00 94.44 781 GLY A C 1
ATOM 6289 O O . GLY A 1 781 ? 18.178 13.994 9.433 1.00 94.44 781 GLY A O 1
ATOM 6290 N N . SER A 1 782 ? 19.362 13.345 7.634 1.00 92.31 782 SER A N 1
ATOM 6291 C CA . SER A 1 782 ? 19.760 14.700 7.221 1.00 92.31 782 SER A CA 1
ATOM 6292 C C . SER A 1 782 ? 18.566 15.612 6.917 1.00 92.31 782 SER A C 1
ATOM 6294 O O . SER A 1 782 ? 18.568 16.775 7.311 1.00 92.31 782 SER A O 1
ATOM 6296 N N . LEU A 1 783 ? 17.515 15.089 6.281 1.00 95.38 783 LEU A N 1
ATOM 6297 C CA . LEU A 1 783 ? 16.298 15.851 5.984 1.00 95.38 783 LEU A CA 1
ATOM 6298 C C . LEU A 1 783 ? 15.496 16.175 7.248 1.00 95.38 783 LEU A C 1
ATOM 6300 O O . LEU A 1 783 ? 14.920 17.257 7.344 1.00 95.38 783 LEU A O 1
ATOM 6304 N N . LEU A 1 784 ? 15.469 15.262 8.223 1.00 95.31 784 LEU A N 1
ATOM 6305 C CA . LEU A 1 784 ? 14.801 15.484 9.507 1.00 95.31 784 LEU A CA 1
ATOM 6306 C C . LEU A 1 784 ? 15.545 16.497 10.390 1.00 95.31 784 LEU A C 1
ATOM 6308 O O . LEU A 1 784 ? 14.893 17.225 11.131 1.00 95.31 784 LEU A O 1
ATOM 6312 N N . THR A 1 785 ? 16.880 16.558 10.321 1.00 93.62 785 THR A N 1
ATOM 6313 C CA . THR A 1 785 ? 17.689 17.444 11.178 1.00 93.62 785 THR A CA 1
ATOM 6314 C C . THR A 1 785 ? 17.982 18.809 10.556 1.00 93.62 785 THR A C 1
ATOM 6316 O O . THR A 1 785 ? 17.899 19.815 11.250 1.00 93.62 785 THR A O 1
ATOM 6319 N N . VAL A 1 786 ? 18.314 18.869 9.262 1.00 94.62 786 VAL A N 1
ATOM 6320 C CA . VAL A 1 786 ? 18.692 20.113 8.551 1.00 94.62 786 VAL A CA 1
ATOM 6321 C C . VAL A 1 786 ? 17.488 20.774 7.865 1.00 94.62 786 VAL A C 1
ATOM 6323 O O . VAL A 1 786 ? 17.506 21.966 7.538 1.00 94.62 786 VAL A O 1
ATOM 6326 N N . GLY A 1 787 ? 16.427 20.005 7.631 1.00 94.81 787 GLY A N 1
ATOM 6327 C CA . GLY A 1 787 ? 15.236 20.446 6.922 1.00 94.81 787 GLY A CA 1
ATOM 6328 C C . GLY A 1 787 ? 15.239 20.093 5.433 1.00 94.81 787 GLY A C 1
ATOM 6329 O O . GLY A 1 787 ? 16.255 19.768 4.817 1.00 94.81 787 GLY A O 1
ATOM 6330 N N . LEU A 1 788 ? 14.048 20.173 4.855 1.00 95.25 788 LEU A N 1
ATOM 6331 C CA . LEU A 1 788 ? 13.718 19.832 3.480 1.00 95.25 788 LEU A CA 1
ATOM 6332 C C . LEU A 1 788 ? 13.624 21.110 2.635 1.00 95.25 788 LEU A C 1
ATOM 6334 O O . LEU A 1 788 ? 12.905 22.040 3.001 1.00 95.25 788 LEU A O 1
ATOM 6338 N N . LYS A 1 789 ? 14.314 21.163 1.490 1.00 94.56 789 LYS A N 1
ATOM 6339 C CA . LYS A 1 789 ? 14.183 22.267 0.526 1.00 94.56 789 LYS A CA 1
ATOM 6340 C C . LYS A 1 789 ? 13.227 21.861 -0.595 1.00 94.56 789 LYS A C 1
ATOM 6342 O O . LYS A 1 789 ? 13.473 20.868 -1.266 1.00 94.56 789 LYS A O 1
ATOM 6347 N N . VAL A 1 790 ? 12.168 22.637 -0.803 1.00 95.75 790 VAL A N 1
ATOM 6348 C CA . VAL A 1 790 ? 11.139 22.397 -1.828 1.00 95.75 790 VAL A CA 1
ATOM 6349 C C . VAL A 1 790 ? 10.909 23.698 -2.578 1.00 95.75 790 VAL A C 1
ATOM 6351 O O . VAL A 1 790 ? 10.675 24.716 -1.931 1.00 95.75 790 VAL A O 1
ATOM 6354 N N . ALA A 1 791 ? 11.024 23.694 -3.909 1.00 93.50 791 ALA A N 1
ATOM 6355 C CA . ALA A 1 791 ? 10.872 24.877 -4.769 1.00 93.50 791 ALA A CA 1
ATOM 6356 C C . ALA A 1 791 ? 11.538 26.151 -4.192 1.00 93.50 791 ALA A C 1
ATOM 6358 O O . ALA A 1 791 ? 10.945 27.231 -4.125 1.00 93.50 791 ALA A O 1
ATOM 6359 N N . GLY A 1 792 ? 12.761 26.005 -3.670 1.00 89.19 792 GLY A N 1
ATOM 6360 C CA . GLY A 1 792 ? 13.536 27.101 -3.083 1.00 89.19 792 GLY A CA 1
ATOM 6361 C C . GLY A 1 792 ? 13.225 27.477 -1.625 1.00 89.19 792 GLY A C 1
ATOM 6362 O O . GLY A 1 792 ? 13.976 28.258 -1.048 1.00 89.19 792 GLY A O 1
ATOM 6363 N N . ARG A 1 793 ? 12.176 26.927 -1.000 1.00 93.12 793 ARG A N 1
ATOM 6364 C CA . ARG A 1 793 ? 11.779 27.212 0.393 1.00 93.12 793 ARG A CA 1
ATOM 6365 C C . ARG A 1 793 ? 12.264 26.102 1.319 1.00 93.12 793 ARG A C 1
ATOM 6367 O O . ARG A 1 793 ? 12.263 24.935 0.931 1.00 93.12 793 ARG A O 1
ATOM 6374 N N . ARG A 1 794 ? 12.668 26.458 2.541 1.00 95.75 794 ARG A N 1
ATOM 6375 C CA . ARG A 1 794 ? 13.110 25.503 3.566 1.00 95.75 794 ARG A CA 1
ATOM 6376 C C . ARG A 1 794 ? 11.965 25.183 4.521 1.00 95.75 794 ARG A C 1
ATOM 6378 O O . ARG A 1 794 ? 11.329 26.087 5.051 1.00 95.75 794 ARG A O 1
ATOM 6385 N N . PHE A 1 795 ? 11.754 23.897 4.750 1.00 97.75 795 PHE A N 1
ATOM 6386 C CA . PHE A 1 795 ? 10.810 23.363 5.714 1.00 97.75 795 PHE A CA 1
ATOM 6387 C C . PHE A 1 795 ? 11.566 22.574 6.776 1.00 97.75 795 PHE A C 1
ATOM 6389 O O . PHE A 1 795 ? 12.469 21.806 6.451 1.00 97.75 795 PHE A O 1
ATOM 6396 N N . HIS A 1 796 ? 11.173 22.712 8.034 1.00 98.00 796 HIS A N 1
ATOM 6397 C CA . HIS A 1 796 ? 11.764 21.980 9.149 1.00 98.00 796 HIS A CA 1
ATOM 6398 C C . HIS A 1 796 ? 10.811 20.898 9.637 1.00 98.00 796 HIS A C 1
ATOM 6400 O O . HIS A 1 796 ? 9.591 21.048 9.539 1.00 98.00 796 HIS A O 1
ATOM 6406 N N . PHE A 1 797 ? 11.373 19.798 10.139 1.00 97.50 797 PHE A N 1
ATOM 6407 C CA . PHE A 1 797 ? 10.588 18.743 10.762 1.00 97.50 797 PHE A CA 1
ATOM 6408 C C . PHE A 1 797 ? 9.780 19.330 11.923 1.00 97.50 797 PHE A C 1
ATOM 6410 O O . PHE A 1 797 ? 10.329 20.011 12.788 1.00 97.50 797 PHE A O 1
ATOM 6417 N N . LEU A 1 798 ? 8.475 19.071 11.917 1.00 96.81 798 LEU A N 1
ATOM 6418 C CA . LEU A 1 798 ? 7.550 19.552 12.934 1.00 96.81 798 LEU A CA 1
ATOM 6419 C C . LEU A 1 798 ? 7.167 18.417 13.882 1.00 96.81 798 LEU A C 1
ATOM 6421 O O . LEU A 1 798 ? 7.472 18.455 15.068 1.00 96.81 798 LEU A O 1
ATOM 6425 N N . ALA A 1 799 ? 6.473 17.404 13.364 1.00 96.12 799 ALA A N 1
ATOM 6426 C CA . ALA A 1 799 ? 5.932 16.317 14.172 1.00 96.12 799 ALA A CA 1
ATOM 6427 C C . ALA A 1 799 ? 5.432 15.168 13.287 1.00 96.12 799 ALA A C 1
ATOM 6429 O O . ALA A 1 799 ? 5.640 15.135 12.080 1.00 96.12 799 ALA A O 1
ATOM 6430 N N . TYR A 1 800 ? 4.722 14.217 13.879 1.00 95.88 800 TYR A N 1
ATOM 6431 C CA . TYR A 1 800 ? 4.021 13.141 13.183 1.00 95.88 800 TYR A CA 1
ATOM 6432 C C . TYR A 1 800 ? 2.775 12.757 13.972 1.00 95.88 800 TYR A C 1
ATOM 6434 O O . TYR A 1 800 ? 2.680 13.055 15.156 1.00 95.88 800 TYR A O 1
ATOM 6442 N N . SER A 1 801 ? 1.834 12.047 13.353 1.00 93.50 801 SER A N 1
ATOM 6443 C CA . SER A 1 801 ? 0.837 11.270 14.098 1.00 93.50 801 SER A CA 1
ATOM 6444 C C . SER A 1 801 ? 1.305 9.819 14.212 1.00 93.50 801 SER A C 1
ATOM 6446 O O . SER A 1 801 ? 2.077 9.344 13.383 1.00 93.50 801 SER A O 1
ATOM 6448 N N . GLN A 1 802 ? 0.847 9.081 15.227 1.00 89.31 802 GLN A N 1
ATOM 6449 C CA . GLN A 1 802 ? 1.252 7.675 15.402 1.00 89.31 802 GLN A CA 1
ATOM 6450 C C . GLN A 1 802 ? 0.853 6.783 14.218 1.00 89.31 802 GLN A C 1
ATOM 6452 O O . GLN A 1 802 ? 1.552 5.824 13.908 1.00 89.31 802 GLN A O 1
ATOM 6457 N N . SER A 1 803 ? -0.271 7.075 13.559 1.00 86.25 803 SER A N 1
ATOM 6458 C CA . SER A 1 803 ? -0.685 6.364 12.348 1.00 86.25 803 SER A CA 1
ATOM 6459 C C . SER A 1 803 ? 0.182 6.750 11.151 1.00 86.25 803 SER A C 1
ATOM 6461 O O . SER A 1 803 ? 0.666 5.859 10.466 1.00 86.25 803 SER A O 1
ATOM 6463 N N . ALA A 1 804 ? 0.452 8.044 10.949 1.00 89.62 804 ALA A N 1
ATOM 6464 C CA . ALA A 1 804 ? 1.302 8.505 9.852 1.00 89.62 804 ALA A CA 1
ATOM 6465 C C . ALA A 1 804 ? 2.742 7.987 9.987 1.00 89.62 804 ALA A C 1
ATOM 6467 O O . ALA A 1 804 ? 3.328 7.558 9.001 1.00 89.62 804 ALA A O 1
ATOM 6468 N N . LEU A 1 805 ? 3.291 7.921 11.205 1.00 91.00 805 LEU A N 1
ATOM 6469 C CA . LEU A 1 805 ? 4.644 7.405 11.425 1.00 91.00 805 LEU A CA 1
ATOM 6470 C C . LEU A 1 805 ? 4.776 5.927 11.019 1.00 91.00 805 LEU A C 1
ATOM 6472 O O . LEU A 1 805 ? 5.792 5.543 10.444 1.00 91.00 805 LEU A O 1
ATOM 6476 N N . LYS A 1 806 ? 3.739 5.106 11.252 1.00 88.81 806 LYS A N 1
ATOM 6477 C CA . LYS A 1 806 ? 3.685 3.710 10.765 1.00 88.81 806 LYS A CA 1
ATOM 6478 C C . LYS A 1 806 ? 3.667 3.619 9.238 1.00 88.81 806 LYS A C 1
ATOM 6480 O O . LYS A 1 806 ? 4.060 2.599 8.685 1.00 88.81 806 LYS A O 1
ATOM 6485 N N . GLU A 1 807 ? 3.217 4.678 8.576 1.00 85.62 807 GLU A N 1
ATOM 6486 C CA . GLU A 1 807 ? 3.238 4.835 7.122 1.00 85.62 807 GLU A CA 1
ATOM 6487 C C . GLU A 1 807 ? 4.514 5.527 6.611 1.00 85.62 807 GLU A C 1
ATOM 6489 O O . GLU A 1 807 ? 4.612 5.825 5.427 1.00 85.62 807 GLU A O 1
ATOM 6494 N N . HIS A 1 808 ? 5.500 5.764 7.488 1.00 93.44 808 HIS A N 1
ATOM 6495 C CA . HIS A 1 808 ? 6.711 6.548 7.216 1.00 93.44 808 HIS A CA 1
ATOM 6496 C C . HIS A 1 808 ? 6.423 7.993 6.767 1.00 93.44 808 HIS A C 1
ATOM 6498 O O . HIS A 1 808 ? 7.189 8.574 5.998 1.00 93.44 808 HIS A O 1
ATOM 6504 N N . ALA A 1 809 ? 5.333 8.582 7.263 1.00 94.75 809 ALA A N 1
ATOM 6505 C CA . ALA A 1 809 ? 4.920 9.946 6.970 1.00 94.75 809 ALA A CA 1
ATOM 6506 C C . ALA A 1 809 ? 5.005 10.863 8.201 1.00 94.75 809 ALA A C 1
ATOM 6508 O O . ALA A 1 809 ? 4.653 10.482 9.321 1.00 94.75 809 ALA A O 1
ATOM 6509 N N . VAL A 1 810 ? 5.452 12.097 7.977 1.00 96.94 810 VAL A N 1
ATOM 6510 C CA . VAL A 1 810 ? 5.674 13.127 8.998 1.00 96.94 810 VAL A CA 1
ATOM 6511 C C . VAL A 1 810 ? 5.259 14.511 8.483 1.00 96.94 810 VAL A C 1
ATOM 6513 O O . VAL A 1 810 ? 5.057 14.710 7.287 1.00 96.94 810 VAL A O 1
ATOM 6516 N N . TRP A 1 811 ? 5.138 15.474 9.391 1.00 97.56 811 TRP A N 1
ATOM 6517 C CA . TRP A 1 811 ? 4.830 16.869 9.097 1.00 97.56 811 TRP A CA 1
ATOM 6518 C C . TRP A 1 811 ? 6.093 17.717 9.090 1.00 97.56 811 TRP A C 1
ATOM 6520 O O . TRP A 1 811 ? 6.933 17.617 9.985 1.00 97.56 811 TRP A O 1
ATOM 6530 N N . PHE A 1 812 ? 6.175 18.590 8.098 1.00 98.31 812 PHE A N 1
ATOM 6531 C CA . PHE A 1 812 ? 7.184 19.626 7.965 1.00 98.31 812 PHE A CA 1
ATOM 6532 C C . PHE A 1 812 ? 6.500 20.991 7.864 1.00 98.31 812 PHE A C 1
ATOM 6534 O O . PHE A 1 812 ? 5.393 21.085 7.333 1.00 98.31 812 PHE A O 1
ATOM 6541 N N . VAL A 1 813 ? 7.150 22.048 8.350 1.00 97.88 813 VAL A N 1
ATOM 6542 C CA . VAL A 1 813 ? 6.613 23.416 8.320 1.00 97.88 813 VAL A CA 1
ATOM 6543 C C . VAL A 1 813 ? 7.684 24.415 7.884 1.00 97.88 813 VAL A C 1
ATOM 6545 O O . VAL A 1 813 ? 8.835 24.321 8.316 1.00 97.88 813 VAL A O 1
ATOM 6548 N N . LYS A 1 814 ? 7.328 25.348 6.997 1.00 96.62 814 LYS A N 1
ATOM 6549 C CA . LYS A 1 814 ? 8.147 26.538 6.706 1.00 96.62 814 LYS A CA 1
ATOM 6550 C C . LYS A 1 814 ? 7.720 27.676 7.624 1.00 96.62 814 LYS A C 1
ATOM 6552 O O . LYS A 1 814 ? 6.578 27.704 8.065 1.00 96.62 814 LYS A O 1
ATOM 6557 N N . GLU A 1 815 ? 8.611 28.620 7.878 1.00 96.12 815 GLU A N 1
ATOM 6558 C CA . GLU A 1 815 ? 8.280 29.776 8.712 1.00 96.12 815 GLU A CA 1
ATOM 6559 C C . GLU A 1 815 ? 7.263 30.694 8.020 1.00 96.12 815 GLU A C 1
ATOM 6561 O O . GLU A 1 815 ? 7.297 30.876 6.797 1.00 96.12 815 GLU A O 1
ATOM 6566 N N . PHE A 1 816 ? 6.345 31.254 8.804 1.00 95.94 816 PHE A N 1
ATOM 6567 C CA . PHE A 1 816 ? 5.368 32.245 8.355 1.00 95.94 816 PHE A CA 1
ATOM 6568 C C . PHE A 1 816 ? 4.979 33.178 9.503 1.00 95.94 816 PHE A C 1
ATOM 6570 O O . PHE A 1 816 ? 5.255 32.896 10.665 1.00 95.94 816 PHE A O 1
ATOM 6577 N N . VAL A 1 817 ? 4.340 34.296 9.170 1.00 95.44 817 VAL A N 1
ATOM 6578 C CA . VAL A 1 817 ? 3.775 35.232 10.148 1.00 95.44 817 VAL A CA 1
ATOM 6579 C C . VAL A 1 817 ? 2.270 35.005 10.194 1.00 95.44 817 VAL A C 1
ATOM 6581 O O . VAL A 1 817 ? 1.637 34.986 9.137 1.00 95.44 817 VAL A O 1
ATOM 6584 N N . ASP A 1 818 ? 1.720 34.775 11.387 1.00 91.12 818 ASP A N 1
ATOM 6585 C CA . ASP A 1 818 ? 0.282 34.567 11.573 1.00 91.12 818 ASP A CA 1
ATOM 6586 C C . ASP A 1 818 ? -0.521 35.878 11.464 1.00 91.12 818 ASP A C 1
ATOM 6588 O O . ASP A 1 818 ? 0.023 36.973 11.305 1.00 91.12 818 ASP A O 1
ATOM 6592 N N . THR A 1 819 ? -1.847 35.781 11.580 1.00 87.88 819 THR A N 1
ATOM 6593 C CA . THR A 1 819 ? -2.751 36.942 11.524 1.00 87.88 819 THR A CA 1
ATOM 6594 C C . THR A 1 819 ? -2.541 37.946 12.659 1.00 87.88 819 THR A C 1
ATOM 6596 O O . THR A 1 819 ? -2.997 39.078 12.549 1.00 87.88 819 THR A O 1
ATOM 6599 N N . ASN A 1 820 ? -1.862 37.548 13.738 1.00 87.88 820 ASN A N 1
ATOM 6600 C CA . ASN A 1 820 ? -1.555 38.387 14.894 1.00 87.88 820 ASN A CA 1
ATOM 6601 C C . ASN A 1 820 ? -0.134 38.973 14.825 1.00 87.88 820 ASN A C 1
ATOM 6603 O O . ASN A 1 820 ? 0.338 39.546 15.808 1.00 87.88 820 ASN A O 1
ATOM 6607 N N . GLY A 1 821 ? 0.572 38.807 13.701 1.00 90.50 821 GLY A N 1
ATOM 6608 C CA . GLY A 1 821 ? 1.937 39.297 13.520 1.00 90.50 821 GLY A CA 1
ATOM 6609 C C . GLY A 1 821 ? 3.011 38.453 14.214 1.00 90.50 821 GLY A C 1
ATOM 6610 O O . GLY A 1 821 ? 4.162 38.879 14.289 1.00 90.50 821 GLY A O 1
ATOM 6611 N N . ARG A 1 822 ? 2.676 37.264 14.730 1.00 92.31 822 ARG A N 1
ATOM 6612 C CA . ARG A 1 822 ? 3.624 36.382 15.422 1.00 92.31 822 ARG A CA 1
ATOM 6613 C C . ARG A 1 822 ? 4.357 35.499 14.422 1.00 92.31 822 ARG A C 1
ATOM 6615 O O . ARG A 1 822 ? 3.747 34.924 13.522 1.00 92.31 822 ARG A O 1
ATOM 6622 N N . LEU A 1 823 ? 5.669 35.359 14.607 1.00 95.81 823 LEU A N 1
ATOM 6623 C CA . LEU A 1 823 ? 6.475 34.413 13.840 1.00 95.81 823 LEU A CA 1
ATOM 6624 C C . LEU A 1 823 ? 6.145 32.980 14.278 1.00 95.81 823 LEU A C 1
ATOM 6626 O O . LEU A 1 823 ? 6.304 32.634 15.447 1.00 95.81 823 LEU A O 1
ATOM 6630 N N . VAL A 1 824 ? 5.717 32.150 13.329 1.00 97.19 824 VAL A N 1
ATOM 6631 C CA . VAL A 1 824 ? 5.356 30.746 13.538 1.00 97.19 824 VAL A CA 1
ATOM 6632 C C . VAL A 1 824 ? 6.353 29.839 12.826 1.00 97.19 824 VAL A C 1
ATOM 6634 O O . VAL A 1 824 ? 6.633 29.987 11.635 1.00 97.19 824 VAL A O 1
ATOM 6637 N N . ASN A 1 825 ? 6.875 28.866 13.566 1.00 96.62 825 ASN A N 1
ATOM 6638 C CA . ASN A 1 825 ? 7.808 27.840 13.111 1.00 96.62 825 ASN A CA 1
ATOM 6639 C C . ASN A 1 825 ? 7.643 26.552 13.941 1.00 96.62 825 ASN A C 1
ATOM 6641 O O . ASN A 1 825 ? 6.769 26.456 14.800 1.00 96.62 825 ASN A O 1
ATOM 6645 N N . ALA A 1 826 ? 8.472 25.534 13.692 1.00 96.12 826 ALA A N 1
ATOM 6646 C CA . ALA A 1 826 ? 8.324 24.247 14.371 1.00 96.12 826 ALA A CA 1
ATOM 6647 C C . ALA A 1 826 ? 8.444 24.341 15.904 1.00 96.12 826 ALA A C 1
ATOM 6649 O O . ALA A 1 826 ? 7.653 23.724 16.615 1.00 96.12 826 ALA A O 1
ATOM 6650 N N . ALA A 1 827 ? 9.400 25.128 16.406 1.00 94.62 827 ALA A N 1
ATOM 6651 C CA . ALA A 1 827 ? 9.646 25.272 17.839 1.00 94.62 827 ALA A CA 1
ATOM 6652 C C . ALA A 1 827 ? 8.481 25.978 18.548 1.00 94.62 827 ALA A C 1
ATOM 6654 O O . ALA A 1 827 ? 7.945 25.445 19.516 1.00 94.62 827 ALA A O 1
ATOM 6655 N N . THR A 1 828 ? 8.037 27.115 18.007 1.00 95.62 828 THR A N 1
ATOM 6656 C CA . THR A 1 828 ? 6.920 27.902 18.563 1.00 95.62 828 THR A CA 1
ATOM 6657 C C . THR A 1 828 ? 5.597 27.131 18.542 1.00 95.62 828 THR A C 1
ATOM 6659 O O . THR A 1 828 ? 4.824 27.219 19.493 1.00 95.62 828 THR A O 1
ATOM 6662 N N . ILE A 1 829 ? 5.350 26.307 17.513 1.00 96.06 829 ILE A N 1
ATOM 6663 C CA . ILE A 1 829 ? 4.179 25.415 17.479 1.00 96.06 829 ILE A CA 1
ATOM 6664 C C . ILE A 1 829 ? 4.249 24.374 18.604 1.00 96.06 829 ILE A C 1
ATOM 6666 O O . ILE A 1 829 ? 3.245 24.141 19.272 1.00 96.06 829 ILE A O 1
ATOM 6670 N N . ILE A 1 830 ? 5.403 23.725 18.807 1.00 94.56 830 ILE A N 1
ATOM 6671 C CA . ILE A 1 830 ? 5.565 22.688 19.842 1.00 94.56 830 ILE A CA 1
ATOM 6672 C C . ILE A 1 830 ? 5.432 23.289 21.244 1.00 94.56 830 ILE A C 1
ATOM 6674 O O . ILE A 1 830 ? 4.770 22.692 22.091 1.00 94.56 830 ILE A O 1
ATOM 6678 N N . GLU A 1 831 ? 6.023 24.459 21.479 1.00 92.12 831 GLU A N 1
ATOM 6679 C CA . GLU A 1 831 ? 5.906 25.199 22.739 1.00 92.12 831 GLU A CA 1
ATOM 6680 C C . GLU A 1 831 ? 4.451 25.600 23.022 1.00 92.12 831 GLU A C 1
ATOM 6682 O O . GLU A 1 831 ? 3.953 25.414 24.131 1.00 92.12 831 GLU A O 1
ATOM 6687 N N . GLY A 1 832 ? 3.721 26.033 21.990 1.00 92.06 832 GLY A N 1
ATOM 6688 C CA . GLY A 1 832 ? 2.304 26.388 22.083 1.00 92.06 832 GLY A CA 1
ATOM 6689 C C . GLY A 1 832 ? 1.347 25.216 22.344 1.00 92.06 832 GLY A C 1
ATOM 6690 O O . GLY A 1 832 ? 0.158 25.449 22.562 1.00 92.06 832 GLY A O 1
ATOM 6691 N N . LEU A 1 833 ? 1.814 23.959 22.331 1.00 93.00 833 LEU A N 1
ATOM 6692 C CA . LEU A 1 833 ? 0.958 22.801 22.615 1.00 93.00 833 LEU A CA 1
ATOM 6693 C C . LEU A 1 833 ? 0.555 22.696 24.087 1.00 93.00 833 LEU A C 1
ATOM 6695 O O . LEU A 1 833 ? -0.540 22.205 24.366 1.00 93.00 833 LEU A O 1
ATOM 6699 N N . GLY A 1 834 ? 1.442 23.086 25.003 1.00 92.06 834 GLY A N 1
ATOM 6700 C CA . GLY A 1 834 ? 1.272 22.907 26.442 1.00 92.06 834 GLY A CA 1
ATOM 6701 C C . GLY A 1 834 ? 2.576 22.569 27.167 1.00 92.06 834 GLY A C 1
ATOM 6702 O O . GLY A 1 834 ? 3.658 22.550 26.580 1.00 92.06 834 GLY A O 1
ATOM 6703 N N . THR A 1 835 ? 2.468 22.262 28.457 1.00 91.69 835 THR A N 1
ATOM 6704 C CA . THR A 1 835 ? 3.610 22.000 29.339 1.00 91.69 835 THR A CA 1
ATOM 6705 C C . THR A 1 835 ? 3.929 20.508 29.388 1.00 91.69 835 THR A C 1
ATOM 6707 O O . THR A 1 835 ? 3.078 19.681 29.718 1.00 91.69 835 THR A O 1
ATOM 6710 N N . PHE A 1 836 ? 5.182 20.154 29.083 1.00 91.19 836 PHE A N 1
ATOM 6711 C CA . PHE A 1 836 ? 5.673 18.766 29.080 1.00 91.19 836 PHE A CA 1
ATOM 6712 C C . PHE A 1 836 ? 6.655 18.449 30.220 1.00 91.19 836 PHE A C 1
ATOM 6714 O O . PHE A 1 836 ? 6.984 17.283 30.440 1.00 91.19 836 PHE A O 1
ATOM 6721 N N . SER A 1 837 ? 7.145 19.467 30.925 1.00 88.12 837 SER A N 1
ATOM 6722 C CA . SER A 1 837 ? 8.083 19.364 32.049 1.00 88.12 837 SER A CA 1
ATOM 6723 C C . SER A 1 837 ? 7.365 19.519 33.388 1.00 88.12 837 SER A C 1
ATOM 6725 O O . SER A 1 837 ? 6.342 20.185 33.456 1.00 88.12 837 SER A O 1
ATOM 6727 N N . GLY A 1 838 ? 7.911 18.940 34.462 1.00 83.81 838 GLY A N 1
ATOM 6728 C CA . GLY A 1 838 ? 7.353 19.125 35.811 1.00 83.81 838 GLY A CA 1
ATOM 6729 C C . GLY A 1 838 ? 5.998 18.446 36.047 1.00 83.81 838 GLY A C 1
ATOM 6730 O O . GLY A 1 838 ? 5.333 18.754 37.026 1.00 83.81 838 GLY A O 1
ATOM 6731 N N . LEU A 1 839 ? 5.597 17.513 35.176 1.00 84.19 839 LEU A N 1
ATOM 6732 C CA . LEU A 1 839 ? 4.329 16.792 35.297 1.00 84.19 839 LEU A CA 1
ATOM 6733 C C . LEU A 1 839 ? 4.311 15.921 36.560 1.00 84.19 839 LEU A C 1
ATOM 6735 O O . LEU A 1 839 ? 5.166 15.045 36.710 1.00 84.19 839 LEU A O 1
ATOM 6739 N N . LEU A 1 840 ? 3.281 16.076 37.399 1.00 77.12 840 LEU A N 1
ATOM 6740 C CA . LEU A 1 840 ? 3.087 15.293 38.632 1.00 77.12 840 LEU A CA 1
ATOM 6741 C C . LEU A 1 840 ? 3.126 13.774 38.388 1.00 77.12 840 LEU A C 1
ATOM 6743 O O . LEU A 1 840 ? 3.747 13.026 39.139 1.00 77.12 840 LEU A O 1
ATOM 6747 N N . ASN A 1 841 ? 2.507 13.318 37.295 1.00 74.31 841 ASN A N 1
ATOM 6748 C CA . ASN A 1 841 ? 2.364 11.893 36.979 1.00 74.31 841 ASN A CA 1
ATOM 6749 C C . ASN A 1 841 ? 3.509 11.324 36.115 1.00 74.31 841 ASN A C 1
ATOM 6751 O O . ASN A 1 841 ? 3.589 10.108 35.931 1.00 74.31 841 ASN A O 1
ATOM 6755 N N . ASP A 1 842 ? 4.372 12.172 35.540 1.00 83.25 842 ASP A N 1
ATOM 6756 C CA . ASP A 1 842 ? 5.451 11.747 34.634 1.00 83.25 842 ASP A CA 1
ATOM 6757 C C . ASP A 1 842 ? 6.609 12.765 34.581 1.00 83.25 842 ASP A C 1
ATOM 6759 O O . ASP A 1 842 ? 6.901 13.331 33.521 1.00 83.25 842 ASP A O 1
ATOM 6763 N N . PRO A 1 843 ? 7.322 12.997 35.698 1.00 85.81 843 PRO A N 1
ATOM 6764 C CA . PRO A 1 843 ? 8.334 14.054 35.790 1.00 85.81 843 PRO A CA 1
ATOM 6765 C C . PRO A 1 843 ? 9.527 13.834 34.846 1.00 85.81 843 PRO A C 1
ATOM 6767 O O . PRO A 1 843 ? 10.273 14.764 34.549 1.00 85.81 843 PRO A O 1
ATOM 6770 N N . LYS A 1 844 ? 9.713 12.605 34.341 1.00 89.38 844 LYS A N 1
ATOM 6771 C CA . LYS A 1 844 ? 10.812 12.231 33.439 1.00 89.38 844 LYS A CA 1
ATOM 6772 C C . LYS A 1 844 ? 10.449 12.288 31.949 1.00 89.38 844 LYS A C 1
ATOM 6774 O O . LYS A 1 844 ? 11.244 11.829 31.127 1.00 89.38 844 LYS A O 1
ATOM 6779 N N . LEU A 1 845 ? 9.273 12.808 31.580 1.00 89.50 845 LEU A N 1
ATOM 6780 C CA . LEU A 1 845 ? 8.765 12.761 30.204 1.00 89.50 845 LEU A CA 1
ATOM 6781 C C . LEU A 1 845 ? 9.758 13.320 29.171 1.00 89.50 845 LEU A C 1
ATOM 6783 O O . LEU A 1 845 ? 10.056 12.642 28.184 1.00 89.50 845 LEU A O 1
ATOM 6787 N N . ILE A 1 846 ? 10.289 14.523 29.411 1.00 90.00 846 ILE A N 1
ATOM 6788 C CA . ILE A 1 846 ? 11.169 15.232 28.465 1.00 90.00 846 ILE A CA 1
ATOM 6789 C C . ILE A 1 846 ? 12.532 14.552 28.272 1.00 90.00 846 ILE A C 1
ATOM 6791 O O . ILE A 1 846 ? 13.146 14.692 27.219 1.00 90.00 846 ILE A O 1
ATOM 6795 N N . TYR A 1 847 ? 12.981 13.746 29.239 1.00 91.44 847 TYR A N 1
ATOM 6796 C CA . TYR A 1 847 ? 14.246 13.006 29.157 1.00 91.44 847 TYR A CA 1
ATOM 6797 C C . TYR A 1 847 ? 14.117 11.691 28.378 1.00 91.44 847 TYR A C 1
ATOM 6799 O O . TYR A 1 847 ? 15.097 10.971 28.197 1.00 91.44 847 TYR A O 1
ATOM 6807 N N . CYS A 1 848 ? 12.913 11.358 27.903 1.00 92.81 848 CYS A N 1
ATOM 6808 C CA . CYS A 1 848 ? 12.662 10.203 27.053 1.00 92.81 848 CYS A CA 1
ATOM 6809 C C . CYS A 1 848 ? 12.135 10.668 25.683 1.00 92.81 848 CYS A C 1
ATOM 6811 O O . CYS A 1 848 ? 10.916 10.756 25.500 1.00 92.81 848 CYS A O 1
ATOM 6813 N N . PRO A 1 849 ? 13.017 10.918 24.690 1.00 91.00 849 PRO A N 1
ATOM 6814 C CA . PRO A 1 849 ? 12.635 11.494 23.395 1.00 91.00 849 PRO A CA 1
ATOM 6815 C C . PRO A 1 849 ? 11.494 10.753 22.686 1.00 91.00 849 PRO A C 1
ATOM 6817 O O . PRO A 1 849 ? 10.605 11.376 22.110 1.00 91.00 849 PRO A O 1
ATOM 6820 N N . ALA A 1 850 ? 11.467 9.419 22.780 1.00 90.38 850 ALA A N 1
ATOM 6821 C CA . ALA A 1 850 ? 10.401 8.605 22.200 1.00 90.38 850 ALA A CA 1
ATOM 6822 C C . ALA A 1 850 ? 9.029 8.881 22.846 1.00 90.38 850 ALA A C 1
ATOM 6824 O O . ALA A 1 850 ? 8.023 8.999 22.144 1.00 90.38 850 ALA A O 1
ATOM 6825 N N . ARG A 1 851 ? 8.973 9.015 24.179 1.00 90.62 851 ARG A N 1
ATOM 6826 C CA . ARG A 1 851 ? 7.731 9.336 24.902 1.00 90.62 851 ARG A CA 1
ATOM 6827 C C . ARG A 1 851 ? 7.324 10.787 24.671 1.00 90.62 851 ARG A C 1
ATOM 6829 O O . ARG A 1 851 ? 6.148 11.035 24.419 1.00 90.62 851 ARG A O 1
ATOM 6836 N N . TYR A 1 852 ? 8.283 11.710 24.697 1.00 92.81 852 TYR A N 1
ATOM 6837 C CA . TYR A 1 852 ? 8.064 13.128 24.423 1.00 92.81 852 TYR A CA 1
ATOM 6838 C C . TYR A 1 852 ? 7.468 13.351 23.023 1.00 92.81 852 TYR A C 1
ATOM 6840 O O . TYR A 1 852 ? 6.367 13.893 22.899 1.00 92.81 852 TYR A O 1
ATOM 6848 N N . GLY A 1 853 ? 8.093 12.797 21.977 1.00 93.06 853 GLY A N 1
ATOM 6849 C CA . GLY A 1 853 ? 7.561 12.838 20.610 1.00 93.06 853 GLY A CA 1
ATOM 6850 C C . GLY A 1 853 ? 6.179 12.186 20.490 1.00 93.06 853 GLY A C 1
ATOM 6851 O O . GLY A 1 853 ? 5.289 12.709 19.814 1.00 93.06 853 GLY A O 1
ATOM 6852 N N . ALA A 1 854 ? 5.930 11.096 21.226 1.00 91.56 854 ALA A N 1
ATOM 6853 C CA . ALA A 1 854 ? 4.605 10.490 21.279 1.00 91.56 854 ALA A CA 1
ATOM 6854 C C . ALA A 1 854 ? 3.539 11.407 21.912 1.00 91.56 854 ALA A C 1
ATOM 6856 O O . ALA A 1 854 ? 2.366 11.286 21.547 1.00 91.56 854 ALA A O 1
ATOM 6857 N N . ARG A 1 855 ? 3.895 12.334 22.814 1.00 92.25 855 ARG A N 1
ATOM 6858 C CA . ARG A 1 855 ? 2.936 13.306 23.370 1.00 92.25 855 ARG A CA 1
ATOM 6859 C C . ARG A 1 855 ? 2.626 14.433 22.400 1.00 92.25 855 ARG A C 1
ATOM 6861 O O . ARG A 1 855 ? 1.440 14.692 22.198 1.00 92.25 855 ARG A O 1
ATOM 6868 N N . ILE A 1 856 ? 3.645 14.975 21.731 1.00 94.06 856 ILE A N 1
ATOM 6869 C CA . ILE A 1 856 ? 3.494 15.947 20.634 1.00 94.06 856 ILE A CA 1
ATOM 6870 C C . ILE A 1 856 ? 2.578 15.372 19.544 1.00 94.06 856 ILE A C 1
ATOM 6872 O O . ILE A 1 856 ? 1.648 16.035 19.087 1.00 94.06 856 ILE A O 1
ATOM 6876 N N . SER A 1 857 ? 2.758 14.089 19.196 1.00 94.19 857 SER A N 1
ATOM 6877 C CA . SER A 1 857 ? 2.005 13.423 18.120 1.00 94.19 857 SER A CA 1
ATOM 6878 C C . SER A 1 857 ? 0.480 13.418 18.287 1.00 94.19 857 SER A C 1
ATOM 6880 O O . SER A 1 857 ? -0.267 13.161 17.338 1.00 94.19 857 SER A O 1
ATOM 6882 N N . GLN A 1 858 ? -0.009 13.689 19.499 1.00 91.25 858 GLN A N 1
ATOM 6883 C CA . GLN A 1 858 ? -1.435 13.707 19.798 1.00 91.25 858 GLN A CA 1
ATOM 6884 C C . GLN A 1 858 ? -2.148 14.879 19.125 1.00 91.25 858 GLN A C 1
ATOM 6886 O O . GLN A 1 858 ? -3.240 14.667 18.602 1.00 91.25 858 GLN A O 1
ATOM 6891 N N . ALA A 1 859 ? -1.512 16.053 19.061 1.00 92.38 859 ALA A N 1
ATOM 6892 C CA . ALA A 1 859 ? -2.065 17.243 18.411 1.00 92.38 859 ALA A CA 1
ATOM 6893 C C . ALA A 1 859 ? -2.150 17.104 16.878 1.00 92.38 859 ALA A C 1
ATOM 6895 O O . ALA A 1 859 ? -2.973 17.744 16.233 1.00 92.38 859 ALA A O 1
ATOM 6896 N N . PHE A 1 860 ? -1.348 16.205 16.301 1.00 93.75 860 PHE A N 1
ATOM 6897 C CA . PHE A 1 860 ? -1.316 15.910 14.864 1.00 93.75 860 PHE A CA 1
ATOM 6898 C C . PHE A 1 860 ? -2.201 14.721 14.471 1.00 93.75 860 PHE A C 1
ATOM 6900 O O . PHE A 1 860 ? -2.219 14.306 13.312 1.00 93.75 860 PHE A O 1
ATOM 6907 N N . THR A 1 861 ? -2.928 14.132 15.426 1.00 91.31 861 THR A N 1
ATOM 6908 C CA . THR A 1 861 ? -3.922 13.100 15.115 1.00 91.31 861 THR A CA 1
ATOM 6909 C C . THR A 1 861 ? -5.074 13.743 14.347 1.00 91.31 861 THR A C 1
ATOM 6911 O O . THR A 1 861 ? -5.618 14.745 14.798 1.00 91.31 861 THR A O 1
ATOM 6914 N N . ALA A 1 862 ? -5.467 13.156 13.215 1.00 89.75 862 ALA A N 1
ATOM 6915 C CA . ALA A 1 862 ? -6.646 13.608 12.485 1.00 89.75 862 ALA A CA 1
ATOM 6916 C C . ALA A 1 862 ? -7.906 13.410 13.346 1.00 89.75 862 ALA A C 1
ATOM 6918 O O . ALA A 1 862 ? -8.210 12.287 13.763 1.00 89.75 862 ALA A O 1
ATOM 6919 N N . THR A 1 863 ? -8.616 14.497 13.625 1.00 89.56 863 THR A N 1
ATOM 6920 C CA . THR A 1 863 ? -9.772 14.548 14.532 1.00 89.56 863 THR A CA 1
ATOM 6921 C C . THR A 1 863 ? -10.818 15.502 13.975 1.00 89.56 863 THR A C 1
ATOM 6923 O O . THR A 1 863 ? -10.454 16.476 13.318 1.00 89.56 863 THR A O 1
ATOM 6926 N N . ASP A 1 864 ? -12.092 15.251 14.267 1.00 86.44 864 ASP A N 1
ATOM 6927 C CA . ASP A 1 864 ? -13.155 16.223 13.989 1.00 86.44 864 ASP A CA 1
ATOM 6928 C C . ASP A 1 864 ? -13.240 17.220 15.148 1.00 86.44 864 ASP A C 1
ATOM 6930 O O . ASP A 1 864 ? -13.219 16.830 16.323 1.00 86.44 864 ASP A O 1
ATOM 6934 N N . SER A 1 865 ? -13.336 18.505 14.824 1.00 83.88 865 SER A N 1
ATOM 6935 C CA . SER A 1 865 ? -13.632 19.547 15.802 1.00 83.88 865 SER A CA 1
ATOM 6936 C C . SER A 1 865 ? -15.108 19.468 16.197 1.00 83.88 865 SER A C 1
ATOM 6938 O O . SER A 1 865 ? -15.979 19.414 15.328 1.00 83.88 865 SER A O 1
ATOM 6940 N N . SER A 1 866 ? -15.398 19.455 17.501 1.00 85.56 866 SER A N 1
ATOM 6941 C CA . SER A 1 866 ? -16.774 19.391 18.005 1.00 85.56 866 SER A CA 1
ATOM 6942 C C . SER A 1 866 ? -17.178 20.669 18.743 1.00 85.56 866 SER A C 1
ATOM 6944 O O . SER A 1 866 ? -17.364 21.702 18.104 1.00 85.56 866 SER A O 1
ATOM 6946 N N . VAL A 1 867 ? -17.320 20.604 20.063 1.00 91.19 867 VAL A N 1
ATOM 6947 C CA . VAL A 1 867 ? -17.748 21.707 20.929 1.00 91.19 867 VAL A CA 1
ATOM 6948 C C . VAL A 1 867 ? -16.596 22.174 21.816 1.00 91.19 867 VAL A C 1
ATOM 6950 O O . VAL A 1 867 ? -15.696 21.395 22.140 1.00 91.19 867 VAL A O 1
ATOM 6953 N N . THR A 1 868 ? -16.649 23.434 22.233 1.00 93.88 868 THR A N 1
ATOM 6954 C CA . THR A 1 868 ? -15.809 23.976 23.310 1.00 93.88 868 THR A CA 1
ATOM 6955 C C . THR A 1 868 ? -16.539 23.803 24.638 1.00 93.88 868 THR A C 1
ATOM 6957 O O . THR A 1 868 ? -17.767 23.924 24.679 1.00 93.88 868 THR A O 1
ATOM 6960 N N . VAL A 1 869 ? -15.805 23.462 25.693 1.00 94.25 869 VAL A N 1
ATOM 6961 C CA . VAL A 1 869 ? -16.331 23.378 27.064 1.00 94.25 869 VAL A CA 1
ATOM 6962 C C . VAL A 1 869 ? -15.787 24.515 27.916 1.00 94.25 869 VAL A C 1
ATOM 6964 O O . VAL A 1 869 ? -14.663 24.959 27.691 1.00 94.25 869 VAL A O 1
ATOM 6967 N N . GLU A 1 870 ? -16.569 24.965 28.887 1.00 94.56 870 GLU A N 1
ATOM 6968 C CA . GLU A 1 870 ? -16.121 25.970 29.857 1.00 94.56 870 GLU A CA 1
ATOM 6969 C C . GLU A 1 870 ? -15.311 25.312 30.988 1.00 94.56 870 GLU A C 1
ATOM 6971 O O . GLU A 1 870 ? -15.510 24.122 31.258 1.00 94.56 870 GLU A O 1
ATOM 6976 N N . PRO A 1 871 ? -14.399 26.035 31.665 1.00 93.06 871 PRO A N 1
ATOM 6977 C CA . PRO A 1 871 ? -13.619 25.487 32.777 1.00 93.06 871 PRO A CA 1
ATOM 6978 C C . PRO A 1 871 ? -14.472 24.835 33.877 1.00 93.06 871 PRO A C 1
ATOM 6980 O O . PRO A 1 871 ? -14.077 23.811 34.427 1.00 93.06 871 PRO A O 1
ATOM 6983 N N . GLU A 1 872 ? -15.661 25.373 34.154 1.00 94.25 872 GLU A N 1
ATOM 6984 C CA . GLU A 1 872 ? -16.597 24.875 35.171 1.00 94.25 872 GLU A CA 1
ATOM 6985 C C . GLU A 1 872 ? -17.320 23.586 34.745 1.00 94.25 872 GLU A C 1
ATOM 6987 O O . GLU A 1 872 ? -17.885 22.882 35.581 1.00 94.25 872 GLU A O 1
ATOM 6992 N N . GLU A 1 873 ? -17.303 23.252 33.451 1.00 95.94 873 GLU A N 1
ATOM 6993 C CA . GLU A 1 873 ? -17.858 22.006 32.911 1.00 95.94 873 GLU A CA 1
ATOM 6994 C C . GLU A 1 873 ? -16.854 20.834 33.029 1.00 95.94 873 GLU A C 1
ATOM 6996 O O . GLU A 1 873 ? -17.186 19.695 32.677 1.00 95.94 873 GLU A O 1
ATOM 7001 N N . ILE A 1 874 ? -15.623 21.090 33.499 1.00 96.44 874 ILE A N 1
ATOM 7002 C CA . ILE A 1 874 ? -14.519 20.125 33.558 1.00 96.44 874 ILE A CA 1
ATOM 7003 C C . ILE A 1 874 ? -14.316 19.634 34.989 1.00 96.44 874 ILE A C 1
ATOM 7005 O O . ILE A 1 874 ? -14.019 20.400 35.900 1.00 96.44 874 ILE A O 1
ATOM 7009 N N . PHE A 1 875 ? -14.391 18.318 35.165 1.00 95.81 875 PHE A N 1
ATOM 7010 C CA . PHE A 1 875 ? -14.220 17.669 36.459 1.00 95.81 875 PHE A CA 1
ATOM 7011 C C . PHE A 1 875 ? -13.085 16.650 36.408 1.00 95.81 875 PHE A C 1
ATOM 7013 O O . PHE A 1 875 ? -12.955 15.890 35.445 1.00 95.81 875 PHE A O 1
ATOM 7020 N N . GLU A 1 876 ? -12.282 16.579 37.463 1.00 93.06 876 GLU A N 1
ATOM 7021 C CA . GLU A 1 876 ? -11.278 15.529 37.625 1.00 93.06 876 GLU A CA 1
ATOM 7022 C C . GLU A 1 876 ? -11.806 14.424 38.545 1.00 93.06 876 GLU A C 1
ATOM 7024 O O . GLU A 1 876 ? -12.394 14.691 39.590 1.00 93.06 876 GLU A O 1
ATOM 7029 N N . LEU A 1 877 ? -11.618 13.166 38.140 1.00 93.94 877 LEU A N 1
ATOM 7030 C CA . LEU A 1 877 ? -12.012 11.985 38.906 1.00 93.94 877 LEU A CA 1
ATOM 7031 C C . LEU A 1 877 ? -10.811 11.076 39.172 1.00 93.94 877 LEU A C 1
ATOM 7033 O O . LEU A 1 877 ? -10.023 10.784 38.269 1.00 93.94 877 LEU A O 1
ATOM 7037 N N . ASP A 1 878 ? -10.759 10.495 40.368 1.00 93.75 878 ASP A N 1
ATOM 7038 C CA . ASP A 1 878 ? -9.731 9.522 40.742 1.00 93.75 878 ASP A CA 1
ATOM 7039 C C . ASP A 1 878 ? -9.858 8.210 39.974 1.00 93.75 878 ASP A C 1
ATOM 7041 O O . ASP A 1 878 ? -10.918 7.582 39.962 1.00 93.75 878 ASP A O 1
ATOM 7045 N N . ASP A 1 879 ? -8.762 7.748 39.372 1.00 92.75 879 ASP A N 1
ATOM 7046 C CA . ASP A 1 879 ? -8.697 6.427 38.747 1.00 92.75 879 ASP A CA 1
ATOM 7047 C C . ASP A 1 879 ? -9.132 5.302 39.703 1.00 92.75 879 ASP A C 1
ATOM 7049 O O . ASP A 1 879 ? -8.647 5.196 40.832 1.00 92.75 879 ASP A O 1
ATOM 7053 N N . ILE A 1 880 ? -9.979 4.389 39.218 1.00 92.81 880 ILE A N 1
ATOM 7054 C CA . ILE A 1 880 ? -10.400 3.217 39.990 1.00 92.81 880 ILE A CA 1
ATOM 7055 C C . ILE A 1 880 ? -9.254 2.202 39.978 1.00 92.81 880 ILE A C 1
ATOM 7057 O O . ILE A 1 880 ? -9.048 1.477 39.000 1.00 92.81 880 ILE A O 1
ATOM 7061 N N . LYS A 1 881 ? -8.492 2.150 41.072 1.00 90.00 881 LYS A N 1
ATOM 7062 C CA . LYS A 1 881 ? -7.339 1.255 41.238 1.00 90.00 881 LYS A CA 1
ATOM 7063 C C . LYS A 1 881 ? -7.634 0.153 42.251 1.00 90.00 881 LYS A C 1
ATOM 7065 O O . LYS A 1 881 ? -8.205 0.415 43.308 1.00 90.00 881 LYS A O 1
ATOM 7070 N N . ARG A 1 882 ? -7.198 -1.079 41.965 1.00 85.44 882 ARG A N 1
ATOM 7071 C CA . ARG A 1 882 ? -7.102 -2.154 42.970 1.00 85.44 882 ARG A CA 1
ATOM 7072 C C . ARG A 1 882 ? -5.750 -2.847 42.869 1.00 85.44 882 ARG A C 1
ATOM 7074 O O . ARG A 1 882 ? -5.386 -3.386 41.823 1.00 85.44 882 ARG A O 1
ATOM 7081 N N . GLY A 1 883 ? -4.991 -2.808 43.963 1.00 83.75 883 GLY A N 1
ATOM 7082 C CA . GLY A 1 883 ? -3.587 -3.212 43.959 1.00 83.75 883 GLY A CA 1
ATOM 7083 C C . GLY A 1 883 ? -2.788 -2.391 42.944 1.00 83.75 883 GLY A C 1
ATOM 7084 O O . GLY A 1 883 ? -2.887 -1.168 42.907 1.00 83.75 883 GLY A O 1
ATOM 7085 N N . LYS A 1 884 ? -2.024 -3.072 42.085 1.00 84.06 884 LYS A N 1
ATOM 7086 C CA . LYS A 1 884 ? -1.203 -2.432 41.043 1.00 84.06 884 LYS A CA 1
ATOM 7087 C C . LYS A 1 884 ? -1.966 -2.045 39.768 1.00 84.06 884 LYS A C 1
ATOM 7089 O O . LYS A 1 884 ? -1.369 -1.463 38.868 1.00 84.06 884 LYS A O 1
ATOM 7094 N N . TRP A 1 885 ? -3.243 -2.408 39.650 1.00 85.75 885 TRP A N 1
ATOM 7095 C CA . TRP A 1 885 ? -3.989 -2.296 38.398 1.00 85.75 885 TRP A CA 1
ATOM 7096 C C . TRP A 1 885 ? -4.967 -1.121 38.405 1.00 85.75 885 TRP A C 1
ATOM 7098 O O . TRP A 1 885 ? -5.694 -0.914 39.378 1.00 85.75 885 TRP A O 1
ATOM 7108 N N . CYS A 1 886 ? -5.003 -0.382 37.295 1.00 89.50 886 CYS A N 1
ATOM 7109 C CA . CYS A 1 886 ? -5.942 0.708 37.043 1.00 89.50 886 CYS A CA 1
ATOM 7110 C C . CYS A 1 886 ? -7.055 0.223 36.102 1.00 89.50 886 CYS A C 1
ATOM 7112 O O . CYS A 1 886 ? -6.789 -0.086 34.943 1.00 89.50 886 CYS A O 1
ATOM 7114 N N . PHE A 1 887 ? -8.292 0.152 36.595 1.00 89.81 887 PHE A N 1
ATOM 7115 C CA . PHE A 1 887 ? -9.448 -0.353 35.842 1.00 89.81 887 PHE A CA 1
ATOM 7116 C C . PHE A 1 887 ? -10.086 0.706 34.935 1.00 89.81 887 PHE A C 1
ATOM 7118 O O . PHE A 1 887 ? -10.872 0.375 34.052 1.00 89.81 887 PHE A O 1
ATOM 7125 N N . THR A 1 888 ? -9.738 1.977 35.134 1.00 92.50 888 THR A N 1
ATOM 7126 C CA . THR A 1 888 ? -10.200 3.115 34.326 1.00 92.50 888 THR A CA 1
ATOM 7127 C C . THR A 1 888 ? -9.072 3.751 33.517 1.00 92.50 888 THR A C 1
ATOM 7129 O O . THR A 1 888 ? -9.176 4.923 33.162 1.00 92.50 888 THR A O 1
ATOM 7132 N N . ASP A 1 889 ? -7.994 3.010 33.227 1.00 90.56 889 ASP A N 1
ATOM 7133 C CA . ASP A 1 889 ? -6.839 3.535 32.488 1.00 90.56 889 ASP A CA 1
ATOM 7134 C C . ASP A 1 889 ? -7.263 4.104 31.127 1.00 90.56 889 ASP A C 1
ATOM 7136 O O . ASP A 1 889 ? -7.649 3.381 30.204 1.00 90.56 889 ASP A O 1
ATOM 7140 N N . GLY A 1 890 ? -7.219 5.432 31.017 1.00 91.94 890 GLY A N 1
ATOM 7141 C CA . GLY A 1 890 ? -7.614 6.141 29.811 1.00 91.94 890 GLY A CA 1
ATOM 7142 C C . GLY A 1 890 ? -9.128 6.225 29.581 1.00 91.94 890 GLY A C 1
ATOM 7143 O O . GLY A 1 890 ? -9.519 6.503 28.446 1.00 91.94 890 GLY A O 1
ATOM 7144 N N . VAL A 1 891 ? -9.975 5.999 30.595 1.00 94.38 891 VAL A N 1
ATOM 7145 C CA . VAL A 1 891 ? -11.449 6.028 30.484 1.00 94.38 891 VAL A CA 1
ATOM 7146 C C . VAL A 1 891 ? -12.071 7.024 31.471 1.00 94.38 891 VAL A C 1
ATOM 7148 O O . VAL A 1 891 ? -12.126 6.778 32.675 1.00 94.38 891 VAL A O 1
ATOM 7151 N N . GLY A 1 892 ? -12.592 8.129 30.942 1.00 96.31 892 GLY A N 1
ATOM 7152 C CA . GLY A 1 892 ? -13.377 9.135 31.662 1.00 96.31 892 GLY A CA 1
ATOM 7153 C C . GLY A 1 892 ? -14.874 9.043 31.354 1.00 96.31 892 GLY A C 1
ATOM 7154 O O . GLY A 1 892 ? -15.337 8.102 30.701 1.00 96.31 892 GLY A O 1
ATOM 7155 N N . THR A 1 893 ? -15.636 10.040 31.800 1.00 96.81 893 THR A N 1
ATOM 7156 C CA . THR A 1 893 ? -17.098 10.084 31.634 1.00 96.81 893 THR A CA 1
ATOM 7157 C C . THR A 1 893 ? -17.577 11.408 31.061 1.00 96.81 893 THR A C 1
ATOM 7159 O O . THR A 1 893 ? -16.883 12.418 31.128 1.00 96.81 893 THR A O 1
ATOM 7162 N N . ILE A 1 894 ? -18.759 11.399 30.455 1.00 97.50 894 ILE A N 1
ATOM 7163 C CA . ILE A 1 894 ? -19.376 12.582 29.852 1.00 97.50 894 ILE A CA 1
ATOM 7164 C C . ILE A 1 894 ? -20.872 12.601 30.147 1.00 97.50 894 ILE A C 1
ATOM 7166 O O . ILE A 1 894 ? -21.500 11.542 30.215 1.00 97.50 894 ILE A O 1
ATOM 7170 N N . SER A 1 895 ? -21.458 13.783 30.315 1.00 97.12 895 SER A N 1
ATOM 7171 C CA . SER A 1 895 ? -22.907 13.893 30.457 1.00 97.12 895 SER A CA 1
ATOM 7172 C C . SER A 1 895 ? -23.634 13.600 29.141 1.00 97.12 895 SER A C 1
ATOM 7174 O O . SER A 1 895 ? -23.101 13.775 28.038 1.00 97.12 895 SER A O 1
ATOM 7176 N N . ALA A 1 896 ? -24.887 13.159 29.256 1.00 95.38 896 ALA A N 1
ATOM 7177 C CA . ALA A 1 896 ? -25.781 12.935 28.122 1.00 95.38 896 ALA A CA 1
ATOM 7178 C C . ALA A 1 896 ? -25.944 14.194 27.249 1.00 95.38 896 ALA A C 1
ATOM 7180 O O . ALA A 1 896 ? -25.948 14.117 26.019 1.00 95.38 896 ALA A O 1
ATOM 7181 N N . GLU A 1 897 ? -26.037 15.357 27.890 1.00 95.56 897 GLU A N 1
ATOM 7182 C CA . GLU A 1 897 ? -26.246 16.653 27.246 1.00 95.56 897 GLU A CA 1
ATOM 7183 C C . GLU A 1 897 ? -25.031 17.072 26.412 1.00 95.56 897 GLU A C 1
ATOM 7185 O O . GLU A 1 897 ? -25.178 17.409 25.233 1.00 95.56 897 GLU A O 1
ATOM 7190 N N . LEU A 1 898 ? -23.815 16.964 26.966 1.00 96.06 898 LEU A N 1
ATOM 7191 C CA . LEU A 1 898 ? -22.592 17.287 26.230 1.00 96.06 898 LEU A CA 1
ATOM 7192 C C . LEU A 1 898 ? -22.331 16.281 25.095 1.00 96.06 898 LEU A C 1
ATOM 7194 O O . LEU A 1 898 ? -21.964 16.682 23.990 1.00 96.06 898 LEU A O 1
ATOM 7198 N N . ALA A 1 899 ? -22.586 14.988 25.321 1.00 95.44 899 ALA A N 1
ATOM 7199 C CA . ALA A 1 899 ? -22.505 13.962 24.280 1.00 95.44 899 ALA A CA 1
ATOM 7200 C C . ALA A 1 899 ? -23.472 14.231 23.112 1.00 95.44 899 ALA A C 1
ATOM 7202 O O . ALA A 1 899 ? -23.106 14.066 21.944 1.00 95.44 899 ALA A O 1
ATOM 7203 N N . CYS A 1 900 ? -24.695 14.676 23.416 1.00 93.25 900 CYS A N 1
ATOM 7204 C CA . CYS A 1 900 ? -25.677 15.062 22.410 1.00 93.25 900 CYS A CA 1
ATOM 7205 C C . CYS A 1 900 ? -25.239 16.317 21.641 1.00 93.25 900 CYS A C 1
ATOM 7207 O O . CYS A 1 900 ? -25.364 16.346 20.416 1.00 93.25 900 CYS A O 1
ATOM 7209 N N . ALA A 1 901 ? -24.683 17.322 22.326 1.00 93.50 901 ALA A N 1
ATOM 7210 C CA . ALA A 1 901 ? -24.158 18.532 21.694 1.00 93.50 901 ALA A CA 1
ATOM 7211 C C . ALA A 1 901 ? -23.015 18.214 20.714 1.00 93.50 901 ALA A C 1
ATOM 7213 O O . ALA A 1 901 ? -23.075 18.615 19.552 1.00 93.50 901 ALA A O 1
ATOM 7214 N N . ILE A 1 902 ? -22.037 17.403 21.141 1.00 93.00 902 ILE A N 1
ATOM 7215 C CA . ILE A 1 902 ? -20.954 16.899 20.279 1.00 93.00 902 ILE A CA 1
ATOM 7216 C C . ILE A 1 902 ? -21.533 16.203 19.047 1.00 93.00 902 ILE A C 1
ATOM 7218 O O . ILE A 1 902 ? -21.126 16.477 17.917 1.00 93.00 902 ILE A O 1
ATOM 7222 N N . TRP A 1 903 ? -22.489 15.295 19.251 1.00 91.56 903 TRP A N 1
ATOM 7223 C CA . TRP A 1 903 ? -23.062 14.526 18.154 1.00 91.56 903 TRP A CA 1
ATOM 7224 C C . TRP A 1 903 ? -23.827 15.388 17.158 1.00 91.56 903 TRP A C 1
ATOM 7226 O O . TRP A 1 903 ? -23.703 15.163 15.956 1.00 91.56 903 TRP A O 1
ATOM 7236 N N . LYS A 1 904 ? -24.573 16.388 17.638 1.00 89.25 904 LYS A N 1
ATOM 7237 C CA . LYS A 1 904 ? -25.288 17.340 16.787 1.00 89.25 904 LYS A CA 1
ATOM 7238 C C . LYS A 1 904 ? -24.320 18.052 15.837 1.00 89.25 904 LYS A C 1
ATOM 7240 O O . LYS A 1 904 ? -24.527 18.001 14.627 1.00 89.25 904 LYS A O 1
ATOM 7245 N N . THR A 1 905 ? -23.213 18.586 16.358 1.00 87.69 905 THR A N 1
ATOM 7246 C CA . THR A 1 905 ? -22.173 19.239 15.544 1.00 87.69 905 THR A CA 1
ATOM 7247 C C . THR A 1 905 ? -21.553 18.288 14.513 1.00 87.69 905 THR A C 1
ATOM 7249 O O . THR A 1 905 ? -21.367 18.661 13.355 1.00 87.69 905 THR A O 1
ATOM 7252 N N . LEU A 1 906 ? -21.266 17.037 14.893 1.00 85.88 906 LEU A N 1
ATOM 7253 C CA . LEU A 1 906 ? -20.710 16.040 13.966 1.00 85.88 906 LEU A CA 1
ATOM 7254 C C . LEU A 1 906 ? -21.714 15.617 12.877 1.00 85.88 906 LEU A C 1
ATOM 7256 O O . LEU A 1 906 ? -21.336 15.429 11.717 1.00 85.88 906 LEU A O 1
ATOM 7260 N N . ALA A 1 907 ? -22.989 15.451 13.234 1.00 82.31 907 ALA A N 1
ATOM 7261 C CA . ALA A 1 907 ? -24.043 14.996 12.331 1.00 82.31 907 ALA A CA 1
ATOM 7262 C C . ALA A 1 907 ? -24.439 16.059 11.294 1.00 82.31 907 ALA A C 1
ATOM 7264 O O . ALA A 1 907 ? -24.754 15.711 10.154 1.00 82.31 907 ALA A O 1
ATOM 7265 N N . GLU A 1 908 ? -24.381 17.343 11.656 1.00 76.12 908 GLU A N 1
ATOM 7266 C CA . GLU A 1 908 ? -24.611 18.463 10.734 1.00 76.12 908 GLU A CA 1
ATOM 7267 C C . GLU A 1 908 ? -23.579 18.490 9.594 1.00 76.12 908 GLU A C 1
ATOM 7269 O O . GLU A 1 908 ? -23.921 18.772 8.443 1.00 76.12 908 GLU A O 1
ATOM 7274 N N . ARG A 1 909 ? -22.324 18.128 9.890 1.00 71.50 909 ARG A N 1
ATOM 7275 C CA . ARG A 1 909 ? -21.203 18.185 8.936 1.00 71.50 909 ARG A CA 1
ATOM 7276 C C . ARG A 1 909 ? -21.031 16.911 8.111 1.00 71.50 909 ARG A C 1
ATOM 7278 O O . ARG A 1 909 ? -20.552 16.965 6.978 1.00 71.50 909 ARG A O 1
ATOM 7285 N N . ASN A 1 910 ? -21.444 15.754 8.631 1.00 65.56 910 ASN A N 1
ATOM 7286 C CA . ASN A 1 910 ? -21.131 14.464 8.022 1.00 65.56 910 ASN A CA 1
ATOM 7287 C C . ASN A 1 910 ? -22.369 13.772 7.419 1.00 65.56 910 ASN A C 1
ATOM 7289 O O . ASN A 1 910 ? -23.195 13.182 8.115 1.00 65.56 910 ASN A O 1
ATOM 7293 N N . ARG A 1 911 ? -22.487 13.782 6.081 1.00 54.16 911 ARG A N 1
ATOM 7294 C CA . ARG A 1 911 ? -23.652 13.220 5.358 1.00 54.16 911 ARG A CA 1
ATOM 7295 C C . ARG A 1 911 ? -23.882 11.723 5.619 1.00 54.16 911 ARG A C 1
ATOM 7297 O O . ARG A 1 911 ? -25.025 11.284 5.533 1.00 54.16 911 ARG A O 1
ATOM 7304 N N . GLY A 1 912 ? -22.837 10.962 5.961 1.00 54.75 912 GLY A N 1
ATOM 7305 C CA . GLY A 1 912 ? -22.927 9.530 6.290 1.00 54.75 912 GLY A CA 1
ATOM 7306 C C . GLY A 1 912 ? -23.519 9.226 7.673 1.00 54.75 912 GLY A C 1
ATOM 7307 O O . GLY A 1 912 ? -23.823 8.075 7.967 1.00 54.75 912 GLY A O 1
ATOM 7308 N N . VAL A 1 913 ? -23.704 10.247 8.516 1.00 58.72 913 VAL A N 1
ATOM 7309 C CA . VAL A 1 913 ? -24.223 10.121 9.888 1.00 58.72 913 VAL A CA 1
ATOM 7310 C C . VAL A 1 913 ? -25.754 10.251 9.950 1.00 58.72 913 VAL A C 1
ATOM 7312 O O . VAL A 1 913 ? -26.370 9.850 10.936 1.00 58.72 913 VAL A O 1
ATOM 7315 N N . LYS A 1 914 ? -26.400 10.704 8.865 1.00 52.56 914 LYS A N 1
ATOM 7316 C CA . LYS A 1 914 ? -27.856 10.942 8.793 1.00 52.56 914 LYS A CA 1
ATOM 7317 C C . LYS A 1 914 ? -28.738 9.706 9.049 1.00 52.56 914 LYS A C 1
ATOM 7319 O O . LYS A 1 914 ? -29.932 9.866 9.266 1.00 52.56 914 LYS A O 1
ATOM 7324 N N . GLY A 1 915 ? -28.178 8.493 9.029 1.00 54.19 915 GLY A N 1
ATOM 7325 C CA . GLY A 1 915 ? -28.902 7.250 9.330 1.00 54.19 915 GLY A CA 1
ATOM 7326 C C . GLY A 1 915 ? -28.950 6.862 10.816 1.00 54.19 915 GLY A C 1
ATOM 7327 O O . GLY A 1 915 ? -29.701 5.961 11.184 1.00 54.19 915 GLY A O 1
ATOM 7328 N N . ALA A 1 916 ? -28.163 7.502 11.686 1.00 62.66 916 ALA A N 1
ATOM 7329 C CA . ALA A 1 916 ? -28.126 7.159 13.106 1.00 62.66 916 ALA A CA 1
ATOM 7330 C C . ALA A 1 916 ? -29.305 7.798 13.862 1.00 62.66 916 ALA A C 1
ATOM 7332 O O . ALA A 1 916 ? -29.389 9.017 13.978 1.00 62.66 916 ALA A O 1
ATOM 7333 N N . ARG A 1 917 ? -30.197 6.967 14.420 1.00 66.44 917 ARG A N 1
ATOM 7334 C CA . ARG A 1 917 ? -31.397 7.421 15.156 1.00 66.44 917 ARG A CA 1
ATOM 7335 C C . ARG A 1 917 ? -31.090 8.130 16.484 1.00 66.44 917 ARG A C 1
ATOM 7337 O O . ARG A 1 917 ? -31.947 8.838 16.995 1.00 66.44 917 ARG A O 1
ATOM 7344 N N . THR A 1 918 ? -29.910 7.912 17.070 1.00 80.38 918 THR A N 1
ATOM 7345 C CA . THR A 1 918 ? -29.514 8.462 18.381 1.00 80.38 918 THR A CA 1
ATOM 7346 C C . THR A 1 918 ? -28.021 8.797 18.423 1.00 80.38 918 THR A C 1
ATOM 7348 O O . THR A 1 918 ? -27.254 8.310 17.592 1.00 80.38 918 THR A O 1
ATOM 7351 N N . TYR A 1 919 ? -27.590 9.568 19.426 1.00 88.75 919 TYR A N 1
ATOM 7352 C CA . TYR A 1 919 ? -26.174 9.866 19.658 1.00 88.75 919 TYR A CA 1
ATOM 7353 C C . TYR A 1 919 ? -25.397 8.665 20.249 1.00 88.75 919 TYR A C 1
ATOM 7355 O O . TYR A 1 919 ? -25.994 7.808 20.917 1.00 88.75 919 TYR A O 1
ATOM 7363 N N . PRO A 1 920 ? -24.077 8.566 19.999 1.00 92.44 920 PRO A N 1
ATOM 7364 C CA . PRO A 1 920 ? -23.232 7.499 20.524 1.00 92.44 920 PRO A CA 1
ATOM 7365 C C . PRO A 1 920 ? -22.946 7.662 22.016 1.00 92.44 920 PRO A C 1
ATOM 7367 O O . PRO A 1 920 ? -22.866 8.769 22.538 1.00 92.44 920 PRO A O 1
ATOM 7370 N N . ARG A 1 921 ? -22.749 6.530 22.699 1.00 94.00 921 ARG A N 1
ATOM 7371 C CA . ARG A 1 921 ? -22.512 6.487 24.153 1.00 94.00 921 ARG A CA 1
ATOM 7372 C C . ARG A 1 921 ? -21.048 6.419 24.548 1.00 94.00 921 ARG A C 1
ATOM 7374 O O . ARG A 1 921 ? -20.741 6.450 25.735 1.00 94.00 921 ARG A O 1
ATOM 7381 N N . ALA A 1 922 ? -20.160 6.347 23.561 1.00 95.56 922 ALA A N 1
ATOM 7382 C CA . ALA A 1 922 ? -18.729 6.417 23.766 1.00 95.56 922 ALA A CA 1
ATOM 7383 C C . ALA A 1 922 ? -18.037 7.203 22.650 1.00 95.56 922 ALA A C 1
ATOM 7385 O O . ALA A 1 922 ? -18.380 7.084 21.466 1.00 95.56 922 ALA A O 1
ATOM 7386 N N . PHE A 1 923 ? -17.016 7.960 23.044 1.00 96.19 923 PHE A N 1
ATOM 7387 C CA . PHE A 1 923 ? -16.190 8.779 22.164 1.00 96.19 923 PHE A CA 1
ATOM 7388 C C . PHE A 1 923 ? -14.716 8.558 22.480 1.00 96.19 923 PHE A C 1
ATOM 7390 O O . PHE A 1 923 ? -14.314 8.583 23.640 1.00 96.19 923 PHE A O 1
ATOM 7397 N N . GLN A 1 924 ? -13.895 8.382 21.448 1.00 96.00 924 GLN A N 1
ATOM 7398 C CA . GLN A 1 924 ? -12.450 8.503 21.580 1.00 96.00 924 GLN A CA 1
ATOM 7399 C C . GLN A 1 924 ? -12.068 9.957 21.339 1.00 96.00 924 GLN A C 1
ATOM 7401 O O . GLN A 1 924 ? -12.304 10.483 20.248 1.00 96.00 924 GLN A O 1
ATOM 7406 N N . ILE A 1 925 ? -11.437 10.575 22.332 1.00 95.69 925 ILE A N 1
ATOM 7407 C CA . ILE A 1 925 ? -11.213 12.019 22.343 1.00 95.69 925 ILE A CA 1
ATOM 7408 C C . ILE A 1 925 ? -9.735 12.408 22.391 1.00 95.69 925 ILE A C 1
ATOM 7410 O O . ILE A 1 925 ? -8.856 11.633 22.803 1.00 95.69 925 ILE A O 1
ATOM 7414 N N . ARG A 1 926 ? -9.473 13.645 21.978 1.00 94.25 926 ARG A N 1
ATOM 7415 C CA . ARG A 1 926 ? -8.336 14.461 22.403 1.00 94.25 926 ARG A CA 1
ATOM 7416 C C . ARG A 1 926 ? -8.911 15.742 22.991 1.00 94.25 926 ARG A C 1
ATOM 7418 O O . ARG A 1 926 ? -9.729 16.394 22.356 1.00 94.25 926 ARG A O 1
ATOM 7425 N N . PHE A 1 927 ? -8.516 16.063 24.210 1.00 94.75 927 PHE A N 1
ATOM 7426 C CA . PHE A 1 927 ? -9.024 17.225 24.929 1.00 94.75 927 PHE A CA 1
ATOM 7427 C C . PHE A 1 927 ? -7.907 17.734 25.824 1.00 94.75 927 PHE A C 1
ATOM 7429 O O . PHE A 1 927 ? -7.327 16.924 26.542 1.00 94.75 927 PHE A O 1
ATOM 7436 N N . MET A 1 928 ? -7.536 19.013 25.734 1.00 93.38 928 MET A N 1
ATOM 7437 C CA . MET A 1 928 ? -6.310 19.511 26.370 1.00 93.38 928 MET A CA 1
ATOM 7438 C C . MET A 1 928 ? -5.100 18.618 26.019 1.00 93.38 928 MET A C 1
ATOM 7440 O O . MET A 1 928 ? -4.947 18.200 24.862 1.00 93.38 928 MET A O 1
ATOM 7444 N N . GLY A 1 929 ? -4.259 18.274 26.999 1.00 92.19 929 GLY A N 1
ATOM 7445 C CA . GLY A 1 929 ? -3.223 17.245 26.875 1.00 92.19 929 GLY A CA 1
ATOM 7446 C C . GLY A 1 929 ? -3.693 15.833 27.251 1.00 92.19 929 GLY A C 1
ATOM 7447 O O . GLY A 1 929 ? -2.874 14.918 27.389 1.00 92.19 929 GLY A O 1
ATOM 7448 N N . SER A 1 930 ? -5.006 15.626 27.383 1.00 93.62 930 SER A N 1
ATOM 7449 C CA . SER A 1 930 ? -5.638 14.347 27.702 1.00 93.62 930 SER A CA 1
ATOM 7450 C C . SER A 1 930 ? -5.996 13.531 26.460 1.00 93.62 930 SER A C 1
ATOM 7452 O O . SER A 1 930 ? -6.437 14.032 25.418 1.00 93.62 930 SER A O 1
ATOM 7454 N N . LYS A 1 931 ? -5.836 12.212 26.589 1.00 94.19 931 LYS A N 1
ATOM 7455 C CA . LYS A 1 931 ? -6.183 11.218 25.571 1.00 94.19 931 LYS A CA 1
ATOM 7456 C C . LYS A 1 931 ? -6.851 10.022 26.222 1.00 94.19 931 LYS A C 1
ATOM 7458 O O . LYS A 1 931 ? -6.275 9.392 27.105 1.00 94.19 931 LYS A O 1
ATOM 7463 N N . GLY A 1 932 ? -8.005 9.646 25.685 1.00 94.31 932 GLY A N 1
ATOM 7464 C CA . GLY A 1 932 ? -8.720 8.480 26.170 1.00 94.31 932 GLY A CA 1
ATOM 7465 C C . GLY A 1 932 ? -10.090 8.305 25.539 1.00 94.31 932 GLY A C 1
ATOM 7466 O O . GLY A 1 932 ? -10.369 8.810 24.446 1.00 94.31 932 GLY A O 1
ATOM 7467 N N . MET A 1 933 ? -10.906 7.558 26.259 1.00 96.25 933 MET A N 1
ATOM 7468 C CA . MET A 1 933 ? -12.304 7.282 25.996 1.00 96.25 933 MET A CA 1
ATOM 7469 C C . MET A 1 933 ? -13.170 8.077 26.967 1.00 96.25 933 MET A C 1
ATOM 7471 O O . MET A 1 933 ? -12.808 8.216 28.131 1.00 96.25 933 MET A O 1
ATOM 7475 N N . LEU A 1 934 ? -14.320 8.553 26.502 1.00 97.00 934 LEU A N 1
ATOM 7476 C CA . LEU A 1 934 ? -15.400 9.040 27.354 1.00 97.00 934 LEU A CA 1
ATOM 7477 C C . LEU A 1 934 ? -16.631 8.178 27.124 1.00 97.00 934 LEU A C 1
ATOM 7479 O O . LEU A 1 934 ? -17.018 7.992 25.968 1.00 97.00 934 LEU A O 1
ATOM 7483 N N . SER A 1 935 ? -17.240 7.682 28.198 1.00 96.31 935 SER A N 1
ATOM 7484 C CA . SER A 1 935 ? -18.546 7.015 28.170 1.00 96.31 935 SER A CA 1
ATOM 7485 C C . SER A 1 935 ? -19.613 7.857 28.860 1.00 96.31 935 SER A C 1
ATOM 7487 O O . SER A 1 935 ? -19.322 8.546 29.836 1.00 96.31 935 SER A O 1
ATOM 7489 N N . VAL A 1 936 ? -20.847 7.796 28.365 1.00 96.62 936 VAL A N 1
ATOM 7490 C CA . VAL A 1 936 ? -21.965 8.540 28.961 1.00 96.62 936 VAL A CA 1
ATOM 7491 C C . VAL A 1 936 ? -22.258 8.022 30.373 1.00 96.62 936 VAL A C 1
ATOM 7493 O O . VAL A 1 936 ? -22.432 6.819 30.552 1.00 96.62 936 VAL A O 1
ATOM 7496 N N . ASP A 1 937 ? -22.337 8.924 31.352 1.00 95.62 937 ASP A N 1
ATOM 7497 C CA . ASP A 1 937 ? -22.801 8.632 32.714 1.00 95.62 937 ASP A CA 1
ATOM 7498 C C . ASP A 1 937 ? -24.128 9.359 32.961 1.00 95.62 937 ASP A C 1
ATOM 7500 O O . ASP A 1 937 ? -24.188 10.588 32.950 1.00 95.62 937 ASP A O 1
ATOM 7504 N N . TYR A 1 938 ? -25.197 8.593 33.193 1.00 92.88 938 TYR A N 1
ATOM 7505 C CA . TYR A 1 938 ? -26.541 9.137 33.414 1.00 92.88 938 TYR A CA 1
ATOM 7506 C C . TYR A 1 938 ? -26.686 9.898 34.743 1.00 92.88 938 TYR A C 1
ATOM 7508 O O . TYR A 1 938 ? -27.712 10.537 34.958 1.00 92.88 938 TYR A O 1
ATOM 7516 N N . ARG A 1 939 ? -25.709 9.798 35.657 1.00 93.81 939 ARG A N 1
ATOM 7517 C CA . ARG A 1 939 ? -25.698 10.534 36.933 1.00 93.81 939 ARG A CA 1
ATOM 7518 C C . ARG A 1 939 ? -25.259 11.987 36.772 1.00 93.81 939 ARG A C 1
ATOM 7520 O O . ARG A 1 939 ? -25.482 12.778 37.681 1.00 93.81 939 ARG A O 1
ATOM 7527 N N . LEU A 1 940 ? -24.606 12.320 35.659 1.00 95.31 940 LEU A N 1
ATOM 7528 C CA . LEU A 1 940 ? -24.145 13.674 35.382 1.00 95.31 940 LEU A CA 1
ATOM 7529 C C . LEU A 1 940 ? -25.302 14.515 34.840 1.00 95.31 940 LEU A C 1
ATOM 7531 O O . LEU A 1 940 ? -25.960 14.125 33.875 1.00 95.31 940 LEU A O 1
ATOM 7535 N N . THR A 1 941 ? -25.506 15.680 35.443 1.00 91.19 941 THR A N 1
ATOM 7536 C CA . THR A 1 941 ? -26.476 16.700 35.023 1.00 91.19 941 THR A CA 1
ATOM 7537 C C . THR A 1 941 ? -25.743 17.901 34.444 1.00 91.19 941 THR A C 1
ATOM 7539 O O . THR A 1 941 ? -24.636 18.203 34.894 1.00 91.19 941 THR A O 1
ATOM 7542 N N . GLY A 1 942 ? -26.346 18.623 33.501 1.00 93.88 942 GLY A N 1
ATOM 7543 C CA . GLY A 1 942 ? -25.653 19.733 32.851 1.00 93.88 942 GLY A CA 1
ATOM 7544 C C . GLY A 1 942 ? -24.636 19.247 31.813 1.00 93.88 942 GLY A C 1
ATOM 7545 O O . GLY A 1 942 ? -24.431 18.046 31.589 1.00 93.88 942 GLY A O 1
ATOM 7546 N N . ARG A 1 943 ? -23.933 20.188 31.180 1.00 96.56 943 ARG A N 1
ATOM 7547 C CA . ARG A 1 943 ? -22.753 19.879 30.365 1.00 96.56 943 ARG A CA 1
ATOM 7548 C C . ARG A 1 943 ? -21.588 19.569 31.301 1.00 96.56 943 ARG A C 1
ATOM 7550 O O . ARG A 1 943 ? -21.148 20.432 32.045 1.00 96.56 943 ARG A O 1
ATOM 7557 N N . ALA A 1 944 ? -21.107 18.329 31.268 1.00 97.31 944 ALA A N 1
ATOM 7558 C CA . ALA A 1 944 ? -19.995 17.900 32.106 1.00 97.31 944 ALA A CA 1
ATOM 7559 C C . ALA A 1 944 ? -19.082 16.933 31.352 1.00 97.31 944 ALA A C 1
ATOM 7561 O O . ALA A 1 944 ? -19.548 15.988 30.700 1.00 97.31 944 ALA A O 1
ATOM 7562 N N . ILE A 1 945 ? -17.776 17.150 31.478 1.00 97.38 945 ILE A N 1
ATOM 7563 C CA . ILE A 1 945 ? -16.718 16.246 31.034 1.00 97.38 945 ILE A CA 1
ATOM 7564 C C . ILE A 1 945 ? -15.844 15.892 32.233 1.00 97.38 945 ILE A C 1
ATOM 7566 O O . ILE A 1 945 ? -15.307 16.763 32.908 1.00 97.38 945 ILE A O 1
ATOM 7570 N N . CYS A 1 946 ? -15.690 14.598 32.495 1.00 97.12 946 CYS A N 1
ATOM 7571 C CA . CYS A 1 946 ? -14.892 14.119 33.611 1.00 97.12 946 CYS A CA 1
ATOM 7572 C C . CYS A 1 946 ? -13.644 13.393 33.105 1.00 97.12 946 CYS A C 1
ATOM 7574 O O . CYS A 1 946 ? -13.742 12.353 32.442 1.00 97.12 946 CYS A O 1
ATOM 7576 N N . ILE A 1 947 ? -12.470 13.925 33.433 1.00 95.88 947 ILE A N 1
ATOM 7577 C CA . ILE A 1 947 ? -11.163 13.371 33.067 1.00 95.88 947 ILE A CA 1
ATOM 7578 C C . ILE A 1 947 ? -10.496 12.698 34.271 1.00 95.88 947 ILE A C 1
ATOM 7580 O O . ILE A 1 947 ? -10.856 12.947 35.416 1.00 95.88 947 ILE A O 1
ATOM 7584 N N . ARG A 1 948 ? -9.529 11.813 34.012 1.00 94.44 948 ARG A N 1
ATOM 7585 C CA . ARG A 1 948 ? -8.784 11.078 35.049 1.00 94.44 948 ARG A CA 1
ATOM 7586 C C . ARG A 1 948 ? -7.274 11.271 34.901 1.00 94.44 948 ARG A C 1
ATOM 7588 O O . ARG A 1 948 ? -6.822 11.461 33.766 1.00 94.44 948 ARG A O 1
ATOM 7595 N N . PRO A 1 949 ? -6.474 11.110 35.973 1.00 92.94 949 PRO A N 1
ATOM 7596 C CA . PRO A 1 949 ? -5.013 11.199 35.908 1.00 92.94 949 PRO A CA 1
ATOM 7597 C C . PRO A 1 949 ? -4.387 10.312 34.824 1.00 92.94 949 PRO A C 1
ATOM 7599 O O . PRO A 1 949 ? -3.517 10.762 34.080 1.00 92.94 949 PRO A O 1
ATOM 7602 N N . SER A 1 950 ? -4.876 9.077 34.657 1.00 91.94 950 SER A N 1
ATOM 7603 C CA . SER A 1 950 ? -4.426 8.162 33.600 1.00 91.94 950 SER A CA 1
ATOM 7604 C C . SER A 1 950 ? -4.644 8.691 32.178 1.00 91.94 950 SER A C 1
ATOM 7606 O O . SER A 1 950 ? -3.942 8.268 31.259 1.00 91.94 950 SER A O 1
ATOM 7608 N N . MET A 1 951 ? -5.570 9.628 31.952 1.00 93.69 951 MET A N 1
ATOM 7609 C CA . MET A 1 951 ? -5.840 10.219 30.635 1.00 93.69 951 MET A CA 1
ATOM 7610 C C . MET A 1 951 ? -4.883 11.363 30.296 1.00 93.69 951 MET A C 1
ATOM 7612 O O . MET A 1 951 ? -4.558 11.533 29.116 1.00 93.69 951 MET A O 1
ATOM 7616 N N . ILE A 1 952 ? -4.431 12.119 31.298 1.00 92.81 952 ILE A N 1
ATOM 7617 C CA . ILE A 1 952 ? -3.608 13.323 31.140 1.00 92.81 952 ILE A CA 1
ATOM 7618 C C . ILE A 1 952 ? -2.195 12.911 30.727 1.00 92.81 952 ILE A C 1
ATOM 7620 O O . ILE A 1 952 ? -1.514 12.153 31.418 1.00 92.81 952 ILE A O 1
ATOM 7624 N N . LYS A 1 953 ? -1.751 13.359 29.550 1.00 92.44 953 LYS A N 1
ATOM 7625 C CA . LYS A 1 953 ? -0.435 12.996 28.998 1.00 92.44 953 LYS A CA 1
ATOM 7626 C C . LYS A 1 953 ? 0.578 14.138 29.045 1.00 92.44 953 LYS A C 1
ATOM 7628 O O . LYS A 1 953 ? 1.771 13.863 28.936 1.00 92.44 953 LYS A O 1
ATOM 7633 N N . PHE A 1 954 ? 0.082 15.365 29.129 1.00 93.19 954 PHE A N 1
ATOM 7634 C CA . PHE A 1 954 ? 0.779 16.632 29.342 1.00 93.19 954 PHE A CA 1
ATOM 7635 C C . PHE A 1 954 ? -0.283 17.679 29.731 1.00 93.19 954 PHE A C 1
ATOM 7637 O O . PHE A 1 954 ? -1.480 17.402 29.601 1.00 93.19 954 PHE A O 1
ATOM 7644 N N . GLU A 1 955 ? 0.117 18.853 30.205 1.00 91.44 955 GLU A N 1
ATOM 7645 C CA . GLU A 1 955 ? -0.824 19.898 30.629 1.00 91.44 955 GLU A CA 1
ATOM 7646 C C . GLU A 1 955 ? -1.089 20.886 29.492 1.00 91.44 955 GLU A C 1
ATOM 7648 O O . GLU A 1 955 ? -0.160 21.335 28.828 1.00 91.44 955 GLU A O 1
ATOM 7653 N N . ALA A 1 956 ? -2.356 21.224 29.247 1.00 92.50 956 ALA A N 1
ATOM 7654 C CA . ALA A 1 956 ? -2.741 22.224 28.245 1.00 92.50 956 ALA A CA 1
ATOM 7655 C C . ALA A 1 956 ? -4.094 22.872 28.603 1.00 92.50 956 ALA A C 1
ATOM 7657 O O . ALA A 1 956 ? -5.075 22.670 27.882 1.00 92.50 956 ALA A O 1
ATOM 7658 N N . PRO A 1 957 ? -4.175 23.611 29.725 1.00 87.81 957 PRO A N 1
ATOM 7659 C CA . PRO A 1 957 ? -5.442 24.106 30.276 1.00 87.81 957 PRO A CA 1
ATOM 7660 C C . PRO A 1 957 ? -6.164 25.105 29.359 1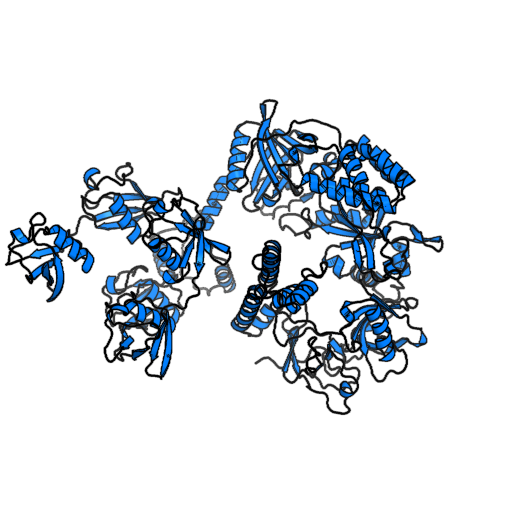.00 87.81 957 PRO A C 1
ATOM 7662 O O . PRO A 1 957 ? -7.382 25.215 29.405 1.00 87.81 957 PRO A O 1
ATOM 7665 N N . SER A 1 958 ? -5.443 25.791 28.469 1.00 86.25 958 SER A N 1
ATOM 7666 C CA . SER A 1 958 ? -6.019 26.725 27.492 1.00 86.25 958 SER A CA 1
ATOM 7667 C C . SER A 1 958 ? -6.704 26.041 26.297 1.00 86.25 958 SER A C 1
ATOM 7669 O O . SER A 1 958 ? -7.355 26.703 25.491 1.00 86.25 958 SER A O 1
ATOM 7671 N N . SER A 1 959 ? -6.575 24.718 26.145 1.00 90.44 959 SER A N 1
ATOM 7672 C CA . SER A 1 959 ? -7.121 23.969 25.007 1.00 90.44 959 SER A CA 1
ATOM 7673 C C . SER A 1 959 ? -8.479 23.342 25.351 1.00 90.44 959 SER A C 1
ATOM 7675 O O . SER A 1 959 ? -8.590 22.145 25.616 1.00 90.44 959 SER A O 1
ATOM 7677 N N . LEU A 1 960 ? -9.521 24.177 25.301 1.00 93.75 960 LEU A N 1
ATOM 7678 C CA . LEU A 1 960 ? -10.897 23.857 25.718 1.00 93.75 960 LEU A CA 1
ATOM 7679 C C . LEU A 1 960 ? -11.791 23.224 24.630 1.00 93.75 960 LEU A C 1
ATOM 7681 O O . LEU A 1 960 ? -12.941 22.869 24.884 1.00 93.75 960 LEU A O 1
ATOM 7685 N N . ALA A 1 961 ? -11.288 23.057 23.407 1.00 92.50 961 ALA A N 1
ATOM 7686 C CA . ALA A 1 961 ? -12.030 22.387 22.340 1.00 92.50 961 ALA A CA 1
ATOM 7687 C C . ALA A 1 961 ? -11.956 20.858 22.487 1.00 92.50 961 ALA A C 1
ATOM 7689 O O . ALA A 1 961 ? -10.867 20.279 22.542 1.00 92.50 961 ALA A O 1
ATOM 7690 N N . VAL A 1 962 ? -13.109 20.187 22.487 1.00 93.62 962 VAL A N 1
ATOM 7691 C CA . VAL A 1 962 ? -13.187 18.721 22.479 1.00 93.62 962 VAL A CA 1
ATOM 7692 C C . VAL A 1 962 ? -13.017 18.218 21.047 1.00 93.62 962 VAL A C 1
ATOM 7694 O O . VAL A 1 962 ? -13.798 18.541 20.147 1.00 93.62 962 VAL A O 1
ATOM 7697 N N . GLU A 1 963 ? -12.000 17.393 20.818 1.00 93.12 963 GLU A N 1
ATOM 7698 C CA . GLU A 1 963 ? -11.691 16.845 19.499 1.00 93.12 963 GLU A CA 1
ATOM 7699 C C . GLU A 1 963 ? -12.022 15.355 19.452 1.00 93.12 963 GLU A C 1
ATOM 7701 O O . GLU A 1 963 ? -11.567 14.563 20.284 1.00 93.12 963 GLU A O 1
ATOM 7706 N N . ILE A 1 964 ? -12.786 14.946 18.443 1.00 93.25 964 ILE A N 1
ATOM 7707 C CA . ILE A 1 964 ? -13.283 13.578 18.325 1.00 93.25 964 ILE A CA 1
ATOM 7708 C C . ILE A 1 964 ? -12.423 12.814 17.324 1.00 93.25 964 ILE A C 1
ATOM 7710 O O . ILE A 1 964 ? -12.479 13.030 16.115 1.00 93.25 964 ILE A O 1
ATOM 7714 N N . ALA A 1 965 ? -11.620 11.876 17.827 1.00 91.44 965 ALA A N 1
ATOM 7715 C CA . ALA A 1 965 ? -10.890 10.944 16.972 1.00 91.44 965 ALA A CA 1
ATOM 7716 C C . ALA A 1 965 ? -11.849 9.924 16.345 1.00 91.44 965 ALA A C 1
ATOM 7718 O O . ALA A 1 965 ? -11.747 9.611 15.155 1.00 91.44 965 ALA A O 1
ATOM 7719 N N . ARG A 1 966 ? -12.799 9.419 17.145 1.00 91.25 966 ARG A N 1
ATOM 7720 C CA . ARG A 1 966 ? -13.832 8.483 16.695 1.00 91.25 966 ARG A CA 1
ATOM 7721 C C . ARG A 1 966 ? -15.061 8.524 17.599 1.00 91.25 966 ARG A C 1
ATOM 7723 O O . ARG A 1 966 ? -14.934 8.458 18.818 1.00 91.25 966 ARG A O 1
ATOM 7730 N N . ALA A 1 967 ? -16.240 8.544 16.988 1.00 91.94 967 ALA A N 1
ATOM 7731 C CA . ALA A 1 967 ? -17.518 8.343 17.661 1.00 91.94 967 ALA A CA 1
ATOM 7732 C C . ALA A 1 967 ? -18.028 6.914 17.392 1.00 91.94 967 ALA A C 1
ATOM 7734 O O . ALA A 1 967 ? -18.050 6.467 16.241 1.00 91.94 967 ALA A O 1
ATOM 7735 N N . PHE A 1 968 ? -18.422 6.179 18.434 1.00 91.69 968 PHE A N 1
ATOM 7736 C CA . PHE A 1 968 ? -18.787 4.758 18.331 1.00 91.69 968 PHE A CA 1
ATOM 7737 C C . PHE A 1 968 ? -20.303 4.574 18.191 1.00 91.69 968 PHE A C 1
ATOM 7739 O O . PHE A 1 968 ? -20.972 4.045 19.070 1.00 91.69 968 PHE A O 1
ATOM 7746 N N . TYR A 1 969 ? -20.863 5.052 17.076 1.00 88.25 969 TYR A N 1
ATOM 7747 C CA . TYR A 1 969 ? -22.311 5.008 16.821 1.00 88.25 969 TYR A CA 1
ATOM 7748 C C . TYR A 1 969 ? -22.795 3.706 16.167 1.00 88.25 969 TYR A C 1
ATOM 7750 O O . TYR A 1 969 ? -23.987 3.419 16.212 1.00 88.25 969 TYR A O 1
ATOM 7758 N N . ARG A 1 970 ? -21.891 2.905 15.587 1.00 86.88 970 ARG A N 1
ATOM 7759 C CA . ARG A 1 970 ? -22.188 1.608 14.956 1.00 86.88 970 ARG A CA 1
ATOM 7760 C C . ARG A 1 970 ? -21.138 0.555 15.331 1.00 86.88 970 ARG A C 1
ATOM 7762 O O . ARG A 1 970 ? -19.968 0.929 15.487 1.00 86.88 970 ARG A O 1
ATOM 7769 N N . PRO A 1 971 ? -21.513 -0.730 15.442 1.00 90.00 971 PRO A N 1
ATOM 7770 C CA . PRO A 1 971 ? -20.557 -1.802 15.692 1.00 90.00 971 PRO A CA 1
ATOM 7771 C C . PRO A 1 971 ? -19.667 -2.025 14.461 1.00 90.00 971 PRO A C 1
ATOM 7773 O O . PRO A 1 971 ? -20.107 -1.860 13.321 1.00 90.00 971 PRO A O 1
ATOM 7776 N N . GLY A 1 972 ? -18.399 -2.378 14.679 1.00 88.62 972 GLY A N 1
ATOM 7777 C CA . GLY A 1 972 ? -17.499 -2.773 13.596 1.00 88.62 972 GLY A CA 1
ATOM 7778 C C . GLY A 1 972 ? -17.632 -4.266 13.270 1.00 88.62 972 GLY A C 1
ATOM 7779 O O . GLY A 1 972 ? -17.891 -5.051 14.180 1.00 88.62 972 GLY A O 1
ATOM 7780 N N . PRO A 1 973 ? -17.419 -4.691 12.015 1.00 89.44 973 PRO A N 1
ATOM 7781 C CA . PRO A 1 973 ? -17.289 -6.111 11.696 1.00 89.44 973 PRO A CA 1
ATOM 7782 C C . PRO A 1 973 ? -16.034 -6.704 12.350 1.00 89.44 973 PRO A C 1
ATOM 7784 O O . PRO A 1 973 ? -14.990 -6.044 12.421 1.00 89.44 973 PRO A O 1
ATOM 7787 N N . PHE A 1 974 ? -16.136 -7.944 12.825 1.00 92.12 974 PHE A N 1
ATOM 7788 C CA . PHE A 1 974 ? -15.007 -8.699 13.361 1.00 92.12 974 PHE A CA 1
ATOM 7789 C C . PHE A 1 974 ? -14.379 -9.581 12.279 1.00 92.12 974 PHE A C 1
ATOM 7791 O O . PHE A 1 974 ? -15.078 -10.248 11.514 1.00 92.12 974 PHE A O 1
ATOM 7798 N N . TYR A 1 975 ? -13.048 -9.603 12.246 1.00 92.88 975 TYR A N 1
ATOM 7799 C CA . TYR A 1 975 ? -12.279 -10.448 11.343 1.00 92.88 975 TYR A CA 1
ATOM 7800 C C . TYR A 1 975 ? -11.248 -11.237 12.134 1.00 92.88 975 TYR A C 1
ATOM 7802 O O . TYR A 1 975 ? -10.599 -10.696 13.033 1.00 92.88 975 TYR A O 1
ATOM 7810 N N . LEU A 1 976 ? -11.035 -12.485 11.734 1.00 93.44 976 LEU A N 1
ATOM 7811 C CA . LEU A 1 976 ? -9.797 -13.175 12.049 1.00 93.44 976 LEU A CA 1
ATOM 7812 C C . LEU A 1 976 ? -8.635 -12.485 11.327 1.00 93.44 976 LEU A C 1
ATOM 7814 O O . LEU A 1 976 ? -8.808 -11.793 10.321 1.00 93.44 976 LEU A O 1
ATOM 7818 N N . ASN A 1 977 ? -7.443 -12.675 11.873 1.00 92.81 977 ASN A N 1
ATOM 7819 C CA . ASN A 1 977 ? -6.179 -12.313 11.254 1.00 92.81 977 ASN A CA 1
ATOM 7820 C C . ASN A 1 977 ? -5.167 -13.426 11.549 1.00 92.81 977 ASN A C 1
ATOM 7822 O O . ASN A 1 977 ? -5.425 -14.307 12.371 1.00 92.81 977 ASN A O 1
ATOM 7826 N N . ARG A 1 978 ? -4.005 -13.383 10.892 1.00 90.50 978 ARG A N 1
ATOM 7827 C CA . ARG A 1 978 ? -2.978 -14.428 11.029 1.00 90.50 978 ARG A CA 1
ATOM 7828 C C . ARG A 1 978 ? -2.580 -14.685 12.483 1.00 90.50 978 ARG A C 1
ATOM 7830 O O . ARG A 1 978 ? -2.489 -15.837 12.884 1.00 90.50 978 ARG A O 1
ATOM 7837 N N . GLN A 1 979 ? -2.364 -13.629 13.265 1.00 91.38 979 GLN A N 1
ATOM 7838 C CA . GLN A 1 979 ? -1.912 -13.752 14.649 1.00 91.38 979 GLN A CA 1
ATOM 7839 C C . GLN A 1 979 ? -2.978 -14.386 15.546 1.00 91.38 979 GLN A C 1
ATOM 7841 O O . GLN A 1 979 ? -2.671 -15.268 16.343 1.00 91.38 979 GLN A O 1
ATOM 7846 N N . LEU A 1 980 ? -4.234 -13.966 15.390 1.00 92.81 980 LEU A N 1
ATOM 7847 C CA . LEU A 1 980 ? -5.348 -14.511 16.151 1.00 92.81 980 LEU A CA 1
ATOM 7848 C C . LEU A 1 980 ? -5.601 -15.980 15.794 1.00 92.81 980 LEU A C 1
ATOM 7850 O O . LEU A 1 980 ? -5.813 -16.777 16.696 1.00 92.81 980 LEU A O 1
ATOM 7854 N N . ILE A 1 981 ? -5.521 -16.352 14.511 1.00 93.31 981 ILE A N 1
ATOM 7855 C CA . ILE A 1 981 ? -5.654 -17.754 14.076 1.00 93.31 981 ILE A CA 1
ATOM 7856 C C . ILE A 1 981 ? -4.576 -18.619 14.728 1.00 93.31 981 ILE A C 1
ATOM 7858 O O . ILE A 1 981 ? -4.910 -19.638 15.317 1.00 93.31 981 ILE A O 1
ATOM 7862 N N . MET A 1 982 ? -3.310 -18.185 14.698 1.00 91.38 982 MET A N 1
ATOM 7863 C CA . MET A 1 982 ? -2.209 -18.923 15.329 1.00 91.38 982 MET A CA 1
ATOM 7864 C C . MET A 1 982 ? -2.430 -19.136 16.830 1.00 91.38 982 MET A C 1
ATOM 7866 O O . MET A 1 982 ? -2.135 -20.205 17.354 1.00 91.38 982 MET A O 1
ATOM 7870 N N . ILE A 1 983 ? -2.936 -18.119 17.532 1.00 91.00 983 ILE A N 1
ATOM 7871 C CA . ILE A 1 983 ? -3.210 -18.223 18.968 1.00 91.00 983 ILE A CA 1
ATOM 7872 C C . ILE A 1 983 ? -4.397 -19.148 19.229 1.00 91.00 983 ILE A C 1
ATOM 7874 O O . ILE A 1 983 ? -4.314 -19.987 20.116 1.00 91.00 983 ILE A O 1
ATOM 7878 N N . LEU A 1 984 ? -5.482 -19.030 18.463 1.00 91.50 984 LEU A N 1
ATOM 7879 C CA . LEU A 1 984 ? -6.654 -19.891 18.618 1.00 91.50 984 LEU A CA 1
ATOM 7880 C C . LEU A 1 984 ? -6.333 -21.358 18.299 1.00 91.50 984 LEU A C 1
ATOM 7882 O O . LEU A 1 984 ? -6.777 -22.240 19.024 1.00 91.50 984 LEU A O 1
ATOM 7886 N N . GLU A 1 985 ? -5.525 -21.620 17.273 1.00 91.06 985 GLU A N 1
ATOM 7887 C CA . GLU A 1 985 ? -5.020 -22.962 16.959 1.00 91.06 985 GLU A CA 1
ATOM 7888 C C . GLU A 1 985 ? -4.160 -23.514 18.107 1.00 91.06 985 GLU A C 1
ATOM 7890 O O . GLU A 1 985 ? -4.364 -24.644 18.544 1.00 91.06 985 GLU A O 1
ATOM 7895 N N . ALA A 1 986 ? -3.265 -22.697 18.678 1.00 87.69 986 ALA A N 1
ATOM 7896 C CA . ALA A 1 986 ? -2.473 -23.079 19.851 1.00 87.69 986 ALA A CA 1
ATOM 7897 C C . ALA A 1 986 ? -3.325 -23.321 21.113 1.00 87.69 986 ALA A C 1
ATOM 7899 O O . ALA A 1 986 ? -2.922 -24.088 21.983 1.00 87.69 986 ALA A O 1
ATOM 7900 N N . LEU A 1 987 ? -4.495 -22.681 21.206 1.00 85.75 987 LEU A N 1
ATOM 7901 C CA . LEU A 1 987 ? -5.503 -22.907 22.246 1.00 85.75 987 LEU A CA 1
ATOM 7902 C C . LEU A 1 987 ? -6.441 -24.090 21.927 1.00 85.75 987 LEU A C 1
ATOM 7904 O O . LEU A 1 987 ? -7.394 -24.314 22.666 1.00 85.75 987 LEU A O 1
ATOM 7908 N N . GLY A 1 988 ? -6.183 -24.848 20.855 1.00 87.00 988 GLY A N 1
ATOM 7909 C CA . GLY A 1 988 ? -6.891 -26.090 20.533 1.00 87.00 988 GLY A CA 1
ATOM 7910 C C . GLY A 1 988 ? -8.058 -25.955 19.552 1.00 87.00 988 GLY A C 1
ATOM 7911 O O . GLY A 1 988 ? -8.780 -26.928 19.345 1.00 87.00 988 GLY A O 1
ATOM 7912 N N . ILE A 1 989 ? -8.266 -24.791 18.924 1.00 90.56 989 ILE A N 1
ATOM 7913 C CA . ILE A 1 989 ? -9.306 -24.637 17.895 1.00 90.56 989 ILE A CA 1
ATOM 7914 C C . ILE A 1 989 ? -8.880 -25.360 16.602 1.00 90.56 989 ILE A C 1
ATOM 7916 O O . ILE A 1 989 ? -7.839 -25.011 16.040 1.00 90.56 989 ILE A O 1
ATOM 7920 N N . PRO A 1 990 ? -9.680 -26.315 16.083 1.00 92.88 990 PRO A N 1
ATOM 7921 C CA . PRO A 1 990 ? -9.328 -27.068 14.881 1.00 92.88 990 PRO A CA 1
ATOM 7922 C C . PRO A 1 990 ? -9.253 -26.198 13.622 1.00 92.88 990 PRO A C 1
ATOM 7924 O O . PRO A 1 990 ? -10.047 -25.268 13.431 1.00 92.88 990 PRO A O 1
ATOM 7927 N N . TYR A 1 991 ? -8.343 -26.556 12.713 1.00 91.69 991 TYR A N 1
ATOM 7928 C CA . TYR A 1 991 ? -8.137 -25.877 11.431 1.00 91.69 991 TYR A CA 1
ATOM 7929 C C . TYR A 1 991 ? -9.428 -25.764 10.599 1.00 91.69 991 TYR A C 1
ATOM 7931 O O . TYR A 1 991 ? -9.676 -24.751 9.936 1.00 91.69 991 TYR A O 1
ATOM 7939 N N . GLU A 1 992 ? -10.289 -26.780 10.669 1.00 95.19 992 GLU A N 1
ATOM 7940 C CA . GLU A 1 992 ? -11.537 -26.902 9.917 1.00 95.19 992 GLU A CA 1
ATOM 7941 C C . GLU A 1 992 ? -12.481 -25.722 10.175 1.00 95.19 992 GLU A C 1
ATOM 7943 O O . GLU A 1 992 ? -13.209 -25.304 9.268 1.00 95.19 992 GLU A O 1
ATOM 7948 N N . VAL A 1 993 ? -12.441 -25.148 11.384 1.00 93.75 993 VAL A N 1
ATOM 7949 C CA . VAL A 1 993 ? -13.239 -23.975 11.765 1.00 93.75 993 VAL A CA 1
ATOM 7950 C C . VAL A 1 993 ? -12.819 -22.760 10.937 1.00 93.75 993 VAL A C 1
ATOM 7952 O O . VAL A 1 993 ? -13.661 -22.101 10.319 1.00 93.75 993 VAL A O 1
ATOM 7955 N N . PHE A 1 994 ? -11.513 -22.494 10.852 1.00 95.25 994 PHE A N 1
ATOM 7956 C CA . PHE A 1 994 ? -10.974 -21.388 10.060 1.00 95.25 994 PHE A CA 1
ATOM 7957 C C . PHE A 1 994 ? -11.181 -21.620 8.564 1.00 95.25 994 PHE A C 1
ATOM 7959 O O . PHE A 1 994 ? -11.596 -20.706 7.848 1.00 95.25 994 PHE A O 1
ATOM 7966 N N . ALA A 1 995 ? -10.957 -22.851 8.094 1.00 94.31 995 ALA A N 1
ATOM 7967 C CA . ALA A 1 995 ? -11.136 -23.220 6.696 1.00 94.31 995 ALA A CA 1
ATOM 7968 C C . ALA A 1 995 ? -12.592 -23.048 6.238 1.00 94.31 995 ALA A C 1
ATOM 7970 O O . ALA A 1 995 ? -12.841 -22.555 5.136 1.00 94.31 995 ALA A O 1
ATOM 7971 N N . LYS A 1 996 ? -13.569 -23.395 7.087 1.00 96.38 996 LYS A N 1
ATOM 7972 C CA . LYS A 1 996 ? -14.997 -23.183 6.809 1.00 96.38 996 LYS A CA 1
ATOM 7973 C C . LYS A 1 996 ? -15.328 -21.698 6.645 1.00 96.38 996 LYS A C 1
ATOM 7975 O O . LYS A 1 996 ? -15.979 -21.332 5.668 1.00 96.38 996 LYS A O 1
ATOM 7980 N N . LEU A 1 997 ? -14.857 -20.847 7.560 1.00 96.00 997 LEU A N 1
ATOM 7981 C CA . LEU A 1 997 ? -15.066 -19.395 7.485 1.00 96.00 997 LEU A CA 1
ATOM 7982 C C . LEU A 1 997 ? -14.386 -18.785 6.251 1.00 96.00 997 LEU A C 1
ATOM 7984 O O . LEU A 1 997 ? -14.978 -17.959 5.559 1.00 96.00 997 LEU A O 1
ATOM 7988 N N . GLN A 1 998 ? -13.168 -19.229 5.933 1.00 95.62 998 GLN A N 1
ATOM 7989 C CA . GLN A 1 998 ? -12.444 -18.773 4.750 1.00 95.62 998 GLN A CA 1
ATOM 7990 C C . GLN A 1 998 ? -13.167 -19.162 3.455 1.00 95.62 998 GLN A C 1
ATOM 7992 O O . GLN A 1 998 ? -13.333 -18.313 2.583 1.00 95.62 998 GLN A O 1
ATOM 7997 N N . ARG A 1 999 ? -13.628 -20.416 3.332 1.00 96.12 999 ARG A N 1
ATOM 7998 C CA . ARG A 1 999 ? -14.396 -20.880 2.164 1.00 96.12 999 ARG A CA 1
ATOM 7999 C C . ARG A 1 999 ? -15.675 -20.068 1.976 1.00 96.12 999 ARG A C 1
ATOM 8001 O O . ARG A 1 999 ? -15.944 -19.635 0.860 1.00 96.12 999 ARG A O 1
ATOM 8008 N N . ALA A 1 1000 ? -16.405 -19.802 3.059 1.00 94.94 1000 ALA A N 1
ATOM 8009 C CA . ALA A 1 1000 ? -17.597 -18.958 3.014 1.00 94.94 1000 ALA A CA 1
ATOM 8010 C C . ALA A 1 1000 ? -17.276 -17.535 2.518 1.00 94.94 1000 ALA A C 1
ATOM 8012 O O . ALA A 1 1000 ? -17.976 -17.017 1.654 1.00 94.94 1000 ALA A O 1
ATOM 8013 N N . ALA A 1 1001 ? -16.185 -16.929 2.997 1.00 93.25 1001 ALA A N 1
ATOM 8014 C CA . ALA A 1 1001 ? -15.762 -15.597 2.563 1.00 93.25 1001 ALA A CA 1
ATOM 8015 C C . ALA A 1 1001 ? -15.325 -15.549 1.085 1.00 93.25 1001 ALA A C 1
ATOM 8017 O O . ALA A 1 1001 ? -15.629 -14.588 0.382 1.00 93.25 1001 ALA A O 1
ATOM 8018 N N . VAL A 1 1002 ? -14.631 -16.586 0.598 1.00 95.19 1002 VAL A N 1
ATOM 8019 C CA . VAL A 1 1002 ? -14.259 -16.711 -0.824 1.00 95.19 1002 VAL A CA 1
ATOM 8020 C C . VAL A 1 1002 ? -15.507 -16.828 -1.696 1.00 95.19 1002 VAL A C 1
ATOM 8022 O O . VAL A 1 1002 ? -15.617 -16.127 -2.702 1.00 95.19 1002 VAL A O 1
ATOM 8025 N N . GLN A 1 1003 ? -16.454 -17.675 -1.293 1.00 94.88 1003 GLN A N 1
ATOM 8026 C CA . GLN A 1 1003 ? -17.704 -17.873 -2.016 1.00 94.88 1003 GLN A CA 1
ATOM 8027 C C . GLN A 1 1003 ? -18.539 -16.586 -2.066 1.00 94.88 1003 GLN A C 1
ATOM 8029 O O . GLN A 1 1003 ? -19.031 -16.230 -3.134 1.00 94.88 1003 GLN A O 1
ATOM 8034 N N . ASP A 1 1004 ? -18.660 -15.860 -0.953 1.00 91.19 1004 ASP A N 1
ATOM 8035 C CA . ASP A 1 1004 ? -19.381 -14.581 -0.897 1.00 91.19 1004 ASP A CA 1
ATOM 8036 C C . ASP A 1 1004 ? -18.744 -13.523 -1.815 1.00 91.19 1004 ASP A C 1
ATOM 8038 O O . ASP A 1 1004 ? -19.434 -12.885 -2.613 1.00 91.19 1004 ASP A O 1
ATOM 8042 N N . ALA A 1 1005 ? -17.409 -13.412 -1.804 1.00 92.38 1005 ALA A N 1
ATOM 8043 C CA . ALA A 1 1005 ? -16.687 -12.512 -2.701 1.00 92.38 1005 ALA A CA 1
ATOM 8044 C C . ALA A 1 1005 ? -16.929 -12.858 -4.178 1.00 92.38 1005 ALA A C 1
ATOM 8046 O O . ALA A 1 1005 ? -17.224 -11.968 -4.974 1.00 92.38 1005 ALA A O 1
ATOM 8047 N N . GLN A 1 1006 ? -16.864 -14.138 -4.549 1.00 92.19 1006 GLN A N 1
ATOM 8048 C CA . GLN A 1 1006 ? -17.117 -14.586 -5.921 1.00 92.19 1006 GLN A CA 1
ATOM 8049 C C . GLN A 1 1006 ? -18.571 -14.365 -6.348 1.00 92.19 1006 GLN A C 1
ATOM 8051 O O . GLN A 1 1006 ? -18.815 -13.952 -7.474 1.00 92.19 1006 GLN A O 1
ATOM 8056 N N . GLN A 1 1007 ? -19.538 -14.589 -5.457 1.00 92.38 1007 GLN A N 1
ATOM 8057 C CA . GLN A 1 1007 ? -20.962 -14.398 -5.744 1.00 92.38 1007 GLN A CA 1
ATOM 8058 C C . GLN A 1 1007 ? -21.418 -12.937 -5.681 1.00 92.38 1007 GLN A C 1
ATOM 8060 O O . GLN A 1 1007 ? -22.564 -12.638 -6.033 1.00 92.38 1007 GLN A O 1
ATOM 8065 N N . SER A 1 1008 ? -20.559 -12.021 -5.229 1.00 89.75 1008 SER A N 1
ATOM 8066 C CA . SER A 1 1008 ? -20.889 -10.597 -5.134 1.00 89.75 1008 SER A CA 1
ATOM 8067 C C . SER A 1 1008 ? -21.284 -9.994 -6.486 1.00 89.75 1008 SER A C 1
ATOM 8069 O O . SER A 1 1008 ? -22.169 -9.147 -6.544 1.00 89.75 1008 SER A O 1
ATOM 8071 N N . VAL A 1 1009 ? -20.701 -10.511 -7.570 1.00 90.62 1009 VAL A N 1
ATOM 8072 C CA . VAL A 1 1009 ? -20.913 -10.091 -8.962 1.00 90.62 1009 VAL A CA 1
ATOM 8073 C C . VAL A 1 1009 ? -22.336 -10.331 -9.474 1.00 90.62 1009 VAL A C 1
ATOM 8075 O O . VAL A 1 1009 ? -22.769 -9.686 -10.424 1.00 90.62 1009 VAL A O 1
ATOM 8078 N N . ASN A 1 1010 ? -23.082 -11.230 -8.827 1.00 89.12 1010 ASN A N 1
ATOM 8079 C CA . ASN A 1 1010 ? -24.365 -11.736 -9.318 1.00 89.12 1010 ASN A CA 1
ATOM 8080 C C . ASN A 1 1010 ? -25.525 -10.740 -9.179 1.00 89.12 1010 ASN A C 1
ATOM 8082 O O . ASN A 1 1010 ? -26.625 -11.021 -9.643 1.00 89.12 1010 ASN A O 1
ATOM 8086 N N . SER A 1 1011 ? -25.333 -9.606 -8.500 1.00 91.31 1011 SER A N 1
ATOM 8087 C CA . SER A 1 1011 ? -26.344 -8.548 -8.397 1.00 91.31 1011 SER A CA 1
ATOM 8088 C C . SER A 1 1011 ? -25.696 -7.219 -8.040 1.00 91.31 1011 SER A C 1
ATOM 8090 O O . SER A 1 1011 ? -24.727 -7.185 -7.284 1.00 91.31 1011 SER A O 1
ATOM 8092 N N . LEU A 1 1012 ? -26.281 -6.115 -8.505 1.00 91.44 1012 LEU A N 1
ATOM 8093 C CA . LEU A 1 1012 ? -25.819 -4.775 -8.143 1.00 91.44 1012 LEU A CA 1
ATOM 8094 C C . LEU A 1 1012 ? -25.881 -4.520 -6.629 1.00 91.44 1012 LEU A C 1
ATOM 8096 O O . LEU A 1 1012 ? -25.015 -3.834 -6.095 1.00 91.44 1012 LEU A O 1
ATOM 8100 N N . GLU A 1 1013 ? -26.847 -5.111 -5.919 1.00 91.69 1013 GLU A N 1
ATOM 8101 C CA . GLU A 1 1013 ? -26.933 -5.014 -4.459 1.00 91.69 1013 GLU A CA 1
ATOM 8102 C C . GLU A 1 1013 ? -25.740 -5.682 -3.760 1.00 91.69 1013 GLU A C 1
ATOM 8104 O O . GLU A 1 1013 ? -25.092 -5.070 -2.907 1.00 91.69 1013 GLU A O 1
ATOM 8109 N N . ARG A 1 1014 ? -25.416 -6.928 -4.129 1.00 91.38 1014 ARG A N 1
ATOM 8110 C CA . ARG A 1 1014 ? -24.273 -7.647 -3.548 1.00 91.38 1014 ARG A CA 1
ATOM 8111 C C . ARG A 1 1014 ? -22.943 -6.994 -3.921 1.00 91.38 1014 ARG A C 1
ATOM 8113 O O . ARG A 1 1014 ? -22.093 -6.850 -3.044 1.00 91.38 1014 ARG A O 1
ATOM 8120 N N . SER A 1 1015 ? -22.789 -6.522 -5.160 1.00 91.94 1015 SER A N 1
ATOM 8121 C CA . SER A 1 1015 ? -21.622 -5.736 -5.572 1.00 91.94 1015 SER A CA 1
ATOM 8122 C C . SER A 1 1015 ? -21.469 -4.487 -4.710 1.00 91.94 1015 SER A C 1
ATOM 8124 O O . SER A 1 1015 ? -20.385 -4.223 -4.195 1.00 91.94 1015 SER A O 1
ATOM 8126 N N . ALA A 1 1016 ? -22.560 -3.748 -4.486 1.00 90.50 1016 ALA A N 1
ATOM 8127 C CA . ALA A 1 1016 ? -22.547 -2.554 -3.651 1.00 90.50 1016 ALA A CA 1
ATOM 8128 C C . ALA A 1 1016 ? -22.106 -2.865 -2.212 1.00 90.50 1016 ALA A C 1
ATOM 8130 O O . ALA A 1 1016 ? -21.253 -2.155 -1.676 1.00 90.50 1016 ALA A O 1
ATOM 8131 N N . ARG A 1 1017 ? -22.633 -3.946 -1.615 1.00 88.38 1017 ARG A N 1
ATOM 8132 C CA . ARG A 1 1017 ? -22.252 -4.409 -0.269 1.00 88.38 1017 ARG A CA 1
ATOM 8133 C C . ARG A 1 1017 ? -20.778 -4.807 -0.188 1.00 88.38 1017 ARG A C 1
ATOM 8135 O O . ARG A 1 1017 ? -20.114 -4.421 0.771 1.00 88.38 1017 ARG A O 1
ATOM 8142 N N . LEU A 1 1018 ? -20.248 -5.523 -1.185 1.00 90.62 1018 LEU A N 1
ATOM 8143 C CA . LEU A 1 1018 ? -18.825 -5.884 -1.237 1.00 90.62 1018 LEU A CA 1
ATOM 8144 C C . LEU A 1 1018 ? -17.946 -4.630 -1.307 1.00 90.62 1018 LEU A C 1
ATOM 8146 O O . LEU A 1 1018 ? -17.012 -4.478 -0.518 1.00 90.62 1018 LEU A O 1
ATOM 8150 N N . LEU A 1 1019 ? -18.262 -3.718 -2.231 1.00 90.00 1019 LEU A N 1
ATOM 8151 C CA . LEU A 1 1019 ? -17.520 -2.471 -2.387 1.00 90.00 1019 LEU A CA 1
ATOM 8152 C C . LEU A 1 1019 ? -17.534 -1.662 -1.086 1.00 90.00 1019 LEU A C 1
ATOM 8154 O O . LEU A 1 1019 ? -16.487 -1.206 -0.636 1.00 90.00 1019 LEU A O 1
ATOM 8158 N N . GLU A 1 1020 ? -18.691 -1.544 -0.435 1.00 86.25 1020 GLU A N 1
ATOM 8159 C CA . GLU A 1 1020 ? -18.819 -0.838 0.840 1.00 86.25 1020 GLU A CA 1
ATOM 8160 C C . GLU A 1 1020 ? -18.012 -1.509 1.964 1.00 86.25 1020 GLU A C 1
ATOM 8162 O O . GLU A 1 1020 ? -17.273 -0.826 2.677 1.00 86.25 1020 GLU A O 1
ATOM 8167 N N . ALA A 1 1021 ? -18.084 -2.839 2.093 1.00 82.94 1021 ALA A N 1
ATOM 8168 C CA . ALA A 1 1021 ? -17.381 -3.601 3.129 1.00 82.94 1021 ALA A CA 1
ATOM 8169 C C . ALA A 1 1021 ? -15.848 -3.462 3.052 1.00 82.94 1021 ALA A C 1
ATOM 8171 O O . ALA A 1 1021 ? -15.159 -3.499 4.080 1.00 82.94 1021 ALA A O 1
ATOM 8172 N N . TYR A 1 1022 ? -15.314 -3.264 1.844 1.00 85.94 1022 TYR A N 1
ATOM 8173 C CA . TYR A 1 1022 ? -13.882 -3.090 1.592 1.00 85.94 1022 TYR A CA 1
ATOM 8174 C C . TYR A 1 1022 ? -13.483 -1.639 1.282 1.00 85.94 1022 TYR A C 1
ATOM 8176 O O . TYR A 1 1022 ? -12.312 -1.375 1.019 1.00 85.94 1022 TYR A O 1
ATOM 8184 N N . GLY A 1 1023 ? -14.415 -0.683 1.373 1.00 83.81 1023 GLY A N 1
ATOM 8185 C CA . GLY A 1 1023 ? -14.143 0.742 1.152 1.00 83.81 1023 GLY A CA 1
ATOM 8186 C C . GLY A 1 1023 ? -13.776 1.096 -0.294 1.00 83.81 1023 GLY A C 1
ATOM 8187 O O . GLY A 1 1023 ? -13.091 2.088 -0.539 1.00 83.81 1023 GLY A O 1
ATOM 8188 N N . LEU A 1 1024 ? -14.215 0.291 -1.256 1.00 87.94 1024 LEU A N 1
ATOM 8189 C CA . LEU A 1 1024 ? -13.933 0.452 -2.676 1.00 87.94 1024 LEU A CA 1
ATOM 8190 C C . LEU A 1 1024 ? -14.964 1.389 -3.328 1.00 87.94 1024 LEU A C 1
ATOM 8192 O O . LEU A 1 1024 ? -16.157 1.330 -3.048 1.00 87.94 1024 LEU A O 1
ATOM 8196 N N . GLY A 1 1025 ? -14.514 2.282 -4.215 1.00 80.69 1025 GLY A N 1
ATOM 8197 C CA . GLY A 1 1025 ? -15.406 3.120 -5.032 1.00 80.69 1025 GLY A CA 1
ATOM 8198 C C . GLY A 1 1025 ? -16.159 4.241 -4.294 1.00 80.69 1025 GLY A C 1
ATOM 8199 O O . GLY A 1 1025 ? -16.989 4.918 -4.908 1.00 80.69 1025 GLY A O 1
ATOM 8200 N N . ALA A 1 1026 ? -15.865 4.489 -3.011 1.00 75.31 1026 ALA A N 1
ATOM 8201 C CA . ALA A 1 1026 ? -16.550 5.498 -2.194 1.00 75.31 1026 ALA A CA 1
ATOM 8202 C C . ALA A 1 1026 ? -16.450 6.923 -2.778 1.00 75.31 1026 ALA A C 1
ATOM 8204 O O . ALA A 1 1026 ? -17.454 7.636 -2.836 1.00 75.31 1026 ALA A O 1
ATOM 8205 N N . SER A 1 1027 ? -15.276 7.317 -3.288 1.00 70.81 1027 SER A N 1
ATOM 8206 C CA . SER A 1 1027 ? -15.035 8.641 -3.893 1.00 70.81 1027 SER A CA 1
ATOM 8207 C C . SER A 1 1027 ? -15.916 8.924 -5.113 1.00 70.81 1027 SER A C 1
ATOM 8209 O O . SER A 1 1027 ? -16.254 10.074 -5.379 1.00 70.81 1027 SER A O 1
ATOM 8211 N N . TYR A 1 1028 ? -16.331 7.870 -5.818 1.00 79.69 1028 TYR A N 1
ATOM 8212 C CA . TYR A 1 1028 ? -17.193 7.939 -6.999 1.00 79.69 1028 TYR A CA 1
ATOM 8213 C C . TYR A 1 1028 ? -18.650 7.576 -6.680 1.00 79.69 1028 TYR A C 1
ATOM 8215 O O . TYR A 1 1028 ? -19.466 7.440 -7.585 1.00 79.69 1028 TYR A O 1
ATOM 8223 N N . ARG A 1 1029 ? -18.990 7.412 -5.390 1.00 82.12 1029 ARG A N 1
ATOM 8224 C CA . ARG A 1 1029 ? -20.319 7.001 -4.902 1.00 82.12 1029 ARG A CA 1
ATOM 8225 C C . ARG A 1 1029 ? -20.830 5.702 -5.531 1.00 82.12 1029 ARG A C 1
ATOM 8227 O O . ARG A 1 1029 ? -22.041 5.521 -5.662 1.00 82.12 1029 ARG A O 1
ATOM 8234 N N . MET A 1 1030 ? -19.924 4.786 -5.872 1.00 87.31 1030 MET A N 1
ATOM 8235 C CA . MET A 1 1030 ? -20.253 3.589 -6.648 1.00 87.31 1030 MET A CA 1
ATOM 8236 C C . MET A 1 1030 ? -21.322 2.724 -5.964 1.00 87.31 1030 MET A C 1
ATOM 8238 O O . MET A 1 1030 ? -22.311 2.364 -6.595 1.00 87.31 1030 MET A O 1
ATOM 8242 N N . THR A 1 1031 ? -21.204 2.499 -4.651 1.00 87.19 1031 THR A N 1
ATOM 8243 C CA . THR A 1 1031 ? -22.216 1.797 -3.839 1.00 87.19 1031 THR A CA 1
ATOM 8244 C C . THR A 1 1031 ? -23.610 2.412 -3.994 1.00 87.19 1031 THR A C 1
ATOM 8246 O O . THR A 1 1031 ? -24.581 1.701 -4.229 1.00 87.19 1031 THR A O 1
ATOM 8249 N N . SER A 1 1032 ? -23.725 3.743 -3.913 1.00 86.00 1032 SER A N 1
ATOM 8250 C CA . SER A 1 1032 ? -25.014 4.436 -4.029 1.00 86.00 1032 SER A CA 1
ATOM 8251 C C . SER A 1 1032 ? -25.600 4.319 -5.432 1.00 86.00 1032 SER A C 1
ATOM 8253 O O . SER A 1 1032 ? -26.812 4.160 -5.567 1.00 86.00 1032 SER A O 1
ATOM 8255 N N . VAL A 1 1033 ? -24.758 4.417 -6.464 1.00 89.50 1033 VAL A N 1
ATOM 8256 C CA . VAL A 1 1033 ? -25.177 4.255 -7.862 1.00 89.50 1033 VAL A CA 1
ATOM 8257 C C . VAL A 1 1033 ? -25.708 2.841 -8.074 1.00 89.50 1033 VAL A C 1
ATOM 8259 O O . VAL A 1 1033 ? -26.837 2.680 -8.524 1.00 89.50 1033 VAL A O 1
ATOM 8262 N N . MET A 1 1034 ? -24.956 1.824 -7.651 1.00 89.56 1034 MET A N 1
ATOM 8263 C CA . MET A 1 1034 ? -25.357 0.421 -7.767 1.00 89.56 1034 MET A CA 1
ATOM 8264 C C . MET A 1 1034 ? -26.658 0.112 -7.021 1.00 89.56 1034 MET A C 1
ATOM 8266 O O . MET A 1 1034 ? -27.548 -0.513 -7.589 1.00 89.56 1034 MET A O 1
ATOM 8270 N N . LEU A 1 1035 ? -26.813 0.589 -5.781 1.00 89.81 1035 LEU A N 1
ATOM 8271 C CA . LEU A 1 1035 ? -28.058 0.414 -5.025 1.00 89.81 1035 LEU A CA 1
ATOM 8272 C C . LEU A 1 1035 ? -29.243 1.128 -5.686 1.00 89.81 1035 LEU A C 1
ATOM 8274 O O . LEU A 1 1035 ? -30.361 0.624 -5.639 1.00 89.81 1035 LEU A O 1
ATOM 8278 N N . SER A 1 1036 ? -29.019 2.290 -6.302 1.00 90.75 1036 SER A N 1
ATOM 8279 C CA . SER A 1 1036 ? -30.076 3.022 -7.012 1.00 90.75 1036 SER A CA 1
ATOM 8280 C C . SER A 1 1036 ? -30.494 2.292 -8.285 1.00 90.75 1036 SER A C 1
ATOM 8282 O O . SER A 1 1036 ? -31.682 2.107 -8.515 1.00 90.75 1036 SER A O 1
ATOM 8284 N N . LEU A 1 1037 ? -29.529 1.804 -9.068 1.00 90.75 1037 LEU A N 1
ATOM 8285 C CA . LEU A 1 1037 ? -29.784 0.986 -10.254 1.00 90.75 1037 LEU A CA 1
ATOM 8286 C C . LEU A 1 1037 ? -30.517 -0.313 -9.896 1.00 90.75 1037 LEU A C 1
ATOM 8288 O O . LEU A 1 1037 ? -31.495 -0.664 -10.548 1.00 90.75 1037 LEU A O 1
ATOM 8292 N N . HIS A 1 1038 ? -30.115 -0.978 -8.811 1.00 91.00 1038 HIS A N 1
ATOM 8293 C CA . HIS A 1 1038 ? -30.819 -2.154 -8.305 1.00 91.00 1038 HIS A CA 1
ATOM 8294 C C . HIS A 1 1038 ? -32.285 -1.848 -7.956 1.00 91.00 1038 HIS A C 1
ATOM 8296 O O . HIS A 1 1038 ? -33.176 -2.596 -8.348 1.00 91.00 1038 HIS A O 1
ATOM 8302 N N . LYS A 1 1039 ? -32.551 -0.722 -7.273 1.00 91.31 1039 LYS A N 1
ATOM 8303 C CA . LYS A 1 1039 ? -33.920 -0.272 -6.954 1.00 91.31 1039 LYS A CA 1
ATOM 8304 C C . LYS A 1 1039 ? -34.760 0.036 -8.193 1.00 91.31 1039 LYS A C 1
ATOM 8306 O O . LYS A 1 1039 ? -35.975 -0.101 -8.138 1.00 91.31 1039 LYS A O 1
ATOM 8311 N N . LEU A 1 1040 ? -34.123 0.439 -9.291 1.00 92.25 1040 LEU A N 1
ATOM 8312 C CA . LEU A 1 1040 ? -34.769 0.633 -10.590 1.00 92.25 1040 LEU A CA 1
ATOM 8313 C C . LEU A 1 1040 ? -34.991 -0.689 -11.351 1.00 92.25 1040 LEU A C 1
ATOM 8315 O O . LEU A 1 1040 ? -35.453 -0.661 -12.486 1.00 92.25 1040 LEU A O 1
ATOM 8319 N N . GLY A 1 1041 ? -34.659 -1.839 -10.756 1.00 87.75 1041 GLY A N 1
ATOM 8320 C CA . GLY A 1 1041 ? -34.814 -3.154 -11.379 1.00 87.75 1041 GLY A CA 1
ATOM 8321 C C . GLY A 1 1041 ? -33.715 -3.503 -12.383 1.00 87.75 1041 GLY A C 1
ATOM 8322 O O . GLY A 1 1041 ? -33.853 -4.474 -13.123 1.00 87.75 1041 GLY A O 1
ATOM 8323 N N . VAL A 1 1042 ? -32.616 -2.741 -12.421 1.00 86.81 1042 VAL A N 1
ATOM 8324 C CA . VAL A 1 1042 ? -31.492 -3.028 -13.318 1.00 86.81 1042 VAL A CA 1
ATOM 8325 C C . VAL A 1 1042 ? -30.744 -4.262 -12.808 1.00 86.81 1042 VAL A C 1
ATOM 8327 O O . VAL A 1 1042 ? -30.318 -4.325 -11.650 1.00 86.81 1042 VAL A O 1
ATOM 8330 N N . GLY A 1 1043 ? -30.601 -5.254 -13.688 1.00 77.31 1043 GLY A N 1
ATOM 8331 C CA . GLY A 1 1043 ? -29.832 -6.467 -13.430 1.00 77.31 1043 GLY A CA 1
ATOM 8332 C C . GLY A 1 1043 ? -28.317 -6.218 -13.341 1.00 77.31 1043 GLY A C 1
ATOM 8333 O O . GLY A 1 1043 ? -27.846 -5.087 -13.476 1.00 77.31 1043 GLY A O 1
ATOM 8334 N N . PRO A 1 1044 ? -27.516 -7.267 -13.105 1.00 72.25 1044 PRO A N 1
ATOM 8335 C CA . PRO A 1 1044 ? -26.058 -7.169 -13.155 1.00 72.25 1044 PRO A CA 1
ATOM 8336 C C . PRO A 1 1044 ? -25.608 -6.701 -14.546 1.00 72.25 1044 PRO A C 1
ATOM 8338 O O . PRO A 1 1044 ? -26.076 -7.229 -15.551 1.00 72.25 1044 PRO A O 1
ATOM 8341 N N . LEU A 1 1045 ? -24.677 -5.747 -14.622 1.00 84.56 1045 LEU A N 1
ATOM 8342 C CA . LEU A 1 1045 ? -24.155 -5.240 -15.900 1.00 84.56 1045 LEU A CA 1
ATOM 8343 C C . LEU A 1 1045 ? -23.011 -6.137 -16.409 1.00 84.56 1045 LEU A C 1
ATOM 8345 O O . LEU A 1 1045 ? -21.913 -5.664 -16.676 1.00 84.56 1045 LEU A O 1
ATOM 8349 N N . SER A 1 1046 ? -23.240 -7.451 -16.499 1.00 76.75 1046 SER A N 1
ATOM 8350 C CA . SER A 1 1046 ? -22.202 -8.440 -16.848 1.00 76.75 1046 SER A CA 1
ATOM 8351 C C . SER A 1 1046 ? -21.604 -8.238 -18.243 1.00 76.75 1046 SER A C 1
ATOM 8353 O O . SER A 1 1046 ? -20.448 -8.603 -18.478 1.00 76.75 1046 SER A O 1
ATOM 8355 N N . GLU A 1 1047 ? -22.374 -7.640 -19.152 1.00 81.25 1047 GLU A N 1
ATOM 8356 C CA . GLU A 1 1047 ? -21.946 -7.293 -20.510 1.00 81.25 1047 GLU A CA 1
ATOM 8357 C C . GLU A 1 1047 ? -21.137 -5.993 -20.577 1.00 81.25 1047 GLU A C 1
ATOM 8359 O O . GLU A 1 1047 ? -20.408 -5.780 -21.543 1.00 81.25 1047 GLU A O 1
ATOM 8364 N N . ASP A 1 1048 ? -21.205 -5.142 -19.549 1.00 86.19 1048 ASP A N 1
ATOM 8365 C CA . ASP A 1 1048 ? -20.477 -3.878 -19.529 1.00 86.19 1048 ASP A CA 1
ATOM 8366 C C . ASP A 1 1048 ? -18.978 -4.114 -19.231 1.00 86.19 1048 ASP A C 1
ATOM 8368 O O . ASP A 1 1048 ? -18.620 -4.638 -18.165 1.00 86.19 1048 ASP A O 1
ATOM 8372 N N . PRO A 1 1049 ? -18.056 -3.732 -20.141 1.00 86.25 1049 PRO A N 1
ATOM 8373 C CA . PRO A 1 1049 ? -16.626 -3.976 -19.959 1.00 86.25 1049 PRO A CA 1
ATOM 8374 C C . PRO A 1 1049 ? -16.039 -3.261 -18.739 1.00 86.25 1049 PRO A C 1
ATOM 8376 O O . PRO A 1 1049 ? -15.094 -3.763 -18.121 1.00 86.25 1049 PRO A O 1
ATOM 8379 N N . PHE A 1 1050 ? -16.581 -2.088 -18.393 1.00 86.56 1050 PHE A N 1
ATOM 8380 C CA . PHE A 1 1050 ? -16.137 -1.322 -17.236 1.00 86.56 1050 PHE A CA 1
ATOM 8381 C C . PHE A 1 1050 ? -16.552 -2.013 -15.934 1.00 86.56 1050 PHE A C 1
ATOM 8383 O O . PHE A 1 1050 ? -15.697 -2.235 -15.073 1.00 86.56 1050 PHE A O 1
ATOM 8390 N N . TRP A 1 1051 ? -17.813 -2.436 -15.823 1.00 87.38 1051 TRP A N 1
ATOM 8391 C CA . TRP A 1 1051 ? -18.324 -3.226 -14.708 1.00 87.38 1051 TRP A CA 1
ATOM 8392 C C . TRP A 1 1051 ? -17.453 -4.466 -14.506 1.00 87.38 1051 TRP A C 1
ATOM 8394 O O . TRP A 1 1051 ? -16.971 -4.692 -13.393 1.00 87.38 1051 TRP A O 1
ATOM 8404 N N . ARG A 1 1052 ? -17.188 -5.231 -15.580 1.00 87.94 1052 ARG A N 1
ATOM 8405 C CA . ARG A 1 1052 ? -16.457 -6.511 -15.499 1.00 87.94 1052 ARG A CA 1
ATOM 8406 C C . ARG A 1 1052 ? -15.066 -6.312 -14.928 1.00 87.94 1052 ARG A C 1
ATOM 8408 O O . ARG A 1 1052 ? -14.728 -6.913 -13.916 1.00 87.94 1052 ARG A O 1
ATOM 8415 N N . ARG A 1 1053 ? -14.307 -5.370 -15.489 1.00 88.94 1053 ARG A N 1
ATOM 8416 C CA . ARG A 1 1053 ? -12.960 -5.045 -15.000 1.00 88.94 1053 ARG A CA 1
ATOM 8417 C C . ARG A 1 1053 ? -12.967 -4.503 -13.572 1.00 88.94 1053 ARG A C 1
ATOM 8419 O O . ARG A 1 1053 ? -12.103 -4.872 -12.778 1.00 88.94 1053 ARG A O 1
ATOM 8426 N N . MET A 1 1054 ? -13.921 -3.636 -13.234 1.00 90.38 1054 MET A N 1
ATOM 8427 C CA . MET A 1 1054 ? -14.040 -3.071 -11.887 1.00 90.38 1054 MET A CA 1
ATOM 8428 C C . MET A 1 1054 ? -14.297 -4.163 -10.846 1.00 90.38 1054 MET A C 1
ATOM 8430 O O . MET A 1 1054 ? -13.718 -4.142 -9.757 1.00 90.38 1054 MET A O 1
ATOM 8434 N N . MET A 1 1055 ? -15.159 -5.120 -11.161 1.00 91.00 1055 MET A N 1
ATOM 8435 C CA . MET A 1 1055 ? -15.534 -6.170 -10.226 1.00 91.00 1055 MET A CA 1
ATOM 8436 C C . MET A 1 1055 ? -14.523 -7.307 -10.196 1.00 91.00 1055 MET A C 1
ATOM 8438 O O . MET A 1 1055 ? -14.230 -7.784 -9.106 1.00 91.00 1055 MET A O 1
ATOM 8442 N N . ASP A 1 1056 ? -13.870 -7.630 -11.313 1.00 90.94 1056 ASP A N 1
ATOM 8443 C CA . ASP A 1 1056 ? -12.684 -8.491 -11.319 1.00 90.94 1056 ASP A CA 1
ATOM 8444 C C . ASP A 1 1056 ? -11.604 -7.916 -10.401 1.00 90.94 1056 ASP A C 1
ATOM 8446 O O . ASP A 1 1056 ? -11.037 -8.626 -9.569 1.00 90.94 1056 ASP A O 1
ATOM 8450 N N . PHE A 1 1057 ? -11.337 -6.609 -10.492 1.00 92.94 1057 PHE A N 1
ATOM 8451 C CA . PHE A 1 1057 ? -10.414 -5.938 -9.582 1.00 92.94 1057 PHE A CA 1
ATOM 8452 C C . PHE A 1 1057 ? -10.885 -6.033 -8.125 1.00 92.94 1057 PHE A C 1
ATOM 8454 O O . PHE A 1 1057 ? -10.092 -6.372 -7.246 1.00 92.94 1057 PHE A O 1
ATOM 8461 N N . SER A 1 1058 ? -12.167 -5.767 -7.866 1.00 91.06 1058 SER A N 1
ATOM 8462 C CA . SER A 1 1058 ? -12.735 -5.753 -6.512 1.00 91.06 1058 SER A CA 1
ATOM 8463 C C . SER A 1 1058 ? -12.693 -7.135 -5.857 1.00 91.06 1058 SER A C 1
ATOM 8465 O O . SER A 1 1058 ? -12.218 -7.265 -4.730 1.00 91.06 1058 SER A O 1
ATOM 8467 N N . VAL A 1 1059 ? -13.093 -8.188 -6.574 1.00 93.94 1059 VAL A N 1
ATOM 8468 C CA . VAL A 1 1059 ? -13.013 -9.578 -6.104 1.00 93.94 1059 VAL A CA 1
ATOM 8469 C C . VAL A 1 1059 ? -11.556 -9.971 -5.870 1.00 93.94 1059 VAL A C 1
ATOM 8471 O O . VAL A 1 1059 ? -11.222 -10.481 -4.802 1.00 93.94 1059 VAL A O 1
ATOM 8474 N N . ASN A 1 1060 ? -10.651 -9.663 -6.804 1.00 93.06 1060 ASN A N 1
ATOM 8475 C CA . ASN A 1 1060 ? -9.227 -9.947 -6.624 1.00 93.06 1060 ASN A CA 1
ATOM 8476 C C . ASN A 1 1060 ? -8.622 -9.206 -5.426 1.00 93.06 1060 ASN A C 1
ATOM 8478 O O . ASN A 1 1060 ? -7.781 -9.768 -4.722 1.00 93.06 1060 ASN A O 1
ATOM 8482 N N . HIS A 1 1061 ? -9.044 -7.969 -5.161 1.00 91.69 1061 HIS A N 1
ATOM 8483 C CA . HIS A 1 1061 ? -8.632 -7.223 -3.975 1.00 91.69 1061 HIS A CA 1
ATOM 8484 C C . HIS A 1 1061 ? -9.049 -7.955 -2.691 1.00 91.69 1061 HIS A C 1
ATOM 8486 O O . HIS A 1 1061 ? -8.211 -8.196 -1.821 1.00 91.69 1061 HIS A O 1
ATOM 8492 N N . VAL A 1 1062 ? -10.305 -8.402 -2.606 1.00 90.50 1062 VAL A N 1
ATOM 8493 C CA . VAL A 1 1062 ? -10.821 -9.164 -1.457 1.00 90.50 1062 VAL A CA 1
ATOM 8494 C C . VAL A 1 1062 ? -10.087 -10.495 -1.275 1.00 90.50 1062 VAL A C 1
ATOM 8496 O O . VAL A 1 1062 ? -9.662 -10.831 -0.168 1.00 90.50 1062 VAL A O 1
ATOM 8499 N N . LEU A 1 1063 ? -9.860 -11.238 -2.360 1.00 93.50 1063 LEU A N 1
ATOM 8500 C CA . LEU A 1 1063 ? -9.119 -12.500 -2.315 1.00 93.50 1063 LEU A CA 1
ATOM 8501 C C . LEU A 1 1063 ? -7.657 -12.297 -1.884 1.00 93.50 1063 LEU A C 1
ATOM 8503 O O . LEU A 1 1063 ? -7.099 -13.136 -1.174 1.00 93.50 1063 LEU A O 1
ATOM 8507 N N . ARG A 1 1064 ? -7.031 -11.172 -2.253 1.00 91.69 1064 ARG A N 1
ATOM 8508 C CA . ARG A 1 1064 ? -5.689 -10.802 -1.776 1.00 91.69 1064 ARG A CA 1
ATOM 8509 C C . ARG A 1 1064 ? -5.681 -10.498 -0.280 1.00 91.69 1064 ARG A C 1
ATOM 8511 O O . ARG A 1 1064 ? -4.789 -10.993 0.405 1.00 91.69 1064 ARG A O 1
ATOM 8518 N N . GLU A 1 1065 ? -6.666 -9.768 0.239 1.00 89.69 1065 GLU A N 1
ATOM 8519 C CA . GLU A 1 1065 ? -6.817 -9.524 1.683 1.00 89.69 1065 GLU A CA 1
ATOM 8520 C C . GLU A 1 1065 ? -6.963 -10.844 2.463 1.00 89.69 1065 GLU A C 1
ATOM 8522 O O . GLU A 1 1065 ? -6.295 -11.061 3.479 1.00 89.69 1065 GLU A O 1
ATOM 8527 N N . LEU A 1 1066 ? -7.769 -11.779 1.951 1.00 90.81 1066 LEU A N 1
ATOM 8528 C CA . LEU A 1 1066 ? -7.920 -13.116 2.531 1.00 90.81 1066 LEU A CA 1
ATOM 8529 C C . LEU A 1 1066 ? -6.606 -13.914 2.483 1.00 90.81 1066 LEU A C 1
ATOM 8531 O O . LEU A 1 1066 ? -6.201 -14.493 3.488 1.00 90.81 1066 LEU A O 1
ATOM 8535 N N . LYS A 1 1067 ? -5.898 -13.919 1.349 1.00 90.00 1067 LYS A N 1
ATOM 8536 C CA . LYS A 1 1067 ? -4.649 -14.682 1.165 1.00 90.00 1067 LYS A CA 1
ATOM 8537 C C . LYS A 1 1067 ? -3.479 -14.123 1.983 1.00 90.00 1067 LYS A C 1
ATOM 8539 O O . LYS A 1 1067 ? -2.745 -14.864 2.645 1.00 90.00 1067 LYS A O 1
ATOM 8544 N N . TYR A 1 1068 ? -3.262 -12.812 1.919 1.00 86.44 1068 TYR A N 1
ATOM 8545 C CA . TYR A 1 1068 ? -2.065 -12.170 2.466 1.00 86.44 1068 TYR A CA 1
ATOM 8546 C C . TYR A 1 1068 ? -2.244 -11.646 3.889 1.00 86.44 1068 TYR A C 1
ATOM 8548 O O . TYR A 1 1068 ? -1.260 -11.581 4.624 1.00 86.44 1068 TYR A O 1
ATOM 8556 N N . HIS A 1 1069 ? -3.470 -11.345 4.315 1.00 86.31 1069 HIS A N 1
ATOM 8557 C CA . HIS A 1 1069 ? -3.739 -10.819 5.656 1.00 86.31 1069 HIS A CA 1
ATOM 8558 C C . HIS A 1 1069 ? -4.626 -11.734 6.506 1.00 86.31 1069 HIS A C 1
ATOM 8560 O O . HIS A 1 1069 ? -4.757 -11.492 7.706 1.00 86.31 1069 HIS A O 1
ATOM 8566 N N . ALA A 1 1070 ? -5.172 -12.812 5.926 1.00 92.62 1070 ALA A N 1
ATOM 8567 C CA . ALA A 1 1070 ? -6.133 -13.699 6.583 1.00 92.62 1070 ALA A CA 1
ATOM 8568 C C . ALA A 1 1070 ? -7.321 -12.930 7.180 1.00 92.62 1070 ALA A C 1
ATOM 8570 O O . ALA A 1 1070 ? -7.825 -13.317 8.228 1.00 92.62 1070 ALA A O 1
ATOM 8571 N N . ARG A 1 1071 ? -7.753 -11.845 6.512 1.00 92.75 1071 ARG A N 1
ATOM 8572 C CA . ARG A 1 1071 ? -8.873 -10.981 6.919 1.00 92.75 1071 ARG A CA 1
ATOM 8573 C C . ARG A 1 1071 ? -10.212 -11.697 6.704 1.00 92.75 1071 ARG A C 1
ATOM 8575 O O . ARG A 1 1071 ? -10.971 -11.358 5.800 1.00 92.75 1071 ARG A O 1
ATOM 8582 N N . ILE A 1 1072 ? -10.468 -12.732 7.498 1.00 94.50 1072 ILE A N 1
ATOM 8583 C CA . ILE A 1 1072 ? -11.619 -13.629 7.346 1.00 94.50 1072 ILE A CA 1
ATOM 8584 C C . ILE A 1 1072 ? -12.764 -13.118 8.232 1.00 94.50 1072 ILE A C 1
ATOM 8586 O O . ILE A 1 1072 ? -12.585 -13.062 9.450 1.00 94.50 1072 ILE A O 1
ATOM 8590 N N . PRO A 1 1073 ? -13.920 -12.724 7.670 1.00 92.88 1073 PRO A N 1
ATOM 8591 C CA . PRO A 1 1073 ? -15.057 -12.258 8.459 1.00 92.88 1073 PRO A CA 1
ATOM 8592 C C . PRO A 1 1073 ? -15.620 -13.380 9.337 1.00 92.88 1073 PRO A C 1
ATOM 8594 O O . PRO A 1 1073 ? -15.734 -14.524 8.897 1.00 92.88 1073 PRO A O 1
ATOM 8597 N N . VAL A 1 1074 ? -16.003 -13.042 10.570 1.00 93.81 1074 VAL A N 1
ATOM 8598 C CA . VAL A 1 1074 ? -16.674 -13.974 11.488 1.00 93.81 1074 VAL A CA 1
ATOM 8599 C C . VAL A 1 1074 ? -18.121 -13.518 11.685 1.00 93.81 1074 VAL A C 1
ATOM 8601 O O . VAL A 1 1074 ? -18.345 -12.436 12.237 1.00 93.81 1074 VAL A O 1
ATOM 8604 N N . PRO A 1 1075 ? -19.116 -14.304 11.237 1.00 88.69 1075 PRO A N 1
ATOM 8605 C CA . PRO A 1 1075 ? -20.522 -14.000 11.479 1.00 88.69 1075 PRO A CA 1
ATOM 8606 C C . PRO A 1 1075 ? -20.830 -13.915 12.979 1.00 88.69 1075 PRO A C 1
ATOM 8608 O O . PRO A 1 1075 ? -20.257 -14.662 13.767 1.00 88.69 1075 PRO A O 1
ATOM 8611 N N . GLN A 1 1076 ? -21.757 -13.031 13.365 1.00 86.75 1076 GLN A N 1
ATOM 8612 C CA . GLN A 1 1076 ? -22.172 -12.827 14.767 1.00 86.75 1076 GLN A CA 1
ATOM 8613 C C . GLN A 1 1076 ? -21.021 -12.461 15.724 1.00 86.75 1076 GLN A C 1
ATOM 8615 O O . GLN A 1 1076 ? -21.078 -12.735 16.920 1.00 86.75 1076 GLN A O 1
ATOM 8620 N N . ALA A 1 1077 ? -19.974 -11.825 15.201 1.00 91.75 1077 ALA A N 1
ATOM 8621 C CA . ALA A 1 1077 ? -18.896 -11.259 15.991 1.00 91.75 1077 ALA A CA 1
ATOM 8622 C C . ALA A 1 1077 ? -18.689 -9.791 15.609 1.00 91.75 1077 ALA A C 1
ATOM 8624 O O . ALA A 1 1077 ? -18.803 -9.398 14.442 1.00 91.75 1077 ALA A O 1
ATOM 8625 N N . TRP A 1 1078 ? -18.364 -8.970 16.606 1.00 92.62 1078 TRP A N 1
ATOM 8626 C CA . TRP A 1 1078 ? -18.281 -7.522 16.448 1.00 92.62 1078 TRP A CA 1
ATOM 8627 C C . TRP A 1 1078 ? -17.005 -6.964 17.061 1.00 92.62 1078 TRP A C 1
ATOM 8629 O O . TRP A 1 1078 ? -16.512 -7.432 18.083 1.00 92.62 1078 TRP A O 1
ATOM 8639 N N . ASN A 1 1079 ? -16.493 -5.911 16.438 1.00 92.81 1079 ASN A N 1
ATOM 8640 C CA . ASN A 1 1079 ? -15.457 -5.064 16.993 1.00 92.81 1079 ASN A CA 1
ATOM 8641 C C . ASN A 1 1079 ? -16.126 -3.884 17.712 1.00 92.81 1079 ASN A C 1
ATOM 8643 O O . ASN A 1 1079 ? -16.728 -3.014 17.070 1.00 92.81 1079 ASN A O 1
ATOM 8647 N N . LEU A 1 1080 ? -16.040 -3.885 19.041 1.00 92.94 1080 LEU A N 1
ATOM 8648 C CA . LEU A 1 1080 ? -16.639 -2.895 19.935 1.00 92.94 1080 LEU A CA 1
ATOM 8649 C C . LEU A 1 1080 ? -15.551 -2.186 20.738 1.00 92.94 1080 LEU A C 1
ATOM 8651 O O . LEU A 1 1080 ? -14.462 -2.718 20.949 1.00 92.94 1080 LEU A O 1
ATOM 8655 N N . VAL A 1 1081 ? -15.855 -0.979 21.212 1.00 92.69 1081 VAL A N 1
ATOM 8656 C CA . VAL A 1 1081 ? -14.948 -0.260 22.108 1.00 92.69 1081 VAL A CA 1
ATOM 8657 C C . VAL A 1 1081 ? -15.163 -0.685 23.556 1.00 92.69 1081 VAL A C 1
ATOM 8659 O O . VAL A 1 1081 ? -16.302 -0.778 24.011 1.00 92.69 1081 VAL A O 1
ATOM 8662 N N . GLY A 1 1082 ? -14.065 -0.926 24.270 1.00 91.94 1082 GLY A N 1
ATOM 8663 C CA . GLY A 1 1082 ? -14.082 -1.218 25.698 1.00 91.94 1082 GLY A CA 1
ATOM 8664 C C . GLY A 1 1082 ? -14.286 0.037 26.543 1.00 91.94 1082 GLY A C 1
ATOM 8665 O O . GLY A 1 1082 ? -13.608 1.041 26.316 1.00 91.94 1082 GLY A O 1
ATOM 8666 N N . VAL A 1 1083 ? -15.186 -0.026 27.521 1.00 93.38 1083 VAL A N 1
ATOM 8667 C CA . VAL A 1 1083 ? -15.389 1.006 28.551 1.00 93.38 1083 VAL A CA 1
ATOM 8668 C C . VAL A 1 1083 ? -15.460 0.358 29.935 1.00 93.38 1083 VAL A C 1
ATOM 8670 O O . VAL A 1 1083 ? -15.714 -0.839 30.053 1.00 93.38 1083 VAL A O 1
ATOM 8673 N N . ALA A 1 1084 ? -15.211 1.133 30.987 1.00 92.75 1084 ALA A N 1
ATOM 8674 C CA . ALA A 1 1084 ? -15.229 0.639 32.361 1.00 92.75 1084 ALA A CA 1
ATOM 8675 C C . ALA A 1 1084 ? -16.636 0.728 32.971 1.00 92.75 1084 ALA A C 1
ATOM 8677 O O . ALA A 1 1084 ? -17.367 1.689 32.729 1.00 92.75 1084 ALA A O 1
ATOM 8678 N N . ASP A 1 1085 ? -16.995 -0.238 33.813 1.00 93.75 1085 ASP A N 1
ATOM 8679 C CA . ASP A 1 1085 ? -18.181 -0.173 34.665 1.00 93.75 1085 ASP A CA 1
ATOM 8680 C C . ASP A 1 1085 ? -17.972 0.804 35.831 1.00 93.75 1085 ASP A C 1
ATOM 8682 O O . ASP A 1 1085 ? -17.673 0.429 36.965 1.00 93.75 1085 ASP A O 1
ATOM 8686 N N . ILE A 1 1086 ? -18.157 2.088 35.546 1.00 92.19 1086 ILE A N 1
ATOM 8687 C CA . ILE A 1 1086 ? -18.056 3.191 36.513 1.00 92.19 1086 ILE A CA 1
ATOM 8688 C C . ILE A 1 1086 ? -19.103 3.141 37.641 1.00 92.19 1086 ILE A C 1
ATOM 8690 O O . ILE A 1 1086 ? -19.038 3.948 38.572 1.00 92.19 1086 ILE A O 1
ATOM 8694 N N . HIS A 1 1087 ? -20.086 2.242 37.551 1.00 92.12 1087 HIS A N 1
ATOM 8695 C CA . HIS A 1 1087 ? -21.116 2.045 38.568 1.00 92.12 1087 HIS A CA 1
ATOM 8696 C C . HIS A 1 1087 ? -20.777 0.885 39.511 1.00 92.12 1087 HIS A C 1
ATOM 8698 O O . HIS A 1 1087 ? -21.432 0.733 40.541 1.00 92.12 1087 HIS A O 1
ATOM 8704 N N . GLY A 1 1088 ? -19.771 0.066 39.179 1.00 92.19 1088 GLY A N 1
ATOM 8705 C CA . GLY A 1 1088 ? -19.398 -1.109 39.961 1.00 92.19 1088 GLY A CA 1
ATOM 8706 C C . GLY A 1 1088 ? -20.535 -2.127 40.084 1.00 92.19 1088 GLY A C 1
ATOM 8707 O O . GLY A 1 1088 ? -20.662 -2.777 41.123 1.00 92.19 1088 GLY A O 1
ATOM 8708 N N . TYR A 1 1089 ? -21.377 -2.258 39.061 1.00 94.12 1089 TYR A N 1
ATOM 8709 C CA . TYR A 1 1089 ? -22.503 -3.186 39.030 1.00 94.12 1089 TYR A CA 1
ATOM 8710 C C . TYR A 1 1089 ? -22.063 -4.621 38.710 1.00 94.12 1089 TYR A C 1
ATOM 8712 O O . TYR A 1 1089 ? -22.374 -5.541 39.469 1.00 94.12 1089 TYR A O 1
ATOM 8720 N N . LEU A 1 1090 ? -21.280 -4.807 37.646 1.00 93.69 1090 LEU A N 1
ATOM 8721 C CA . LEU A 1 1090 ? -20.788 -6.100 37.172 1.00 93.69 1090 LEU A CA 1
ATOM 8722 C C . LEU A 1 1090 ? -19.981 -6.816 38.260 1.00 93.69 1090 LEU A C 1
ATOM 8724 O O . LEU A 1 1090 ? -19.253 -6.197 39.048 1.00 93.69 1090 LEU A O 1
ATOM 8728 N N . LYS A 1 1091 ? -20.107 -8.142 38.325 1.00 92.50 1091 LYS A N 1
ATOM 8729 C CA . LYS A 1 1091 ? -19.238 -8.986 39.153 1.00 92.50 1091 LYS A CA 1
ATOM 8730 C C . LYS A 1 1091 ? -17.906 -9.217 38.448 1.00 92.50 1091 LYS A C 1
ATOM 8732 O O . LYS A 1 1091 ? -17.697 -8.834 37.297 1.00 92.50 1091 LYS A O 1
ATOM 8737 N N . LYS A 1 1092 ? -16.966 -9.820 39.166 1.00 88.75 1092 LYS A N 1
ATOM 8738 C CA . LYS A 1 1092 ? -15.684 -10.245 38.603 1.00 88.75 1092 LYS A CA 1
ATOM 8739 C C . LYS A 1 1092 ? -15.934 -11.248 37.463 1.00 88.75 1092 LYS A C 1
ATOM 8741 O O . LYS A 1 1092 ? -16.709 -12.178 37.651 1.00 88.75 1092 LYS A O 1
ATOM 8746 N N . GLY A 1 1093 ? -15.299 -11.047 36.306 1.00 86.25 1093 GLY A N 1
ATOM 8747 C CA . GLY A 1 1093 ? -15.446 -11.915 35.123 1.00 86.25 1093 GLY A CA 1
ATOM 8748 C C . GLY A 1 1093 ? -16.710 -11.681 34.278 1.00 86.25 1093 GLY A C 1
ATOM 8749 O O . GLY A 1 1093 ? -16.870 -12.308 33.229 1.00 86.25 1093 GLY A O 1
ATOM 8750 N N . GLU A 1 1094 ? -17.595 -10.772 34.699 1.00 93.12 1094 GLU A N 1
ATOM 8751 C CA . GLU A 1 1094 ? -18.792 -10.397 33.942 1.00 93.12 1094 GLU A CA 1
ATOM 8752 C C . GLU A 1 1094 ? -18.531 -9.208 33.008 1.00 93.12 1094 GLU A C 1
ATOM 8754 O O . GLU A 1 1094 ? -17.761 -8.295 33.322 1.00 93.12 1094 GLU A O 1
ATOM 8759 N N . ILE A 1 1095 ? -19.224 -9.212 31.869 1.00 94.69 1095 ILE A N 1
ATOM 8760 C CA . ILE A 1 1095 ? -19.241 -8.129 30.882 1.00 94.69 1095 ILE A CA 1
ATOM 8761 C C . ILE A 1 1095 ? -20.680 -7.778 30.503 1.00 94.69 1095 ILE A C 1
ATOM 8763 O O . ILE A 1 1095 ? -21.584 -8.618 30.552 1.00 94.69 1095 ILE A O 1
ATOM 8767 N N . PHE A 1 1096 ? -20.878 -6.546 30.043 1.00 95.69 1096 PHE A N 1
ATOM 8768 C CA . PHE A 1 1096 ? -22.122 -6.125 29.404 1.00 95.69 1096 PHE A CA 1
ATOM 8769 C C . PHE A 1 1096 ? -21.843 -5.617 27.988 1.00 95.69 1096 PHE A C 1
ATOM 8771 O O . PHE A 1 1096 ? -20.977 -4.771 27.786 1.00 95.69 1096 PHE A O 1
ATOM 8778 N N . GLY A 1 1097 ? -22.571 -6.135 27.001 1.00 94.88 1097 GLY A N 1
ATOM 8779 C CA . GLY A 1 1097 ? -22.465 -5.705 25.608 1.00 94.88 1097 GLY A CA 1
ATOM 8780 C C . GLY A 1 1097 ? -23.844 -5.590 24.975 1.00 94.88 1097 GLY A C 1
ATOM 8781 O O . GLY A 1 1097 ? -24.602 -6.558 24.976 1.00 94.88 1097 GLY A O 1
ATOM 8782 N N . CYS A 1 1098 ? -24.150 -4.408 24.440 1.00 93.81 1098 CYS A N 1
ATOM 8783 C CA . CYS A 1 1098 ? -25.407 -4.081 23.770 1.00 93.81 1098 CYS A CA 1
ATOM 8784 C C . CYS A 1 1098 ? -25.100 -3.646 22.335 1.00 93.81 1098 CYS A C 1
ATOM 8786 O O . CYS A 1 1098 ? -24.673 -2.515 22.098 1.00 93.81 1098 CYS A O 1
ATOM 8788 N N . ILE A 1 1099 ? -25.276 -4.547 21.376 1.00 92.88 1099 ILE A N 1
ATOM 8789 C CA . ILE A 1 1099 ? -24.993 -4.302 19.964 1.00 92.88 1099 ILE A CA 1
ATOM 8790 C C . ILE A 1 1099 ? -26.277 -3.849 19.287 1.00 92.88 1099 ILE A C 1
ATOM 8792 O O . ILE A 1 1099 ? -27.300 -4.515 19.383 1.00 92.88 1099 ILE A O 1
ATOM 8796 N N . VAL A 1 1100 ? -26.220 -2.729 18.573 1.00 89.25 1100 VAL A N 1
ATOM 8797 C CA . VAL A 1 1100 ? -27.317 -2.241 17.735 1.00 89.25 1100 VAL A CA 1
ATOM 8798 C C . VAL A 1 1100 ? -26.902 -2.406 16.278 1.00 89.25 1100 VAL A C 1
ATOM 8800 O O . VAL A 1 1100 ? -26.067 -1.629 15.797 1.00 89.25 1100 VAL A O 1
ATOM 8803 N N . PRO A 1 1101 ? -27.428 -3.425 15.579 1.00 81.69 1101 PRO A N 1
ATOM 8804 C CA . PRO A 1 1101 ? -27.065 -3.669 14.195 1.00 81.69 1101 PRO A CA 1
ATOM 8805 C C . PRO A 1 1101 ? -27.472 -2.502 13.270 1.00 81.69 1101 PRO A C 1
ATOM 8807 O O . PRO A 1 1101 ? -28.483 -1.836 13.514 1.00 81.69 1101 PRO A O 1
ATOM 8810 N N . PRO A 1 1102 ? -26.703 -2.224 12.199 1.00 71.62 1102 PRO A N 1
ATOM 8811 C CA . PRO A 1 1102 ? -26.985 -1.104 11.294 1.00 71.62 1102 PRO A CA 1
ATOM 8812 C C . PRO A 1 1102 ? -28.260 -1.267 10.454 1.00 71.62 1102 PRO A C 1
ATOM 8814 O O . PRO A 1 1102 ? -28.783 -0.278 9.949 1.00 71.62 1102 PRO A O 1
ATOM 8817 N N . ASP A 1 1103 ? -28.740 -2.498 10.287 1.00 70.75 1103 ASP A N 1
ATOM 8818 C CA . ASP A 1 1103 ? -29.913 -2.858 9.481 1.00 70.75 1103 ASP A CA 1
ATOM 8819 C C . ASP A 1 1103 ? -31.256 -2.531 10.164 1.00 70.75 1103 ASP A C 1
ATOM 8821 O O . ASP A 1 1103 ? -32.317 -2.715 9.572 1.00 70.75 1103 ASP A O 1
ATOM 8825 N N . GLY A 1 1104 ? -31.219 -2.006 11.394 1.00 70.81 1104 GLY A N 1
ATOM 8826 C CA . GLY A 1 1104 ? -32.407 -1.630 12.157 1.00 70.81 1104 GLY A CA 1
ATOM 8827 C C . GLY A 1 1104 ? -33.055 -2.785 12.922 1.00 70.81 1104 GLY A C 1
ATOM 8828 O O . GLY A 1 1104 ? -34.136 -2.591 13.482 1.00 70.81 1104 GLY A O 1
ATOM 8829 N N . THR A 1 1105 ? -32.410 -3.955 12.977 1.00 80.62 1105 THR A N 1
ATOM 8830 C CA . THR A 1 1105 ? -32.845 -5.076 13.821 1.00 80.62 1105 THR A CA 1
ATOM 8831 C C . THR A 1 1105 ? -32.748 -4.748 15.317 1.00 80.62 1105 THR A C 1
ATOM 8833 O O . THR A 1 1105 ? -32.127 -3.766 15.742 1.00 80.62 1105 THR A O 1
ATOM 8836 N N . ALA A 1 1106 ? -33.432 -5.551 16.140 1.00 85.81 1106 ALA A N 1
ATOM 8837 C CA . ALA A 1 1106 ? -33.472 -5.353 17.585 1.00 85.81 1106 ALA A CA 1
ATOM 8838 C C . ALA A 1 1106 ? -32.064 -5.441 18.217 1.00 85.81 1106 ALA A C 1
ATOM 8840 O O . ALA A 1 1106 ? -31.226 -6.205 17.733 1.00 85.81 1106 ALA A O 1
ATOM 8841 N N . PRO A 1 1107 ? -31.794 -4.702 19.314 1.00 90.12 1107 PRO A N 1
ATOM 8842 C CA . PRO A 1 1107 ? -30.512 -4.783 20.004 1.00 90.12 1107 PRO A CA 1
ATOM 8843 C C . PRO A 1 1107 ? -30.178 -6.210 20.459 1.00 90.12 1107 PRO A C 1
ATOM 8845 O O . PRO A 1 1107 ? -31.013 -6.895 21.053 1.00 90.12 1107 PRO A O 1
ATOM 8848 N N . ILE A 1 1108 ? -28.937 -6.626 20.221 1.00 93.25 1108 ILE A N 1
ATOM 8849 C CA . ILE A 1 1108 ? -28.390 -7.925 20.614 1.00 93.25 1108 ILE A CA 1
ATOM 8850 C C . ILE A 1 1108 ? -27.611 -7.745 21.918 1.00 93.25 1108 ILE A C 1
ATOM 8852 O O . ILE A 1 1108 ? -26.711 -6.906 22.000 1.00 93.25 1108 ILE A O 1
ATOM 8856 N N . TYR A 1 1109 ? -27.935 -8.550 22.929 1.00 94.56 1109 TYR A N 1
ATOM 8857 C CA . TYR A 1 1109 ? -27.244 -8.551 24.217 1.00 94.56 1109 TYR A CA 1
ATOM 8858 C C . TYR A 1 1109 ? -26.340 -9.778 24.345 1.00 94.56 1109 TYR A C 1
ATOM 8860 O O . TYR A 1 1109 ? -26.810 -10.912 24.227 1.00 94.56 1109 TYR A O 1
ATOM 8868 N N . LEU A 1 1110 ? -25.051 -9.559 24.619 1.00 93.69 1110 LEU A N 1
ATOM 8869 C CA . LEU A 1 1110 ? -24.097 -10.654 24.819 1.00 93.69 1110 LEU A CA 1
ATOM 8870 C C . LEU A 1 1110 ? -24.459 -11.425 26.093 1.00 93.69 1110 LEU A C 1
ATOM 8872 O O . LEU A 1 1110 ? -24.535 -10.841 27.176 1.00 93.69 1110 LEU A O 1
ATOM 8876 N N . THR A 1 1111 ? -24.693 -12.729 25.955 1.00 94.25 1111 THR A N 1
ATOM 8877 C CA . THR A 1 1111 ? -25.185 -13.603 27.028 1.00 94.25 1111 THR A CA 1
ATOM 8878 C C . THR A 1 1111 ? -24.321 -14.857 27.111 1.00 94.25 1111 THR A C 1
ATOM 8880 O O . THR A 1 1111 ? -24.044 -15.475 26.088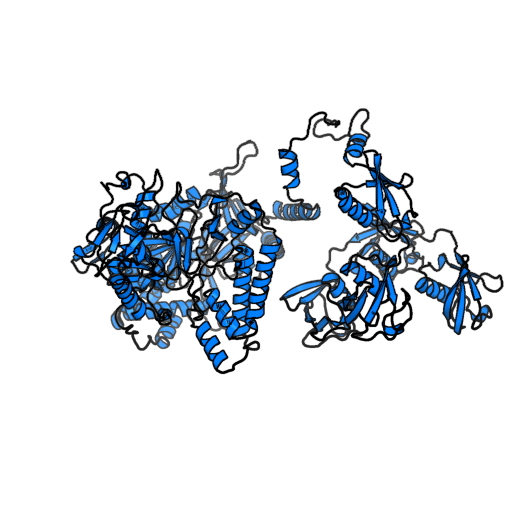 1.00 94.25 1111 THR A O 1
ATOM 8883 N N . GLY A 1 1112 ? -23.926 -15.257 28.321 1.00 93.56 1112 GLY A N 1
ATOM 8884 C CA . GLY A 1 1112 ? -23.131 -16.470 28.535 1.00 93.56 1112 GLY A CA 1
ATOM 8885 C C . GLY A 1 1112 ? -21.651 -16.316 28.148 1.00 93.56 1112 GLY A C 1
ATOM 8886 O O . GLY A 1 1112 ? -21.158 -15.187 28.056 1.00 93.56 1112 GLY A O 1
ATOM 8887 N N . PRO A 1 1113 ? -20.917 -17.429 27.974 1.00 93.31 1113 PRO A N 1
ATOM 8888 C CA . PRO A 1 1113 ? -19.502 -17.407 27.608 1.00 93.31 1113 PRO A CA 1
ATOM 8889 C C . PRO A 1 1113 ? -19.268 -16.653 26.293 1.00 93.31 1113 PRO A C 1
ATOM 8891 O O . PRO A 1 1113 ? -19.817 -16.998 25.251 1.00 93.31 1113 PRO A O 1
ATOM 8894 N N . THR A 1 1114 ? -18.459 -15.602 26.349 1.00 92.25 1114 THR A N 1
ATOM 8895 C CA . THR A 1 1114 ? -18.178 -14.687 25.242 1.00 92.25 1114 THR A CA 1
ATOM 8896 C C . THR A 1 1114 ? -16.671 -14.532 25.092 1.00 92.25 1114 THR A C 1
ATOM 8898 O O . THR A 1 1114 ? -15.992 -14.110 26.028 1.00 92.25 1114 THR A O 1
ATOM 8901 N N . MET A 1 1115 ? -16.151 -14.840 23.903 1.00 91.00 1115 MET A N 1
ATOM 8902 C CA . MET A 1 1115 ? -14.742 -14.629 23.581 1.00 91.00 1115 MET A CA 1
ATOM 8903 C C . MET A 1 1115 ? -14.461 -13.155 23.302 1.00 91.00 1115 MET A C 1
ATOM 8905 O O . MET A 1 1115 ? -15.127 -12.514 22.490 1.00 91.00 1115 MET A O 1
ATOM 8909 N N . ILE A 1 1116 ? -13.420 -12.639 23.940 1.00 91.50 1116 ILE A N 1
ATOM 8910 C CA . ILE A 1 1116 ? -12.908 -11.289 23.758 1.00 91.50 1116 ILE A CA 1
ATOM 8911 C C . ILE A 1 1116 ? -11.461 -11.407 23.311 1.00 91.50 1116 ILE A C 1
ATOM 8913 O O . ILE A 1 1116 ? -10.681 -12.174 23.869 1.00 91.50 1116 ILE A O 1
ATOM 8917 N N . SER A 1 1117 ? -11.094 -10.625 22.302 1.00 90.88 1117 SER A N 1
ATOM 8918 C CA . SER A 1 1117 ? -9.709 -10.494 21.868 1.00 90.88 1117 SER A CA 1
ATOM 8919 C C . SER A 1 1117 ? -9.355 -9.029 21.663 1.00 90.88 1117 SER A C 1
ATOM 8921 O O . SER A 1 1117 ? -10.225 -8.191 21.409 1.00 90.88 1117 SER A O 1
ATOM 8923 N N . ARG A 1 1118 ? -8.065 -8.709 21.764 1.00 85.88 1118 ARG A N 1
ATOM 8924 C CA . ARG A 1 1118 ? -7.534 -7.383 21.430 1.00 85.88 1118 ARG A CA 1
ATOM 8925 C C . ARG A 1 1118 ? -6.522 -7.468 20.296 1.00 85.88 1118 ARG A C 1
ATOM 8927 O O . ARG A 1 1118 ? -5.832 -8.471 20.131 1.00 85.88 1118 ARG A O 1
ATOM 8934 N N . SER A 1 1119 ? -6.436 -6.396 19.512 1.00 80.94 1119 SER A N 1
ATOM 8935 C CA . SER A 1 1119 ? -5.461 -6.248 18.429 1.00 80.94 1119 SER A CA 1
ATOM 8936 C C . SER A 1 1119 ? -4.402 -5.196 18.791 1.00 80.94 1119 SER A C 1
ATOM 8938 O O . SER A 1 1119 ? -4.779 -4.097 19.207 1.00 80.94 1119 SER A O 1
ATOM 8940 N N . PRO A 1 1120 ? -3.097 -5.473 18.592 1.00 80.38 1120 PRO A N 1
ATOM 8941 C CA . PRO A 1 1120 ? -2.529 -6.726 18.082 1.00 80.38 1120 PRO A CA 1
ATOM 8942 C C . PRO A 1 1120 ? -2.616 -7.865 19.112 1.00 80.38 1120 PRO A C 1
ATOM 8944 O O . PRO A 1 1120 ? -2.461 -7.628 20.305 1.00 80.38 1120 PRO A O 1
ATOM 8947 N N . THR A 1 1121 ? -2.853 -9.087 18.634 1.00 82.25 1121 THR A N 1
ATOM 8948 C CA . THR A 1 1121 ? -2.872 -10.309 19.452 1.00 82.25 1121 THR A CA 1
ATOM 8949 C C . THR A 1 1121 ? -1.481 -10.934 19.380 1.00 82.25 1121 THR A C 1
ATOM 8951 O O . THR A 1 1121 ? -1.022 -11.266 18.290 1.00 82.25 1121 THR A O 1
ATOM 8954 N N . ILE A 1 1122 ? -0.763 -11.001 20.499 1.00 83.06 1122 ILE A N 1
ATOM 8955 C CA . ILE A 1 1122 ? 0.647 -11.433 20.541 1.00 83.06 1122 ILE A CA 1
ATOM 8956 C C . ILE A 1 1122 ? 0.836 -12.565 21.553 1.00 83.06 1122 ILE A C 1
ATOM 8958 O O . ILE A 1 1122 ? 1.656 -13.454 21.339 1.00 83.06 1122 ILE A O 1
ATOM 8962 N N . HIS A 1 1123 ? 0.074 -12.545 22.643 1.00 84.25 1123 HIS A N 1
ATOM 8963 C CA . HIS A 1 1123 ? 0.146 -13.513 23.729 1.00 84.25 1123 HIS A CA 1
ATOM 8964 C C . HIS A 1 1123 ? -1.172 -14.300 23.833 1.00 84.25 1123 HIS A C 1
ATOM 8966 O O . HIS A 1 1123 ? -2.226 -13.702 23.624 1.00 84.25 1123 HIS A O 1
ATOM 8972 N N . PRO A 1 1124 ? -1.173 -15.594 24.216 1.00 80.12 1124 PRO A N 1
ATOM 8973 C CA . PRO A 1 1124 ? -2.413 -16.361 24.397 1.00 80.12 1124 PRO A CA 1
ATOM 8974 C C . PRO A 1 1124 ? -3.434 -15.678 25.317 1.00 80.12 1124 PRO A C 1
ATOM 8976 O O . PRO A 1 1124 ? -4.620 -15.648 25.017 1.00 80.12 1124 PRO A O 1
ATOM 8979 N N . GLY A 1 1125 ? -2.959 -15.014 26.375 1.00 81.94 1125 GLY A N 1
ATOM 8980 C CA . GLY A 1 1125 ? -3.796 -14.217 27.284 1.00 81.94 1125 GLY A CA 1
ATOM 8981 C C . GLY A 1 1125 ? -4.418 -12.940 26.691 1.00 81.94 1125 GLY A C 1
ATOM 8982 O O . GLY A 1 1125 ? -5.176 -12.273 27.392 1.00 81.94 1125 GLY A O 1
ATOM 8983 N N . ASP A 1 1126 ? -4.115 -12.578 25.437 1.00 85.81 1126 ASP A N 1
ATOM 8984 C CA . ASP A 1 1126 ? -4.830 -11.529 24.691 1.00 85.81 1126 ASP A CA 1
ATOM 8985 C C . ASP A 1 1126 ? -6.198 -12.005 24.176 1.00 85.81 1126 ASP A C 1
ATOM 8987 O O . ASP A 1 1126 ? -6.977 -11.184 23.682 1.00 85.81 1126 ASP A O 1
ATOM 8991 N N . VAL A 1 1127 ? -6.477 -13.309 24.281 1.00 88.81 1127 VAL A N 1
ATOM 8992 C CA . VAL A 1 1127 ? -7.778 -13.935 24.045 1.00 88.81 1127 VAL A CA 1
ATOM 8993 C C . VAL A 1 1127 ? -8.309 -14.437 25.385 1.00 88.81 1127 VAL A C 1
ATOM 8995 O O . VAL A 1 1127 ? -7.621 -15.162 26.099 1.00 88.81 1127 VAL A O 1
ATOM 8998 N N . GLN A 1 1128 ? -9.516 -14.018 25.755 1.00 86.75 1128 GLN A N 1
ATOM 8999 C CA . GLN A 1 1128 ? -10.124 -14.331 27.049 1.00 86.75 1128 GLN A CA 1
ATOM 9000 C C . GLN A 1 1128 ? -11.600 -14.682 26.876 1.00 86.75 1128 GLN A C 1
ATOM 9002 O O . GLN A 1 1128 ? -12.253 -14.191 25.955 1.00 86.75 1128 GLN A O 1
ATOM 9007 N N . ILE A 1 1129 ? -12.133 -15.504 27.778 1.00 88.75 1129 ILE A N 1
ATOM 9008 C CA . ILE A 1 1129 ? -13.568 -15.775 27.880 1.00 88.75 1129 ILE A CA 1
ATOM 9009 C C . ILE A 1 1129 ? -14.120 -14.976 29.061 1.00 88.75 1129 ILE A C 1
ATOM 9011 O O . ILE A 1 1129 ? -13.574 -15.022 30.159 1.00 88.75 1129 ILE A O 1
ATOM 9015 N N . ALA A 1 1130 ? -15.207 -14.246 28.835 1.00 90.38 1130 ALA A N 1
ATOM 9016 C CA . ALA A 1 1130 ? -15.978 -13.578 29.879 1.00 90.38 1130 ALA A CA 1
ATOM 9017 C C . ALA A 1 1130 ? -17.441 -13.995 29.823 1.00 90.38 1130 ALA A C 1
ATOM 9019 O O . ALA A 1 1130 ? -17.925 -14.481 28.803 1.00 90.38 1130 ALA A O 1
ATOM 9020 N N . ARG A 1 1131 ? -18.174 -13.756 30.910 1.00 93.88 1131 ARG A N 1
ATOM 9021 C CA . ARG A 1 1131 ? -19.609 -14.027 30.959 1.00 93.88 1131 ARG A CA 1
ATOM 9022 C C . ARG A 1 1131 ? -20.414 -12.771 30.635 1.00 93.88 1131 ARG A C 1
ATOM 9024 O O . ARG A 1 1131 ? -20.445 -11.827 31.421 1.00 93.88 1131 ARG A O 1
ATOM 9031 N N . GLY A 1 1132 ? -21.107 -12.779 29.503 1.00 94.81 1132 GLY A N 1
ATOM 9032 C CA . GLY A 1 1132 ? -22.118 -11.781 29.171 1.00 94.81 1132 GLY A CA 1
ATOM 9033 C C . GLY A 1 1132 ? -23.345 -11.917 30.070 1.00 94.81 1132 GLY A C 1
ATOM 9034 O O . GLY A 1 1132 ? -23.909 -13.009 30.190 1.00 94.81 1132 GLY A O 1
ATOM 9035 N N . ILE A 1 1133 ? -23.767 -10.818 30.698 1.00 95.12 1133 ILE A N 1
ATOM 9036 C CA . ILE A 1 1133 ? -24.938 -10.808 31.596 1.00 95.12 1133 ILE A CA 1
ATOM 9037 C C . ILE A 1 1133 ? -26.287 -10.821 30.853 1.00 95.12 1133 ILE A C 1
ATOM 9039 O O . ILE A 1 1133 ? -27.329 -10.980 31.482 1.00 95.12 1133 ILE A O 1
ATOM 9043 N N . GLY A 1 1134 ? -26.284 -10.656 29.528 1.00 94.62 1134 GLY A N 1
ATOM 9044 C CA . GLY A 1 1134 ? -27.489 -10.581 28.709 1.00 94.62 1134 GLY A CA 1
ATOM 9045 C C . GLY A 1 1134 ? -28.262 -9.271 28.863 1.00 94.62 1134 GLY A C 1
ATOM 9046 O O . GLY A 1 1134 ? -27.684 -8.202 29.084 1.00 94.62 1134 GLY A O 1
ATOM 9047 N N . LYS A 1 1135 ? -29.585 -9.340 28.668 1.00 94.06 1135 LYS A N 1
ATOM 9048 C CA . LYS A 1 1135 ? -30.471 -8.172 28.763 1.00 94.06 1135 LYS A CA 1
ATOM 9049 C C . LYS A 1 1135 ? -30.435 -7.621 30.198 1.00 94.06 1135 LYS A C 1
ATOM 9051 O O . LYS A 1 1135 ? -30.631 -8.392 31.136 1.00 94.06 1135 LYS A O 1
ATOM 9056 N N . PRO A 1 1136 ? -30.209 -6.309 30.390 1.00 91.44 1136 PRO A N 1
ATOM 9057 C CA . PRO A 1 1136 ? -29.986 -5.764 31.719 1.00 91.44 1136 PRO A CA 1
ATOM 9058 C C . PRO A 1 1136 ? -31.275 -5.835 32.558 1.00 91.44 1136 PRO A C 1
ATOM 9060 O O . PRO A 1 1136 ? -32.350 -5.517 32.034 1.00 91.44 1136 PRO A O 1
ATOM 9063 N N . PRO A 1 1137 ? -31.203 -6.221 33.848 1.00 89.38 1137 PRO A N 1
ATOM 9064 C CA . PRO A 1 1137 ? -32.375 -6.269 34.720 1.00 89.38 1137 PRO A CA 1
ATOM 9065 C C . PRO A 1 1137 ? -33.049 -4.893 34.868 1.00 89.38 1137 PRO A C 1
ATOM 9067 O O . PRO A 1 1137 ? -32.336 -3.878 34.887 1.00 89.38 1137 PRO A O 1
ATOM 9070 N N . PRO A 1 1138 ? -34.388 -4.824 35.023 1.00 89.81 1138 PRO A N 1
ATOM 9071 C CA . PRO A 1 1138 ? -35.086 -3.571 35.311 1.00 89.81 1138 PRO A CA 1
ATOM 9072 C C . PRO A 1 1138 ? -34.469 -2.842 36.514 1.00 89.81 1138 PRO A C 1
ATOM 9074 O O . PRO A 1 1138 ? -34.148 -3.458 37.526 1.00 89.81 1138 PRO A O 1
ATOM 9077 N N . GLY A 1 1139 ? -34.261 -1.528 36.391 1.00 87.00 1139 GLY A N 1
ATOM 9078 C CA . GLY A 1 1139 ? -33.662 -0.697 37.445 1.00 87.00 1139 GLY A CA 1
ATOM 9079 C C . GLY A 1 1139 ? -32.129 -0.731 37.540 1.00 87.00 1139 GLY A C 1
ATOM 9080 O O . GLY A 1 1139 ? -31.560 0.123 38.221 1.00 87.00 1139 GLY A O 1
ATOM 9081 N N . SER A 1 1140 ? -31.445 -1.643 36.835 1.00 92.75 1140 SER A N 1
ATOM 9082 C CA . SER A 1 1140 ? -29.974 -1.659 36.772 1.00 92.75 1140 SER A CA 1
ATOM 9083 C C . SER A 1 1140 ? -29.404 -0.411 36.069 1.00 92.75 1140 SER A C 1
ATOM 9085 O O . SER A 1 1140 ? -30.100 0.205 35.252 1.00 92.75 1140 SER A O 1
ATOM 9087 N N . PRO A 1 1141 ? -28.128 -0.042 36.314 1.00 92.56 1141 PRO A N 1
ATOM 9088 C CA . PRO A 1 1141 ? -27.483 1.080 35.623 1.00 92.56 1141 PRO A CA 1
ATOM 9089 C C . PRO A 1 1141 ? -27.567 0.964 34.096 1.00 92.56 1141 PRO A C 1
ATOM 9091 O O . PRO A 1 1141 ? -27.872 1.937 33.414 1.00 92.56 1141 PRO A O 1
ATOM 9094 N N . PHE A 1 1142 ? -27.410 -0.251 33.567 1.00 93.56 1142 PHE A N 1
ATOM 9095 C CA . PHE A 1 1142 ? -27.461 -0.525 32.130 1.00 93.56 1142 PHE A CA 1
ATOM 9096 C C . PHE A 1 1142 ? -28.884 -0.552 31.548 1.00 93.56 1142 PHE A C 1
ATOM 9098 O O . PHE A 1 1142 ? -29.055 -0.448 30.335 1.00 93.56 1142 PHE A O 1
ATOM 9105 N N . ALA A 1 1143 ? -29.921 -0.673 32.384 1.00 90.88 1143 ALA A N 1
ATOM 9106 C CA . ALA A 1 1143 ? -31.302 -0.448 31.955 1.00 90.88 1143 ALA A CA 1
ATOM 9107 C C . ALA A 1 1143 ? -31.619 1.053 31.835 1.00 90.88 1143 ALA A C 1
ATOM 9109 O O . ALA A 1 1143 ? -32.398 1.437 30.965 1.00 90.88 1143 ALA A O 1
ATOM 9110 N N . LYS A 1 1144 ? -30.993 1.895 32.671 1.00 90.00 1144 LYS A N 1
ATOM 9111 C CA . LYS A 1 1144 ? -31.097 3.362 32.591 1.00 90.00 1144 LYS A CA 1
ATOM 9112 C C . LYS A 1 1144 ? -30.275 3.926 31.431 1.00 90.00 1144 LYS A C 1
ATOM 9114 O O . LYS A 1 1144 ? -30.784 4.732 30.660 1.00 90.00 1144 LYS A O 1
ATOM 9119 N N . GLU A 1 1145 ? -29.037 3.458 31.268 1.00 90.19 1145 GLU A N 1
ATOM 9120 C CA . GLU A 1 1145 ? -28.155 3.821 30.158 1.00 90.19 1145 GLU A CA 1
ATOM 9121 C C . GLU A 1 1145 ? -27.532 2.570 29.529 1.00 90.19 1145 GLU A C 1
ATOM 9123 O O . GLU A 1 1145 ? -26.558 2.001 30.015 1.00 90.19 1145 GLU A O 1
ATOM 9128 N N . SER A 1 1146 ? -28.108 2.147 28.406 1.00 84.25 1146 SER A N 1
ATOM 9129 C CA . SER A 1 1146 ? -27.758 0.895 27.720 1.00 84.25 1146 SER A CA 1
ATOM 9130 C C . SER A 1 1146 ? -26.380 0.859 27.050 1.00 84.25 1146 SER A C 1
ATOM 9132 O O . SER A 1 1146 ? -26.072 -0.164 26.442 1.00 84.25 1146 SER A O 1
ATOM 9134 N N . LEU A 1 1147 ? -25.585 1.944 27.109 1.00 92.25 1147 LEU A N 1
ATOM 9135 C CA . LEU A 1 1147 ? -24.216 2.043 26.569 1.00 92.25 1147 LEU A CA 1
ATOM 9136 C C . LEU A 1 1147 ? -24.061 1.329 25.211 1.00 92.25 1147 LEU A C 1
ATOM 9138 O O . LEU A 1 1147 ? -23.233 0.445 25.016 1.00 92.25 1147 LEU A O 1
ATOM 9142 N N . ARG A 1 1148 ? -24.928 1.687 24.261 1.00 91.50 1148 ARG A N 1
ATOM 9143 C CA . ARG A 1 1148 ? -25.049 0.999 22.966 1.00 91.50 1148 ARG A CA 1
ATOM 9144 C C . ARG A 1 1148 ? -23.727 1.004 22.196 1.00 91.50 1148 ARG A C 1
ATOM 9146 O O . ARG A 1 1148 ? -23.053 2.031 22.129 1.00 91.50 1148 ARG A O 1
ATOM 9153 N N . ASN A 1 1149 ? -23.432 -0.116 21.539 1.00 92.81 1149 ASN A N 1
ATOM 9154 C CA . ASN A 1 1149 ? -22.248 -0.368 20.714 1.00 92.81 1149 ASN A CA 1
ATOM 9155 C C . ASN A 1 1149 ? -20.910 -0.280 21.468 1.00 92.81 1149 ASN A C 1
ATOM 9157 O O . ASN A 1 1149 ? -19.868 -0.007 20.865 1.00 92.81 1149 ASN A O 1
ATOM 9161 N N . THR A 1 1150 ? -20.925 -0.556 22.772 1.00 93.94 1150 THR A N 1
ATOM 9162 C CA . THR A 1 1150 ? -19.726 -0.693 23.604 1.00 93.94 1150 THR A CA 1
ATOM 9163 C C . THR A 1 1150 ? -19.681 -2.063 24.278 1.00 93.94 1150 THR A C 1
ATOM 9165 O O . THR A 1 1150 ? -20.663 -2.812 24.289 1.00 93.94 1150 THR A O 1
ATOM 9168 N N . LEU A 1 1151 ? -18.509 -2.391 24.816 1.00 94.38 1151 LEU A N 1
ATOM 9169 C CA . LEU A 1 1151 ? -18.282 -3.528 25.693 1.00 94.38 1151 LEU A CA 1
ATOM 9170 C C . LEU A 1 1151 ? -17.854 -3.001 27.065 1.00 94.38 1151 LEU A C 1
ATOM 9172 O O . LEU A 1 1151 ? -16.798 -2.382 27.190 1.00 94.38 1151 LEU A O 1
ATOM 9176 N N . VAL A 1 1152 ? -18.683 -3.210 28.082 1.00 94.94 1152 VAL A N 1
ATOM 9177 C CA . VAL A 1 1152 ? -18.446 -2.727 29.444 1.00 94.94 1152 VAL A CA 1
ATOM 9178 C C . VAL A 1 1152 ? -17.738 -3.808 30.253 1.00 94.94 1152 VAL A C 1
ATOM 9180 O O . VAL A 1 1152 ? -18.244 -4.925 30.382 1.00 94.94 1152 VAL A O 1
ATOM 9183 N N . PHE A 1 1153 ? -16.581 -3.457 30.808 1.00 93.38 1153 PHE A N 1
ATOM 9184 C CA . PHE A 1 1153 ? -15.758 -4.330 31.638 1.00 93.38 1153 PHE A CA 1
ATOM 9185 C C . PHE A 1 1153 ? -15.959 -4.047 33.122 1.00 93.38 1153 PHE A C 1
ATOM 9187 O O . PHE A 1 1153 ? -16.018 -2.893 33.550 1.00 93.38 1153 PHE A O 1
ATOM 9194 N N . SER A 1 1154 ? -16.008 -5.115 33.915 1.00 92.19 1154 SER A N 1
ATOM 9195 C CA . SER A 1 1154 ? -16.070 -5.023 35.369 1.00 92.19 1154 SER A CA 1
ATOM 9196 C C . SER A 1 1154 ? -14.845 -4.323 35.958 1.00 92.19 1154 SER A C 1
ATOM 9198 O O . SER A 1 1154 ? -13.705 -4.617 35.602 1.00 92.19 1154 SER A O 1
ATOM 9200 N N . VAL A 1 1155 ? -15.083 -3.439 36.927 1.00 91.31 1155 VAL A N 1
ATOM 9201 C CA . VAL A 1 1155 ? -14.033 -2.801 37.743 1.00 91.31 1155 VAL A CA 1
ATOM 9202 C C . VAL A 1 1155 ? -13.736 -3.582 39.035 1.00 91.31 1155 VAL A C 1
ATOM 9204 O O . VAL A 1 1155 ? -13.064 -3.085 39.944 1.00 91.31 1155 VAL A O 1
ATOM 9207 N N . LYS A 1 1156 ? -14.278 -4.803 39.157 1.00 87.50 1156 LYS A N 1
ATOM 9208 C CA . LYS A 1 1156 ? -14.062 -5.709 40.291 1.00 87.50 1156 LYS A CA 1
ATOM 9209 C C . LYS A 1 1156 ? -13.127 -6.845 39.881 1.00 87.50 1156 LYS A C 1
ATOM 9211 O O . LYS A 1 1156 ? -13.378 -7.540 38.903 1.00 87.50 1156 LYS A O 1
ATOM 9216 N N . GLY A 1 1157 ? -12.089 -7.084 40.679 1.00 77.31 1157 GLY A N 1
ATOM 9217 C CA . GLY A 1 1157 ? -11.135 -8.170 40.461 1.00 77.31 1157 GLY A CA 1
ATOM 9218 C C . GLY A 1 1157 ? -9.758 -7.871 41.047 1.00 77.31 1157 GLY A C 1
ATOM 9219 O O . GLY A 1 1157 ? -9.509 -6.783 41.565 1.00 77.31 1157 GLY A O 1
ATOM 9220 N N . THR A 1 1158 ? -8.870 -8.860 40.963 1.00 67.88 1158 THR A N 1
ATOM 9221 C CA . THR A 1 1158 ? -7.446 -8.771 41.340 1.00 67.88 1158 THR A CA 1
ATOM 9222 C C . THR A 1 1158 ? -6.544 -8.380 40.163 1.00 67.88 1158 THR A C 1
ATOM 9224 O O . THR A 1 1158 ? -5.360 -8.107 40.358 1.00 67.88 1158 THR A O 1
ATOM 9227 N N . SER A 1 1159 ? -7.097 -8.342 38.948 1.00 67.81 1159 SER A N 1
ATOM 9228 C CA . SER A 1 1159 ? -6.431 -8.011 37.689 1.00 67.81 1159 SER A CA 1
ATOM 9229 C C . SER A 1 1159 ? -7.415 -7.331 36.731 1.00 67.81 1159 SER A C 1
ATOM 9231 O O . SER A 1 1159 ? -8.622 -7.531 36.850 1.00 67.81 1159 SER A O 1
ATOM 9233 N N . ILE A 1 1160 ? -6.896 -6.541 35.785 1.00 59.41 1160 ILE A N 1
ATOM 9234 C CA . ILE A 1 1160 ? -7.658 -6.025 34.625 1.00 59.41 1160 ILE A CA 1
ATOM 9235 C C . ILE A 1 1160 ? -7.899 -7.101 33.560 1.00 59.41 1160 ILE A C 1
ATOM 9237 O O . ILE A 1 1160 ? -8.708 -6.915 32.656 1.00 59.41 1160 ILE A O 1
ATOM 9241 N N . HIS A 1 1161 ? -7.170 -8.212 33.648 1.00 60.78 1161 HIS A N 1
ATOM 9242 C CA . HIS A 1 1161 ? -7.436 -9.399 32.855 1.00 60.78 1161 HIS A CA 1
ATOM 9243 C C . HIS A 1 1161 ? -8.636 -10.130 33.460 1.00 60.78 1161 HIS A C 1
ATOM 9245 O O . HIS A 1 1161 ? -8.730 -10.256 34.680 1.00 60.78 1161 HIS A O 1
ATOM 9251 N N . LEU A 1 1162 ? -9.546 -10.598 32.609 1.00 56.38 1162 LEU A N 1
ATOM 9252 C CA . LEU A 1 1162 ? -10.602 -11.516 33.008 1.00 56.38 1162 LEU A CA 1
ATOM 9253 C C . LEU A 1 1162 ? -9.890 -12.783 33.482 1.00 56.38 1162 LEU A C 1
ATOM 9255 O O . LEU A 1 1162 ? -9.154 -13.404 32.714 1.00 56.38 1162 LEU A O 1
ATOM 9259 N N . ASP A 1 1163 ? -10.000 -13.078 34.776 1.00 44.12 1163 ASP A N 1
ATOM 9260 C CA . ASP A 1 1163 ? -9.302 -14.213 35.371 1.00 44.12 1163 ASP A CA 1
ATOM 9261 C C . ASP A 1 1163 ? -9.721 -15.499 34.646 1.00 44.12 1163 ASP A C 1
ATOM 9263 O O . ASP A 1 1163 ? -10.909 -15.781 34.496 1.00 44.12 1163 ASP A O 1
ATOM 9267 N N . LEU A 1 1164 ? -8.721 -16.219 34.134 1.00 39.38 1164 LEU A N 1
ATOM 9268 C CA . LEU A 1 1164 ? -8.892 -17.409 33.310 1.00 39.38 1164 LEU A CA 1
ATOM 9269 C C . LEU A 1 1164 ? -9.503 -18.530 34.155 1.00 39.38 1164 LEU A C 1
ATOM 9271 O O . LEU A 1 1164 ? -8.878 -18.978 35.116 1.00 39.38 1164 LEU A O 1
ATOM 9275 N N . GLU A 1 1165 ? -10.660 -19.046 33.748 1.00 38.12 1165 GLU A N 1
ATOM 9276 C CA . GLU A 1 1165 ? -10.854 -20.487 33.879 1.00 38.12 1165 GLU A CA 1
ATOM 9277 C C . GLU A 1 1165 ? -10.061 -21.152 32.743 1.00 38.12 1165 GLU A C 1
ATOM 9279 O O . GLU A 1 1165 ? -10.114 -20.665 31.606 1.00 38.12 1165 GLU A O 1
ATOM 9284 N N . PRO A 1 1166 ? -9.251 -22.191 33.021 1.00 34.66 1166 PRO A N 1
ATOM 9285 C CA . PRO A 1 1166 ? -8.557 -22.916 31.969 1.00 34.66 1166 PRO A CA 1
ATOM 9286 C C . PRO A 1 1166 ? -9.586 -23.457 30.972 1.00 34.66 1166 PRO A C 1
ATOM 9288 O O . PRO A 1 1166 ? -10.568 -24.082 31.367 1.00 34.66 1166 PRO A O 1
ATOM 9291 N N . LEU A 1 1167 ? -9.350 -23.191 29.684 1.00 40.44 1167 LEU A N 1
ATOM 9292 C CA . LEU A 1 1167 ? -10.027 -23.864 28.578 1.00 40.44 1167 LEU A CA 1
ATOM 9293 C C . LEU A 1 1167 ? -9.608 -25.341 28.626 1.00 40.44 1167 LEU A C 1
ATOM 9295 O O . LEU A 1 1167 ? -8.595 -25.704 28.031 1.00 40.44 1167 LEU A O 1
ATOM 9299 N N . ASN A 1 1168 ? -10.333 -26.145 29.403 1.00 28.77 1168 ASN A N 1
ATOM 9300 C CA . ASN A 1 1168 ? -10.326 -27.603 29.318 1.00 28.77 1168 ASN A CA 1
ATOM 9301 C C . ASN A 1 1168 ? -11.526 -28.063 28.500 1.00 28.77 1168 ASN A C 1
ATOM 9303 O O . ASN A 1 1168 ? -12.645 -27.577 28.791 1.00 28.77 1168 ASN A O 1
#